Protein 6OYC (pdb70)

Sequence (1325 aa):
MFHFIPSWYNENRTWYDNNYLWYFKPTNVGFDDTINQMKMFDYAGKESRLVVLNYMPNLRYYLHRYDLLESGYYSVFDDIQEIGNVRQQMIDFRQLNWPEGVDFTYTPFIVLVKKSGDLIAKVQFGEEGNLTHIDYFANEQIAKKYLFDDRGFLSSILYYDNGGEAYQDYLAPSGERIMREYLREGDHHVEINPKKAIHFLKLSYSDIEELIREKYLTYLHKEVSKSDTIIVSFNQVHNAFIVGNTSKGNLILSVFSERNNAHNVLEDYSSLSRADAIICDRLDIAAQLKEKIDKPVVHVSPFDTRLALGKSNQVRDLEIYFVVDRLSHKELQKSLTSLYKVMLKNNDIKVTFVSYEREFESRQLTYDYLKEATKVFDQKFFSLSEKTRLSFTHPLSETDIINRLEYVRLIIDISKIPDLYTQIAGISSGIPQINTILTEFVEHRKNGYIIEEIQELEKAIPYYCEQLTNWNRSLIYSIDKINDYTGGQLVERIINSYSKIKLTILQVGEENWATKENIPNNMEWLFIKPDQISDFVTTENNYLTSSKLLQKLPRKISALLLTEQTYGPELSSLSSFFEVYEVFYPKDKHATGITEEFLRSKMAQRYDSSSPDQLIRQFYKGLFIGQYGEKLQVSQIQIRNDFEGVVNYQGNNYLELEGQFGENYSFLLNFAYNIPFSSDFYNELFLEHIIEGDIDIRLVISLIVDGSVDDIAKEWYFEKEDLNQLISLESDISGSLAVKLFAKGKGIVKLGPLHRRNGRGGLGTFLLGGERHIDAIGHEFMTYFDPVDFKPPLTVYFSGFRSAEGFEGFWMMKSMKTPFMLICDPRLQGGAFYIGSKEYEQKIVDAIQEKLAFLNFSSDQLILSGLSMGTYGATYHGAKLNPHAIIIGKPIFNLGTVAQRERLERPDGFATSLDIQLLNQGDLTSSSSEKLNNYFWKSIEEGDFSNTTFALAYMKNDDYDATAFSDLLQYFRGKKHKILGRGWDGRHGDCSAEVGAWFTSQYRRMLSNDFGRKESTISYIYWDDFSRFSYNFGTKLQFLGKSVCFENPLAPSSTNLYTWSSQTNYQSKRISPNLPLLRKGTRYSLSLNAELDLVSSLFVRIEFYNRFNESVGFELLKKDSIIFIYPKEAYTYTISLINAGCSDFTFHYLKLEEVTNLSTEFTIEEHQDVLNLLLVEKKDSVYINKIESISQLQQKVELVSNPSLNSDSLILPELEKGLEDALKVFPNIKINVIAYGTQGNFAALYYAKKFPRITAYINDCFAPFGILLKSLPHLTAKQQIFLREVWDTRETSPNVKHYGLVSENSSLNLVSMILSGNEHLPYLT

Secondary structure (DSSP, 8-state):
-EEEE-----TTSTTS-----TT---TTSS--HHHHHHHHHHHTT--EEEEE-S--TTHHHHHHHTT-TTS-EEEHHHHHTT--SPPP----GGGS-PPTT-EEEE-SS-EEEEETTEEEEEEEE-TTS-EEEEEEEETTEEEEEEEEPTTSSEEEEEEEETTEEEEEEEE-TTS-EEEEEE-BTTB--EEE-GGGGGG-S-SEESSHHHHHHHHHHHHHHHH--TT-EEEEE--TTTHHHHTTT-TTSEEEEEE-TTT--HHHHHH-HHHHHT-SEEEES-HHHHHHHHHH--S-EEE-----TTS--SGGGG-S-EEEEEE-TT--HHHHHHHHHHHHHHHHT-TTEEEEEE-----HHHHHHHHHHHHHHHHTT--GGG------SEEEE---SHHHHHHHTTT--EEE--SSS--HHHHHHHHHH---EEESS--TT--BTTTEEE-SSGGGHHHHHHHHHT-HHHHHHHHHHHHHHHHHHHSSHHHHHHHHT-/----EEEEEESSS-GGGTS---TTEEEEEE-GGGHHHHHHHHHHHHHHHHHTTPPPPP--EEEE-SS---GGGGGGGGG--TT-EEEETT----HHHHHHHHHTTPEEE-TT-HHHHHHHHHHH--SS--EEEE-GGGEEE-TT--SEEEEETTTEEEEEEEEEEEEEEEEEESS-EEE-SSSEEEEEEEEEEEEEEEEEEEEEEEETT-SS-EEEEEEEEGGGGGS-EEE--S--EEEEEEEEEEEEEEEEEEEEEEEEE-TTS-SSSTT-EEEE-TTS-EEEEEEE-TTS-S-EEEEE----SS-S-S-HHHHHHTTS-EEEEE---TTT--TT--SHHHHHHHHHHHHHHHHHHT--GGGEEEEEETHHHHHHHHHHTTT--SEEEEES----HHHHHHGGGS--SS--TTHHHHHHHHHSS--HHHHHHHHHHHHHHHHTS--TT-EEEEEEETT-SS-TTHHHHHHHTTSS-STTEEEEEE-S-TTSSHHHHHHHHHHHHHHHHHHHH----/--EEEE---S--SS---SS-EEEEETTEEEEE-TT--SSEEEEEEES---HHHHSS---S----TT-EEEEEEEEEESSGGGEEEEEEEE-TTS-EEEEEEE-SSEEEEE--TT-SEEEEEEEESS-SEEEEEEEEEEE-----S-----TT--EEEEEE--HHHHTT--SSS-TTBTTB--EEE---SSS------HHHHHHHHHHHHHSTT-EEEEE--SHHHHHHHHHHHHH-TTSEEEE------HHHHHTTSTT--HHHHHHHHHHHHTTTT-TTEEE-SSGGG-GGGGGGTTTS-GGGGGGGG-

B-factor: mean 45.71, std 16.32, range [22.72, 180.96]

Foldseek 3Di:
DEEEEDQQAPPVHGQEENFDFLLFDDLLHAAFDSLLVLVLCVLQVHQYEYEYLHYHLAVLVRCVVSVCNVRHYDYLLCVLQVAPPDQADQDDVVPDPDPPQWDWDDDVRWIFTAHPNHTAWIWTAGNVGGTAKIQGDDPNHGAKIFGHRNSGAGQKIFGADVQGTAWMFGHYSVRHTQKIAGDHVPGGKMAGDPVCCVVDPDRIGRHPVVRSLVSVVVCCVPPAALAYEYEYEDDPVPLCSDQVVPNRYAYEYEYEVSHDDLVVVLVPCSNVVSHQAYEYQDPVSLVVVVVRDPHHYAHDHRARQLAAADLLVPDQAAEEEAECPPPDLVSLLLQLVLVVVVCVVPVRYAYEYEYQDSDDVVVVVVVVSCQVSQVVVVDQLRHEPVHHRYYYDHDSDVVSVRVVCRNHQAYEDAHPDGSPVVLSSQLNHLRAYEYQDDDPSDDDLQSYHHDVDSSCCNVRVCSRRVPPVSSVSSSVVSVVVVCCSSVCVSVVCRVPSD/DAQPAEAEEEDDDQVVVPDDAPPSYHYHYDYLVCLVVVLVVVVVQCVVCVVVVHHDGAHQAYEYEDQEGPPSVVSCLVRDAALRYEYAPPHDHDDVRVVSCLQRVHDHDHPVCPPLVSVLVQAARDDFKWKFWQACVQKDFDPPDDFDWDDLPGFKIKTFWFQAADWAWTIWGNDWAWDDQRHKKKKAWQKDWDDPKKKKKKKFFAAAPDPRDGPDIDMDMDPRNRDMDIDHDNGTGIIIMTMIMGDGGMMMTGIMMIIGHSSPQEHRDRQKAWDADPRGFIKIKHWNQQPLAFAEEEEEEDFDRIDDWPCPVVVVVLSHTYMTMYGNGDRGHLLQDADPVSNVVVLVVVVVVCVVSVHAQARYEQEYEESSLSSRLLSCLARLHLEYEYEAYDQQLLQLCVLVVDPDPDHPPCSQVSLCRPQVHNDNVSSVVSSVSRVVSVVNGDNPNYAYRYEHECAESGCNCVVVVVCVSCVPPPRRYDYDYDYDYSPPPVVVSVVSRSVVVQVCCCPPRNRHD/DDKAWFAFDPDDPDAPCPQWDWDCQQRKIKIAHQQQDAKDQHGKAKQQDDCVVTVDGGRHHDDDAFFKKKKFWDKFADPQQFKKKKKWFAAPVRDTPDIDIGRHTMDMDGRHPRGPMMMMTIIGGRGRIMMGATMIMGTPPAFALDDDDDPPAAEAEEEEAFRVCRVPQPACPHPVPHPDDYDYHYHGDDRFRAPQDPVNLVVVVVCCVVVVRHEYEQEYFAARSLLNLLVSCVVDVRYAYEYALQHDPLVSSCSRVRVDDPVVSVVSVVSVVCQVPRPRYHHFFCCVVPVVCNVPSNVDPRVVRVNRVD

Nearest PDB structures (foldseek):
  6oyc-assembly2_B  TM=1.002E+00  e=0.000E+00  Streptococcus agalactiae 2603V/R
  6lnw-assembly1_B  TM=9.399E-01  e=1.142E-13  Streptococcus pneumoniae TIGR4
  7z2v-assembly1_B  TM=6.264E-01  e=7.659E-09  Lentilactobacillus buchneri
  7q4h-assembly1_B  TM=6.526E-01  e=1.145E-07  Thermoanaerobacter thermohydrosulfuricus
  7qun-assembly1_A  TM=5.514E-01  e=5.283E-07  Sus scrofa domesticus

Radius of gyration: 36.43 Å; Cα contacts (8 Å, |Δi|>4): 2874; chains: 3; bounding box: 91×66×109 Å

Solvent-accessible surface area: 54136 Å² total; per-residue (Å²): 65,23,1,1,2,3,15,10,32,37,154,139,49,38,22,25,14,14,43,29,56,10,16,54,32,29,89,76,31,13,13,9,6,4,2,1,5,0,25,0,0,53,99,28,63,62,131,14,59,2,0,0,2,1,2,8,4,9,1,3,3,10,3,3,11,5,40,1,8,70,23,33,60,44,5,0,2,25,58,4,2,69,10,63,122,19,109,10,32,51,18,54,10,20,67,4,38,27,51,113,36,12,9,8,1,3,0,25,30,1,0,4,0,48,77,100,58,91,20,23,0,53,0,14,4,2,31,1,0,12,8,14,24,0,22,41,27,55,149,122,96,44,30,40,38,4,11,4,4,16,16,4,2,2,1,0,0,2,37,44,60,131,78,35,73,2,45,0,1,2,0,6,9,8,3,22,93,0,1,44,9,30,20,92,178,78,44,97,47,0,71,5,25,96,152,32,34,144,112,23,154,90,88,65,1,82,56,13,48,30,0,0,85,27,24,2,68,59,8,14,133,152,78,5,40,157,95,9,7,2,4,0,2,7,22,138,47,1,4,82,12,1,1,41,69,17,120,68,22,47,2,0,0,1,1,0,36,78,61,17,88,25,121,53,1,23,104,39,134,72,7,4,59,108,0,47,0,0,2,0,15,69,100,70,16,10,61,77,0,116,153,91,30,144,47,40,16,15,62,4,30,5,7,4,37,17,7,20,72,12,41,6,88,131,57,202,54,27,30,0,0,0,3,3,33,166,19,34,101,138,45,6,104,123,2,2,61,1,0,41,100,1,1,96,140,23,114,46,0,73,1,4,2,0,1,18,60,80,92,42,122,54,44,84,110,34,51,61,50,0,73,99,15,2,124,122,48,124,71,140,15,0,32,9,134,162,183,48,34,6,44,45,31,35,12,60,11,18,23,54,12,1,54,80,2,20,80,1,7,0,0,0,4,8,5,162,106,14,33,48,25,1,12,3,0,1,16,0,1,1,8,0,2,0,1,41,57,129,18,67,24,6,76,80,114,95,3,0,7,37,0,163,101,21,120,35,0,52,126,0,0,17,15,0,6,74,93,112,93,7,2,55,90,0,20,105,39,2,69,82,94,12,69,78,2,53,49,14,107,18,0,82,141,0,29,103,41,85,173,162,70,77,20,4,0,1,0,0,0,92,105,31,12,43,112,93,42,121,28,32,156,52,8,65,26,47,52,22,81,28,123,68,3,70,98,20,35,81,88,10,66,94,79,65,83,55,7,171,138,115,171,128,172,49,81,110,15,8,0,0,0,0,27,41,76,88,9,36,103,90,0,55,49,0,45,96,33,2,87,19,22,16,0,1,0,3,147,98,83,140,6,75,52,58,0,63,110,8,7,96,42,22,33,19,32,100,14,67,46,96,36,22,85,91,2,6,76,24,0,31,1,0,16,48,138,44,47,77,0,58,24,7,32,2,6,17,0,8,18,36,23,30,11,64,24,60,13,34,8,58,0,13,3,48,0,24,0,63,14,125,4,23,164,113,41,32,3,1,0,1,4,0,16,27,4,80,4,22,25,79,39,21,10,12,3,6,4,3,20,58,58,80,58,130,10,43,2,64,2,23,0,0,0,2,38,95,47,25,40,34,75,44,42,91,89,38,137,38,30,108,107,74,1,73,93,55,7,58,5,51,14,96,68,44,8,17,1,2,1,6,1,28,0,61,26,97,6,29,0,58,2,0,0,2,1,31,6,26,1,5,27,66,6,12,15,0,24,29,11,9,68,62,38,50,8,95,73,10,5,1,1,0,1,11,4,6,0,51,52,52,124,37,0,0,0,0,10,0,1,8,60,71,58,39,4,2,4,49,23,40,188,54,0,63,66,3,140,0,0,0,0,0,0,4,7,6,0,1,68,0,0,0,1,0,0,10,32,157,70,0,13,89,73,0,5,64,6,0,81,105,20,10,69,69,14,138,24,62,42,54,54,0,0,0,0,0,38,30,2,0,0,0,0,0,0,10,0,0,4,93,7,23,0,33,6,0,2,0,0,18,4,13,0,6,2,0,51,2,0,36,15,17,128,54,124,137,132,89,42,46,34,2,1,2,6,0,0,19,46,36,47,41,41,3,57,84,54,8,4,104,112,1,26,86,55,0,20,122,8,10,109,129,27,73,15,72,50,3,62,0,13,0,4,53,10,58,76,15,49,34,4,71,49,2,30,56,31,1,63,106,96,43,170,60,101,172,125,23,10,83,37,136,39,50,111,11,137,26,58,61,50,61,83,81,20,32,57,16,1,54,59,31,0,55,130,21,0,49,95,69,47,66,33,183,144,33,5,35,7,34,5,57,15,60,32,16,36,128,130,26,123,13,26,1,4,48,11,55,31,57,20,71,21,0,43,1,68,0,57,11,18,15,20,68,21,62,25,16,60,2,28,6,48,9,47,1,70,59,114,10,57,18,4,40,0,0,14,2,61,47,39,40,128,3,16,0,30,22,26,24,90,44,139,111,75,65,2,0,28,1,74,0,22,6,44,23,25,36,114,72,60,54,28,87,89,63,0,103,163,103,63,38,108,13,89,4,31,132,116,0,12,18,1,28,0,11,0,21,0,39,32,9,38,84,7,37,0,14,19,0,22,0,33,49,45,159,168,30,34,16,147,37,80,22,122,133,173,51,102,39,2,9,0,4,0,0,27,16,64,31,10,85,72,28,121,61,83,1,33,126,19,134,52,101,78,93,32,54,36,0,1,7,58,50,135,57,33,16,3,1,21,24,103,115,1,34,112,19,0,101,67,8,18,175,104,54,79,145,9,70,0,19,0,8,0,8,11,29,15,0,0,0,0,0,4,25,0,3,96,101,24,108,111,0,18,0,62,0,0,12,3,14,10,24,15,4,25,1,9,60,9,32,61,164,38,38,62,162,90,46,119,71,5,82,69,4,22,86,39,68,119,105,32,112,27,6,94,58,15,11,16,4,78,143,31,90,7,0,69,9,0,1,44,16,18,26,5,22,78,0,0,61,86,29,133

InterPro domains:
  IPR022372 Accessory secretory system protein Asp1 [PF16993] (1-510)
  IPR022372 Accessory secretory system protein Asp1 [TIGR03713] (1-513)

Structure (mmCIF, N/CA/C/O backbone):
data_6OYC
#
_entry.id   6OYC
#
_cell.length_a   103.009
_cell.length_b   168.321
_cell.length_c   100.034
_cell.angle_alpha   90.00
_cell.angle_beta   90.00
_cell.angle_gamma   90.00
#
_symmetry.space_group_name_H-M   'P 21 21 2'
#
loop_
_entity.id
_entity.type
_entity.pdbx_description
1 polymer 'Glycosylation Associate Protein 1'
2 polymer 'Glycosylation Associate Protein 2'
3 polymer 'Glycosylation Associate Protein 3'
4 non-polymer GLYCEROL
5 non-polymer 'SULFATE ION'
6 water water
#
loop_
_atom_site.group_PDB
_atom_site.id
_atom_site.type_symbol
_atom_site.label_atom_id
_atom_site.label_alt_id
_atom_site.label_comp_id
_atom_site.label_asym_id
_atom_site.label_entity_id
_atom_site.label_seq_id
_atom_site.pdbx_PDB_ins_code
_atom_site.Cartn_x
_atom_site.Cartn_y
_atom_site.Cartn_z
_atom_site.occupancy
_atom_site.B_iso_or_equiv
_atom_site.auth_seq_id
_atom_site.auth_comp_id
_atom_site.auth_asym_id
_atom_site.auth_atom_id
_atom_site.pdbx_PDB_model_num
ATOM 1 N N . MET A 1 1 ? 81.396 11.116 18.015 1.00 42.62 1 MET A N 1
ATOM 2 C CA . MET A 1 1 ? 81.963 11.715 19.233 1.00 45.83 1 MET A CA 1
ATOM 3 C C . MET A 1 1 ? 81.263 13.001 19.703 1.00 42.70 1 MET A C 1
ATOM 4 O O . MET A 1 1 ? 80.463 13.606 18.981 1.00 43.88 1 MET A O 1
ATOM 9 N N . PHE A 1 2 ? 81.578 13.419 20.924 1.00 43.74 2 PHE A N 1
ATOM 10 C CA . PHE A 1 2 ? 80.890 14.521 21.594 1.00 43.07 2 PHE A CA 1
ATOM 11 C C . PHE A 1 2 ? 81.880 15.631 21.913 1.00 45.25 2 PHE A C 1
ATOM 12 O O . PHE A 1 2 ? 82.883 15.394 22.603 1.00 45.42 2 PHE A O 1
ATOM 20 N N . HIS A 1 3 ? 81.574 16.849 21.447 1.00 37.32 3 HIS A N 1
ATOM 21 C CA . HIS A 1 3 ? 82.408 18.024 21.675 1.00 35.70 3 HIS A CA 1
ATOM 22 C C . HIS A 1 3 ? 81.765 18.880 22.762 1.00 38.70 3 HIS A C 1
ATOM 23 O O . HIS A 1 3 ? 80.664 19.416 22.566 1.00 34.78 3 HIS A O 1
ATOM 30 N N . PHE A 1 4 ? 82.451 19.009 23.903 1.00 32.25 4 PHE A N 1
ATOM 31 C CA . PHE A 1 4 ? 81.943 19.800 25.018 1.00 32.76 4 PHE A CA 1
ATOM 32 C C . PHE A 1 4 ? 82.522 21.203 24.930 1.00 35.34 4 PHE A C 1
ATOM 33 O O . PHE A 1 4 ? 83.736 21.372 24.758 1.00 35.16 4 PHE A O 1
ATOM 41 N N . ILE A 1 5 ? 81.665 22.211 25.043 1.00 33.68 5 ILE A N 1
ATOM 42 C CA . ILE A 1 5 ? 82.157 23.583 25.075 1.00 30.13 5 ILE A CA 1
ATOM 43 C C . ILE A 1 5 ? 81.814 24.154 26.447 1.00 30.87 5 ILE A C 1
ATOM 44 O O . ILE A 1 5 ? 80.632 24.393 26.726 1.00 31.37 5 ILE A O 1
ATOM 49 N N . PRO A 1 6 ? 82.802 24.387 27.320 1.00 29.96 6 PRO A N 1
ATOM 50 C CA . PRO A 1 6 ? 82.525 24.874 28.676 1.00 30.18 6 PRO A CA 1
ATOM 51 C C . PRO A 1 6 ? 82.340 26.385 28.707 1.00 28.21 6 PRO A C 1
ATOM 52 O O . PRO A 1 6 ? 82.564 27.090 27.723 1.00 29.43 6 PRO A O 1
ATOM 56 N N . SER A 1 7 ? 81.938 26.872 29.879 1.00 27.40 7 SER A N 1
ATOM 57 C CA . SER A 1 7 ? 81.860 28.304 30.187 1.00 32.38 7 SER A CA 1
ATOM 58 C C . SER A 1 7 ? 82.750 28.570 31.390 1.00 30.00 7 SER A C 1
ATOM 59 O O . SER A 1 7 ? 82.252 28.766 32.507 1.00 32.05 7 SER A O 1
ATOM 62 N N . TRP A 1 8 ? 84.054 28.511 31.178 1.00 28.82 8 TRP A N 1
ATOM 63 C CA . TRP A 1 8 ? 84.978 28.683 32.294 1.00 33.07 8 TRP A CA 1
ATOM 64 C C . TRP A 1 8 ? 85.670 30.022 32.152 1.00 32.87 8 TRP A C 1
ATOM 65 O O . TRP A 1 8 ? 86.902 30.113 32.229 1.00 34.71 8 TRP A O 1
ATOM 76 N N . TYR A 1 9 ? 84.863 31.047 31.909 1.00 28.97 9 TYR A N 1
ATOM 77 C CA . TYR A 1 9 ? 85.295 32.372 31.519 1.00 31.31 9 TYR A CA 1
ATOM 78 C C . TYR A 1 9 ? 85.658 33.205 32.748 1.00 35.24 9 TYR A C 1
ATOM 79 O O . TYR A 1 9 ? 85.378 32.838 33.895 1.00 38.13 9 TYR A O 1
ATOM 88 N N . ASN A 1 10 ? 86.288 34.347 32.487 1.00 32.89 10 ASN A N 1
ATOM 89 C CA . ASN A 1 10 ? 86.595 35.337 33.509 1.00 34.75 10 ASN A CA 1
ATOM 90 C C . ASN A 1 10 ? 85.472 36.363 33.514 1.00 36.69 10 ASN A C 1
ATOM 91 O O . ASN A 1 10 ? 85.121 36.908 32.464 1.00 38.36 10 ASN A O 1
ATOM 96 N N . GLU A 1 11 ? 84.916 36.611 34.703 1.00 39.62 11 GLU A N 1
ATOM 97 C CA . GLU A 1 11 ? 83.772 37.506 34.865 1.00 44.28 11 GLU A CA 1
ATOM 98 C C . GLU A 1 11 ? 84.045 38.901 34.316 1.00 43.16 11 GLU A C 1
ATOM 99 O O . GLU A 1 11 ? 83.144 39.551 33.779 1.00 47.73 11 GLU A O 1
ATOM 105 N N . ASN A 1 12 ? 85.258 39.407 34.496 1.00 40.75 12 ASN A N 1
ATOM 106 C CA . ASN A 1 12 ? 85.558 40.787 34.148 1.00 45.29 12 ASN A CA 1
ATOM 107 C C . ASN A 1 12 ? 86.277 40.928 32.819 1.00 42.88 12 ASN A C 1
ATOM 108 O O . ASN A 1 12 ? 86.522 42.053 32.382 1.00 49.71 12 ASN A O 1
ATOM 113 N N . ARG A 1 13 ? 86.576 39.819 32.154 1.00 38.35 13 ARG A N 1
ATOM 114 C CA . ARG A 1 13 ? 87.297 39.829 30.889 1.00 33.53 13 ARG A CA 1
ATOM 115 C C . ARG A 1 13 ? 87.070 38.449 30.269 1.00 35.77 13 ARG A C 1
ATOM 116 O O . ARG A 1 13 ? 87.856 37.520 30.496 1.00 33.57 13 ARG A O 1
ATOM 124 N N . THR A 1 14 ? 85.982 38.325 29.504 1.00 34.22 14 THR A N 1
ATOM 125 C CA . THR A 1 14 ? 85.383 37.031 29.190 1.00 34.04 14 THR A CA 1
ATOM 126 C C . THR A 1 14 ? 86.410 36.004 28.738 1.00 32.35 14 THR A C 1
ATOM 127 O O . THR A 1 14 ? 86.435 34.875 29.240 1.00 32.50 14 THR A O 1
ATOM 131 N N . TRP A 1 15 ? 87.244 36.363 27.768 1.00 31.02 15 TRP A N 1
ATOM 132 C CA . TRP A 1 15 ? 88.062 35.378 27.072 1.00 28.99 15 TRP A CA 1
ATOM 133 C C . TRP A 1 15 ? 89.397 35.142 27.750 1.00 29.23 15 TRP A C 1
ATOM 134 O O . TRP A 1 15 ? 90.258 34.466 27.178 1.00 30.30 15 TRP A O 1
ATOM 145 N N . TYR A 1 16 ? 89.580 35.662 28.964 1.00 28.23 16 TYR A N 1
ATOM 146 C CA . TYR A 1 16 ? 90.845 35.625 29.678 1.00 28.50 16 TYR A CA 1
ATOM 147 C C . TYR A 1 16 ? 90.887 34.439 30.657 1.00 30.58 16 TYR A C 1
ATOM 148 O O . TYR A 1 16 ? 89.961 33.630 30.739 1.00 28.31 16 TYR A O 1
ATOM 157 N N . ASP A 1 17 ? 92.006 34.336 31.386 1.00 28.71 17 ASP A N 1
ATOM 158 C CA . ASP A 1 17 ? 92.233 33.281 32.369 1.00 32.95 17 ASP A CA 1
ATOM 159 C C . ASP A 1 17 ? 91.215 33.384 33.504 1.00 35.25 17 ASP A C 1
ATOM 160 O O . ASP A 1 17 ? 90.973 34.470 34.036 1.00 35.55 17 ASP A O 1
ATOM 165 N N . ASN A 1 18 ? 90.622 32.254 33.888 1.00 35.72 18 ASN A N 1
ATOM 166 C CA . ASN A 1 18 ? 89.728 32.236 35.046 1.00 34.00 18 ASN A CA 1
ATOM 167 C C . ASN A 1 18 ? 90.454 31.928 36.349 1.00 35.65 18 ASN A C 1
ATOM 168 O O . ASN A 1 18 ? 89.809 31.860 37.397 1.00 34.64 18 ASN A O 1
ATOM 173 N N . ASN A 1 19 ? 91.769 31.726 36.318 1.00 36.78 19 ASN A N 1
ATOM 174 C CA . ASN A 1 19 ? 92.458 31.311 37.528 1.00 35.55 19 ASN A CA 1
ATOM 175 C C . ASN A 1 19 ? 92.344 32.391 38.602 1.00 37.43 19 ASN A C 1
ATOM 176 O O . ASN A 1 19 ? 92.103 33.569 38.319 1.00 35.00 19 ASN A O 1
ATOM 181 N N . TYR A 1 20 ? 92.468 31.957 39.850 1.00 38.77 20 TYR A N 1
ATOM 182 C CA . TYR A 1 20 ? 92.312 32.803 41.026 1.00 37.46 20 TYR A CA 1
ATOM 183 C C . TYR A 1 20 ? 93.535 32.634 41.920 1.00 32.99 20 TYR A C 1
ATOM 184 O O . TYR A 1 20 ? 94.249 31.634 41.841 1.00 33.71 20 TYR A O 1
ATOM 193 N N . LEU A 1 21 ? 93.780 33.609 42.780 1.00 35.93 21 LEU A N 1
ATOM 194 C CA . LEU A 1 21 ? 94.833 33.430 43.777 1.00 30.84 21 LEU A CA 1
ATOM 195 C C . LEU A 1 21 ? 94.488 32.267 44.704 1.00 33.23 21 LEU A C 1
ATOM 196 O O . LEU A 1 21 ? 93.327 32.078 45.088 1.00 33.22 21 LEU A O 1
ATOM 201 N N . TRP A 1 22 ? 95.513 31.492 45.080 1.00 28.66 22 TRP A N 1
ATOM 202 C CA . TRP A 1 22 ? 95.265 30.264 45.825 1.00 29.53 22 TRP A CA 1
ATOM 203 C C . TRP A 1 22 ? 94.542 30.521 47.138 1.00 29.77 22 TRP A C 1
ATOM 204 O O . TRP A 1 22 ? 93.823 29.641 47.634 1.00 28.69 22 TRP A O 1
ATOM 215 N N . TYR A 1 23 ? 94.708 31.706 47.709 1.00 31.23 23 TYR A N 1
ATOM 216 C CA . TYR A 1 23 ? 94.119 32.041 48.995 1.00 29.87 23 TYR A CA 1
ATOM 217 C C . TYR A 1 23 ? 92.869 32.895 48.856 1.00 31.84 23 TYR A C 1
ATOM 218 O O . TYR A 1 23 ? 92.409 33.461 49.851 1.00 32.23 23 TYR A O 1
ATOM 227 N N . PHE A 1 24 ? 92.331 33.038 47.646 1.00 30.51 24 PHE A N 1
ATOM 228 C CA . PHE A 1 24 ? 91.255 33.998 47.422 1.00 33.24 24 PHE A CA 1
ATOM 229 C C . PHE A 1 24 ? 90.307 33.493 46.334 1.00 35.59 24 PHE A C 1
ATOM 230 O O . PHE A 1 24 ? 89.905 34.245 45.439 1.00 38.27 24 PHE A O 1
ATOM 238 N N . LYS A 1 25 ? 89.957 32.218 46.384 1.00 33.58 25 LYS A N 1
ATOM 239 C CA . LYS A 1 25 ? 89.111 31.646 45.338 1.00 41.55 25 LYS A CA 1
ATOM 240 C C . LYS A 1 25 ? 87.677 32.169 45.455 1.00 38.78 25 LYS A C 1
ATOM 241 O O . LYS A 1 25 ? 87.112 32.162 46.547 1.00 36.54 25 LYS A O 1
ATOM 247 N N . PRO A 1 26 ? 87.068 32.645 44.366 1.00 40.56 26 PRO A N 1
ATOM 248 C CA . PRO A 1 26 ? 85.627 32.934 44.392 1.00 44.02 26 PRO A CA 1
ATOM 249 C C . PRO A 1 26 ? 84.827 31.650 44.557 1.00 45.45 26 PRO A C 1
ATOM 250 O O . PRO A 1 26 ? 85.214 30.584 44.063 1.00 41.50 26 PRO A O 1
ATOM 254 N N . THR A 1 27 ? 83.686 31.759 45.254 1.00 44.16 27 THR A N 1
ATOM 255 C CA . THR A 1 27 ? 82.857 30.576 45.501 1.00 50.77 27 THR A CA 1
ATOM 256 C C . THR A 1 27 ? 82.158 30.058 44.241 1.00 53.37 27 THR A C 1
ATOM 257 O O . THR A 1 27 ? 81.735 28.898 44.223 1.00 56.64 27 THR A O 1
ATOM 261 N N . ASN A 1 28 ? 82.042 30.872 43.192 1.00 49.16 28 ASN A N 1
ATOM 262 C CA . ASN A 1 28 ? 81.287 30.514 41.997 1.00 55.94 28 ASN A CA 1
ATOM 263 C C . ASN A 1 28 ? 82.157 30.061 40.832 1.00 53.89 28 ASN A C 1
ATOM 264 O O . ASN A 1 28 ? 81.628 29.848 39.741 1.00 56.71 28 ASN A O 1
ATOM 269 N N . VAL A 1 29 ? 83.467 29.951 41.013 1.00 48.90 29 VAL A N 1
ATOM 270 C CA . VAL A 1 29 ? 84.346 29.339 40.028 1.00 49.76 29 VAL A CA 1
ATOM 271 C C . VAL A 1 29 ? 84.604 27.905 40.466 1.00 49.96 29 VAL A C 1
ATOM 272 O O . VAL A 1 29 ? 84.958 27.659 41.624 1.00 52.07 29 VAL A O 1
ATOM 276 N N . GLY A 1 30 ? 84.412 26.957 39.559 1.00 43.72 30 GLY A N 1
ATOM 277 C CA . GLY A 1 30 ? 84.689 25.580 39.907 1.00 39.53 30 GLY A CA 1
ATOM 278 C C . GLY A 1 30 ? 83.731 24.594 39.288 1.00 40.09 30 GLY A C 1
ATOM 279 O O . GLY A 1 30 ? 83.259 24.806 38.161 1.00 39.06 30 GLY A O 1
ATOM 280 N N . PHE A 1 31 ? 83.426 23.527 40.033 1.00 36.61 31 PHE A N 1
ATOM 281 C CA . PHE A 1 31 ? 82.621 22.414 39.535 1.00 34.97 31 PHE A CA 1
ATOM 282 C C . PHE A 1 31 ? 81.334 22.914 38.875 1.00 36.33 31 PHE A C 1
ATOM 283 O O . PHE A 1 31 ? 80.620 23.743 39.442 1.00 36.63 31 PHE A O 1
ATOM 291 N N . ASP A 1 32 ? 81.040 22.431 37.668 1.00 33.36 32 ASP A N 1
ATOM 292 C CA . ASP A 1 32 ? 79.829 22.901 36.998 1.00 33.32 32 ASP A CA 1
ATOM 293 C C . ASP A 1 32 ? 79.280 21.798 36.104 1.00 34.89 32 ASP A C 1
ATOM 294 O O . ASP A 1 32 ? 79.757 20.659 36.130 1.00 33.71 32 ASP A O 1
ATOM 299 N N . ASP A 1 33 ? 78.294 22.166 35.273 1.00 34.96 33 ASP A N 1
ATOM 300 C CA . ASP A 1 33 ? 77.590 21.187 34.450 1.00 31.81 33 ASP A CA 1
ATOM 301 C C . ASP A 1 33 ? 78.515 20.498 33.452 1.00 33.75 33 ASP A C 1
ATOM 302 O O . ASP A 1 33 ? 78.343 19.304 33.170 1.00 35.95 33 ASP A O 1
ATOM 307 N N . THR A 1 34 ? 79.506 21.207 32.913 1.00 34.62 34 THR A N 1
ATOM 308 C CA . THR A 1 34 ? 80.397 20.559 31.958 1.00 30.07 34 THR A CA 1
ATOM 309 C C . THR A 1 34 ? 81.205 19.455 32.622 1.00 35.25 34 THR A C 1
ATOM 310 O O . THR A 1 34 ? 81.358 18.365 32.056 1.00 38.14 34 THR A O 1
ATOM 314 N N . ILE A 1 35 ? 81.746 19.721 33.817 1.00 36.84 35 ILE A N 1
ATOM 315 C CA . ILE A 1 35 ? 82.487 18.687 34.541 1.00 36.22 35 ILE A CA 1
ATOM 316 C C . ILE A 1 35 ? 81.587 17.488 34.789 1.00 36.12 35 ILE A C 1
ATOM 317 O O . ILE A 1 35 ? 81.946 16.336 34.514 1.00 35.85 35 ILE A O 1
ATOM 322 N N . ASN A 1 36 ? 80.403 17.751 35.329 1.00 34.18 36 ASN A N 1
ATOM 323 C CA . ASN A 1 36 ? 79.483 16.676 35.653 1.00 36.39 36 ASN A CA 1
ATOM 324 C C . ASN A 1 36 ? 79.145 15.853 34.414 1.00 39.99 36 ASN A C 1
ATOM 325 O O . ASN A 1 36 ? 79.156 14.616 34.459 1.00 40.86 36 ASN A O 1
ATOM 330 N N . GLN A 1 37 ? 78.892 16.528 33.284 1.00 39.25 37 GLN A N 1
ATOM 331 C CA . GLN A 1 37 ? 78.462 15.827 32.079 1.00 40.42 37 GLN A CA 1
ATOM 332 C C . GLN A 1 37 ? 79.612 15.081 31.423 1.00 40.00 37 GLN A C 1
ATOM 333 O O . GLN A 1 37 ? 79.419 13.980 30.897 1.00 41.86 37 GLN A O 1
ATOM 339 N N . MET A 1 38 ? 80.813 15.656 31.421 1.00 35.86 38 MET A N 1
ATOM 340 C CA . MET A 1 38 ? 81.900 14.919 30.786 1.00 40.41 38 MET A CA 1
ATOM 341 C C . MET A 1 38 ? 82.271 13.674 31.574 1.00 42.83 38 MET A C 1
ATOM 342 O O . MET A 1 38 ? 82.659 12.662 30.979 1.00 43.31 38 MET A O 1
ATOM 347 N N . LYS A 1 39 ? 82.166 13.735 32.905 1.00 40.92 39 LYS A N 1
ATOM 348 C CA . LYS A 1 39 ? 82.442 12.567 33.728 1.00 44.49 39 LYS A CA 1
ATOM 349 C C . LYS A 1 39 ? 81.491 11.428 33.388 1.00 44.68 39 LYS A C 1
ATOM 350 O O . LYS A 1 39 ? 81.920 10.286 33.210 1.00 45.49 39 LYS A O 1
ATOM 356 N N . MET A 1 40 ? 80.192 11.725 33.279 1.00 42.18 40 MET A N 1
ATOM 357 C CA . MET A 1 40 ? 79.224 10.660 33.052 1.00 44.99 40 MET A CA 1
ATOM 358 C C . MET A 1 40 ? 79.280 10.139 31.624 1.00 45.26 40 MET A C 1
ATOM 359 O O . MET A 1 40 ? 79.014 8.952 31.392 1.00 44.85 40 MET A O 1
ATOM 364 N N . PHE A 1 41 ? 79.631 10.989 30.657 1.00 41.63 41 PHE A N 1
ATOM 365 C CA . PHE A 1 41 ? 79.898 10.450 29.331 1.00 42.77 41 PHE A CA 1
ATOM 366 C C . PHE A 1 41 ? 81.125 9.552 29.354 1.00 45.03 41 PHE A C 1
ATOM 367 O O . PHE A 1 41 ? 81.174 8.559 28.621 1.00 45.51 41 PHE A O 1
ATOM 375 N N . ASP A 1 42 ? 82.107 9.877 30.204 1.00 44.20 42 ASP A N 1
ATOM 376 C CA . ASP A 1 42 ? 83.281 9.024 30.384 1.00 48.63 42 ASP A CA 1
ATOM 377 C C . ASP A 1 42 ? 82.898 7.690 31.015 1.00 48.48 42 ASP A C 1
ATOM 378 O O . ASP A 1 42 ? 83.245 6.623 30.493 1.00 48.85 42 ASP A O 1
ATOM 383 N N . TYR A 1 43 ? 82.213 7.739 32.163 1.00 48.74 43 TYR A N 1
ATOM 384 C CA . TYR A 1 43 ? 81.658 6.541 32.783 1.00 50.12 43 TYR A CA 1
ATOM 385 C C . TYR A 1 43 ? 80.859 5.723 31.782 1.00 54.97 43 TYR A C 1
ATOM 386 O O . TYR A 1 43 ? 80.820 4.488 31.875 1.00 57.14 43 TYR A O 1
ATOM 395 N N . ALA A 1 44 ? 80.201 6.394 30.831 1.00 47.34 44 ALA A N 1
ATOM 396 C CA . ALA A 1 44 ? 79.369 5.727 29.847 1.00 46.52 44 ALA A CA 1
ATOM 397 C C . ALA A 1 44 ? 80.168 5.251 28.651 1.00 47.41 44 ALA A C 1
ATOM 398 O O . ALA A 1 44 ? 79.588 4.655 27.739 1.00 45.23 44 ALA A O 1
ATOM 400 N N . GLY A 1 45 ? 81.473 5.512 28.624 1.00 46.29 45 GLY A N 1
ATOM 401 C CA . GLY A 1 45 ? 82.300 5.040 27.530 1.00 45.28 45 GLY A CA 1
ATOM 402 C C . GLY A 1 45 ? 82.183 5.803 26.229 1.00 45.74 45 GLY A C 1
ATOM 403 O O . GLY A 1 45 ? 82.648 5.304 25.201 1.00 50.84 45 GLY A O 1
ATOM 404 N N . LYS A 1 46 ? 81.604 7.001 26.230 1.00 46.28 46 LYS A N 1
ATOM 405 C CA . LYS A 1 46 ? 81.511 7.784 25.003 1.00 45.91 46 LYS A CA 1
ATOM 406 C C . LYS A 1 46 ? 82.834 8.467 24.676 1.00 45.94 46 LYS A C 1
ATOM 407 O O . LYS A 1 46 ? 83.615 8.828 25.560 1.00 47.70 46 LYS A O 1
ATOM 413 N N . GLU A 1 47 ? 83.086 8.624 23.386 1.00 45.28 47 GLU A N 1
ATOM 414 C CA . GLU A 1 47 ? 84.218 9.406 22.917 1.00 47.80 47 GLU A CA 1
ATOM 415 C C . GLU A 1 47 ? 83.864 10.884 23.020 1.00 45.94 47 GLU A C 1
ATOM 416 O O . GLU A 1 47 ? 82.795 11.304 22.574 1.00 42.67 47 GLU A O 1
ATOM 422 N N . SER A 1 48 ? 84.738 11.673 23.636 1.00 47.93 48 SER A N 1
ATOM 423 C CA . SER A 1 48 ? 84.411 13.078 23.797 1.00 45.76 48 SER A CA 1
ATOM 424 C C . SER A 1 48 ? 85.680 13.908 23.876 1.00 47.46 48 SER A C 1
ATOM 425 O O . SER A 1 48 ? 86.767 13.400 24.155 1.00 48.91 48 SER A O 1
ATOM 428 N N . ARG A 1 49 ? 85.522 15.201 23.617 1.00 41.83 49 ARG A N 1
ATOM 429 C CA . ARG A 1 49 ? 86.633 16.131 23.662 1.00 42.87 49 ARG A CA 1
ATOM 430 C C . ARG A 1 49 ? 86.127 17.474 24.164 1.00 40.17 49 ARG A C 1
ATOM 431 O O . ARG A 1 49 ? 84.982 17.859 23.911 1.00 39.33 49 ARG A O 1
ATOM 439 N N . LEU A 1 50 ? 86.993 18.178 24.886 1.00 37.39 50 LEU A N 1
ATOM 440 C CA . LEU A 1 50 ? 86.696 19.509 25.389 1.00 35.42 50 LEU A CA 1
ATOM 441 C C . LEU A 1 50 ? 87.200 20.557 24.402 1.00 33.98 50 LEU A C 1
ATOM 442 O O . LEU A 1 50 ? 88.280 20.410 23.828 1.00 36.82 50 LEU A O 1
ATOM 447 N N . VAL A 1 51 ? 86.407 21.602 24.188 1.00 29.71 51 VAL A N 1
ATOM 448 C CA . VAL A 1 51 ? 86.737 22.661 23.236 1.00 33.52 51 VAL A CA 1
ATOM 449 C C . VAL A 1 51 ? 86.735 23.962 24.029 1.00 32.77 51 VAL A C 1
ATOM 450 O O . VAL A 1 51 ? 85.665 24.509 24.335 1.00 31.00 51 VAL A O 1
ATOM 454 N N . VAL A 1 52 ? 87.926 24.473 24.337 1.00 30.23 52 VAL A N 1
ATOM 455 C CA . VAL A 1 52 ? 88.103 25.571 25.288 1.00 32.33 52 VAL A CA 1
ATOM 456 C C . VAL A 1 52 ? 88.361 26.845 24.504 1.00 29.45 52 VAL A C 1
ATOM 457 O O . VAL A 1 52 ? 89.350 26.938 23.768 1.00 31.13 52 VAL A O 1
ATOM 461 N N . LEU A 1 53 ? 87.496 27.839 24.683 1.00 30.21 53 LEU A N 1
ATOM 462 C CA . LEU A 1 53 ? 87.562 29.022 23.834 1.00 28.85 53 LEU A CA 1
ATOM 463 C C . LEU A 1 53 ? 88.376 30.152 24.438 1.00 30.03 53 LEU A C 1
ATOM 464 O O . LEU A 1 53 ? 88.916 30.967 23.689 1.00 28.19 53 LEU A O 1
ATOM 469 N N . ASN A 1 54 ? 88.479 30.233 25.764 1.00 28.69 54 ASN A N 1
ATOM 470 C CA . ASN A 1 54 ? 89.177 31.338 26.405 1.00 28.33 54 ASN A CA 1
ATOM 471 C C . ASN A 1 54 ? 90.603 30.944 26.755 1.00 28.29 54 ASN A C 1
ATOM 472 O O . ASN A 1 54 ? 90.987 29.776 26.713 1.00 29.16 54 ASN A O 1
ATOM 477 N N . TYR A 1 55 ? 91.389 31.958 27.103 1.00 27.69 55 TYR A N 1
ATOM 478 C CA . TYR A 1 55 ? 92.790 31.785 27.480 1.00 28.04 55 TYR A CA 1
ATOM 479 C C . TYR A 1 55 ? 92.890 31.036 28.818 1.00 30.00 55 TYR A C 1
ATOM 480 O O . TYR A 1 55 ? 92.360 31.496 29.838 1.00 27.40 55 TYR A O 1
ATOM 489 N N . MET A 1 56 ? 93.553 29.881 28.832 1.00 27.40 56 MET A N 1
ATOM 490 C CA . MET A 1 56 ? 93.606 29.040 30.036 1.00 32.09 56 MET A CA 1
ATOM 491 C C . MET A 1 56 ? 95.012 28.484 30.269 1.00 29.15 56 MET A C 1
ATOM 492 O O . MET A 1 56 ? 95.259 27.280 30.125 1.00 29.42 56 MET A O 1
ATOM 497 N N . PRO A 1 57 ? 95.959 29.337 30.666 1.00 29.61 57 PRO A N 1
ATOM 498 C CA . PRO A 1 57 ? 97.340 28.849 30.882 1.00 31.98 57 PRO A CA 1
ATOM 499 C C . PRO A 1 57 ? 97.454 27.803 31.986 1.00 28.63 57 PRO A C 1
ATOM 500 O O . PRO A 1 57 ? 98.449 27.066 32.028 1.00 31.26 57 PRO A O 1
ATOM 504 N N . ASN A 1 58 ? 96.462 27.698 32.869 1.00 25.82 58 ASN A N 1
ATOM 505 C CA . ASN A 1 58 ? 96.467 26.712 33.942 1.00 28.32 58 ASN A CA 1
ATOM 506 C C . ASN A 1 58 ? 95.510 25.561 33.667 1.00 27.98 58 ASN A C 1
ATOM 507 O O . ASN A 1 58 ? 95.021 24.922 34.603 1.00 28.86 58 ASN A O 1
ATOM 512 N N . LEU A 1 59 ? 95.244 25.281 32.386 1.00 27.94 59 LEU A N 1
ATOM 513 C CA . LEU A 1 59 ? 94.168 24.362 32.027 1.00 26.61 59 LEU A CA 1
ATOM 514 C C . LEU A 1 59 ? 94.462 22.941 32.497 1.00 29.38 59 LEU A C 1
ATOM 515 O O . LEU A 1 59 ? 93.548 22.221 32.923 1.00 28.95 59 LEU A O 1
ATOM 520 N N . ARG A 1 60 ? 95.726 22.514 32.435 1.00 27.55 60 ARG A N 1
ATOM 521 C CA . ARG A 1 60 ? 96.001 21.112 32.729 1.00 28.23 60 ARG A CA 1
ATOM 522 C C . ARG A 1 60 ? 95.823 20.817 34.222 1.00 30.77 60 ARG A C 1
ATOM 523 O O . ARG A 1 60 ? 95.244 19.788 34.587 1.00 26.51 60 ARG A O 1
ATOM 531 N N . TYR A 1 61 ? 96.264 21.730 35.102 1.00 30.35 61 TYR A N 1
ATOM 532 C CA . TYR A 1 61 ? 95.944 21.564 36.515 1.00 29.16 61 TYR A CA 1
ATOM 533 C C . TYR A 1 61 ? 94.450 21.651 36.736 1.00 28.96 61 TYR A C 1
ATOM 534 O O . TYR A 1 61 ? 93.893 20.887 37.531 1.00 29.11 61 TYR A O 1
ATOM 543 N N . TYR A 1 62 ? 93.784 22.567 36.039 1.00 27.62 62 TYR A N 1
ATOM 544 C CA . TYR A 1 62 ? 92.342 22.683 36.210 1.00 28.81 62 TYR A CA 1
ATOM 545 C C . TYR A 1 62 ? 91.658 21.356 35.913 1.00 29.12 62 TYR A C 1
ATOM 546 O O . TYR A 1 62 ? 90.866 20.859 36.726 1.00 30.16 62 TYR A O 1
ATOM 555 N N . LEU A 1 63 ? 91.997 20.737 34.775 1.00 29.13 63 LEU A N 1
ATOM 556 C CA . LEU A 1 63 ? 91.365 19.474 34.395 1.00 29.03 63 LEU A CA 1
ATOM 557 C C . LEU A 1 63 ? 91.760 18.362 35.343 1.00 31.07 63 LEU A C 1
ATOM 558 O O . LEU A 1 63 ? 90.942 17.488 35.664 1.00 31.32 63 LEU A O 1
ATOM 563 N N . HIS A 1 64 ? 93.019 18.372 35.783 1.00 28.88 64 HIS A N 1
ATOM 564 C CA . HIS A 1 64 ? 93.489 17.353 36.707 1.00 30.23 64 HIS A CA 1
ATOM 565 C C . HIS A 1 64 ? 92.657 17.340 37.975 1.00 28.47 64 HIS A C 1
ATOM 566 O O . HIS A 1 64 ? 92.421 16.274 38.550 1.00 30.08 64 HIS A O 1
ATOM 573 N N . ARG A 1 65 ? 92.189 18.516 38.398 1.00 28.93 65 ARG A N 1
ATOM 574 C CA . ARG A 1 65 ? 91.399 18.634 39.615 1.00 31.72 65 ARG A CA 1
ATOM 575 C C . ARG A 1 65 ? 90.101 17.854 39.515 1.00 33.82 65 ARG A C 1
ATOM 576 O O . ARG A 1 65 ? 89.565 17.428 40.538 1.00 35.21 65 ARG A O 1
ATOM 584 N N . TYR A 1 66 ? 89.575 17.667 38.298 1.00 31.45 66 TYR A N 1
ATOM 585 C CA . TYR A 1 66 ? 88.306 16.979 38.112 1.00 30.63 66 TYR A CA 1
ATOM 586 C C . TYR A 1 66 ? 88.472 15.604 37.474 1.00 33.18 66 TYR A C 1
ATOM 587 O O . TYR A 1 66 ? 87.503 15.053 36.947 1.00 33.93 66 TYR A O 1
ATOM 596 N N . ASP A 1 67 ? 89.679 15.030 37.532 1.00 32.69 67 ASP A N 1
ATOM 597 C CA . ASP A 1 67 ? 89.957 13.721 36.925 1.00 34.81 67 ASP A CA 1
ATOM 598 C C . ASP A 1 67 ? 89.610 13.724 35.435 1.00 34.06 67 ASP A C 1
ATOM 599 O O . ASP A 1 67 ? 89.056 12.756 34.904 1.00 32.70 67 ASP A O 1
ATOM 604 N N . LEU A 1 68 ? 89.911 14.839 34.762 1.00 32.21 68 LEU A N 1
ATOM 605 C CA . LEU A 1 68 ? 89.647 14.990 33.337 1.00 34.94 68 LEU A CA 1
ATOM 606 C C . LEU A 1 68 ? 90.899 15.274 32.521 1.00 30.97 68 LEU A C 1
ATOM 607 O O . LEU A 1 68 ? 90.795 15.486 31.314 1.00 33.50 68 LEU A O 1
ATOM 612 N N . LEU A 1 69 ? 92.080 15.277 33.140 1.00 33.11 69 LEU A N 1
ATOM 613 C CA . LEU A 1 69 ? 93.295 15.602 32.405 1.00 33.33 69 LEU A CA 1
ATOM 614 C C . LEU A 1 69 ? 93.512 14.657 31.229 1.00 34.01 69 LEU A C 1
ATOM 615 O O . LEU A 1 69 ? 94.135 15.034 30.240 1.00 34.99 69 LEU A O 1
ATOM 620 N N . GLU A 1 70 ? 93.011 13.436 31.319 1.00 31.58 70 GLU A N 1
ATOM 621 C CA . GLU A 1 70 ? 93.175 12.454 30.263 1.00 34.00 70 GLU A CA 1
ATOM 622 C C . GLU A 1 70 ? 92.055 12.518 29.236 1.00 35.00 70 GLU A C 1
ATOM 623 O O . GLU A 1 70 ? 92.048 11.721 28.300 1.00 31.56 70 GLU A O 1
ATOM 629 N N . SER A 1 71 ? 91.099 13.429 29.399 1.00 34.88 71 SER A N 1
ATOM 630 C CA . SER A 1 71 ? 89.886 13.363 28.598 1.00 39.25 71 SER A CA 1
ATOM 631 C C . SER A 1 71 ? 90.033 13.946 27.201 1.00 40.01 71 SER A C 1
ATOM 632 O O . SER A 1 71 ? 89.147 13.717 26.371 1.00 47.80 71 SER A O 1
ATOM 635 N N . GLY A 1 72 ? 91.117 14.659 26.898 1.00 36.59 72 GLY A N 1
ATOM 636 C CA . GLY A 1 72 ? 91.264 15.164 25.541 1.00 36.38 72 GLY A CA 1
ATOM 637 C C . GLY A 1 72 ? 90.674 16.558 25.393 1.00 41.23 72 GLY A C 1
ATOM 638 O O . GLY A 1 72 ? 89.534 16.814 25.810 1.00 36.15 72 GLY A O 1
ATOM 639 N N . TYR A 1 73 ? 91.439 17.484 24.819 1.00 35.99 73 TYR A N 1
ATOM 640 C CA . TYR A 1 73 ? 90.948 18.845 24.719 1.00 32.14 73 TYR A CA 1
ATOM 641 C C . TYR A 1 73 ? 91.607 19.534 23.547 1.00 34.94 73 TYR A C 1
ATOM 642 O O . TYR A 1 73 ? 92.711 19.175 23.118 1.00 34.62 73 TYR A O 1
ATOM 651 N N . TYR A 1 74 ? 90.902 20.547 23.051 1.00 34.61 74 TYR A N 1
ATOM 652 C CA . TYR A 1 74 ? 91.413 21.501 22.084 1.00 33.97 74 TYR A CA 1
ATOM 653 C C . TYR A 1 74 ? 91.288 22.891 22.701 1.00 32.68 74 TYR A C 1
ATOM 654 O O . TYR A 1 74 ? 90.223 23.255 23.213 1.00 33.06 74 TYR A O 1
ATOM 663 N N . SER A 1 75 ? 92.370 23.654 22.662 1.00 30.93 75 SER A N 1
ATOM 664 C CA . SER A 1 75 ? 92.404 24.997 23.225 1.00 32.14 75 SER A CA 1
ATOM 665 C C . SER A 1 75 ? 92.680 25.984 22.104 1.00 31.67 75 SER A C 1
ATOM 666 O O . SER A 1 75 ? 93.745 25.943 21.482 1.00 31.64 75 SER A O 1
ATOM 669 N N . VAL A 1 76 ? 91.717 26.865 21.850 1.00 30.95 76 VAL A N 1
ATOM 670 C CA . VAL A 1 76 ? 91.889 27.901 20.839 1.00 30.06 76 VAL A CA 1
ATOM 671 C C . VAL A 1 76 ? 93.218 28.635 21.044 1.00 31.13 76 VAL A C 1
ATOM 672 O O . VAL A 1 76 ? 93.992 28.843 20.101 1.00 32.55 76 VAL A O 1
ATOM 676 N N . PHE A 1 77 ? 93.509 29.027 22.281 1.00 28.68 77 PHE A N 1
ATOM 677 C CA . PHE A 1 77 ? 94.706 29.835 22.517 1.00 31.27 77 PHE A CA 1
ATOM 678 C C . PHE A 1 77 ? 95.980 29.017 22.374 1.00 28.65 77 PHE A C 1
ATOM 679 O O . PHE A 1 77 ? 96.991 29.542 21.907 1.00 30.98 77 PHE A O 1
ATOM 687 N N . ASP A 1 78 ? 95.958 27.740 22.778 1.00 30.39 78 ASP A N 1
ATOM 688 C CA . ASP A 1 78 ? 97.074 26.837 22.493 1.00 31.81 78 ASP A CA 1
ATOM 689 C C . ASP A 1 78 ? 97.383 26.806 20.993 1.00 33.59 78 ASP A C 1
ATOM 690 O O . ASP A 1 78 ? 98.546 26.874 20.576 1.00 34.66 78 ASP A O 1
ATOM 695 N N . ASP A 1 79 ? 96.340 26.693 20.174 1.00 33.35 79 ASP A N 1
ATOM 696 C CA . ASP A 1 79 ? 96.475 26.724 18.717 1.00 31.42 79 ASP A CA 1
ATOM 697 C C . ASP A 1 79 ? 97.092 28.041 18.247 1.00 30.42 79 ASP A C 1
ATOM 698 O O . ASP A 1 79 ? 98.112 28.059 17.552 1.00 30.86 79 ASP A O 1
ATOM 703 N N . ILE A 1 80 ? 96.470 29.158 18.616 1.00 32.14 80 ILE A N 1
ATOM 704 C CA . ILE A 1 80 ? 97.016 30.472 18.290 1.00 30.52 80 ILE A CA 1
ATOM 705 C C . ILE A 1 80 ? 98.490 30.554 18.662 1.00 34.30 80 ILE A C 1
ATOM 706 O O . ILE A 1 80 ? 99.336 30.926 17.842 1.00 33.65 80 ILE A O 1
ATOM 711 N N . GLN A 1 81 ? 98.818 30.211 19.907 1.00 32.19 81 GLN A N 1
ATOM 712 C CA . GLN A 1 81 ? 100.150 30.480 20.430 1.00 31.63 81 GLN A CA 1
ATOM 713 C C . GLN A 1 81 ? 101.199 29.471 19.979 1.00 33.91 81 GLN A C 1
ATOM 714 O O . GLN A 1 81 ? 102.349 29.600 20.404 1.00 31.45 81 GLN A O 1
ATOM 720 N N . GLU A 1 82 ? 100.835 28.479 19.151 1.00 33.29 82 GLU A N 1
ATOM 721 C CA . GLU A 1 82 ? 101.793 27.519 18.568 1.00 36.44 82 GLU A CA 1
ATOM 722 C C . GLU A 1 82 ? 102.506 26.726 19.654 1.00 38.60 82 GLU A C 1
ATOM 723 O O . GLU A 1 82 ? 103.720 26.496 19.598 1.00 35.83 82 GLU A O 1
ATOM 729 N N . ILE A 1 83 ? 101.745 26.317 20.663 1.00 36.01 83 ILE A N 1
ATOM 730 C CA . ILE A 1 83 ? 102.358 25.640 21.792 1.00 36.64 83 ILE A CA 1
ATOM 731 C C . ILE A 1 83 ? 102.735 24.205 21.426 1.00 37.42 83 ILE A C 1
ATOM 732 O O . ILE A 1 83 ? 103.863 23.768 21.679 1.00 40.66 83 ILE A O 1
ATOM 737 N N . GLY A 1 84 ? 101.837 23.464 20.778 1.00 35.11 84 GLY A N 1
ATOM 738 C CA . GLY A 1 84 ? 102.255 22.132 20.362 1.00 35.29 84 GLY A CA 1
ATOM 739 C C . GLY A 1 84 ? 102.486 21.221 21.555 1.00 42.03 84 GLY A C 1
ATOM 740 O O . GLY A 1 84 ? 101.895 21.374 22.627 1.00 46.57 84 GLY A O 1
ATOM 741 N N . ASN A 1 85 ? 103.367 20.254 21.379 1.00 43.66 85 ASN A N 1
ATOM 742 C CA . ASN A 1 85 ? 103.607 19.286 22.442 1.00 45.44 85 ASN A CA 1
ATOM 743 C C . ASN A 1 85 ? 104.882 19.652 23.205 1.00 41.13 85 ASN A C 1
ATOM 744 O O . ASN A 1 85 ? 105.926 19.025 23.083 1.00 46.66 85 ASN A O 1
ATOM 749 N N . VAL A 1 86 ? 104.756 20.698 24.019 1.00 39.78 86 VAL A N 1
ATOM 750 C CA . VAL A 1 86 ? 105.902 21.286 24.703 1.00 35.93 86 VAL A CA 1
ATOM 751 C C . VAL A 1 86 ? 106.367 20.373 25.828 1.00 36.60 86 VAL A C 1
ATOM 752 O O . VAL A 1 86 ? 105.554 19.738 26.513 1.00 38.83 86 VAL A O 1
ATOM 756 N N . ARG A 1 87 ? 107.681 20.283 26.012 1.00 38.09 87 ARG A N 1
ATOM 757 C CA . ARG A 1 87 ? 108.224 19.591 27.179 1.00 40.55 87 ARG A CA 1
ATOM 758 C C . ARG A 1 87 ? 107.827 20.343 28.457 1.00 36.15 87 ARG A C 1
ATOM 759 O O . ARG A 1 87 ? 108.078 21.550 28.584 1.00 37.53 87 ARG A O 1
ATOM 767 N N . GLN A 1 88 ? 107.298 19.645 29.417 1.00 34.76 88 GLN A N 1
ATOM 768 C CA . GLN A 1 88 ? 106.912 20.209 30.683 1.00 35.46 88 GLN A CA 1
ATOM 769 C C . GLN A 1 88 ? 108.110 20.654 31.486 1.00 35.33 88 GLN A C 1
ATOM 770 O O . GLN A 1 88 ? 109.052 19.967 31.575 1.00 38.25 88 GLN A O 1
ATOM 776 N N . GLN A 1 89 ? 108.076 21.822 32.059 1.00 31.44 89 GLN A N 1
ATOM 777 C CA . GLN A 1 89 ? 109.151 22.270 32.930 1.00 31.84 89 GLN A CA 1
ATOM 778 C C . GLN A 1 89 ? 108.554 22.684 34.263 1.00 30.98 89 GLN A C 1
ATOM 779 O O . GLN A 1 89 ? 107.420 23.162 34.320 1.00 34.02 89 GLN A O 1
ATOM 785 N N . MET A 1 90 ? 109.340 22.536 35.333 1.00 29.90 90 MET A N 1
ATOM 786 C CA . MET A 1 90 ? 108.920 22.890 36.692 1.00 32.58 90 MET A CA 1
ATOM 787 C C . MET A 1 90 ? 109.693 24.137 37.105 1.00 30.18 90 MET A C 1
ATOM 788 O O . MET A 1 90 ? 110.833 24.046 37.556 1.00 28.58 90 MET A O 1
ATOM 793 N N . ILE A 1 91 ? 109.072 25.300 36.962 1.00 29.32 91 ILE A N 1
ATOM 794 C CA . ILE A 1 91 ? 109.785 26.555 37.161 1.00 32.05 91 ILE A CA 1
ATOM 795 C C . ILE A 1 91 ? 109.985 26.818 38.650 1.00 32.69 91 ILE A C 1
ATOM 796 O O . ILE A 1 91 ? 109.018 26.886 39.415 1.00 32.40 91 ILE A O 1
ATOM 801 N N . ASP A 1 92 ? 111.241 26.998 39.051 1.00 30.57 92 ASP A N 1
ATOM 802 C CA . ASP A 1 92 ? 111.605 27.483 40.381 1.00 29.19 92 ASP A CA 1
ATOM 803 C C . ASP A 1 92 ? 111.925 28.966 40.253 1.00 31.99 92 ASP A C 1
ATOM 804 O O . ASP A 1 92 ? 112.966 29.337 39.688 1.00 32.08 92 ASP A O 1
ATOM 809 N N . PHE A 1 93 ? 111.035 29.813 40.775 1.00 27.15 93 PHE A N 1
ATOM 810 C CA . PHE A 1 93 ? 111.206 31.249 40.591 1.00 27.72 93 PHE A CA 1
ATOM 811 C C . PHE A 1 93 ? 112.535 31.749 41.157 1.00 29.72 93 PHE A C 1
ATOM 812 O O . PHE A 1 93 ? 113.017 32.808 40.739 1.00 30.35 93 PHE A O 1
ATOM 820 N N . ARG A 1 94 ? 113.131 31.023 42.111 1.00 28.60 94 ARG A N 1
ATOM 821 C CA . ARG A 1 94 ? 114.396 31.455 42.695 1.00 31.89 94 ARG A CA 1
ATOM 822 C C . ARG A 1 94 ? 115.545 31.418 41.687 1.00 32.15 94 ARG A C 1
ATOM 823 O O . ARG A 1 94 ? 116.586 32.043 41.919 1.00 31.08 94 ARG A O 1
ATOM 831 N N . GLN A 1 95 ? 115.386 30.700 40.581 1.00 30.92 95 GLN A N 1
ATOM 832 C CA . GLN A 1 95 ? 116.445 30.565 39.589 1.00 33.04 95 GLN A CA 1
ATOM 833 C C . GLN A 1 95 ? 116.250 31.449 38.361 1.00 33.51 95 GLN A C 1
ATOM 834 O O . GLN A 1 95 ? 116.961 31.268 37.364 1.00 38.12 95 GLN A O 1
ATOM 840 N N . LEU A 1 96 ? 115.324 32.407 38.407 1.00 30.80 96 LEU A N 1
ATOM 841 C CA . LEU A 1 96 ? 115.141 33.335 37.302 1.00 31.66 96 LEU A CA 1
ATOM 842 C C . LEU A 1 96 ? 116.240 34.402 37.311 1.00 35.80 96 LEU A C 1
ATOM 843 O O . LEU A 1 96 ? 116.993 34.569 38.289 1.00 28.43 96 LEU A O 1
ATOM 848 N N . ASN A 1 97 ? 116.316 35.146 36.204 1.00 32.05 97 ASN A N 1
ATOM 849 C CA . ASN A 1 97 ? 117.355 36.162 36.037 1.00 32.68 97 ASN A CA 1
ATOM 850 C C . ASN A 1 97 ? 116.943 37.459 36.737 1.00 33.73 97 ASN A C 1
ATOM 851 O O . ASN A 1 97 ? 116.716 38.496 36.118 1.00 32.45 97 ASN A O 1
ATOM 856 N N . TRP A 1 98 ? 116.839 37.372 38.074 1.00 33.28 98 TRP A N 1
ATOM 857 C CA . TRP A 1 98 ? 116.570 38.547 38.890 1.00 32.05 98 TRP A CA 1
ATOM 858 C C . TRP A 1 98 ? 117.729 39.536 38.775 1.00 31.84 98 TRP A C 1
ATOM 859 O O . TRP A 1 98 ? 118.851 39.140 38.461 1.00 36.69 98 TRP A O 1
ATOM 870 N N . PRO A 1 99 ? 117.488 40.826 39.014 1.00 34.89 99 PRO A N 1
ATOM 871 C CA . PRO A 1 99 ? 118.620 41.748 39.213 1.00 40.83 99 PRO A CA 1
ATOM 872 C C . PRO A 1 99 ? 119.533 41.211 40.308 1.00 40.05 99 PRO A C 1
ATOM 873 O O . PRO A 1 99 ? 119.070 40.620 41.286 1.00 39.21 99 PRO A O 1
ATOM 877 N N . GLU A 1 100 ? 120.841 41.395 40.132 1.00 40.34 100 GLU A N 1
ATOM 878 C CA . GLU A 1 100 ? 121.795 40.906 41.123 1.00 45.11 100 GLU A CA 1
ATOM 879 C C . GLU A 1 100 ? 121.468 41.438 42.514 1.00 37.08 100 GLU A C 1
ATOM 880 O O . GLU A 1 100 ? 121.082 42.596 42.680 1.00 37.28 100 GLU A O 1
ATOM 886 N N . GLY A 1 101 ? 121.614 40.575 43.511 1.00 36.96 101 GLY A N 1
ATOM 887 C CA . GLY A 1 101 ? 121.471 40.991 44.890 1.00 36.93 101 GLY A CA 1
ATOM 888 C C . GLY A 1 101 ? 120.058 41.124 45.423 1.00 37.34 101 GLY A C 1
ATOM 889 O O . GLY A 1 101 ? 119.886 41.675 46.518 1.00 38.29 101 GLY A O 1
ATOM 890 N N . VAL A 1 102 ? 119.034 40.640 44.706 1.00 34.13 102 VAL A N 1
ATOM 891 C CA . VAL A 1 102 ? 117.682 40.684 45.294 1.00 33.17 102 VAL A CA 1
ATOM 892 C C . VAL A 1 102 ? 117.642 39.790 46.541 1.00 29.78 102 VAL A C 1
ATOM 893 O O . VAL A 1 102 ? 118.425 38.847 46.690 1.00 28.24 102 VAL A O 1
ATOM 897 N N . ASP A 1 103 ? 116.718 40.104 47.453 1.00 30.90 103 ASP A N 1
ATOM 898 C CA . ASP A 1 103 ? 116.426 39.258 48.607 1.00 30.53 103 ASP A CA 1
ATOM 899 C C . ASP A 1 103 ? 114.961 38.819 48.567 1.00 31.96 103 ASP A C 1
ATOM 900 O O . ASP A 1 103 ? 114.108 39.487 47.976 1.00 31.01 103 ASP A O 1
ATOM 905 N N . PHE A 1 104 ? 114.661 37.696 49.199 1.00 29.32 104 PHE A N 1
ATOM 906 C CA . PHE A 1 104 ? 113.319 37.132 49.160 1.00 28.58 104 PHE A CA 1
ATOM 907 C C . PHE A 1 104 ? 112.673 37.231 50.536 1.00 30.26 104 PHE A C 1
ATOM 908 O O . PHE A 1 104 ? 113.240 36.761 51.524 1.00 29.52 104 PHE A O 1
ATOM 916 N N . THR A 1 105 ? 111.492 37.824 50.600 1.00 26.17 105 THR A N 1
ATOM 917 C CA . THR A 1 105 ? 110.702 37.848 51.818 1.00 23.87 105 THR A CA 1
ATOM 918 C C . THR A 1 105 ? 109.535 36.889 51.626 1.00 28.04 105 THR A C 1
ATOM 919 O O . THR A 1 105 ? 108.648 37.149 50.804 1.00 28.75 105 THR A O 1
ATOM 923 N N . TYR A 1 106 ? 109.545 35.784 52.376 1.00 26.53 106 TYR A N 1
ATOM 924 C CA . TYR A 1 106 ? 108.477 34.786 52.357 1.00 27.32 106 TYR A CA 1
ATOM 925 C C . TYR A 1 106 ? 107.379 35.203 53.337 1.00 28.58 106 TYR A C 1
ATOM 926 O O . TYR A 1 106 ? 107.603 35.254 54.551 1.00 26.91 106 TYR A O 1
ATOM 935 N N . THR A 1 107 ? 106.207 35.532 52.816 1.00 27.33 107 THR A N 1
ATOM 936 C CA . THR A 1 107 ? 105.069 35.822 53.685 1.00 26.12 107 THR A CA 1
ATOM 937 C C . THR A 1 107 ? 104.243 34.542 53.779 1.00 28.01 107 THR A C 1
ATOM 938 O O . THR A 1 107 ? 104.563 33.551 53.104 1.00 26.95 107 THR A O 1
ATOM 942 N N . PRO A 1 108 ? 103.191 34.500 54.602 1.00 29.90 108 PRO A N 1
ATOM 943 C CA . PRO A 1 108 ? 102.318 33.318 54.595 1.00 27.85 108 PRO A CA 1
ATOM 944 C C . PRO A 1 108 ? 101.548 33.122 53.294 1.00 28.74 108 PRO A C 1
ATOM 945 O O . PRO A 1 108 ? 100.834 32.124 53.176 1.00 28.89 108 PRO A O 1
ATOM 949 N N . PHE A 1 109 ? 101.662 34.015 52.307 1.00 27.00 109 PHE A N 1
ATOM 950 C CA . PHE A 1 109 ? 100.806 33.911 51.128 1.00 28.35 109 PHE A CA 1
ATOM 951 C C . PHE A 1 109 ? 101.561 34.054 49.801 1.00 29.62 109 PHE A C 1
ATOM 952 O O . PHE A 1 109 ? 101.179 33.422 48.815 1.00 27.40 109 PHE A O 1
ATOM 960 N N . ILE A 1 110 ? 102.626 34.870 49.760 1.00 27.52 110 ILE A N 1
ATOM 961 C CA . ILE A 1 110 ? 103.389 35.147 48.547 1.00 27.55 110 ILE A CA 1
ATOM 962 C C . ILE A 1 110 ? 104.857 35.324 48.923 1.00 28.03 110 ILE A C 1
ATOM 963 O O . ILE A 1 110 ? 105.221 35.349 50.101 1.00 28.47 110 ILE A O 1
ATOM 968 N N . VAL A 1 111 ? 105.698 35.537 47.909 1.00 27.33 111 VAL A N 1
ATOM 969 C CA . VAL A 1 111 ? 107.096 35.916 48.110 1.00 28.23 111 VAL A CA 1
ATOM 970 C C . VAL A 1 111 ? 107.309 37.321 47.562 1.00 28.82 111 VAL A C 1
ATOM 971 O O . VAL A 1 111 ? 106.867 37.637 46.452 1.00 26.62 111 VAL A O 1
ATOM 975 N N . LEU A 1 112 ? 107.958 38.170 48.353 1.00 28.90 112 LEU A N 1
ATOM 976 C CA . LEU A 1 112 ? 108.403 39.481 47.900 1.00 30.65 112 LEU A CA 1
ATOM 977 C C . LEU A 1 112 ? 109.856 39.418 47.435 1.00 30.72 112 LEU A C 1
ATOM 978 O O . LEU A 1 112 ? 110.730 38.932 48.168 1.00 29.27 112 LEU A O 1
ATOM 983 N N . VAL A 1 113 ? 110.101 39.895 46.214 1.00 29.33 113 VAL A N 1
ATOM 984 C CA . VAL A 1 113 ? 111.443 40.090 45.680 1.00 28.18 113 VAL A CA 1
ATOM 985 C C . VAL A 1 113 ? 111.762 41.579 45.774 1.00 33.10 113 VAL A C 1
ATOM 986 O O . VAL A 1 113 ? 111.127 42.402 45.099 1.00 32.94 113 VAL A O 1
ATOM 990 N N . LYS A 1 114 ? 112.750 41.921 46.605 1.00 31.21 114 LYS A N 1
ATOM 991 C CA . LYS A 1 114 ? 113.163 43.296 46.849 1.00 32.07 114 LYS A CA 1
ATOM 992 C C . LYS A 1 114 ? 114.655 43.432 46.601 1.00 33.16 114 LYS A C 1
ATOM 993 O O . LYS A 1 114 ? 115.405 42.450 46.628 1.00 31.60 114 LYS A O 1
ATOM 999 N N . LYS A 1 115 ? 115.075 44.676 46.378 1.00 33.93 115 LYS A N 1
ATOM 1000 C CA . LYS A 1 115 ? 116.481 45.026 46.195 1.00 36.34 115 LYS A CA 1
ATOM 1001 C C . LYS A 1 115 ? 116.743 46.262 47.050 1.00 39.91 115 LYS A C 1
ATOM 1002 O O . LYS A 1 115 ? 116.250 47.354 46.737 1.00 42.65 115 LYS A O 1
ATOM 1008 N N . SER A 1 116 ? 117.470 46.081 48.153 1.00 35.28 116 SER A N 1
ATOM 1009 C CA . SER A 1 116 ? 117.712 47.143 49.138 1.00 38.81 116 SER A CA 1
ATOM 1010 C C . SER A 1 116 ? 116.447 47.936 49.456 1.00 38.00 116 SER A C 1
ATOM 1011 O O . SER A 1 116 ? 116.424 49.164 49.402 1.00 36.51 116 SER A O 1
ATOM 1014 N N . GLY A 1 117 ? 115.377 47.224 49.803 1.00 39.47 117 GLY A N 1
ATOM 1015 C CA . GLY A 1 117 ? 114.131 47.870 50.170 1.00 35.61 117 GLY A CA 1
ATOM 1016 C C . GLY A 1 117 ? 113.219 48.237 49.019 1.00 37.45 117 GLY A C 1
ATOM 1017 O O . GLY A 1 117 ? 112.050 48.537 49.256 1.00 41.01 117 GLY A O 1
ATOM 1018 N N . ASP A 1 118 ? 113.711 48.229 47.778 1.00 39.18 118 ASP A N 1
ATOM 1019 C CA . ASP A 1 118 ? 112.867 48.496 46.618 1.00 42.87 118 ASP A CA 1
ATOM 1020 C C . ASP A 1 118 ? 112.147 47.228 46.180 1.00 35.91 118 ASP A C 1
ATOM 1021 O O . ASP A 1 118 ? 112.786 46.202 45.928 1.00 34.01 118 ASP A O 1
ATOM 1026 N N . LEU A 1 119 ? 110.824 47.305 46.082 1.00 32.84 119 LEU A N 1
ATOM 1027 C CA . LEU A 1 119 ? 110.039 46.191 45.565 1.00 35.30 119 LEU A CA 1
ATOM 1028 C C . LEU A 1 119 ? 110.407 45.926 44.107 1.00 35.31 119 LEU A C 1
ATOM 1029 O O . LEU A 1 119 ? 110.327 46.827 43.266 1.00 33.11 119 LEU A O 1
ATOM 1034 N N . ILE A 1 120 ? 110.827 44.700 43.807 1.00 30.64 120 ILE A N 1
ATOM 1035 C CA . ILE A 1 120 ? 111.008 44.267 42.427 1.00 31.63 120 ILE A CA 1
ATOM 1036 C C . ILE A 1 120 ? 109.821 43.449 41.932 1.00 32.82 120 ILE A C 1
ATOM 1037 O O . ILE A 1 120 ? 109.368 43.636 40.807 1.00 33.20 120 ILE A O 1
ATOM 1042 N N . ALA A 1 121 ? 109.302 42.527 42.741 1.00 31.93 121 ALA A N 1
ATOM 1043 C CA . ALA A 1 121 ? 108.288 41.625 42.221 1.00 30.04 121 ALA A CA 1
ATOM 1044 C C . ALA A 1 121 ? 107.515 40.988 43.361 1.00 31.91 121 ALA A C 1
ATOM 1045 O O . ALA A 1 121 ? 107.993 40.907 44.496 1.00 29.66 121 ALA A O 1
ATOM 1047 N N . LYS A 1 122 ? 106.301 40.542 43.029 1.00 29.38 122 LYS A N 1
ATOM 1048 C CA . LYS A 1 122 ? 105.494 39.695 43.894 1.00 27.16 122 LYS A CA 1
ATOM 1049 C C . LYS A 1 122 ? 105.254 38.381 43.171 1.00 27.99 122 LYS A C 1
ATOM 1050 O O . LYS A 1 122 ? 104.832 38.374 42.016 1.00 29.34 122 LYS A O 1
ATOM 1056 N N . VAL A 1 123 ? 105.549 37.276 43.838 1.00 28.83 123 VAL A N 1
ATOM 1057 C CA . VAL A 1 123 ? 105.503 35.957 43.229 1.00 28.64 123 VAL A CA 1
ATOM 1058 C C . VAL A 1 123 ? 104.260 35.254 43.736 1.00 27.14 123 VAL A C 1
ATOM 1059 O O . VAL A 1 123 ? 104.035 35.201 44.947 1.00 27.89 123 VAL A O 1
ATOM 1063 N N . GLN A 1 124 ? 103.451 34.723 42.819 1.00 26.72 124 GLN A N 1
ATOM 1064 C CA . GLN A 1 124 ? 102.176 34.110 43.171 1.00 27.73 124 GLN A CA 1
ATOM 1065 C C . GLN A 1 124 ? 102.177 32.643 42.783 1.00 30.66 124 GLN A C 1
ATOM 1066 O O . GLN A 1 124 ? 102.715 32.264 41.731 1.00 25.17 124 GLN A O 1
ATOM 1072 N N . PHE A 1 125 ? 101.558 31.823 43.638 1.00 27.39 125 PHE A N 1
ATOM 1073 C CA . PHE A 1 125 ? 101.523 30.381 43.454 1.00 29.53 125 PHE A CA 1
ATOM 1074 C C . PHE A 1 125 ? 100.087 29.897 43.290 1.00 31.22 125 PHE A C 1
ATOM 1075 O O . PHE A 1 125 ? 99.152 30.461 43.863 1.00 31.50 125 PHE A O 1
ATOM 1083 N N . GLY A 1 126 ? 99.922 28.854 42.478 1.00 28.56 126 GLY A N 1
ATOM 1084 C CA . GLY A 1 126 ? 98.619 28.283 42.236 1.00 26.93 126 GLY A CA 1
ATOM 1085 C C . GLY A 1 126 ? 98.129 27.397 43.372 1.00 31.74 126 GLY A C 1
ATOM 1086 O O . GLY A 1 126 ? 98.810 27.148 44.371 1.00 30.60 126 GLY A O 1
ATOM 1087 N N . GLU A 1 127 ? 96.903 26.904 43.184 1.00 31.16 127 GLU A N 1
ATOM 1088 C CA . GLU A 1 127 ? 96.328 25.942 44.110 1.00 34.04 127 GLU A CA 1
ATOM 1089 C C . GLU A 1 127 ? 97.232 24.722 44.262 1.00 33.47 127 GLU A C 1
ATOM 1090 O O . GLU A 1 127 ? 97.376 24.181 45.363 1.00 31.53 127 GLU A O 1
ATOM 1096 N N . GLU A 1 128 ? 97.844 24.275 43.169 1.00 30.09 128 GLU A N 1
ATOM 1097 C CA . GLU A 1 128 ? 98.732 23.122 43.206 1.00 31.22 128 GLU A CA 1
ATOM 1098 C C . GLU A 1 128 ? 100.169 23.533 43.500 1.00 30.68 128 GLU A C 1
ATOM 1099 O O . GLU A 1 128 ? 101.068 22.693 43.434 1.00 29.68 128 GLU A O 1
ATOM 1105 N N . GLY A 1 129 ? 100.400 24.813 43.813 1.00 28.45 129 GLY A N 1
ATOM 1106 C CA . GLY A 1 129 ? 101.708 25.302 44.193 1.00 28.28 129 GLY A CA 1
ATOM 1107 C C . GLY A 1 129 ? 102.593 25.752 43.050 1.00 27.74 129 GLY A C 1
ATOM 1108 O O . GLY A 1 129 ? 103.678 26.290 43.303 1.00 26.39 129 GLY A O 1
ATOM 1109 N N . ASN A 1 130 ? 102.173 25.554 41.807 1.00 27.17 130 ASN A N 1
ATOM 1110 C CA . ASN A 1 130 ? 102.993 25.942 40.672 1.00 26.98 130 ASN A CA 1
ATOM 1111 C C . ASN A 1 130 ? 103.037 27.466 40.540 1.00 30.47 130 ASN A C 1
ATOM 1112 O O . ASN A 1 130 ? 102.059 28.166 40.826 1.00 30.37 130 ASN A O 1
ATOM 1117 N N . LEU A 1 131 ? 104.191 27.983 40.135 1.00 28.20 131 LEU A N 1
ATOM 1118 C CA . LEU A 1 131 ? 104.301 29.397 39.800 1.00 27.37 131 LEU A CA 1
ATOM 1119 C C . LEU A 1 131 ? 103.283 29.757 38.713 1.00 30.44 131 LEU A C 1
ATOM 1120 O O . LEU A 1 131 ? 103.304 29.185 37.613 1.00 27.99 131 LEU A O 1
ATOM 1125 N N . THR A 1 132 ? 102.383 30.692 39.023 1.00 28.97 132 THR A N 1
ATOM 1126 C CA . THR A 1 132 ? 101.371 31.143 38.071 1.00 29.53 132 THR A CA 1
ATOM 1127 C C . THR A 1 132 ? 101.707 32.500 37.465 1.00 29.46 132 THR A C 1
ATOM 1128 O O . THR A 1 132 ? 101.676 32.661 36.237 1.00 30.14 132 THR A O 1
ATOM 1132 N N . HIS A 1 133 ? 102.026 33.489 38.288 1.00 25.65 133 HIS A N 1
ATOM 1133 C CA . HIS A 1 133 ? 102.400 34.763 37.697 1.00 32.48 133 HIS A CA 1
ATOM 1134 C C . HIS A 1 133 ? 103.335 35.529 38.621 1.00 31.16 133 HIS A C 1
ATOM 1135 O O . HIS A 1 133 ? 103.388 35.289 39.832 1.00 27.78 133 HIS A O 1
ATOM 1142 N N . ILE A 1 134 ? 104.097 36.440 38.013 1.00 29.19 134 ILE A N 1
ATOM 1143 C CA . ILE A 1 134 ? 104.916 37.396 38.744 1.00 29.64 134 ILE A CA 1
ATOM 1144 C C . ILE A 1 134 ? 104.491 38.813 38.359 1.00 33.79 134 ILE A C 1
ATOM 1145 O O . ILE A 1 134 ? 104.502 39.175 37.169 1.00 29.24 134 ILE A O 1
ATOM 1150 N N . ASP A 1 135 ? 104.125 39.615 39.371 1.00 30.33 135 ASP A N 1
ATOM 1151 C CA . ASP A 1 135 ? 103.923 41.046 39.184 1.00 29.96 135 ASP A CA 1
ATOM 1152 C C . ASP A 1 135 ? 105.277 41.724 39.302 1.00 31.25 135 ASP A C 1
ATOM 1153 O O . ASP A 1 135 ? 105.931 41.630 40.345 1.00 30.32 135 ASP A O 1
ATOM 1158 N N . TYR A 1 136 ? 105.708 42.383 38.237 1.00 29.82 136 TYR A N 1
ATOM 1159 C CA . TYR A 1 136 ? 107.030 42.982 38.179 1.00 29.60 136 TYR A CA 1
ATOM 1160 C C . TYR A 1 136 ? 106.872 44.493 38.270 1.00 32.99 136 TYR A C 1
ATOM 1161 O O . TYR A 1 136 ? 106.018 45.076 37.594 1.00 33.12 136 TYR A O 1
ATOM 1170 N N . PHE A 1 137 ? 107.670 45.114 39.128 1.00 34.55 137 PHE A N 1
ATOM 1171 C CA . PHE A 1 137 ? 107.448 46.487 39.546 1.00 35.91 137 PHE A CA 1
ATOM 1172 C C . PHE A 1 137 ? 108.606 47.352 39.103 1.00 35.71 137 PHE A C 1
ATOM 1173 O O . PHE A 1 137 ? 109.734 46.877 38.974 1.00 37.23 137 PHE A O 1
ATOM 1181 N N . ALA A 1 138 ? 108.307 48.632 38.899 1.00 40.91 138 ALA A N 1
ATOM 1182 C CA . ALA A 1 138 ? 109.315 49.673 38.795 1.00 47.27 138 ALA A CA 1
ATOM 1183 C C . ALA A 1 138 ? 108.790 50.882 39.547 1.00 50.73 138 ALA A C 1
ATOM 1184 O O . ALA A 1 138 ? 107.604 51.216 39.435 1.00 49.56 138 ALA A O 1
ATOM 1186 N N . ASN A 1 139 ? 109.665 51.493 40.354 1.00 49.21 139 ASN A N 1
ATOM 1187 C CA . ASN A 1 139 ? 109.317 52.651 41.175 1.00 46.20 139 ASN A CA 1
ATOM 1188 C C . ASN A 1 139 ? 108.033 52.419 41.954 1.00 52.00 139 ASN A C 1
ATOM 1189 O O . ASN A 1 139 ? 107.134 53.259 41.961 1.00 53.43 139 ASN A O 1
ATOM 1194 N N . GLU A 1 140 ? 107.932 51.251 42.590 1.00 59.32 140 GLU A N 1
ATOM 1195 C CA . GLU A 1 140 ? 106.809 50.906 43.459 1.00 60.69 140 GLU A CA 1
ATOM 1196 C C . GLU A 1 140 ? 105.481 50.786 42.715 1.00 54.54 140 GLU A C 1
ATOM 1197 O O . GLU A 1 140 ? 104.412 50.773 43.350 1.00 54.50 140 GLU A O 1
ATOM 1203 N N . GLN A 1 141 ? 105.499 50.704 41.392 1.00 50.68 141 GLN A N 1
ATOM 1204 C CA . GLN A 1 141 ? 104.273 50.636 40.614 1.00 48.63 141 GLN A CA 1
ATOM 1205 C C . GLN A 1 141 ? 104.387 49.452 39.673 1.00 42.37 141 GLN A C 1
ATOM 1206 O O . GLN A 1 141 ? 105.450 49.240 39.075 1.00 39.07 141 GLN A O 1
ATOM 1212 N N . ILE A 1 142 ? 103.310 48.662 39.557 1.00 37.29 142 ILE A N 1
ATOM 1213 C CA . ILE A 1 142 ? 103.399 47.476 38.707 1.00 36.57 142 ILE A CA 1
ATOM 1214 C C . ILE A 1 142 ? 103.662 47.915 37.276 1.00 34.97 142 ILE A C 1
ATOM 1215 O O . ILE A 1 142 ? 103.091 48.895 36.789 1.00 32.75 142 ILE A O 1
ATOM 1220 N N . ALA A 1 143 ? 104.597 47.239 36.623 1.00 34.57 143 ALA A N 1
ATOM 1221 C CA . ALA A 1 143 ? 104.957 47.556 35.251 1.00 33.74 143 ALA A CA 1
ATOM 1222 C C . ALA A 1 143 ? 104.538 46.467 34.283 1.00 37.24 143 ALA A C 1
ATOM 1223 O O . ALA A 1 143 ? 104.029 46.771 33.192 1.00 36.64 143 ALA A O 1
ATOM 1225 N N . LYS A 1 144 ? 104.701 45.204 34.674 1.00 33.73 144 LYS A N 1
ATOM 1226 C CA . LYS A 1 144 ? 104.254 44.104 33.836 1.00 32.70 144 LYS A CA 1
ATOM 1227 C C . LYS A 1 144 ? 103.948 42.901 34.718 1.00 33.61 144 LYS A C 1
ATOM 1228 O O . LYS A 1 144 ? 104.435 42.788 35.848 1.00 34.58 144 LYS A O 1
ATOM 1234 N N . LYS A 1 145 ? 103.103 42.016 34.193 1.00 31.86 145 LYS A N 1
ATOM 1235 C CA . LYS A 1 145 ? 102.740 40.768 34.848 1.00 31.64 145 LYS A CA 1
ATOM 1236 C C . LYS A 1 145 ? 103.149 39.630 33.928 1.00 30.35 145 LYS A C 1
ATOM 1237 O O . LYS A 1 145 ? 102.705 39.571 32.778 1.00 28.09 145 LYS A O 1
ATOM 1243 N N . TYR A 1 146 ? 104.022 38.754 34.423 1.00 30.04 146 TYR A N 1
ATOM 1244 C CA . TYR A 1 146 ? 104.425 37.546 33.714 1.00 29.83 146 TYR A CA 1
ATOM 1245 C C . TYR A 1 146 ? 103.426 36.441 34.025 1.00 29.27 146 TYR A C 1
ATOM 1246 O O . TYR A 1 146 ? 103.266 36.084 35.190 1.00 31.81 146 TYR A O 1
ATOM 1255 N N . LEU A 1 147 ? 102.754 35.906 33.001 1.00 30.87 147 LEU A N 1
ATOM 1256 C CA . LEU A 1 147 ? 101.792 34.809 33.162 1.00 30.98 147 LEU A CA 1
ATOM 1257 C C . LEU A 1 147 ? 102.444 33.517 32.696 1.00 32.74 147 LEU A C 1
ATOM 1258 O O . LEU A 1 147 ? 102.814 33.397 31.521 1.00 31.07 147 LEU A O 1
ATOM 1263 N N . PHE A 1 148 ? 102.546 32.550 33.589 1.00 28.16 148 PHE A N 1
ATOM 1264 C CA . PHE A 1 148 ? 103.177 31.283 33.267 1.00 30.74 148 PHE A CA 1
ATOM 1265 C C . PHE A 1 148 ? 102.112 30.231 33.014 1.00 30.75 148 PHE A C 1
ATOM 1266 O O . PHE A 1 148 ? 101.129 30.146 33.757 1.00 32.01 148 PHE A O 1
ATOM 1274 N N . ASP A 1 149 ? 102.304 29.465 31.944 1.00 29.18 149 ASP A N 1
ATOM 1275 C CA . ASP A 1 149 ? 101.537 28.261 31.667 1.00 27.61 149 ASP A CA 1
ATOM 1276 C C . ASP A 1 149 ? 101.932 27.180 32.660 1.00 29.68 149 ASP A C 1
ATOM 1277 O O . ASP A 1 149 ? 103.083 27.116 33.108 1.00 28.14 149 ASP A O 1
ATOM 1282 N N . ASP A 1 150 ? 100.977 26.310 33.001 1.00 31.74 150 ASP A N 1
ATOM 1283 C CA . ASP A 1 150 ? 101.329 25.226 33.922 1.00 28.96 150 ASP A CA 1
ATOM 1284 C C . ASP A 1 150 ? 102.247 24.186 33.292 1.00 28.33 150 ASP A C 1
ATOM 1285 O O . ASP A 1 150 ? 102.719 23.301 33.996 1.00 29.16 150 ASP A O 1
ATOM 1290 N N . ARG A 1 151 ? 102.491 24.249 31.989 1.00 32.18 151 ARG A N 1
ATOM 1291 C CA . ARG A 1 151 ? 103.539 23.426 31.395 1.00 32.81 151 ARG A CA 1
ATOM 1292 C C . ARG A 1 151 ? 104.935 24.030 31.606 1.00 27.75 151 ARG A C 1
ATOM 1293 O O . ARG A 1 151 ? 105.925 23.450 31.156 1.00 29.54 151 ARG A O 1
ATOM 1301 N N . GLY A 1 152 ? 105.023 25.157 32.304 1.00 27.81 152 GLY A N 1
ATOM 1302 C CA . GLY A 1 152 ? 106.295 25.737 32.684 1.00 29.96 152 GLY A CA 1
ATOM 1303 C C . GLY A 1 152 ? 107.012 26.532 31.612 1.00 33.55 152 GLY A C 1
ATOM 1304 O O . GLY A 1 152 ? 108.242 26.492 31.549 1.00 32.26 152 GLY A O 1
ATOM 1305 N N . PHE A 1 153 ? 106.279 27.242 30.751 1.00 30.36 153 PHE A N 1
ATOM 1306 C CA . PHE A 1 153 ? 106.858 28.237 29.859 1.00 29.16 153 PHE A CA 1
ATOM 1307 C C . PHE A 1 153 ? 106.165 29.572 30.108 1.00 26.58 153 PHE A C 1
ATOM 1308 O O . PHE A 1 153 ? 105.088 29.623 30.715 1.00 26.20 153 PHE A O 1
ATOM 1316 N N . LEU A 1 154 ? 106.781 30.663 29.637 1.00 27.95 154 LEU A N 1
ATOM 1317 C CA . LEU A 1 154 ? 106.145 31.988 29.713 1.00 26.04 154 LEU A CA 1
ATOM 1318 C C . LEU A 1 154 ? 105.067 32.092 28.638 1.00 25.66 154 LEU A C 1
ATOM 1319 O O . LEU A 1 154 ? 105.387 32.110 27.455 1.00 26.00 154 LEU A O 1
ATOM 1324 N N . SER A 1 155 ? 103.794 32.174 29.049 1.00 25.95 155 SER A N 1
ATOM 1325 C CA . SER A 1 155 ? 102.658 32.222 28.137 1.00 26.26 155 SER A CA 1
ATOM 1326 C C . SER A 1 155 ? 102.339 33.633 27.655 1.00 28.84 155 SER A C 1
ATOM 1327 O O . SER A 1 155 ? 102.022 33.821 26.475 1.00 28.72 155 SER A O 1
ATOM 1330 N N . SER A 1 156 ? 102.414 34.632 28.530 1.00 25.36 156 SER A N 1
ATOM 1331 C CA . SER A 1 156 ? 102.092 35.984 28.104 1.00 26.06 156 SER A CA 1
ATOM 1332 C C . SER A 1 156 ? 102.660 36.997 29.098 1.00 28.03 156 SER A C 1
ATOM 1333 O O . SER A 1 156 ? 103.022 36.655 30.226 1.00 2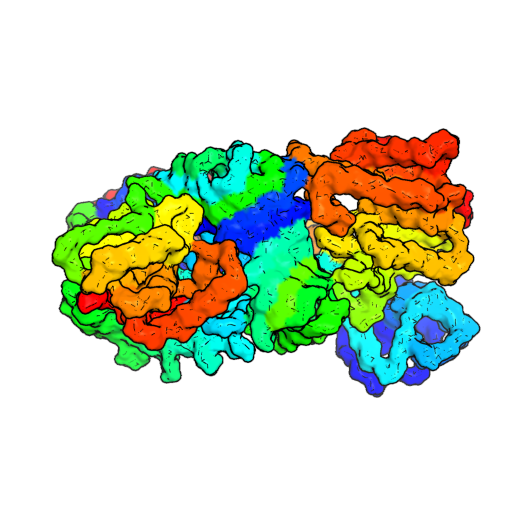7.25 156 SER A O 1
ATOM 1336 N N . ILE A 1 157 ? 102.737 38.259 28.655 1.00 28.71 157 ILE A N 1
ATOM 1337 C CA . ILE A 1 157 ? 103.127 39.386 29.505 1.00 26.40 157 ILE A CA 1
ATOM 1338 C C . ILE A 1 157 ? 102.073 40.467 29.375 1.00 28.60 157 ILE A C 1
ATOM 1339 O O . ILE A 1 157 ? 101.744 40.885 28.260 1.00 28.82 157 ILE A O 1
ATOM 1344 N N . LEU A 1 158 ? 101.572 40.940 30.508 1.00 28.57 158 LEU A N 1
ATOM 1345 C CA . LEU A 1 158 ? 100.592 42.017 30.552 1.00 30.56 158 LEU A CA 1
ATOM 1346 C C . LEU A 1 158 ? 101.338 43.291 30.942 1.00 30.65 158 LEU A C 1
ATOM 1347 O O . LEU A 1 158 ? 101.866 43.384 32.053 1.00 30.49 158 LEU A O 1
ATOM 1352 N N . TYR A 1 159 ? 101.385 44.267 30.039 1.00 29.69 159 TYR A N 1
ATOM 1353 C CA . TYR A 1 159 ? 102.105 45.508 30.302 1.00 29.54 159 TYR A CA 1
ATOM 1354 C C . TYR A 1 159 ? 101.169 46.580 30.826 1.00 31.79 159 TYR A C 1
ATOM 1355 O O . TYR A 1 159 ? 100.000 46.656 30.438 1.00 34.14 159 TYR A O 1
ATOM 1364 N N . TYR A 1 160 ? 101.708 47.433 31.690 1.00 30.86 160 TYR A N 1
ATOM 1365 C CA . TYR A 1 160 ? 100.954 48.508 32.312 1.00 35.19 160 TYR A CA 1
ATOM 1366 C C . TYR A 1 160 ? 101.597 49.844 31.983 1.00 34.82 160 TYR A C 1
ATOM 1367 O O . TYR A 1 160 ? 102.804 49.925 31.752 1.00 36.98 160 TYR A O 1
ATOM 1376 N N . ASP A 1 161 ? 100.790 50.901 31.983 1.00 39.51 161 ASP A N 1
ATOM 1377 C CA . ASP A 1 161 ? 101.332 52.251 32.045 1.00 45.50 161 ASP A CA 1
ATOM 1378 C C . ASP A 1 161 ? 100.520 53.029 33.072 1.00 46.18 161 ASP A C 1
ATOM 1379 O O . ASP A 1 161 ? 99.705 52.460 33.806 1.00 51.71 161 ASP A O 1
ATOM 1384 N N . ASN A 1 162 ? 100.790 54.327 33.176 1.00 53.94 162 ASN A N 1
ATOM 1385 C CA . ASN A 1 162 ? 99.895 55.210 33.914 1.00 55.61 162 ASN A CA 1
ATOM 1386 C C . ASN A 1 162 ? 98.591 55.290 33.136 1.00 58.93 162 ASN A C 1
ATOM 1387 O O . ASN A 1 162 ? 98.580 55.686 31.966 1.00 64.83 162 ASN A O 1
ATOM 1392 N N . GLY A 1 163 ? 97.497 54.890 33.768 1.00 62.68 163 GLY A N 1
ATOM 1393 C CA . GLY A 1 163 ? 96.299 54.529 33.036 1.00 60.97 163 GLY A CA 1
ATOM 1394 C C . GLY A 1 163 ? 95.952 53.061 33.135 1.00 59.47 163 GLY A C 1
ATOM 1395 O O . GLY A 1 163 ? 94.945 52.643 32.549 1.00 59.70 163 GLY A O 1
ATOM 1396 N N . GLY A 1 164 ? 96.758 52.267 33.856 1.00 54.72 164 GLY A N 1
ATOM 1397 C CA . GLY A 1 164 ? 96.476 50.871 34.146 1.00 44.37 164 GLY A CA 1
ATOM 1398 C C . GLY A 1 164 ? 96.955 49.883 33.098 1.00 43.26 164 GLY A C 1
ATOM 1399 O O . GLY A 1 164 ? 98.044 50.022 32.518 1.00 39.58 164 GLY A O 1
ATOM 1400 N N . GLU A 1 165 ? 96.132 48.862 32.861 1.00 43.24 165 GLU A N 1
ATOM 1401 C CA . GLU A 1 165 ? 96.416 47.891 31.812 1.00 38.63 165 GLU A CA 1
ATOM 1402 C C . GLU A 1 165 ? 96.573 48.588 30.467 1.00 38.96 165 GLU A C 1
ATOM 1403 O O . GLU A 1 165 ? 95.787 49.468 30.104 1.00 40.59 165 GLU A O 1
ATOM 1409 N N . ALA A 1 166 ? 97.624 48.218 29.744 1.00 35.47 166 ALA A N 1
ATOM 1410 C CA . ALA A 1 166 ? 97.879 48.755 28.421 1.00 37.39 166 ALA A CA 1
ATOM 1411 C C . ALA A 1 166 ? 97.639 47.704 27.339 1.00 35.81 166 ALA A C 1
ATOM 1412 O O . ALA A 1 166 ? 96.739 47.873 26.519 1.00 31.61 166 ALA A O 1
ATOM 1414 N N . TYR A 1 167 ? 98.387 46.596 27.344 1.00 32.19 167 TYR A N 1
ATOM 1415 C CA . TYR A 1 167 ? 98.207 45.525 26.365 1.00 34.09 167 TYR A CA 1
ATOM 1416 C C . TYR A 1 167 ? 98.881 44.248 26.867 1.00 32.34 167 TYR A C 1
ATOM 1417 O O . TYR A 1 167 ? 99.713 44.267 27.779 1.00 29.72 167 TYR A O 1
ATOM 1426 N N . GLN A 1 168 ? 98.551 43.143 26.205 1.00 29.56 168 GLN A N 1
ATOM 1427 C CA . GLN A 1 168 ? 99.031 41.820 26.575 1.00 31.17 168 GLN A CA 1
ATOM 1428 C C . GLN A 1 168 ? 99.676 41.157 25.364 1.00 31.63 168 GLN A C 1
ATOM 1429 O O . GLN A 1 168 ? 99.036 41.022 24.312 1.00 30.63 168 GLN A O 1
ATOM 1435 N N . ASP A 1 169 ? 100.932 40.741 25.513 1.00 27.02 169 ASP A N 1
ATOM 1436 C CA . ASP A 1 169 ? 101.642 40.008 24.469 1.00 33.20 169 ASP A CA 1
ATOM 1437 C C . ASP A 1 169 ? 101.550 38.511 24.747 1.00 31.37 169 ASP A C 1
ATOM 1438 O O . ASP A 1 169 ? 101.993 38.051 25.803 1.00 29.98 169 ASP A O 1
ATOM 1443 N N . TYR A 1 170 ? 100.980 37.752 23.808 1.00 29.82 170 TYR A N 1
ATOM 1444 C CA . TYR A 1 170 ? 100.878 36.308 23.954 1.00 28.96 170 TYR A CA 1
ATOM 1445 C C . TYR A 1 170 ? 102.012 35.656 23.187 1.00 30.77 170 TYR A C 1
ATOM 1446 O O . TYR A 1 170 ? 102.248 35.988 22.021 1.00 28.50 170 TYR A O 1
ATOM 1455 N N . LEU A 1 171 ? 102.688 34.711 23.829 1.00 32.68 171 LEU A N 1
ATOM 1456 C CA . LEU A 1 171 ? 103.953 34.184 23.344 1.00 30.51 171 LEU A CA 1
ATOM 1457 C C . LEU A 1 171 ? 103.823 32.711 22.991 1.00 30.16 171 LEU A C 1
ATOM 1458 O O . LEU A 1 171 ? 102.953 32.001 23.504 1.00 28.71 171 LEU A O 1
ATOM 1463 N N . ALA A 1 172 ? 104.703 32.269 22.080 1.00 31.13 172 ALA A N 1
ATOM 1464 C CA . ALA A 1 172 ? 105.000 30.855 21.881 1.00 31.22 172 ALA A CA 1
ATOM 1465 C C . ALA A 1 172 ? 106.082 30.421 22.872 1.00 30.32 172 ALA A C 1
ATOM 1466 O O . ALA A 1 172 ? 106.751 31.268 23.478 1.00 29.10 172 ALA A O 1
ATOM 1468 N N . PRO A 1 173 ? 106.264 29.110 23.076 1.00 29.78 173 PRO A N 1
ATOM 1469 C CA . PRO A 1 173 ? 107.290 28.658 24.044 1.00 30.77 173 PRO A CA 1
ATOM 1470 C C . PRO A 1 173 ? 108.703 29.093 23.689 1.00 32.52 173 PRO A C 1
ATOM 1471 O O . PRO A 1 173 ? 109.573 29.115 24.569 1.00 32.04 173 PRO A O 1
ATOM 1475 N N . SER A 1 174 ? 108.960 29.452 22.438 1.00 31.55 174 SER A N 1
ATOM 1476 C CA . SER A 1 174 ? 110.230 30.044 22.049 1.00 32.11 174 SER A CA 1
ATOM 1477 C C . SER A 1 174 ? 110.415 31.451 22.594 1.00 34.99 174 SER A C 1
ATOM 1478 O O . SER A 1 174 ? 111.540 31.972 22.545 1.00 33.33 174 SER A O 1
ATOM 1481 N N . GLY A 1 175 ? 109.344 32.078 23.085 1.00 30.56 175 GLY A N 1
ATOM 1482 C CA . GLY A 1 175 ? 109.372 33.473 23.451 1.00 29.88 175 GLY A CA 1
ATOM 1483 C C . GLY A 1 175 ? 108.880 34.416 22.372 1.00 33.67 175 GLY A C 1
ATOM 1484 O O . GLY A 1 175 ? 108.634 35.600 22.669 1.00 32.95 175 GLY A O 1
ATOM 1485 N N . GLU A 1 176 ? 108.743 33.941 21.129 1.00 35.43 176 GLU A N 1
ATOM 1486 C CA . GLU A 1 176 ? 108.250 34.791 20.043 1.00 36.45 176 GLU A CA 1
ATOM 1487 C C . GLU A 1 176 ? 106.814 35.249 20.301 1.00 30.73 176 GLU A C 1
ATOM 1488 O O . GLU A 1 176 ? 105.949 34.462 20.692 1.00 31.67 176 GLU A O 1
ATOM 1494 N N . ARG A 1 177 ? 106.557 36.524 20.053 1.00 29.15 177 ARG A N 1
ATOM 1495 C CA . ARG A 1 177 ? 105.218 37.064 20.211 1.00 31.45 177 ARG A CA 1
ATOM 1496 C C . ARG A 1 177 ? 104.321 36.636 19.055 1.00 32.31 177 ARG A C 1
ATOM 1497 O O . ARG A 1 177 ? 104.642 36.873 17.888 1.00 33.58 177 ARG A O 1
ATOM 1505 N N . ILE A 1 178 ? 103.193 36.010 19.373 1.00 31.41 178 ILE A N 1
ATOM 1506 C CA . ILE A 1 178 ? 102.228 35.670 18.331 1.00 34.24 178 ILE A CA 1
ATOM 1507 C C . ILE A 1 178 ? 101.243 36.800 18.104 1.00 32.96 178 ILE A C 1
ATOM 1508 O O . ILE A 1 178 ? 100.914 37.118 16.961 1.00 34.86 178 ILE A O 1
ATOM 1513 N N . MET A 1 179 ? 100.754 37.419 19.173 1.00 32.24 179 MET A N 1
ATOM 1514 C CA . MET A 1 179 ? 99.794 38.501 19.002 1.00 35.57 179 MET A CA 1
ATOM 1515 C C . MET A 1 179 ? 99.830 39.400 20.225 1.00 31.74 179 MET A C 1
ATOM 1516 O O . MET A 1 179 ? 100.234 38.985 21.316 1.00 35.70 179 MET A O 1
ATOM 1521 N N . ARG A 1 180 ? 99.406 40.642 20.021 1.00 31.19 180 ARG A N 1
ATOM 1522 C CA . ARG A 1 180 ? 99.242 41.618 21.089 1.00 32.85 180 ARG A CA 1
ATOM 1523 C C . ARG A 1 180 ? 97.780 42.043 21.161 1.00 33.93 180 ARG A C 1
ATOM 1524 O O . ARG A 1 180 ? 97.179 42.380 20.134 1.00 36.26 180 ARG A O 1
ATOM 1532 N N . GLU A 1 181 ? 97.214 42.008 22.365 1.00 31.32 181 GLU A N 1
ATOM 1533 C CA . GLU A 1 181 ? 95.830 42.386 22.635 1.00 31.25 181 GLU A CA 1
ATOM 1534 C C . GLU A 1 181 ? 95.846 43.637 23.496 1.00 33.26 181 GLU A C 1
ATOM 1535 O O . GLU A 1 181 ? 96.361 43.604 24.617 1.00 33.28 181 GLU A O 1
ATOM 1541 N N . TYR A 1 182 ? 95.287 44.729 22.977 1.00 33.68 182 TYR A N 1
ATOM 1542 C CA . TYR A 1 182 ? 95.238 45.983 23.713 1.00 32.50 182 TYR A CA 1
ATOM 1543 C C . TYR A 1 182 ? 94.121 45.953 24.754 1.00 33.73 182 TYR A C 1
ATOM 1544 O O . TYR A 1 182 ? 93.111 45.259 24.591 1.00 32.26 182 TYR A O 1
ATOM 1553 N N . LEU A 1 183 ? 94.315 46.730 25.839 1.00 32.74 183 LEU A N 1
ATOM 1554 C CA . LEU A 1 183 ? 93.503 46.638 27.052 1.00 34.79 183 LEU A CA 1
ATOM 1555 C C . LEU A 1 183 ? 93.037 48.001 27.554 1.00 37.68 183 LEU A C 1
ATOM 1556 O O . LEU A 1 183 ? 92.694 48.133 28.728 1.00 39.93 183 LEU A O 1
ATOM 1561 N N . ARG A 1 184 ? 93.031 49.022 26.710 1.00 42.13 184 ARG A N 1
ATOM 1562 C CA . ARG A 1 184 ? 92.635 50.351 27.153 1.00 40.42 184 ARG A CA 1
ATOM 1563 C C . ARG A 1 184 ? 91.163 50.600 26.874 1.00 41.54 184 ARG A C 1
ATOM 1564 O O . ARG A 1 184 ? 90.529 49.894 26.093 1.00 42.98 184 ARG A O 1
ATOM 1572 N N . GLU A 1 185 ? 90.617 51.617 27.532 1.00 46.23 185 GLU A N 1
ATOM 1573 C CA . GLU A 1 185 ? 89.269 52.055 27.201 1.00 52.10 185 GLU A CA 1
ATOM 1574 C C . GLU A 1 185 ? 89.200 52.452 25.730 1.00 49.73 185 GLU A C 1
ATOM 1575 O O . GLU A 1 185 ? 90.033 53.223 25.238 1.00 48.81 185 GLU A O 1
ATOM 1581 N N . GLY A 1 186 ? 88.215 51.908 25.021 1.00 48.08 186 GLY A N 1
ATOM 1582 C CA . GLY A 1 186 ? 88.056 52.195 23.611 1.00 43.38 186 GLY A CA 1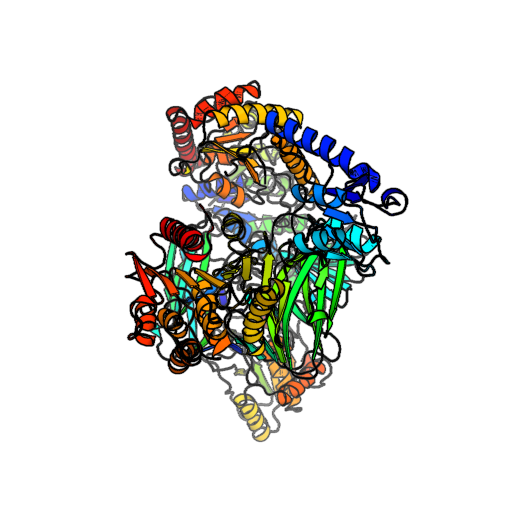
ATOM 1583 C C . GLY A 1 186 ? 89.027 51.495 22.685 1.00 46.72 186 GLY A C 1
ATOM 1584 O O . GLY A 1 186 ? 88.957 51.721 21.466 1.00 43.90 186 GLY A O 1
ATOM 1585 N N . ASP A 1 187 ? 89.934 50.656 23.208 1.00 38.62 187 ASP A N 1
ATOM 1586 C CA . ASP A 1 187 ? 90.888 49.957 22.342 1.00 40.71 187 ASP A CA 1
ATOM 1587 C C . ASP A 1 187 ? 91.196 48.587 22.954 1.00 38.88 187 ASP A C 1
ATOM 1588 O O . ASP A 1 187 ? 92.072 48.450 23.820 1.00 32.50 187 ASP A O 1
ATOM 1593 N N . HIS A 1 188 ? 90.473 47.577 22.473 1.00 36.18 188 HIS A N 1
ATOM 1594 C CA . HIS A 1 188 ? 90.749 46.187 22.808 1.00 37.31 188 HIS A CA 1
ATOM 1595 C C . HIS A 1 188 ? 91.155 45.396 21.577 1.00 36.12 188 HIS A C 1
ATOM 1596 O O . HIS A 1 188 ? 90.966 44.179 21.546 1.00 37.09 188 HIS A O 1
ATOM 1603 N N . HIS A 1 189 ? 91.695 46.062 20.553 1.00 34.99 189 HIS A N 1
ATOM 1604 C CA . HIS A 1 189 ? 91.945 45.374 19.297 1.00 35.12 189 HIS A CA 1
ATOM 1605 C C . HIS A 1 189 ? 93.199 44.505 19.403 1.00 36.12 189 HIS A C 1
ATOM 1606 O O . HIS A 1 189 ? 94.039 44.683 20.292 1.00 36.70 189 HIS A O 1
ATOM 1613 N N . VAL A 1 190 ? 93.325 43.568 18.463 1.00 32.49 190 VAL A N 1
ATOM 1614 C CA . VAL A 1 190 ? 94.347 42.531 18.494 1.00 33.66 190 VAL A CA 1
ATOM 1615 C C . VAL A 1 190 ? 95.218 42.665 17.246 1.00 38.37 190 VAL A C 1
ATOM 1616 O O . VAL A 1 190 ? 94.691 42.752 16.130 1.00 36.47 190 VAL A O 1
ATOM 1620 N N . GLU A 1 191 ? 96.544 42.666 17.431 1.00 33.34 191 GLU A N 1
ATOM 1621 C CA . GLU A 1 191 ? 97.508 42.713 16.331 1.00 32.41 191 GLU A CA 1
ATOM 1622 C C . GLU A 1 191 ? 98.246 41.383 16.253 1.00 33.07 191 GLU A C 1
ATOM 1623 O O . GLU A 1 191 ? 98.930 40.989 17.203 1.00 33.25 191 GLU A O 1
ATOM 1629 N N . ILE A 1 192 ? 98.139 40.725 15.111 1.00 32.33 192 ILE A N 1
ATOM 1630 C CA . ILE A 1 192 ? 98.872 39.500 14.825 1.00 31.20 192 ILE A CA 1
ATOM 1631 C C . ILE A 1 192 ? 100.301 39.833 14.399 1.00 33.66 192 ILE A C 1
ATOM 1632 O O . ILE A 1 192 ? 100.528 40.768 13.627 1.00 36.58 192 ILE A O 1
ATOM 1637 N N . ASN A 1 193 ? 101.270 39.063 14.891 1.00 34.50 193 ASN A N 1
ATOM 1638 C CA . ASN A 1 193 ? 102.632 39.088 14.371 1.00 34.47 193 ASN A CA 1
ATOM 1639 C C . ASN A 1 193 ? 102.622 38.884 12.853 1.00 35.88 193 ASN A C 1
ATOM 1640 O O . ASN A 1 193 ? 102.233 37.804 12.385 1.00 32.29 193 ASN A O 1
ATOM 1645 N N . PRO A 1 194 ? 103.104 39.853 12.069 1.00 36.95 194 PRO A N 1
ATOM 1646 C CA . PRO A 1 194 ? 103.011 39.731 10.599 1.00 36.07 194 PRO A CA 1
ATOM 1647 C C . PRO A 1 194 ? 103.686 38.488 10.051 1.00 37.90 194 PRO A C 1
ATOM 1648 O O . PRO A 1 194 ? 103.264 37.973 9.004 1.00 32.78 194 PRO A O 1
ATOM 1652 N N . LYS A 1 195 ? 104.708 37.972 10.744 1.00 34.45 195 LYS A N 1
ATOM 1653 C CA . LYS A 1 195 ? 105.348 36.734 10.317 1.00 36.68 195 LYS A CA 1
ATOM 1654 C C . LYS A 1 195 ? 104.469 35.510 10.503 1.00 36.21 195 LYS A C 1
ATOM 1655 O O . LYS A 1 195 ? 104.831 34.433 10.022 1.00 37.91 195 LYS A O 1
ATOM 1661 N N . LYS A 1 196 ? 103.338 35.646 11.186 1.00 33.96 196 LYS A N 1
ATOM 1662 C CA . LYS A 1 196 ? 102.403 34.554 11.392 1.00 34.74 196 LYS A CA 1
ATOM 1663 C C . LYS A 1 196 ? 101.107 34.756 10.626 1.00 35.74 196 LYS A C 1
ATOM 1664 O O . LYS A 1 196 ? 100.227 33.893 10.694 1.00 34.55 196 LYS A O 1
ATOM 1670 N N . ALA A 1 197 ? 100.980 35.872 9.890 1.00 38.05 197 ALA A N 1
ATOM 1671 C CA . ALA A 1 197 ? 99.736 36.211 9.189 1.00 39.09 197 ALA A CA 1
ATOM 1672 C C . ALA A 1 197 ? 99.238 35.087 8.302 1.00 36.76 197 ALA A C 1
ATOM 1673 O O . ALA A 1 197 ? 98.031 34.979 8.059 1.00 38.76 197 ALA A O 1
ATOM 1675 N N . ILE A 1 198 ? 100.143 34.254 7.806 1.00 35.39 198 ILE A N 1
ATOM 1676 C CA . ILE A 1 198 ? 99.792 33.038 7.080 1.00 39.06 198 ILE A CA 1
ATOM 1677 C C . ILE A 1 198 ? 98.646 32.258 7.740 1.00 41.30 198 ILE A C 1
ATOM 1678 O O . ILE A 1 198 ? 97.702 31.829 7.069 1.00 38.74 198 ILE A O 1
ATOM 1683 N N . HIS A 1 199 ? 98.683 32.100 9.060 1.00 40.93 199 HIS A N 1
ATOM 1684 C CA . HIS A 1 199 ? 97.714 31.256 9.746 1.00 38.99 199 HIS A CA 1
ATOM 1685 C C . HIS A 1 199 ? 96.406 31.973 10.074 1.00 37.60 199 HIS A C 1
ATOM 1686 O O . HIS A 1 199 ? 95.533 31.369 10.702 1.00 37.26 199 HIS A O 1
ATOM 1693 N N . PHE A 1 200 ? 96.235 33.224 9.658 1.00 36.90 200 PHE A N 1
ATOM 1694 C CA . PHE A 1 200 ? 95.086 34.017 10.068 1.00 35.13 200 PHE A CA 1
ATOM 1695 C C . PHE A 1 200 ? 94.449 34.727 8.882 1.00 37.86 200 PHE A C 1
ATOM 1696 O O . PHE A 1 200 ? 95.126 35.094 7.914 1.00 34.79 200 PHE A O 1
ATOM 1704 N N . LEU A 1 201 ? 93.134 34.945 8.986 1.00 37.19 201 LEU A N 1
ATOM 1705 C CA . LEU A 1 201 ? 92.401 35.680 7.960 1.00 38.38 201 LEU A CA 1
ATOM 1706 C C . LEU A 1 201 ? 92.654 37.182 8.024 1.00 40.27 201 LEU A C 1
ATOM 1707 O O . LEU A 1 201 ? 92.411 37.884 7.029 1.00 37.70 201 LEU A O 1
ATOM 1712 N N . LYS A 1 202 ? 93.122 37.698 9.161 1.00 34.61 202 LYS A N 1
ATOM 1713 C CA . LYS A 1 202 ? 93.372 39.126 9.308 1.00 34.55 202 LYS A CA 1
ATOM 1714 C C . LYS A 1 202 ? 94.665 39.346 10.076 1.00 33.41 202 LYS A C 1
ATOM 1715 O O . LYS A 1 202 ? 95.103 38.493 10.849 1.00 36.26 202 LYS A O 1
ATOM 1721 N N . LEU A 1 203 ? 95.271 40.509 9.847 1.00 34.35 203 LEU A N 1
ATOM 1722 C CA . LEU A 1 203 ? 96.414 40.976 10.624 1.00 35.33 203 LEU A CA 1
ATOM 1723 C C . LEU A 1 203 ? 95.986 41.746 11.860 1.00 36.90 203 LEU A C 1
ATOM 1724 O O . LEU A 1 203 ? 96.751 41.840 12.825 1.00 39.14 203 LEU A O 1
ATOM 1729 N N . SER A 1 204 ? 94.769 42.267 11.858 1.00 35.28 204 SER A N 1
ATOM 1730 C CA . SER A 1 204 ? 94.302 43.152 12.907 1.00 35.85 204 SER A CA 1
ATOM 1731 C C . SER A 1 204 ? 92.827 42.851 13.135 1.00 38.06 204 SER A C 1
ATOM 1732 O O . SER A 1 204 ? 92.032 42.938 12.198 1.00 39.46 204 SER A O 1
ATOM 1735 N N . TYR A 1 205 ? 92.457 42.477 14.359 1.00 36.91 205 TYR A N 1
ATOM 1736 C CA . TYR A 1 205 ? 91.074 42.158 14.696 1.00 35.14 205 TYR A CA 1
ATOM 1737 C C . TYR A 1 205 ? 90.490 43.243 15.592 1.00 34.34 205 TYR A C 1
ATOM 1738 O O . TYR A 1 205 ? 91.212 43.893 16.350 1.00 35.75 205 TYR A O 1
ATOM 1747 N N . SER A 1 206 ? 89.173 43.453 15.496 1.00 34.64 206 SER A N 1
ATOM 1748 C CA . SER A 1 206 ? 88.570 44.516 16.299 1.00 35.83 206 SER A CA 1
ATOM 1749 C C . SER A 1 206 ? 88.567 44.173 17.791 1.00 36.61 206 SER A C 1
ATOM 1750 O O . SER A 1 206 ? 88.635 45.078 18.630 1.00 33.34 206 SER A O 1
ATOM 1753 N N . ASP A 1 207 ? 88.483 42.889 18.144 1.00 33.74 207 ASP A N 1
ATOM 1754 C CA . ASP A 1 207 ? 88.630 42.460 19.533 1.00 36.04 207 ASP A CA 1
ATOM 1755 C C . ASP A 1 207 ? 89.008 40.982 19.543 1.00 34.83 207 ASP A C 1
ATOM 1756 O O . ASP A 1 207 ? 89.043 40.328 18.499 1.00 30.63 207 ASP A O 1
ATOM 1761 N N . ILE A 1 208 ? 89.290 40.463 20.743 1.00 30.34 208 ILE A N 1
ATOM 1762 C CA . ILE A 1 208 ? 89.775 39.089 20.857 1.00 30.81 208 ILE A CA 1
ATOM 1763 C C . ILE A 1 208 ? 88.692 38.094 20.442 1.00 29.50 208 ILE A C 1
ATOM 1764 O O . ILE A 1 208 ? 88.996 37.025 19.905 1.00 31.58 208 ILE A O 1
ATOM 1769 N N . GLU A 1 209 ? 87.420 38.431 20.631 1.00 29.84 209 GLU A N 1
ATOM 1770 C CA . GLU A 1 209 ? 86.371 37.481 20.272 1.00 32.05 209 GLU A CA 1
ATOM 1771 C C . GLU A 1 209 ? 86.325 37.218 18.768 1.00 34.53 209 GLU A C 1
ATOM 1772 O O . GLU A 1 209 ? 86.041 36.092 18.333 1.00 34.95 209 GLU A O 1
ATOM 1778 N N . GLU A 1 210 ? 86.585 38.245 17.958 1.00 32.16 210 GLU A N 1
ATOM 1779 C CA . GLU A 1 210 ? 86.560 38.067 16.513 1.00 35.41 210 GLU A CA 1
ATOM 1780 C C . GLU A 1 210 ? 87.538 36.978 16.087 1.00 34.42 210 GLU A C 1
ATOM 1781 O O . GLU A 1 210 ? 87.206 36.106 15.270 1.00 35.69 210 GLU A O 1
ATOM 1787 N N . LEU A 1 211 ? 88.742 36.996 16.653 1.00 30.32 211 LEU A N 1
ATOM 1788 C CA . LEU A 1 211 ? 89.701 35.939 16.370 1.00 30.66 211 LEU A CA 1
ATOM 1789 C C . LEU A 1 211 ? 89.231 34.592 16.920 1.00 29.95 211 LEU A C 1
ATOM 1790 O O . LEU A 1 211 ? 89.431 33.552 16.282 1.00 31.00 211 LEU A O 1
ATOM 1795 N N . ILE A 1 212 ? 88.594 34.581 18.095 1.00 31.81 212 ILE A N 1
ATOM 1796 C CA . ILE A 1 212 ? 88.141 33.314 18.662 1.00 29.90 212 ILE A CA 1
ATOM 1797 C C . ILE A 1 212 ? 87.034 32.703 17.803 1.00 30.24 212 ILE A C 1
ATOM 1798 O O . ILE A 1 212 ? 86.986 31.477 17.613 1.00 29.19 212 ILE A O 1
ATOM 1803 N N . ARG A 1 213 ? 86.130 33.537 17.269 1.00 29.36 213 ARG A N 1
ATOM 1804 C CA . ARG A 1 213 ? 85.116 33.007 16.356 1.00 35.19 213 ARG A CA 1
ATOM 1805 C C . ARG A 1 213 ? 85.782 32.322 15.177 1.00 31.26 213 ARG A C 1
ATOM 1806 O O . ARG A 1 213 ? 85.373 31.226 14.769 1.00 29.36 213 ARG A O 1
ATOM 1814 N N . GLU A 1 214 ? 86.840 32.939 14.648 1.00 29.65 214 GLU A N 1
ATOM 1815 C CA . GLU A 1 214 ? 87.520 32.390 13.472 1.00 33.57 214 GLU A CA 1
ATOM 1816 C C . GLU A 1 214 ? 88.139 31.037 13.791 1.00 32.08 214 GLU A C 1
ATOM 1817 O O . GLU A 1 214 ? 87.952 30.062 13.052 1.00 31.98 214 GLU A O 1
ATOM 1823 N N . LYS A 1 215 ? 88.858 30.950 14.916 1.00 33.46 215 LYS A N 1
ATOM 1824 C CA . LYS A 1 215 ? 89.424 29.667 15.319 1.00 34.01 215 LYS A CA 1
ATOM 1825 C C . LYS A 1 215 ? 88.331 28.631 15.566 1.00 31.86 215 LYS A C 1
ATOM 1826 O O . LYS A 1 215 ? 88.468 27.474 15.158 1.00 33.26 215 LYS A O 1
ATOM 1832 N N . TYR A 1 216 ? 87.221 29.024 16.201 1.00 32.76 216 TYR A N 1
ATOM 1833 C CA . TYR A 1 216 ? 86.165 28.041 16.450 1.00 33.86 216 TYR A CA 1
ATOM 1834 C C . TYR A 1 216 ? 85.561 27.525 15.144 1.00 37.13 216 TYR A C 1
ATOM 1835 O O . TYR A 1 216 ? 85.346 26.315 14.975 1.00 34.96 216 TYR A O 1
ATOM 1844 N N . LEU A 1 217 ? 85.248 28.429 14.212 1.00 34.08 217 LEU A N 1
ATOM 1845 C CA . LEU A 1 217 ? 84.627 27.956 12.983 1.00 36.86 217 LEU A CA 1
ATOM 1846 C C . LEU A 1 217 ? 85.571 27.037 12.215 1.00 37.50 217 LEU A C 1
ATOM 1847 O O . LEU A 1 217 ? 85.127 26.048 11.624 1.00 36.14 217 LEU A O 1
ATOM 1852 N N . THR A 1 218 ? 86.877 27.296 12.274 1.00 36.86 218 THR A N 1
ATOM 1853 C CA . THR A 1 218 ? 87.821 26.344 11.703 1.00 36.15 218 THR A CA 1
ATOM 1854 C C . THR A 1 218 ? 87.738 24.992 12.404 1.00 38.64 218 THR A C 1
ATOM 1855 O O . THR A 1 218 ? 87.739 23.946 11.739 1.00 41.30 218 THR A O 1
ATOM 1859 N N . TYR A 1 219 ? 87.666 24.985 13.744 1.00 34.61 219 TYR A N 1
ATOM 1860 C CA . TYR A 1 219 ? 87.539 23.717 14.462 1.00 34.12 219 TYR A CA 1
ATOM 1861 C C . TYR A 1 219 ? 86.280 22.988 14.018 1.00 35.66 219 TYR A C 1
ATOM 1862 O O . TYR A 1 219 ? 86.290 21.774 13.785 1.00 36.03 219 TYR A O 1
ATOM 1871 N N . LEU A 1 220 ? 85.176 23.725 13.937 1.00 34.28 220 LEU A N 1
ATOM 1872 C CA . LEU A 1 220 ? 83.900 23.161 13.529 1.00 38.49 220 LEU A CA 1
ATOM 1873 C C . LEU A 1 220 ? 84.018 22.513 12.165 1.00 42.70 220 LEU A C 1
ATOM 1874 O O . LEU A 1 220 ? 83.618 21.357 11.975 1.00 37.97 220 LEU A O 1
ATOM 1879 N N . HIS A 1 221 ? 84.611 23.245 11.215 1.00 42.49 221 HIS A N 1
ATOM 1880 C CA . HIS A 1 221 ? 84.808 22.737 9.864 1.00 42.24 221 HIS A CA 1
ATOM 1881 C C . HIS A 1 221 ? 85.671 21.479 9.854 1.00 44.10 221 HIS A C 1
ATOM 1882 O O . HIS A 1 221 ? 85.310 20.473 9.235 1.00 48.05 221 HIS A O 1
ATOM 1889 N N . LYS A 1 222 ? 86.810 21.503 10.548 1.00 42.81 222 LYS A N 1
ATOM 1890 C CA . LYS A 1 222 ? 87.756 20.398 10.402 1.00 43.15 222 LYS A CA 1
ATOM 1891 C C . LYS A 1 222 ? 87.465 19.222 11.321 1.00 44.05 222 LYS A C 1
ATOM 1892 O O . LYS A 1 222 ? 87.792 18.087 10.970 1.00 47.40 222 LYS A O 1
ATOM 1898 N N . GLU A 1 223 ? 86.899 19.454 12.508 1.00 44.22 223 GLU A N 1
ATOM 1899 C CA . GLU A 1 223 ? 86.966 18.445 13.560 1.00 42.05 223 GLU A CA 1
ATOM 1900 C C . GLU A 1 223 ? 85.628 17.846 13.956 1.00 42.39 223 GLU A C 1
ATOM 1901 O O . GLU A 1 223 ? 85.612 16.807 14.628 1.00 44.60 223 GLU A O 1
ATOM 1907 N N . VAL A 1 224 ? 84.519 18.463 13.580 1.00 40.14 224 VAL A N 1
ATOM 1908 C CA . VAL A 1 224 ? 83.198 17.974 13.946 1.00 43.70 224 VAL A CA 1
ATOM 1909 C C . VAL A 1 224 ? 82.650 17.207 12.754 1.00 45.48 224 VAL A C 1
ATOM 1910 O O . VAL A 1 224 ? 82.555 17.746 11.648 1.00 44.25 224 VAL A O 1
ATOM 1914 N N . SER A 1 225 ? 82.317 15.947 12.957 1.00 47.42 225 SER A N 1
ATOM 1915 C CA . SER A 1 225 ? 81.706 15.221 11.864 1.00 56.24 225 SER A CA 1
ATOM 1916 C C . SER A 1 225 ? 80.198 15.455 11.864 1.00 58.54 225 SER A C 1
ATOM 1917 O O . SER A 1 225 ? 79.601 15.845 12.871 1.00 51.08 225 SER A O 1
ATOM 1920 N N . LYS A 1 226 ? 79.584 15.197 10.710 1.00 64.70 226 LYS A N 1
ATOM 1921 C CA . LYS A 1 226 ? 78.142 15.365 10.575 1.00 67.04 226 LYS A CA 1
ATOM 1922 C C . LYS A 1 226 ? 77.376 14.488 11.559 1.00 60.24 226 LYS A C 1
ATOM 1923 O O . LYS A 1 226 ? 76.241 14.811 11.925 1.00 53.77 226 LYS A O 1
ATOM 1929 N N . SER A 1 227 ? 77.970 13.386 12.008 1.00 53.50 227 SER A N 1
ATOM 1930 C CA . SER A 1 227 ? 77.321 12.500 12.961 1.00 53.17 227 SER A CA 1
ATOM 1931 C C . SER A 1 227 ? 77.730 12.779 14.404 1.00 49.05 227 SER A C 1
ATOM 1932 O O . SER A 1 227 ? 77.366 12.013 15.300 1.00 44.68 227 SER A O 1
ATOM 1935 N N . ASP A 1 228 ? 78.473 13.852 14.648 1.00 47.76 228 ASP A N 1
ATOM 1936 C CA . ASP A 1 228 ? 78.889 14.213 15.993 1.00 48.00 228 ASP A CA 1
ATOM 1937 C C . ASP A 1 228 ? 77.816 15.049 16.681 1.00 44.98 228 ASP A C 1
ATOM 1938 O O . ASP A 1 228 ? 76.850 15.509 16.061 1.00 44.76 228 ASP A O 1
ATOM 1943 N N . THR A 1 229 ? 78.003 15.246 17.984 1.00 41.57 229 THR A N 1
ATOM 1944 C CA . THR A 1 229 ? 77.132 16.085 18.796 1.00 39.96 229 THR A CA 1
ATOM 1945 C C . THR A 1 229 ? 77.975 17.124 19.522 1.00 39.00 229 THR A C 1
ATOM 1946 O O . THR A 1 229 ? 79.031 16.805 20.080 1.00 36.94 229 THR A O 1
ATOM 1950 N N . ILE A 1 230 ? 77.523 18.365 19.492 1.00 37.45 230 ILE A N 1
ATOM 1951 C CA . ILE A 1 230 ? 78.147 19.435 20.249 1.00 33.29 230 ILE A CA 1
ATOM 1952 C C . ILE A 1 230 ? 77.287 19.675 21.473 1.00 35.84 230 ILE A C 1
ATOM 1953 O O . ILE A 1 230 ? 76.072 19.881 21.355 1.00 36.69 230 ILE A O 1
ATOM 1958 N N . ILE A 1 231 ? 77.900 19.615 22.651 1.00 31.77 231 ILE A N 1
ATOM 1959 C CA . ILE A 1 231 ? 77.217 19.917 23.898 1.00 32.47 231 ILE A CA 1
ATOM 1960 C C . ILE A 1 231 ? 77.736 21.257 24.378 1.00 33.41 231 ILE A C 1
ATOM 1961 O O . ILE A 1 231 ? 78.931 21.406 24.661 1.00 33.15 231 ILE A O 1
ATOM 1966 N N . VAL A 1 232 ? 76.845 22.244 24.418 1.00 33.35 232 VAL A N 1
ATOM 1967 C CA . VAL A 1 232 ? 77.210 23.633 24.648 1.00 31.31 232 VAL A CA 1
ATOM 1968 C C . VAL A 1 232 ? 76.744 24.051 26.035 1.00 33.67 232 VAL A C 1
ATOM 1969 O O . VAL A 1 232 ? 75.552 23.961 26.364 1.00 32.43 232 VAL A O 1
ATOM 1973 N N . SER A 1 233 ? 77.689 24.518 26.835 1.00 30.83 233 SER A N 1
ATOM 1974 C CA . SER A 1 233 ? 77.374 25.282 28.033 1.00 32.91 233 SER A CA 1
ATOM 1975 C C . SER A 1 233 ? 76.642 26.568 27.644 1.00 33.37 233 SER A C 1
ATOM 1976 O O . SER A 1 233 ? 77.212 27.423 26.958 1.00 34.27 233 SER A O 1
ATOM 1979 N N . PHE A 1 234 ? 75.379 26.709 28.050 1.00 33.02 234 PHE A N 1
ATOM 1980 C CA . PHE A 1 234 ? 74.600 27.872 27.615 1.00 33.37 234 PHE A CA 1
ATOM 1981 C C . PHE A 1 234 ? 75.224 29.166 28.133 1.00 31.79 234 PHE A C 1
ATOM 1982 O O . PHE A 1 234 ? 75.336 29.366 29.344 1.00 36.00 234 PHE A O 1
ATOM 1990 N N . ASN A 1 235 ? 75.585 30.064 27.221 1.00 29.08 235 ASN A N 1
ATOM 1991 C CA . ASN A 1 235 ? 76.169 31.336 27.612 1.00 31.05 235 ASN A CA 1
ATOM 1992 C C . ASN A 1 235 ? 75.975 32.351 26.493 1.00 33.59 235 ASN A C 1
ATOM 1993 O O . ASN A 1 235 ? 76.334 32.083 25.338 1.00 36.18 235 ASN A O 1
ATOM 1998 N N . GLN A 1 236 ? 75.437 33.523 26.829 1.00 33.31 236 GLN A N 1
ATOM 1999 C CA . GLN A 1 236 ? 75.283 34.548 25.799 1.00 36.57 236 GLN A CA 1
ATOM 2000 C C . GLN A 1 236 ? 76.616 35.027 25.231 1.00 33.65 236 GLN A C 1
ATOM 2001 O O . GLN A 1 236 ? 76.639 35.556 24.120 1.00 32.12 236 GLN A O 1
ATOM 2007 N N . VAL A 1 237 ? 77.732 34.859 25.943 1.00 34.44 237 VAL A N 1
ATOM 2008 C CA . VAL A 1 237 ? 78.998 35.318 25.363 1.00 31.55 237 VAL A CA 1
ATOM 2009 C C . VAL A 1 237 ? 79.408 34.475 24.157 1.00 28.85 237 VAL A C 1
ATOM 2010 O O . VAL A 1 237 ? 80.224 34.931 23.351 1.00 32.02 237 VAL A O 1
ATOM 2014 N N . HIS A 1 238 ? 78.869 33.261 23.990 1.00 25.98 238 HIS A N 1
ATOM 2015 C CA . HIS A 1 238 ? 79.263 32.464 22.831 1.00 34.52 238 HIS A CA 1
ATOM 2016 C C . HIS A 1 238 ? 78.127 31.761 22.079 1.00 33.21 238 HIS A C 1
ATOM 2017 O O . HIS A 1 238 ? 78.394 31.159 21.040 1.00 34.90 238 HIS A O 1
ATOM 2024 N N . ASN A 1 239 ? 76.888 31.811 22.567 1.00 33.12 239 ASN A N 1
ATOM 2025 C CA . ASN A 1 239 ? 75.794 31.113 21.904 1.00 33.79 239 ASN A CA 1
ATOM 2026 C C . ASN A 1 239 ? 75.662 31.524 20.443 1.00 38.07 239 ASN A C 1
ATOM 2027 O O . ASN A 1 239 ? 75.375 30.685 19.584 1.00 40.61 239 ASN A O 1
ATOM 2032 N N . ALA A 1 240 ? 75.878 32.808 20.141 1.00 33.03 240 ALA A N 1
ATOM 2033 C CA . ALA A 1 240 ? 75.545 33.313 18.816 1.00 37.98 240 ALA A CA 1
ATOM 2034 C C . ALA A 1 240 ? 76.447 32.710 17.745 1.00 42.20 240 ALA A C 1
ATOM 2035 O O . ALA A 1 240 ? 75.966 32.326 16.670 1.00 48.59 240 ALA A O 1
ATOM 2037 N N . PHE A 1 241 ? 77.744 32.584 18.010 1.00 38.32 241 PHE A N 1
ATOM 2038 C CA . PHE A 1 241 ? 78.585 31.985 16.979 1.00 43.32 241 PHE A CA 1
ATOM 2039 C C . PHE A 1 241 ? 78.758 30.477 17.130 1.00 42.75 241 PHE A C 1
ATOM 2040 O O . PHE A 1 241 ? 79.286 29.844 16.217 1.00 45.66 241 PHE A O 1
ATOM 2048 N N . ILE A 1 242 ? 78.314 29.871 18.222 1.00 40.84 242 ILE A N 1
ATOM 2049 C CA . ILE A 1 242 ? 78.349 28.415 18.347 1.00 41.17 242 ILE A CA 1
ATOM 2050 C C . ILE A 1 242 ? 77.032 27.794 17.916 1.00 44.95 242 ILE A C 1
ATOM 2051 O O . ILE A 1 242 ? 77.010 26.832 17.151 1.00 46.24 242 ILE A O 1
ATOM 2056 N N . VAL A 1 243 ? 75.922 28.327 18.416 1.00 45.96 243 VAL A N 1
ATOM 2057 C CA . VAL A 1 243 ? 74.612 27.758 18.131 1.00 49.64 243 VAL A CA 1
ATOM 2058 C C . VAL A 1 243 ? 74.047 28.314 16.829 1.00 58.70 243 VAL A C 1
ATOM 2059 O O . VAL A 1 243 ? 73.427 27.585 16.055 1.00 60.51 243 VAL A O 1
ATOM 2063 N N . GLY A 1 244 ? 74.266 29.601 16.547 1.00 57.33 244 GLY A N 1
ATOM 2064 C CA . GLY A 1 244 ? 73.783 30.158 15.293 1.00 65.34 244 GLY A CA 1
ATOM 2065 C C . GLY A 1 244 ? 74.373 29.464 14.078 1.00 68.52 244 GLY A C 1
ATOM 2066 O O . GLY A 1 244 ? 73.712 29.324 13.047 1.00 73.48 244 GLY A O 1
ATOM 2067 N N . ASN A 1 245 ? 75.612 28.996 14.190 1.00 72.25 245 ASN A N 1
ATOM 2068 C CA . ASN A 1 245 ? 76.335 28.397 13.071 1.00 81.89 245 ASN A CA 1
ATOM 2069 C C . ASN A 1 245 ? 76.310 26.872 13.116 1.00 82.87 245 ASN A C 1
ATOM 2070 O O . ASN A 1 245 ? 77.297 26.240 12.729 1.00 83.99 245 ASN A O 1
ATOM 2075 N N . THR A 1 246 ? 75.230 26.238 13.585 1.00 82.83 246 THR A N 1
ATOM 2076 C CA . THR A 1 246 ? 75.292 24.849 14.039 1.00 84.89 246 THR A CA 1
ATOM 2077 C C . THR A 1 246 ? 74.774 23.829 13.022 1.00 97.95 246 THR A C 1
ATOM 2078 O O . THR A 1 246 ? 74.407 22.711 13.414 1.00 121.61 246 THR A O 1
ATOM 2082 N N . SER A 1 247 ? 74.745 24.161 11.732 1.00 89.22 247 SER A N 1
ATOM 2083 C CA . SER A 1 247 ? 74.122 23.230 10.801 1.00 90.77 247 SER A CA 1
ATOM 2084 C C . SER A 1 247 ? 74.865 21.897 10.701 1.00 83.75 247 SER A C 1
ATOM 2085 O O . SER A 1 247 ? 74.253 20.900 10.304 1.00 87.31 247 SER A O 1
ATOM 2088 N N . LYS A 1 248 ? 76.140 21.835 11.100 1.00 79.78 248 LYS A N 1
ATOM 2089 C CA . LYS A 1 248 ? 76.950 20.653 10.800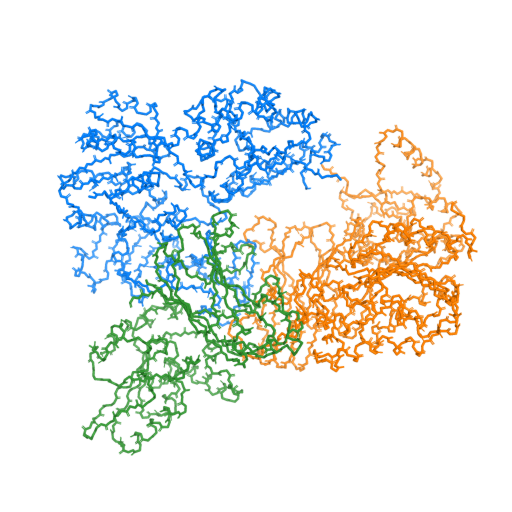 1.00 73.58 248 LYS A CA 1
ATOM 2090 C C . LYS A 1 248 ? 76.462 19.409 11.545 1.00 73.10 248 LYS A C 1
ATOM 2091 O O . LYS A 1 248 ? 76.391 18.326 10.958 1.00 77.29 248 LYS A O 1
ATOM 2097 N N . GLY A 1 249 ? 76.127 19.524 12.830 1.00 65.01 249 GLY A N 1
ATOM 2098 C CA . GLY A 1 249 ? 75.768 18.310 13.547 1.00 57.32 249 GLY A CA 1
ATOM 2099 C C . GLY A 1 249 ? 74.602 18.391 14.518 1.00 49.04 249 GLY A C 1
ATOM 2100 O O . GLY A 1 249 ? 73.697 19.218 14.371 1.00 56.99 249 GLY A O 1
ATOM 2101 N N . ASN A 1 250 ? 74.612 17.521 15.515 1.00 41.63 250 ASN A N 1
ATOM 2102 C CA . ASN A 1 250 ? 73.633 17.564 16.591 1.00 44.22 250 ASN A CA 1
ATOM 2103 C C . ASN A 1 250 ? 74.071 18.513 17.695 1.00 42.18 250 ASN A C 1
ATOM 2104 O O . ASN A 1 250 ? 75.264 18.741 17.921 1.00 39.59 250 ASN A O 1
ATOM 2109 N N . LEU A 1 251 ? 73.085 19.031 18.416 1.00 41.76 251 LEU A N 1
ATOM 2110 C CA . LEU A 1 251 ? 73.325 20.083 19.387 1.00 36.87 251 LEU A CA 1
ATOM 2111 C C . LEU A 1 251 ? 72.534 19.800 20.651 1.00 34.43 251 LEU A C 1
ATOM 2112 O O . LEU A 1 251 ? 71.329 19.532 20.581 1.00 36.96 251 LEU A O 1
ATOM 2117 N N . ILE A 1 252 ? 73.212 19.869 21.795 1.00 30.12 252 ILE A N 1
ATOM 2118 C CA . ILE A 1 252 ? 72.585 19.837 23.115 1.00 34.85 252 ILE A CA 1
ATOM 2119 C C . ILE A 1 252 ? 72.978 21.107 23.871 1.00 34.52 252 ILE A C 1
ATOM 2120 O O . ILE A 1 252 ? 74.170 21.427 23.990 1.00 33.33 252 ILE A O 1
ATOM 2125 N N . LEU A 1 253 ? 71.983 21.826 24.376 1.00 30.98 253 LEU A N 1
ATOM 2126 C CA . LEU A 1 253 ? 72.216 23.012 25.189 1.00 32.94 253 LEU A CA 1
ATOM 2127 C C . LEU A 1 253 ? 72.136 22.638 26.663 1.00 34.12 253 LEU A C 1
ATOM 2128 O O . LEU A 1 253 ? 71.171 21.992 27.085 1.00 35.84 253 LEU A O 1
ATOM 2133 N N . SER A 1 254 ? 73.122 23.063 27.453 1.00 33.40 254 SER A N 1
ATOM 2134 C CA . SER A 1 254 ? 73.146 22.767 28.886 1.00 31.83 254 SER A CA 1
ATOM 2135 C C . SER A 1 254 ? 72.902 24.047 29.678 1.00 31.11 254 SER A C 1
ATOM 2136 O O . SER A 1 254 ? 73.670 25.009 29.571 1.00 34.15 254 SER A O 1
ATOM 2139 N N . VAL A 1 255 ? 71.843 24.048 30.474 1.00 32.22 255 VAL A N 1
ATOM 2140 C CA . VAL A 1 255 ? 71.439 25.190 31.281 1.00 34.85 255 VAL A CA 1
ATOM 2141 C C . VAL A 1 255 ? 71.803 24.886 32.739 1.00 36.22 255 VAL A C 1
ATOM 2142 O O . VAL A 1 255 ? 71.390 23.858 33.292 1.00 34.40 255 VAL A O 1
ATOM 2146 N N . PHE A 1 256 ? 72.570 25.780 33.363 1.00 36.28 256 PHE A N 1
ATOM 2147 C CA . PHE A 1 256 ? 73.091 25.573 34.712 1.00 34.58 256 PHE A CA 1
ATOM 2148 C C . PHE A 1 256 ? 72.722 26.776 35.567 1.00 33.29 256 PHE A C 1
ATOM 2149 O O . PHE A 1 256 ? 73.167 27.899 35.295 1.00 33.64 256 PHE A O 1
ATOM 2157 N N . SER A 1 257 ? 71.918 26.541 36.602 1.00 36.24 257 SER A N 1
ATOM 2158 C CA . SER A 1 257 ? 71.299 27.642 37.339 1.00 35.53 257 SER A CA 1
ATOM 2159 C C . SER A 1 257 ? 72.324 28.606 37.954 1.00 37.04 257 SER A C 1
ATOM 2160 O O . SER A 1 257 ? 72.039 29.802 38.076 1.00 37.05 257 SER A O 1
ATOM 2163 N N . GLU A 1 258 ? 73.513 28.125 38.352 1.00 34.35 258 GLU A N 1
ATOM 2164 C CA . GLU A 1 258 ? 74.493 29.044 38.933 1.00 35.52 258 GLU A CA 1
ATOM 2165 C C . GLU A 1 258 ? 75.000 30.053 37.903 1.00 35.94 258 GLU A C 1
ATOM 2166 O O . GLU A 1 258 ? 75.343 31.178 38.264 1.00 35.29 258 GLU A O 1
ATOM 2172 N N . ARG A 1 259 ? 75.044 29.670 36.624 1.00 36.94 259 ARG A N 1
ATOM 2173 C CA . ARG A 1 259 ? 75.526 30.489 35.512 1.00 32.50 259 ARG A CA 1
ATOM 2174 C C . ARG A 1 259 ? 74.407 31.194 34.756 1.00 35.25 259 ARG A C 1
ATOM 2175 O O . ARG A 1 259 ? 74.578 32.326 34.313 1.00 34.23 259 ARG A O 1
ATOM 2183 N N . ASN A 1 260 ? 73.256 30.566 34.602 1.00 31.35 260 ASN A N 1
ATOM 2184 C CA . ASN A 1 260 ? 72.278 31.032 33.643 1.00 38.42 260 ASN A CA 1
ATOM 2185 C C . ASN A 1 260 ? 71.123 31.743 34.329 1.00 41.65 260 ASN A C 1
ATOM 2186 O O . ASN A 1 260 ? 70.580 31.252 35.320 1.00 43.90 260 ASN A O 1
ATOM 2191 N N . ASN A 1 261 ? 70.775 32.911 33.801 1.00 44.43 261 ASN A N 1
ATOM 2192 C CA . ASN A 1 261 ? 69.516 33.565 34.121 1.00 44.83 261 ASN A CA 1
ATOM 2193 C C . ASN A 1 261 ? 68.384 32.932 33.302 1.00 43.24 261 ASN A C 1
ATOM 2194 O O . ASN A 1 261 ? 68.383 33.002 32.065 1.00 39.52 261 ASN A O 1
ATOM 2199 N N . ALA A 1 262 ? 67.425 32.311 33.999 1.00 41.29 262 ALA A N 1
ATOM 2200 C CA . ALA A 1 262 ? 66.303 31.654 33.333 1.00 39.71 262 ALA A CA 1
ATOM 2201 C C . ALA A 1 262 ? 65.606 32.576 32.330 1.00 42.37 262 ALA A C 1
ATOM 2202 O O . ALA A 1 262 ? 65.250 32.150 31.219 1.00 38.66 262 ALA A O 1
ATOM 2204 N N . HIS A 1 263 ? 65.397 33.843 32.705 1.00 39.84 263 HIS A N 1
ATOM 2205 C CA . HIS A 1 263 ? 64.792 34.780 31.767 1.00 39.77 263 HIS A CA 1
ATOM 2206 C C . HIS A 1 263 ? 65.613 34.872 30.485 1.00 42.68 263 HIS A C 1
ATOM 2207 O O . HIS A 1 263 ? 65.054 34.878 29.381 1.00 40.23 263 HIS A O 1
ATOM 2214 N N . ASN A 1 264 ? 66.943 34.949 30.614 1.00 38.85 264 ASN A N 1
ATOM 2215 C CA . ASN A 1 264 ? 67.793 35.017 29.431 1.00 41.07 264 ASN A CA 1
ATOM 2216 C C . ASN A 1 264 ? 67.695 33.742 28.609 1.00 39.61 264 ASN A C 1
ATOM 2217 O O . ASN A 1 264 ? 67.695 33.790 27.377 1.00 36.08 264 ASN A O 1
ATOM 2222 N N . VAL A 1 265 ? 67.628 32.588 29.271 1.00 38.97 265 VAL A N 1
ATOM 2223 C CA . VAL A 1 265 ? 67.437 31.346 28.536 1.00 38.56 265 VAL A CA 1
ATOM 2224 C C . VAL A 1 265 ? 66.114 31.384 27.774 1.00 41.79 265 VAL A C 1
ATOM 2225 O O . VAL A 1 265 ? 66.075 31.216 26.550 1.00 40.66 265 VAL A O 1
ATOM 2229 N N . LEU A 1 266 ? 65.014 31.629 28.490 1.00 43.44 266 LEU A N 1
ATOM 2230 C CA . LEU A 1 266 ? 63.683 31.560 27.895 1.00 43.81 266 LEU A CA 1
ATOM 2231 C C . LEU A 1 266 ? 63.452 32.616 26.837 1.00 44.95 266 LEU A C 1
ATOM 2232 O O . LEU A 1 266 ? 62.472 32.513 26.095 1.00 50.16 266 LEU A O 1
ATOM 2237 N N . GLU A 1 267 ? 64.315 33.620 26.752 1.00 38.44 267 GLU A N 1
ATOM 2238 C CA . GLU A 1 267 ? 64.174 34.657 25.750 1.00 44.22 267 GLU A CA 1
ATOM 2239 C C . GLU A 1 267 ? 64.912 34.328 24.458 1.00 47.75 267 GLU A C 1
ATOM 2240 O O . GLU A 1 267 ? 64.550 34.857 23.397 1.00 43.54 267 GLU A O 1
ATOM 2246 N N . ASP A 1 268 ? 65.911 33.446 24.514 1.00 42.28 268 ASP A N 1
ATOM 2247 C CA . ASP A 1 268 ? 66.774 33.171 23.367 1.00 42.57 268 ASP A CA 1
ATOM 2248 C C . ASP A 1 268 ? 66.164 32.057 22.511 1.00 37.81 268 ASP A C 1
ATOM 2249 O O . ASP A 1 268 ? 66.699 30.953 22.392 1.00 37.27 268 ASP A O 1
ATOM 2254 N N . TYR A 1 269 ? 65.009 32.380 21.915 1.00 42.39 269 TYR A N 1
ATOM 2255 C CA . TYR A 1 269 ? 64.308 31.452 21.020 1.00 41.26 269 TYR A CA 1
ATOM 2256 C C . TYR A 1 269 ? 65.235 30.860 19.968 1.00 38.66 269 TYR A C 1
ATOM 2257 O O . TYR A 1 269 ? 65.131 29.675 19.632 1.00 39.17 269 TYR A O 1
ATOM 2266 N N . SER A 1 270 ? 66.143 31.680 19.427 1.00 38.93 270 SER A N 1
ATOM 2267 C CA . SER A 1 270 ? 66.982 31.229 18.322 1.00 43.16 270 SER A CA 1
ATOM 2268 C C . SER A 1 270 ? 67.894 30.091 18.754 1.00 41.27 270 SER A C 1
ATOM 2269 O O . SER A 1 270 ? 68.040 29.097 18.029 1.00 36.83 270 SER A O 1
ATOM 2272 N N . SER A 1 271 ? 68.498 30.208 19.944 1.00 39.32 271 SER A N 1
ATOM 2273 C CA . SER A 1 271 ? 69.334 29.125 20.456 1.00 37.37 271 SER A CA 1
ATOM 2274 C C . SER A 1 271 ? 68.500 27.891 20.781 1.00 35.67 271 SER A C 1
ATOM 2275 O O . SER A 1 271 ? 68.880 26.766 20.436 1.00 36.05 271 SER A O 1
ATOM 2278 N N . LEU A 1 272 ? 67.367 28.080 21.461 1.00 33.83 272 LEU A N 1
ATOM 2279 C CA . LEU A 1 272 ? 66.581 26.938 21.923 1.00 34.40 272 LEU A CA 1
ATOM 2280 C C . LEU A 1 272 ? 65.996 26.158 20.758 1.00 38.83 272 LEU A C 1
ATOM 2281 O O . LEU A 1 272 ? 65.913 24.923 20.812 1.00 40.02 272 LEU A O 1
ATOM 2286 N N . SER A 1 273 ? 65.584 26.858 19.698 1.00 34.16 273 SER A N 1
ATOM 2287 C CA . SER A 1 273 ? 65.007 26.172 18.552 1.00 37.32 273 SER A CA 1
ATOM 2288 C C . SER A 1 273 ? 66.050 25.376 17.786 1.00 36.91 273 SER A C 1
ATOM 2289 O O . SER A 1 273 ? 65.681 24.485 17.019 1.00 35.78 273 SER A O 1
ATOM 2292 N N . ARG A 1 274 ? 67.335 25.656 17.990 1.00 35.97 274 ARG A N 1
ATOM 2293 C CA . ARG A 1 274 ? 68.376 24.881 17.328 1.00 39.61 274 ARG A CA 1
ATOM 2294 C C . ARG A 1 274 ? 68.843 23.681 18.148 1.00 40.45 274 ARG A C 1
ATOM 2295 O O . ARG A 1 274 ? 69.626 22.872 17.645 1.00 41.62 274 ARG A O 1
ATOM 2303 N N . ALA A 1 275 ? 68.375 23.529 19.379 1.00 37.81 275 ALA A N 1
ATOM 2304 C CA . ALA A 1 275 ? 68.805 22.401 20.188 1.00 42.99 275 ALA A CA 1
ATOM 2305 C C . ALA A 1 275 ? 68.068 21.129 19.777 1.00 39.45 275 ALA A C 1
ATOM 2306 O O . ALA A 1 275 ? 66.853 21.138 19.580 1.00 38.93 275 ALA A O 1
ATOM 2308 N N . ASP A 1 276 ? 68.805 20.028 19.660 1.00 36.25 276 ASP A N 1
ATOM 2309 C CA . ASP A 1 276 ? 68.140 18.734 19.588 1.00 39.05 276 ASP A CA 1
ATOM 2310 C C . ASP A 1 276 ? 67.667 18.261 20.959 1.00 41.59 276 ASP A C 1
ATOM 2311 O O . ASP A 1 276 ? 66.699 17.492 21.028 1.00 45.68 276 ASP A O 1
ATOM 2316 N N . ALA A 1 277 ? 68.315 18.709 22.039 1.00 37.32 277 ALA A N 1
ATOM 2317 C CA . ALA A 1 277 ? 67.863 18.443 23.404 1.00 37.67 277 ALA A CA 1
ATOM 2318 C C . ALA A 1 277 ? 68.438 19.503 24.335 1.00 37.71 277 ALA A C 1
ATOM 2319 O O . ALA A 1 277 ? 69.443 20.154 24.026 1.00 34.54 277 ALA A O 1
ATOM 2321 N N . ILE A 1 278 ? 67.775 19.678 25.480 1.00 36.94 278 ILE A N 1
ATOM 2322 C CA . ILE A 1 278 ? 68.209 20.616 26.504 1.00 33.73 278 ILE A CA 1
ATOM 2323 C C . ILE A 1 278 ? 68.401 19.850 27.803 1.00 38.30 278 ILE A C 1
ATOM 2324 O O . ILE A 1 278 ? 67.561 19.021 28.168 1.00 41.48 278 ILE A O 1
ATOM 2329 N N . ILE A 1 279 ? 69.521 20.106 28.474 1.00 35.64 279 ILE A N 1
ATOM 2330 C CA . ILE A 1 279 ? 69.813 19.596 29.810 1.00 38.09 279 ILE A CA 1
ATOM 2331 C C . ILE A 1 279 ? 69.731 20.751 30.795 1.00 39.28 279 ILE A C 1
ATOM 2332 O O . ILE A 1 279 ? 70.227 21.851 30.507 1.00 38.85 279 ILE A O 1
ATOM 2337 N N . CYS A 1 280 ? 69.160 20.504 31.973 1.00 33.60 280 CYS A N 1
ATOM 2338 C CA . CYS A 1 280 ? 69.443 21.436 33.057 1.00 40.82 280 CYS A CA 1
ATOM 2339 C C . CYS A 1 280 ? 69.508 20.714 34.392 1.00 38.48 280 CYS A C 1
ATOM 2340 O O . CYS A 1 280 ? 69.062 19.570 34.544 1.00 40.11 280 CYS A O 1
ATOM 2343 N N . ASP A 1 281 ? 70.097 21.412 35.356 1.00 37.38 281 ASP A N 1
ATOM 2344 C CA . ASP A 1 281 ? 70.274 20.896 36.702 1.00 38.75 281 ASP A CA 1
ATOM 2345 C C . ASP A 1 281 ? 69.041 21.083 37.583 1.00 41.44 281 ASP A C 1
ATOM 2346 O O . ASP A 1 281 ? 68.994 20.519 38.680 1.00 43.87 281 ASP A O 1
ATOM 2351 N N . ARG A 1 282 ? 68.040 21.840 37.156 1.00 40.01 282 ARG A N 1
ATOM 2352 C CA . ARG A 1 282 ? 66.945 22.140 38.069 1.00 46.58 282 ARG A CA 1
ATOM 2353 C C . ARG A 1 282 ? 65.596 21.765 37.469 1.00 44.66 282 ARG A C 1
ATOM 2354 O O . ARG A 1 282 ? 65.356 21.948 36.269 1.00 39.57 282 ARG A O 1
ATOM 2362 N N . LEU A 1 283 ? 64.719 21.237 38.329 1.00 42.23 283 LEU A N 1
ATOM 2363 C CA . LEU A 1 283 ? 63.396 20.808 37.884 1.00 42.80 283 LEU A CA 1
ATOM 2364 C C . LEU A 1 283 ? 62.484 21.996 37.602 1.00 43.71 283 LEU A C 1
ATOM 2365 O O . LEU A 1 283 ? 61.725 21.970 36.626 1.00 45.85 283 LEU A O 1
ATOM 2370 N N . ASP A 1 284 ? 62.543 23.053 38.423 1.00 41.02 284 ASP A N 1
ATOM 2371 C CA . ASP A 1 284 ? 61.706 24.223 38.147 1.00 42.65 284 ASP A CA 1
ATOM 2372 C C . ASP A 1 284 ? 62.090 24.871 36.815 1.00 47.85 284 ASP A C 1
ATOM 2373 O O . ASP A 1 284 ? 61.219 25.162 35.984 1.00 49.13 284 ASP A O 1
ATOM 2378 N N . ILE A 1 285 ? 63.392 25.079 36.577 1.00 44.65 285 ILE A N 1
ATOM 2379 C CA . ILE A 1 285 ? 63.823 25.606 35.283 1.00 43.05 285 ILE A CA 1
ATOM 2380 C C . ILE A 1 285 ? 63.384 24.671 34.164 1.00 44.89 285 ILE A C 1
ATOM 2381 O O . ILE A 1 285 ? 62.912 25.115 33.109 1.00 45.89 285 ILE A O 1
ATOM 2386 N N . ALA A 1 286 ? 63.537 23.359 34.374 1.00 44.25 286 ALA A N 1
ATOM 2387 C CA . ALA A 1 286 ? 63.139 22.402 33.348 1.00 46.58 286 ALA A CA 1
ATOM 2388 C C . ALA A 1 286 ? 61.688 22.605 32.965 1.00 49.89 286 ALA A C 1
ATOM 2389 O O . ALA A 1 286 ? 61.343 22.592 31.774 1.00 51.37 286 ALA A O 1
ATOM 2391 N N . ALA A 1 287 ? 60.835 22.829 33.972 1.00 44.11 287 ALA A N 1
ATOM 2392 C CA . ALA A 1 287 ? 59.408 23.008 33.755 1.00 42.96 287 ALA A CA 1
ATOM 2393 C C . ALA A 1 287 ? 59.124 24.276 32.965 1.00 47.98 287 ALA A C 1
ATOM 2394 O O . ALA A 1 287 ? 58.324 24.262 32.019 1.00 51.69 287 ALA A O 1
ATOM 2396 N N . GLN A 1 288 ? 59.758 25.392 33.340 1.00 44.21 288 GLN A N 1
ATOM 2397 C CA . GLN A 1 288 ? 59.602 26.600 32.532 1.00 48.74 288 GLN A CA 1
ATOM 2398 C C . GLN A 1 288 ? 60.003 26.352 31.086 1.00 48.52 288 GLN A C 1
ATOM 2399 O O . GLN A 1 288 ? 59.304 26.776 30.160 1.00 50.35 288 GLN A O 1
ATOM 2405 N N . LEU A 1 289 ? 61.129 25.669 30.871 1.00 47.79 289 LEU A N 1
ATOM 2406 C CA . LEU A 1 289 ? 61.569 25.379 29.510 1.00 48.40 289 LEU A CA 1
ATOM 2407 C C . LEU A 1 289 ? 60.532 24.546 28.766 1.00 49.05 289 LEU A C 1
ATOM 2408 O O . LEU A 1 289 ? 60.083 24.923 27.679 1.00 51.46 289 LEU A O 1
ATOM 2413 N N . LYS A 1 290 ? 60.137 23.409 29.347 1.00 50.61 290 LYS A N 1
ATOM 2414 C CA . LYS A 1 290 ? 59.115 22.563 28.737 1.00 51.20 290 LYS A CA 1
ATOM 2415 C C . LYS A 1 290 ? 57.828 23.334 28.472 1.00 56.81 290 LYS A C 1
ATOM 2416 O O . LYS A 1 290 ? 57.126 23.059 27.493 1.00 58.15 290 LYS A O 1
ATOM 2422 N N . GLU A 1 291 ? 57.503 24.300 29.334 1.00 54.90 291 GLU A N 1
ATOM 2423 C CA . GLU A 1 291 ? 56.336 25.143 29.108 1.00 54.45 291 GLU A CA 1
ATOM 2424 C C . GLU A 1 291 ? 56.489 25.962 27.836 1.00 59.22 291 GLU A C 1
ATOM 2425 O O . GLU A 1 291 ? 55.543 26.076 27.046 1.00 63.67 291 GLU A O 1
ATOM 2431 N N . LYS A 1 292 ? 57.675 26.529 27.607 1.00 54.20 292 LYS A N 1
ATOM 2432 C CA . LYS A 1 292 ? 57.790 27.529 26.559 1.00 50.97 292 LYS A CA 1
ATOM 2433 C C . LYS A 1 292 ? 58.195 26.953 25.212 1.00 52.66 292 LYS A C 1
ATOM 2434 O O . LYS A 1 292 ? 57.843 27.533 24.183 1.00 53.46 292 LYS A O 1
ATOM 2440 N N . ILE A 1 293 ? 58.924 25.842 25.158 1.00 49.36 293 ILE A N 1
ATOM 2441 C CA . ILE A 1 293 ? 59.298 25.308 23.857 1.00 50.54 293 ILE A CA 1
ATOM 2442 C C . ILE A 1 293 ? 59.145 23.801 23.854 1.00 47.71 293 ILE A C 1
ATOM 2443 O O . ILE A 1 293 ? 59.286 23.128 24.876 1.00 49.46 293 ILE A O 1
ATOM 2448 N N . ASP A 1 294 ? 58.826 23.288 22.674 1.00 53.49 294 ASP A N 1
ATOM 2449 C CA . ASP A 1 294 ? 58.669 21.868 22.425 1.00 52.72 294 ASP A CA 1
ATOM 2450 C C . ASP A 1 294 ? 60.033 21.312 22.041 1.00 54.54 294 ASP A C 1
ATOM 2451 O O . ASP A 1 294 ? 60.390 21.185 20.864 1.00 53.08 294 ASP A O 1
ATOM 2456 N N . LYS A 1 295 ? 60.813 21.004 23.071 1.00 49.76 295 LYS A N 1
ATOM 2457 C CA . LYS A 1 295 ? 62.107 20.360 22.944 1.00 44.27 295 LYS A CA 1
ATOM 2458 C C . LYS A 1 295 ? 62.234 19.353 24.070 1.00 45.58 295 LYS A C 1
ATOM 2459 O O . LYS A 1 295 ? 61.700 19.571 25.165 1.00 46.95 295 LYS A O 1
ATOM 2465 N N . PRO A 1 296 ? 62.934 18.249 23.838 1.00 43.30 296 PRO A N 1
ATOM 2466 C CA . PRO A 1 296 ? 63.288 17.370 24.962 1.00 40.83 296 PRO A CA 1
ATOM 2467 C C . PRO A 1 296 ? 64.110 18.153 25.981 1.00 42.67 296 PRO A C 1
ATOM 2468 O O . PRO A 1 296 ? 65.130 18.762 25.650 1.00 40.28 296 PRO A O 1
ATOM 2472 N N . VAL A 1 297 ? 63.626 18.184 27.216 1.00 41.42 297 VAL A N 1
ATOM 2473 C CA . VAL A 1 297 ? 64.314 18.814 28.339 1.00 43.91 297 VAL A CA 1
ATOM 2474 C C . VAL A 1 297 ? 64.602 17.694 29.329 1.00 45.06 297 VAL A C 1
ATOM 2475 O O . VAL A 1 297 ? 63.668 17.102 29.880 1.00 48.38 297 VAL A O 1
ATOM 2479 N N . VAL A 1 298 ? 65.876 17.374 29.538 1.00 40.29 298 VAL A N 1
ATOM 2480 C CA . VAL A 1 298 ? 66.263 16.280 30.419 1.00 42.37 298 VAL A CA 1
ATOM 2481 C C . VAL A 1 298 ? 66.907 16.851 31.679 1.00 46.87 298 VAL A C 1
ATOM 2482 O O . VAL A 1 298 ? 67.849 17.655 31.604 1.00 41.10 298 VAL A O 1
ATOM 2486 N N . HIS A 1 299 ? 66.408 16.420 32.837 1.00 45.72 299 HIS A N 1
ATOM 2487 C CA . HIS A 1 299 ? 66.922 16.880 34.117 1.00 43.14 299 HIS A CA 1
ATOM 2488 C C . HIS A 1 299 ? 68.148 16.057 34.487 1.00 41.67 299 HIS A C 1
ATOM 2489 O O . HIS A 1 299 ? 68.106 14.821 34.477 1.00 41.60 299 HIS A O 1
ATOM 2496 N N . VAL A 1 300 ? 69.253 16.741 34.774 1.00 38.33 300 VAL A N 1
ATOM 2497 C CA . VAL A 1 300 ? 70.505 16.092 35.147 1.00 40.05 300 VAL A CA 1
ATOM 2498 C C . VAL A 1 300 ? 70.962 16.718 36.457 1.00 39.26 300 VAL A C 1
ATOM 2499 O O . VAL A 1 300 ? 71.449 17.854 36.467 1.00 38.84 300 VAL A O 1
ATOM 2503 N N . SER A 1 301 ? 70.796 15.994 37.562 1.00 37.25 301 SER A N 1
ATOM 2504 C CA . SER A 1 301 ? 71.255 16.537 38.834 1.00 41.18 301 SER A CA 1
ATOM 2505 C C . SER A 1 301 ? 72.785 16.541 38.870 1.00 39.56 301 SER A C 1
ATOM 2506 O O . SER A 1 301 ? 73.431 15.610 38.373 1.00 40.92 301 SER A O 1
ATOM 2509 N N . PRO A 1 302 ? 73.388 17.576 39.418 1.00 38.71 302 PRO A N 1
ATOM 2510 C CA . PRO A 1 302 ? 74.840 17.805 39.250 1.00 38.87 302 PRO A CA 1
ATOM 2511 C C . PRO A 1 302 ? 75.719 17.097 40.280 1.00 40.09 302 PRO A C 1
ATOM 2512 O O . PRO A 1 302 ? 76.438 17.740 41.041 1.00 46.99 302 PRO A O 1
ATOM 2516 N N . PHE A 1 303 ? 75.713 15.761 40.261 1.00 36.83 303 PHE A N 1
ATOM 2517 C CA . PHE A 1 303 ? 76.578 14.971 41.136 1.00 38.40 303 PHE A CA 1
ATOM 2518 C C . PHE A 1 303 ? 78.057 15.236 40.879 1.00 37.57 303 PHE A C 1
ATOM 2519 O O . PHE A 1 303 ? 78.493 15.373 39.730 1.00 45.19 303 PHE A O 1
ATOM 2527 N N . ASP A 1 304 ? 78.837 15.265 41.960 1.00 35.40 304 ASP A N 1
ATOM 2528 C CA . ASP A 1 304 ? 80.299 15.348 41.916 1.00 37.38 304 ASP A CA 1
ATOM 2529 C C . ASP A 1 304 ? 80.847 14.085 42.569 1.00 37.08 304 ASP A C 1
ATOM 2530 O O . ASP A 1 304 ? 80.900 13.988 43.798 1.00 35.28 304 ASP A O 1
ATOM 2535 N N . THR A 1 305 ? 81.291 13.134 41.751 1.00 34.71 305 THR A N 1
ATOM 2536 C CA . THR A 1 305 ? 81.641 11.821 42.279 1.00 35.07 305 THR A CA 1
ATOM 2537 C C . THR A 1 305 ? 83.038 11.752 42.885 1.00 33.79 305 THR A C 1
ATOM 2538 O O . THR A 1 305 ? 83.443 10.673 43.317 1.00 34.56 305 THR A O 1
ATOM 2542 N N . ARG A 1 306 ? 83.785 12.856 42.940 1.00 31.33 306 ARG A N 1
ATOM 2543 C CA . ARG A 1 306 ? 84.994 12.865 43.756 1.00 31.91 306 ARG A CA 1
ATOM 2544 C C . ARG A 1 306 ? 84.698 12.692 45.246 1.00 30.18 306 ARG A C 1
ATOM 2545 O O . ARG A 1 306 ? 85.625 12.427 46.018 1.00 33.60 306 ARG A O 1
ATOM 2553 N N . LEU A 1 307 ? 83.453 12.888 45.679 1.00 32.39 307 LEU A N 1
ATOM 2554 C CA . LEU A 1 307 ? 83.121 12.743 47.095 1.00 36.56 307 LEU A CA 1
ATOM 2555 C C . LEU A 1 307 ? 83.138 11.268 47.499 1.00 36.90 307 LEU A C 1
ATOM 2556 O O . LEU A 1 307 ? 82.646 10.403 46.767 1.00 38.43 307 LEU A O 1
ATOM 2561 N N . ALA A 1 308 ? 83.712 10.981 48.664 1.00 35.03 308 ALA A N 1
ATOM 2562 C CA . ALA A 1 308 ? 83.607 9.645 49.239 1.00 42.17 308 ALA A CA 1
ATOM 2563 C C . ALA A 1 308 ? 82.235 9.448 49.873 1.00 41.35 308 ALA A C 1
ATOM 2564 O O . ALA A 1 308 ? 81.628 10.389 50.395 1.00 38.11 308 ALA A O 1
ATOM 2566 N N . LEU A 1 309 ? 81.739 8.217 49.812 1.00 42.58 309 LEU A N 1
ATOM 2567 C CA . LEU A 1 309 ? 80.433 7.874 50.362 1.00 45.55 309 LEU A CA 1
ATOM 2568 C C . LEU A 1 309 ? 80.600 7.042 51.624 1.00 48.00 309 LEU A C 1
ATOM 2569 O O . LEU A 1 309 ? 81.289 6.015 51.607 1.00 51.45 309 LEU A O 1
ATOM 2574 N N . GLY A 1 310 ? 79.981 7.493 52.715 1.00 51.82 310 GLY A N 1
ATOM 2575 C CA . GLY A 1 310 ? 79.755 6.651 53.879 1.00 49.04 310 GLY A CA 1
ATOM 2576 C C . GLY A 1 310 ? 80.944 6.365 54.763 1.00 50.42 310 GLY A C 1
ATOM 2577 O O . GLY A 1 310 ? 80.827 5.534 55.671 1.00 53.83 310 GLY A O 1
ATOM 2578 N N . LYS A 1 311 ? 82.084 7.027 54.555 1.00 49.79 311 LYS A N 1
ATOM 2579 C CA . LYS A 1 311 ? 83.245 6.728 55.383 1.00 49.58 311 LYS A CA 1
ATOM 2580 C C . LYS A 1 311 ? 83.052 7.105 56.847 1.00 50.99 311 LYS A C 1
ATOM 2581 O O . LYS A 1 311 ? 83.830 6.643 57.691 1.00 52.86 311 LYS A O 1
ATOM 2587 N N . SER A 1 312 ? 82.042 7.908 57.186 1.00 46.58 312 SER A N 1
ATOM 2588 C CA . SER A 1 312 ? 81.822 8.229 58.595 1.00 48.95 312 SER A CA 1
ATOM 2589 C C . SER A 1 312 ? 81.373 7.026 59.416 1.00 51.93 312 SER A C 1
ATOM 2590 O O . SER A 1 312 ? 81.275 7.141 60.641 1.00 45.37 312 SER A O 1
ATOM 2593 N N . ASN A 1 313 ? 81.084 5.888 58.779 1.00 53.95 313 ASN A N 1
ATOM 2594 C CA . ASN A 1 313 ? 80.781 4.669 59.525 1.00 54.42 313 ASN A CA 1
ATOM 2595 C C . ASN A 1 313 ? 81.993 4.139 60.283 1.00 58.80 313 ASN A C 1
ATOM 2596 O O . ASN A 1 313 ? 81.822 3.309 61.186 1.00 62.85 313 ASN A O 1
ATOM 2601 N N . GLN A 1 314 ? 83.194 4.628 59.959 1.00 54.37 314 GLN A N 1
ATOM 2602 C CA . GLN A 1 314 ? 84.461 4.105 60.451 1.00 56.69 314 GLN A CA 1
ATOM 2603 C C . GLN A 1 314 ? 85.096 4.983 61.532 1.00 56.93 314 GLN A C 1
ATOM 2604 O O . GLN A 1 314 ? 86.277 4.798 61.853 1.00 53.70 314 GLN A O 1
ATOM 2610 N N . VAL A 1 315 ? 84.351 5.928 62.105 1.00 53.52 315 VAL A N 1
ATOM 2611 C CA . VAL A 1 315 ? 84.883 6.769 63.171 1.00 54.01 315 VAL A CA 1
ATOM 2612 C C . VAL A 1 315 ? 83.890 6.807 64.318 1.00 49.73 315 VAL A C 1
ATOM 2613 O O . VAL A 1 315 ? 82.679 6.705 64.113 1.00 49.19 315 VAL A O 1
ATOM 2617 N N . ARG A 1 316 ? 84.410 6.951 65.537 1.00 58.12 316 ARG A N 1
ATOM 2618 C CA . ARG A 1 316 ? 83.518 7.084 66.683 1.00 61.61 316 ARG A CA 1
ATOM 2619 C C . ARG A 1 316 ? 82.948 8.496 66.779 1.00 57.73 316 ARG A C 1
ATOM 2620 O O . ARG A 1 316 ? 81.792 8.667 67.178 1.00 55.21 316 ARG A O 1
ATOM 2628 N N . ASP A 1 317 ? 83.732 9.504 66.402 1.00 55.56 317 ASP A N 1
ATOM 2629 C CA . ASP A 1 317 ? 83.249 10.879 66.381 1.00 51.84 317 ASP A CA 1
ATOM 2630 C C . ASP A 1 317 ? 82.027 10.997 65.477 1.00 48.40 317 ASP A C 1
ATOM 2631 O O . ASP A 1 317 ? 81.900 10.293 64.474 1.00 49.28 317 ASP A O 1
ATOM 2636 N N . LEU A 1 318 ? 81.099 11.869 65.860 1.00 45.54 318 LEU A N 1
ATOM 2637 C CA . LEU A 1 318 ? 79.922 12.183 65.042 1.00 44.37 318 LEU A CA 1
ATOM 2638 C C . LEU A 1 318 ? 80.071 13.654 64.649 1.00 46.95 318 LEU A C 1
ATOM 2639 O O . LEU A 1 318 ? 79.587 14.551 65.350 1.00 45.00 318 LEU A O 1
ATOM 2644 N N . GLU A 1 319 ? 80.768 13.900 63.541 1.00 36.57 319 GLU A N 1
ATOM 2645 C CA . GLU A 1 319 ? 81.221 15.243 63.216 1.00 40.51 319 GLU A CA 1
ATOM 2646 C C . GLU A 1 319 ? 80.162 15.983 62.407 1.00 38.12 319 GLU A C 1
ATOM 2647 O O . GLU A 1 319 ? 79.726 15.509 61.342 1.00 38.51 319 GLU A O 1
ATOM 2653 N N . ILE A 1 320 ? 79.752 17.140 62.924 1.00 36.15 320 ILE A N 1
ATOM 2654 C CA . ILE A 1 320 ? 78.795 18.023 62.269 1.00 38.95 320 ILE A CA 1
ATOM 2655 C C . ILE A 1 320 ? 79.565 19.110 61.530 1.00 39.10 320 ILE A C 1
ATOM 2656 O O . ILE A 1 320 ? 80.420 19.792 62.116 1.00 39.55 320 ILE A O 1
ATOM 2661 N N . TYR A 1 321 ? 79.234 19.288 60.255 1.00 31.87 321 TYR A N 1
ATOM 2662 C CA . TYR A 1 321 ? 79.828 20.296 59.378 1.00 34.77 321 TYR A CA 1
ATOM 2663 C C . TYR A 1 321 ? 78.831 21.447 59.254 1.00 33.08 321 TYR A C 1
ATOM 2664 O O . TYR A 1 321 ? 77.824 21.320 58.553 1.00 32.49 321 TYR A O 1
ATOM 2673 N N . PHE A 1 322 ? 79.096 22.566 59.939 1.00 37.20 322 PHE A N 1
ATOM 2674 C CA . PHE A 1 322 ? 78.098 23.619 60.169 1.00 36.50 322 PHE A CA 1
ATOM 2675 C C . PHE A 1 322 ? 78.486 24.906 59.446 1.00 33.96 322 PHE A C 1
ATOM 2676 O O . PHE A 1 322 ? 79.393 25.631 59.886 1.00 30.53 322 PHE A O 1
ATOM 2684 N N . VAL A 1 323 ? 77.767 25.214 58.370 1.00 30.70 323 VAL A N 1
ATOM 2685 C CA . VAL A 1 323 ? 78.054 26.405 57.575 1.00 33.06 323 VAL A CA 1
ATOM 2686 C C . VAL A 1 323 ? 77.511 27.623 58.305 1.00 35.85 323 VAL A C 1
ATOM 2687 O O . VAL A 1 323 ? 76.324 27.672 58.638 1.00 36.71 323 VAL A O 1
ATOM 2691 N N . VAL A 1 324 ? 78.373 28.617 58.552 1.00 35.72 324 VAL A N 1
ATOM 2692 C CA . VAL A 1 324 ? 77.952 29.808 59.295 1.00 34.82 324 VAL A CA 1
ATOM 2693 C C . VAL A 1 324 ? 77.717 31.034 58.407 1.00 37.19 324 VAL A C 1
ATOM 2694 O O . VAL A 1 324 ? 77.135 32.022 58.884 1.00 39.52 324 VAL A O 1
ATOM 2698 N N . ASP A 1 325 ? 78.105 30.989 57.131 1.00 36.70 325 ASP A N 1
ATOM 2699 C CA . ASP A 1 325 ? 77.888 32.108 56.215 1.00 40.12 325 ASP A CA 1
ATOM 2700 C C . ASP A 1 325 ? 76.412 32.486 56.101 1.00 40.37 325 ASP A C 1
ATOM 2701 O O . ASP A 1 325 ? 75.519 31.637 56.131 1.00 40.64 325 ASP A O 1
ATOM 2706 N N . ARG A 1 326 ? 76.179 33.784 55.927 1.00 40.98 326 ARG A N 1
ATOM 2707 C CA . ARG A 1 326 ? 74.874 34.419 55.772 1.00 41.96 326 ARG A CA 1
ATOM 2708 C C . ARG A 1 326 ? 74.009 34.318 57.013 1.00 42.08 326 ARG A C 1
ATOM 2709 O O . ARG A 1 326 ? 72.842 34.710 56.965 1.00 48.35 326 ARG A O 1
ATOM 2717 N N . LEU A 1 327 ? 74.521 33.775 58.111 1.00 39.91 327 LEU A N 1
ATOM 2718 C CA . LEU A 1 327 ? 73.764 33.750 59.354 1.00 38.72 327 LEU A CA 1
ATOM 2719 C C . LEU A 1 327 ? 74.010 35.035 60.129 1.00 39.90 327 LEU A C 1
ATOM 2720 O O . LEU A 1 327 ? 75.151 35.496 60.244 1.00 39.55 327 LEU A O 1
ATOM 2725 N N . SER A 1 328 ? 72.929 35.620 60.640 1.00 38.75 328 SER A N 1
ATOM 2726 C CA . SER A 1 328 ? 73.061 36.780 61.507 1.00 42.36 328 SER A CA 1
ATOM 2727 C C . SER A 1 328 ? 73.583 36.358 62.878 1.00 44.08 328 SER A C 1
ATOM 2728 O O . SER A 1 328 ? 73.506 35.188 63.271 1.00 43.41 328 SER A O 1
ATOM 2731 N N . HIS A 1 329 ? 74.098 37.341 63.622 1.00 43.97 329 HIS A N 1
ATOM 2732 C CA . HIS A 1 329 ? 74.626 37.062 64.954 1.00 45.86 329 HIS A CA 1
ATOM 2733 C C . HIS A 1 329 ? 73.588 36.394 65.844 1.00 44.97 329 HIS A C 1
ATOM 2734 O O . HIS A 1 329 ? 73.903 35.430 66.553 1.00 47.63 329 HIS A O 1
ATOM 2741 N N . LYS A 1 330 ? 72.340 36.868 65.807 1.00 43.91 330 LYS A N 1
ATOM 2742 C CA . LYS A 1 330 ? 71.304 36.253 66.635 1.00 48.55 330 LYS A CA 1
ATOM 2743 C C . LYS A 1 330 ? 71.006 34.827 66.191 1.00 43.25 330 LYS A C 1
ATOM 2744 O O . LYS A 1 330 ? 70.677 33.976 67.023 1.00 46.97 330 LYS A O 1
ATOM 2750 N N . GLU A 1 331 ? 71.134 34.540 64.899 1.00 45.36 331 GLU A N 1
ATOM 2751 C CA . GLU A 1 331 ? 70.969 33.168 64.435 1.00 44.50 331 GLU A CA 1
ATOM 2752 C C . GLU A 1 331 ? 72.127 32.289 64.887 1.00 42.79 331 GLU A C 1
ATOM 2753 O O . GLU A 1 331 ? 71.932 31.101 65.155 1.00 40.67 331 GLU A O 1
ATOM 2759 N N . LEU A 1 332 ? 73.335 32.848 64.982 1.00 41.47 332 LEU A N 1
ATOM 2760 C CA . LEU A 1 332 ? 74.428 32.073 65.550 1.00 43.21 332 LEU A CA 1
ATOM 2761 C C . LEU A 1 332 ? 74.170 31.805 67.019 1.00 41.99 332 LEU A C 1
ATOM 2762 O O . LEU A 1 332 ? 74.377 30.683 67.503 1.00 41.64 332 LEU A O 1
ATOM 2767 N N . GLN A 1 333 ? 73.687 32.819 67.734 1.00 44.64 333 GLN A N 1
ATOM 2768 C CA . GLN A 1 333 ? 73.342 32.644 69.136 1.00 44.69 333 GLN A CA 1
ATOM 2769 C C . GLN A 1 333 ? 72.331 31.518 69.303 1.00 44.68 333 GLN A C 1
ATOM 2770 O O . GLN A 1 333 ? 72.580 30.544 70.025 1.00 47.70 333 GLN A O 1
ATOM 2776 N N . LYS A 1 334 ? 71.190 31.616 68.616 1.00 46.15 334 LYS A N 1
ATOM 2777 C CA . LYS A 1 334 ? 70.177 30.572 68.745 1.00 47.77 334 LYS A CA 1
ATOM 2778 C C . LYS A 1 334 ? 70.750 29.207 68.397 1.00 47.32 334 LYS A C 1
ATOM 2779 O O . LYS A 1 334 ? 70.368 28.194 68.998 1.00 48.61 334 LYS A O 1
ATOM 2785 N N . SER A 1 335 ? 71.682 29.164 67.441 1.00 47.53 335 SER A N 1
ATOM 2786 C CA . SER A 1 335 ? 72.259 27.887 67.026 1.00 45.44 335 SER A CA 1
ATOM 2787 C C . SER A 1 335 ? 73.167 27.311 68.106 1.00 41.11 335 SER A C 1
ATOM 2788 O O . SER A 1 335 ? 73.082 26.123 68.419 1.00 43.20 335 SER A O 1
ATOM 2791 N N . LEU A 1 336 ? 74.054 28.135 68.673 1.00 39.29 336 LEU A N 1
ATOM 2792 C CA . LEU A 1 336 ? 74.929 27.668 69.745 1.00 43.55 336 LEU A CA 1
ATOM 2793 C C . LEU A 1 336 ? 74.136 27.080 70.898 1.00 47.57 336 LEU A C 1
ATOM 2794 O O . LEU A 1 336 ? 74.543 26.079 71.495 1.00 50.44 336 LEU A O 1
ATOM 2799 N N . THR A 1 337 ? 73.002 27.695 71.231 1.00 48.32 337 THR A N 1
ATOM 2800 C CA . THR A 1 337 ? 72.213 27.214 72.357 1.00 47.30 337 THR A CA 1
ATOM 2801 C C . THR A 1 337 ? 71.770 25.779 72.130 1.00 47.81 337 THR A C 1
ATOM 2802 O O . THR A 1 337 ? 71.919 24.922 73.011 1.00 46.82 337 THR A O 1
ATOM 2806 N N . SER A 1 338 ? 71.251 25.485 70.940 1.00 44.65 338 SER A N 1
ATOM 2807 C CA . SER A 1 338 ? 70.778 24.131 70.692 1.00 45.48 338 SER A CA 1
ATOM 2808 C C . SER A 1 338 ? 71.935 23.158 70.552 1.00 49.28 338 SER A C 1
ATOM 2809 O O . SER A 1 338 ? 71.819 21.995 70.963 1.00 47.82 338 SER A O 1
ATOM 2812 N N . LEU A 1 339 ? 73.059 23.612 69.986 1.00 45.06 339 LEU A N 1
ATOM 2813 C CA . LEU A 1 339 ? 74.209 22.725 69.832 1.00 47.19 339 LEU A CA 1
ATOM 2814 C C . LEU A 1 339 ? 74.753 22.305 71.189 1.00 49.55 339 LEU A C 1
ATOM 2815 O O . LEU A 1 339 ? 75.099 21.134 71.388 1.00 48.60 339 LEU A O 1
ATOM 2820 N N . TYR A 1 340 ? 74.832 23.255 72.128 1.00 50.64 340 TYR A N 1
ATOM 2821 C CA . TYR A 1 340 ? 75.179 22.942 73.511 1.00 53.85 340 TYR A CA 1
ATOM 2822 C C . TYR A 1 340 ? 74.285 21.839 74.076 1.00 52.26 340 TYR A C 1
ATOM 2823 O O . TYR A 1 340 ? 74.778 20.850 74.630 1.00 53.72 340 TYR A O 1
ATOM 2832 N N . LYS A 1 341 ? 72.968 21.968 73.898 1.00 49.06 341 LYS A N 1
ATOM 2833 C CA . LYS A 1 341 ? 72.039 21.005 74.488 1.00 50.16 341 LYS A CA 1
ATOM 2834 C C . LYS A 1 341 ? 72.262 19.595 73.948 1.00 55.16 341 LYS A C 1
ATOM 2835 O O . LYS A 1 341 ? 72.342 18.632 74.723 1.00 57.69 341 LYS A O 1
ATOM 2841 N N . VAL A 1 342 ? 72.358 19.444 72.619 1.00 51.66 342 VAL A N 1
ATOM 2842 C CA . VAL A 1 342 ? 72.529 18.098 72.073 1.00 51.88 342 VAL A CA 1
ATOM 2843 C C . VAL A 1 342 ? 73.911 17.548 72.404 1.00 52.76 342 VAL A C 1
ATOM 2844 O O . VAL A 1 342 ? 74.099 16.328 72.481 1.00 53.89 342 VAL A O 1
ATOM 2848 N N . MET A 1 343 ? 74.890 18.427 72.627 1.00 51.41 343 MET A N 1
ATOM 2849 C CA . MET A 1 343 ? 76.260 17.979 72.840 1.00 53.08 343 MET A CA 1
ATOM 2850 C C . MET A 1 343 ? 76.479 17.497 74.265 1.00 59.00 343 MET A C 1
ATOM 2851 O O . MET A 1 343 ? 77.234 16.541 74.482 1.00 59.29 343 MET A O 1
ATOM 2856 N N . LEU A 1 344 ? 75.836 18.140 75.250 1.00 58.24 344 LEU A N 1
ATOM 2857 C CA . LEU A 1 344 ? 75.877 17.603 76.606 1.00 58.20 344 LEU A CA 1
ATOM 2858 C C . LEU A 1 344 ? 75.223 16.235 76.664 1.00 53.50 344 LEU A C 1
ATOM 2859 O O . LEU A 1 344 ? 75.669 15.357 77.405 1.00 58.10 344 LEU A O 1
ATOM 2864 N N . LYS A 1 345 ? 74.179 16.028 75.869 1.00 57.19 345 LYS A N 1
ATOM 2865 C CA . LYS A 1 345 ? 73.512 14.738 75.780 1.00 58.03 345 LYS A CA 1
ATOM 2866 C C . LYS A 1 345 ? 74.283 13.707 74.963 1.00 62.68 345 LYS A C 1
ATOM 2867 O O . LYS A 1 345 ? 73.845 12.550 74.904 1.00 62.55 345 LYS A O 1
ATOM 2873 N N . ASN A 1 346 ? 75.398 14.081 74.319 1.00 61.70 346 ASN A N 1
ATOM 2874 C CA . ASN A 1 346 ? 76.103 13.146 73.434 1.00 55.98 346 ASN A CA 1
ATOM 2875 C C . ASN A 1 346 ? 77.550 13.615 73.264 1.00 57.98 346 ASN A C 1
ATOM 2876 O O . ASN A 1 346 ? 77.823 14.506 72.453 1.00 55.10 346 ASN A O 1
ATOM 2881 N N . ASN A 1 347 ? 78.463 12.972 74.003 1.00 60.27 347 ASN A N 1
ATOM 2882 C CA . ASN A 1 347 ? 79.877 13.334 74.044 1.00 59.06 347 ASN A CA 1
ATOM 2883 C C . ASN A 1 347 ? 80.623 13.025 72.747 1.00 53.37 347 ASN A C 1
ATOM 2884 O O . ASN A 1 347 ? 81.769 13.467 72.595 1.00 46.10 347 ASN A O 1
ATOM 2889 N N . ASP A 1 348 ? 80.018 12.276 71.823 1.00 51.13 348 ASP A N 1
ATOM 2890 C CA . ASP A 1 348 ? 80.672 11.946 70.565 1.00 54.75 348 ASP A CA 1
ATOM 2891 C C . ASP A 1 348 ? 80.444 12.998 69.480 1.00 51.50 348 ASP A C 1
ATOM 2892 O O . ASP A 1 348 ? 81.172 13.008 68.480 1.00 48.61 348 ASP A O 1
ATOM 2897 N N . ILE A 1 349 ? 79.473 13.895 69.667 1.00 50.55 349 ILE A N 1
ATOM 2898 C CA . ILE A 1 349 ? 79.212 14.945 68.691 1.00 49.39 349 ILE A CA 1
ATOM 2899 C C . ILE A 1 349 ? 80.311 15.994 68.761 1.00 48.10 349 ILE A C 1
ATOM 2900 O O . ILE A 1 349 ? 80.697 16.442 69.849 1.00 46.77 349 ILE A O 1
ATOM 2905 N N . LYS A 1 350 ? 80.845 16.361 67.597 1.00 43.58 350 LYS A N 1
ATOM 2906 C CA . LYS A 1 350 ? 81.770 17.471 67.445 1.00 43.98 350 LYS A CA 1
ATOM 2907 C C . LYS A 1 350 ? 81.237 18.384 66.350 1.00 41.60 350 LYS A C 1
ATOM 2908 O O . LYS A 1 350 ? 80.558 17.927 65.428 1.00 42.74 350 LYS A O 1
ATOM 2914 N N . VAL A 1 351 ? 81.524 19.679 66.452 1.00 37.39 351 VAL A N 1
ATOM 2915 C CA . VAL A 1 351 ? 81.019 20.641 65.478 1.00 40.63 351 VAL A CA 1
ATOM 2916 C C . VAL A 1 351 ? 82.196 21.348 64.817 1.00 40.73 351 VAL A C 1
ATOM 2917 O O . VAL A 1 351 ? 83.034 21.955 65.497 1.00 41.94 351 VAL A O 1
ATOM 2921 N N . THR A 1 352 ? 82.259 21.270 63.495 1.00 39.78 352 THR A N 1
ATOM 2922 C CA . THR A 1 352 ? 83.173 22.096 62.711 1.00 41.02 352 THR A CA 1
ATOM 2923 C C . THR A 1 352 ? 82.382 23.234 62.081 1.00 36.40 352 THR A C 1
ATOM 2924 O O . THR A 1 352 ? 81.554 23.002 61.188 1.00 32.68 352 THR A O 1
ATOM 2928 N N . PHE A 1 353 ? 82.660 24.458 62.529 1.00 35.62 353 PHE A N 1
ATOM 2929 C CA . PHE A 1 353 ? 82.104 25.649 61.899 1.00 37.73 353 PHE A CA 1
ATOM 2930 C C . PHE A 1 353 ? 82.864 25.970 60.618 1.00 37.14 353 PHE A C 1
ATOM 2931 O O . PHE A 1 353 ? 84.101 26.006 60.599 1.00 35.61 353 PHE A O 1
ATOM 2939 N N . VAL A 1 354 ? 82.115 26.207 59.552 1.00 33.71 354 VAL A N 1
ATOM 2940 C CA . VAL A 1 354 ? 82.662 26.327 58.209 1.00 32.87 354 VAL A CA 1
ATOM 2941 C C . VAL A 1 354 ? 82.290 27.698 57.664 1.00 36.35 354 VAL A C 1
ATOM 2942 O O . VAL A 1 354 ? 81.106 28.058 57.623 1.00 34.23 354 VAL A O 1
ATOM 2946 N N . SER A 1 355 ? 83.299 28.468 57.264 1.00 36.08 355 SER A N 1
ATOM 2947 C CA . SER A 1 355 ? 83.098 29.749 56.602 1.00 33.40 355 SER A CA 1
ATOM 2948 C C . SER A 1 355 ? 83.747 29.685 55.229 1.00 37.68 355 SER A C 1
ATOM 2949 O O . SER A 1 355 ? 84.950 29.406 55.115 1.00 33.99 355 SER A O 1
ATOM 2952 N N . TYR A 1 356 ? 82.952 29.935 54.196 1.00 35.49 356 TYR A N 1
ATOM 2953 C CA . TYR A 1 356 ? 83.448 30.018 52.836 1.00 35.04 356 TYR A CA 1
ATOM 2954 C C . TYR A 1 356 ? 83.811 31.448 52.433 1.00 36.37 356 TYR A C 1
ATOM 2955 O O . TYR A 1 356 ? 84.248 31.663 51.299 1.00 38.00 356 TYR A O 1
ATOM 2964 N N . GLU A 1 357 ? 83.674 32.419 53.333 1.00 36.78 357 GLU A N 1
ATOM 2965 C CA . GLU A 1 357 ? 83.948 33.809 52.986 1.00 38.65 357 GLU A CA 1
ATOM 2966 C C . GLU A 1 357 ? 85.443 34.017 52.781 1.00 38.27 357 GLU A C 1
ATOM 2967 O O . GLU A 1 357 ? 86.238 33.790 53.699 1.00 40.37 357 GLU A O 1
ATOM 2973 N N . ARG A 1 358 ? 85.828 34.472 51.588 1.00 40.27 358 ARG A N 1
ATOM 2974 C CA . ARG A 1 358 ? 87.247 34.649 51.288 1.00 39.49 358 ARG A CA 1
ATOM 2975 C C . ARG A 1 358 ? 87.811 35.950 51.861 1.00 39.63 358 ARG A C 1
ATOM 2976 O O . ARG A 1 358 ? 89.015 36.026 52.135 1.00 37.99 358 ARG A O 1
ATOM 2984 N N . GLU A 1 359 ? 86.971 36.961 52.067 1.00 39.81 359 GLU A N 1
ATOM 2985 C CA . GLU A 1 359 ? 87.446 38.225 52.614 1.00 43.49 359 GLU A CA 1
ATOM 2986 C C . GLU A 1 359 ? 87.993 38.016 54.020 1.00 45.70 359 GLU A C 1
ATOM 2987 O O . GLU A 1 359 ? 87.323 37.447 54.890 1.00 43.62 359 GLU A O 1
ATOM 2993 N N . PHE A 1 360 ? 89.219 38.487 54.242 1.00 46.81 360 PHE A N 1
ATOM 2994 C CA . PHE A 1 360 ? 89.913 38.148 55.476 1.00 44.17 360 PHE A CA 1
ATOM 2995 C C . PHE A 1 360 ? 89.211 38.760 56.682 1.00 44.87 360 PHE A C 1
ATOM 2996 O O . PHE A 1 360 ? 88.849 38.048 57.626 1.00 44.08 360 PHE A O 1
ATOM 3004 N N . GLU A 1 361 ? 88.944 40.065 56.649 1.00 50.25 361 GLU A N 1
ATOM 3005 C CA . GLU A 1 361 ? 88.451 40.715 57.862 1.00 58.68 361 GLU A CA 1
ATOM 3006 C C . GLU A 1 361 ? 87.014 40.307 58.186 1.00 52.20 361 GLU A C 1
ATOM 3007 O O . GLU A 1 361 ? 86.660 40.157 59.362 1.00 51.15 361 GLU A O 1
ATOM 3013 N N . SER A 1 362 ? 86.181 40.095 57.170 1.00 47.30 362 SER A N 1
ATOM 3014 C CA . SER A 1 362 ? 84.842 39.565 57.423 1.00 44.99 362 SER A CA 1
ATOM 3015 C C . SER A 1 362 ? 84.910 38.216 58.140 1.00 43.91 362 SER A C 1
ATOM 3016 O O . SER A 1 362 ? 84.253 38.011 59.168 1.00 42.44 362 SER A O 1
ATOM 3019 N N . ARG A 1 363 ? 85.729 37.292 57.628 1.00 43.09 363 ARG A N 1
ATOM 3020 C CA . ARG A 1 363 ? 85.896 35.994 58.277 1.00 40.64 363 ARG A CA 1
ATOM 3021 C C . ARG A 1 363 ? 86.394 36.145 59.710 1.00 42.65 363 ARG A C 1
ATOM 3022 O O . ARG A 1 363 ? 85.889 35.481 60.625 1.00 42.90 363 ARG A O 1
ATOM 3030 N N . GLN A 1 364 ? 87.374 37.027 59.928 1.00 45.47 364 GLN A N 1
ATOM 3031 C CA . GLN A 1 364 ? 87.913 37.234 61.271 1.00 45.66 364 GLN A CA 1
ATOM 3032 C C . GLN A 1 364 ? 86.824 37.673 62.236 1.00 43.39 364 GLN A C 1
ATOM 3033 O O . GLN A 1 364 ? 86.755 37.183 63.366 1.00 44.87 364 GLN A O 1
ATOM 3039 N N . LEU A 1 365 ? 85.953 38.585 61.798 1.00 43.28 365 LEU A N 1
ATOM 3040 C CA . LEU A 1 365 ? 84.862 39.057 62.647 1.00 46.05 365 LEU A CA 1
ATOM 3041 C C . LEU A 1 365 ? 83.898 37.931 62.997 1.00 44.75 365 LEU A C 1
ATOM 3042 O O . LEU A 1 365 ? 83.472 37.812 64.150 1.00 45.98 365 LEU A O 1
ATOM 3047 N N . THR A 1 366 ? 83.528 37.111 62.007 1.00 41.66 366 THR A N 1
ATOM 3048 C CA . THR A 1 366 ? 82.683 35.946 62.263 1.00 39.61 366 THR A CA 1
ATOM 3049 C C . THR A 1 366 ? 83.323 34.996 63.273 1.00 45.29 366 THR A C 1
ATOM 3050 O O . THR A 1 366 ? 82.639 34.466 64.164 1.00 42.56 366 THR A O 1
ATOM 3054 N N . TYR A 1 367 ? 84.632 34.745 63.127 1.00 43.36 367 TYR A N 1
ATOM 3055 C CA . TYR A 1 367 ? 85.348 33.902 64.081 1.00 44.14 367 TYR A CA 1
ATOM 3056 C C . TYR A 1 367 ? 85.423 34.567 65.451 1.00 44.44 367 TYR A C 1
ATOM 3057 O O . TYR A 1 367 ? 85.205 33.913 66.474 1.00 44.29 367 TYR A O 1
ATOM 3066 N N . ASP A 1 368 ? 85.738 35.869 65.482 1.00 46.69 368 ASP A N 1
ATOM 3067 C CA . ASP A 1 368 ? 85.780 36.613 66.738 1.00 45.88 368 ASP A CA 1
ATOM 3068 C C . ASP A 1 368 ? 84.441 36.555 67.448 1.00 45.16 368 ASP A C 1
ATOM 3069 O O . ASP A 1 368 ? 84.385 36.352 68.665 1.00 45.34 368 ASP A O 1
ATOM 3074 N N . TYR A 1 369 ? 83.347 36.727 66.706 1.00 44.78 369 TYR A N 1
ATOM 3075 C CA . TYR A 1 369 ? 82.045 36.649 67.353 1.00 46.59 369 TYR A CA 1
ATOM 3076 C C . TYR A 1 369 ? 81.772 35.241 67.868 1.00 45.06 369 TYR A C 1
ATOM 3077 O O . TYR A 1 369 ? 81.292 35.075 68.994 1.00 46.01 369 TYR A O 1
ATOM 3086 N N . LEU A 1 370 ? 82.071 34.214 67.066 1.00 46.76 370 LEU A N 1
ATOM 3087 C CA . LEU A 1 370 ? 81.828 32.845 67.517 1.00 46.05 370 LEU A CA 1
ATOM 3088 C C . LEU A 1 370 ? 82.628 32.531 68.776 1.00 44.90 370 LEU A C 1
ATOM 3089 O O . LEU A 1 370 ? 82.115 31.889 69.700 1.00 43.40 370 LEU A O 1
ATOM 3094 N N . LYS A 1 371 ? 83.882 32.990 68.838 1.00 43.02 371 LYS A N 1
ATOM 3095 C CA . LYS A 1 371 ? 84.683 32.758 70.036 1.00 50.10 371 LYS A CA 1
ATOM 3096 C C . LYS A 1 371 ? 84.039 33.402 71.262 1.00 49.07 371 LYS A C 1
ATOM 3097 O O . LYS A 1 371 ? 83.952 32.777 72.325 1.00 47.51 371 LYS A O 1
ATOM 3103 N N . GLU A 1 372 ? 83.566 34.646 71.132 1.00 48.50 372 GLU A N 1
ATOM 3104 C CA . GLU A 1 372 ? 82.982 35.327 72.288 1.00 51.35 372 GLU A CA 1
ATOM 3105 C C . GLU A 1 372 ? 81.663 34.689 72.697 1.00 50.50 372 GLU A C 1
ATOM 3106 O O . GLU A 1 372 ? 81.392 34.522 73.890 1.00 53.25 372 GLU A O 1
ATOM 3112 N N . ALA A 1 373 ? 80.834 34.316 71.721 1.00 48.46 373 ALA A N 1
ATOM 3113 C CA . ALA A 1 373 ? 79.529 33.764 72.047 1.00 46.77 373 ALA A CA 1
ATOM 3114 C C . ALA A 1 373 ? 79.621 32.370 72.645 1.00 48.70 373 ALA A C 1
ATOM 3115 O O . ALA A 1 373 ? 78.671 31.935 73.302 1.00 49.65 373 ALA A O 1
ATOM 3117 N N . THR A 1 374 ? 80.731 31.657 72.419 1.00 49.68 374 THR A N 1
ATOM 3118 C CA . THR A 1 374 ? 80.944 30.373 73.081 1.00 52.59 374 THR A CA 1
ATOM 3119 C C . THR A 1 374 ? 81.508 30.542 74.490 1.00 52.29 374 THR A C 1
ATOM 3120 O O . THR A 1 374 ? 81.173 29.749 75.376 1.00 52.40 374 THR A O 1
ATOM 3124 N N . LYS A 1 375 ? 82.345 31.566 74.710 1.00 52.80 375 LYS A N 1
ATOM 3125 C CA . LYS A 1 375 ? 82.933 31.816 76.027 1.00 53.48 375 LYS A CA 1
ATOM 3126 C C . LYS A 1 375 ? 81.876 31.796 77.124 1.00 59.15 375 LYS A C 1
ATOM 3127 O O . LYS A 1 375 ? 82.113 31.284 78.223 1.00 58.70 375 LYS A O 1
ATOM 3133 N N . VAL A 1 376 ? 80.684 32.319 76.823 1.00 60.56 376 VAL A N 1
ATOM 3134 C CA . VAL A 1 376 ? 79.642 32.476 77.829 1.00 60.59 376 VAL A CA 1
ATOM 3135 C C . VAL A 1 376 ? 79.100 31.142 78.327 1.00 63.32 376 VAL A C 1
ATOM 3136 O O . VAL A 1 376 ? 78.498 31.086 79.406 1.00 65.93 376 VAL A O 1
ATOM 3140 N N . PHE A 1 377 ? 79.293 30.052 77.592 1.00 58.30 377 PHE A N 1
ATOM 3141 C CA . PHE A 1 377 ? 78.805 28.792 78.131 1.00 61.65 377 PHE A CA 1
ATOM 3142 C C . PHE A 1 377 ? 79.710 28.229 79.213 1.00 62.25 377 PHE A C 1
ATOM 3143 O O . PHE A 1 377 ? 79.323 27.253 79.870 1.00 66.19 377 PHE A O 1
ATOM 3151 N N . ASP A 1 378 ? 80.900 28.807 79.405 1.00 62.34 378 ASP A N 1
ATOM 3152 C CA . ASP A 1 378 ? 81.728 28.525 80.575 1.00 71.97 378 ASP A CA 1
ATOM 3153 C C . ASP A 1 378 ? 82.227 27.072 80.599 1.00 69.98 378 ASP A C 1
ATOM 3154 O O . ASP A 1 378 ? 82.513 26.519 81.666 1.00 72.54 378 ASP A O 1
ATOM 3159 N N . GLN A 1 379 ? 82.359 26.435 79.433 1.00 61.41 379 GLN A N 1
ATOM 3160 C CA . GLN A 1 379 ? 82.646 25.006 79.365 1.00 60.66 379 GLN A CA 1
ATOM 3161 C C . GLN A 1 379 ? 83.689 24.711 78.295 1.00 64.82 379 GLN A C 1
ATOM 3162 O O . GLN A 1 379 ? 83.528 25.110 77.135 1.00 57.69 379 GLN A O 1
ATOM 3168 N N . LYS A 1 380 ? 84.735 23.967 78.682 1.00 63.76 380 LYS A N 1
ATOM 3169 C CA . LYS A 1 380 ? 85.910 23.822 77.830 1.00 61.38 380 LYS A CA 1
ATOM 3170 C C . LYS A 1 380 ? 85.628 22.958 76.601 1.00 59.85 380 LYS A C 1
ATOM 3171 O O . LYS A 1 380 ? 86.223 23.184 75.535 1.00 55.24 380 LYS A O 1
ATOM 3177 N N . PHE A 1 381 ? 84.731 21.972 76.712 1.00 55.50 381 PHE A N 1
ATOM 3178 C CA . PHE A 1 381 ? 84.383 21.184 75.535 1.00 57.19 381 PHE A CA 1
ATOM 3179 C C . PHE A 1 381 ? 83.648 22.020 74.489 1.00 58.99 381 PHE A C 1
ATOM 3180 O O . PHE A 1 381 ? 83.583 21.618 73.320 1.00 50.59 381 PHE A O 1
ATOM 3188 N N . PHE A 1 382 ? 83.115 23.178 74.885 1.00 55.77 382 PHE A N 1
ATOM 3189 C CA . PHE A 1 382 ? 82.339 24.061 74.026 1.00 50.85 382 PHE A CA 1
ATOM 3190 C C . PHE A 1 382 ? 83.058 25.393 73.858 1.00 49.25 382 PHE A C 1
ATOM 3191 O O . PHE A 1 382 ? 82.499 26.448 74.173 1.00 47.22 382 PHE A O 1
ATOM 3199 N N . SER A 1 383 ? 84.291 25.364 73.356 1.00 46.58 383 SER A N 1
ATOM 3200 C CA . SER A 1 383 ? 85.094 26.569 73.234 1.00 46.57 383 SER A CA 1
ATOM 3201 C C . SER A 1 383 ? 85.867 26.522 71.925 1.00 48.50 383 SER A C 1
ATOM 3202 O O . SER A 1 383 ? 85.951 25.477 71.277 1.00 48.19 383 SER A O 1
ATOM 3205 N N . LEU A 1 384 ? 86.456 27.661 71.547 1.00 47.65 384 LEU A N 1
ATOM 3206 C CA . LEU A 1 384 ? 87.231 27.776 70.309 1.00 56.86 384 LEU A CA 1
ATOM 3207 C C . LEU A 1 384 ? 88.622 28.315 70.621 1.00 61.54 384 LEU A C 1
ATOM 3208 O O . LEU A 1 384 ? 88.764 29.492 70.973 1.00 59.90 384 LEU A O 1
ATOM 3213 N N . SER A 1 385 ? 89.641 27.463 70.449 1.00 69.51 385 SER A N 1
ATOM 3214 C CA . SER A 1 385 ? 91.040 27.728 70.850 1.00 75.26 385 SER A CA 1
ATOM 3215 C C . SER A 1 385 ? 91.495 29.193 70.768 1.00 74.88 385 SER A C 1
ATOM 3216 O O . SER A 1 385 ? 91.634 29.868 71.798 1.00 75.96 385 SER A O 1
ATOM 3219 N N . GLU A 1 402 ? 91.278 18.454 79.326 1.00 92.66 402 GLU A N 1
ATOM 3220 C CA . GLU A 1 402 ? 89.993 18.283 78.655 1.00 94.09 402 GLU A CA 1
ATOM 3221 C C . GLU A 1 402 ? 89.960 19.048 77.340 1.00 91.94 402 GLU A C 1
ATOM 3222 O O . GLU A 1 402 ? 90.196 20.253 77.313 1.00 91.17 402 GLU A O 1
ATOM 3228 N N . LYS A 1 403 ? 89.653 18.366 76.243 1.00 89.19 403 LYS A N 1
ATOM 3229 C CA . LYS A 1 403 ? 89.814 18.983 74.923 1.00 88.94 403 LYS A CA 1
ATOM 3230 C C . LYS A 1 403 ? 88.481 19.386 74.298 1.00 74.72 403 LYS A C 1
ATOM 3231 O O . LYS A 1 403 ? 87.437 18.766 74.538 1.00 65.88 403 LYS A O 1
ATOM 3237 N N . THR A 1 404 ? 88.536 20.427 73.466 1.00 66.28 404 THR A N 1
ATOM 3238 C CA . THR A 1 404 ? 87.337 21.055 72.916 1.00 60.04 404 THR A CA 1
ATOM 3239 C C . THR A 1 404 ? 86.750 20.218 71.793 1.00 50.11 404 THR A C 1
ATOM 3240 O O . THR A 1 404 ? 87.454 19.455 71.132 1.00 48.32 404 THR A O 1
ATOM 3244 N N . ARG A 1 405 ? 85.442 20.353 71.603 1.00 47.99 405 ARG A N 1
ATOM 3245 C CA . ARG A 1 405 ? 84.733 19.700 70.515 1.00 42.39 405 ARG A CA 1
ATOM 3246 C C . ARG A 1 405 ? 84.218 20.695 69.482 1.00 42.17 405 ARG A C 1
ATOM 3247 O O . ARG A 1 405 ? 83.374 20.336 68.650 1.00 41.71 405 ARG A O 1
ATOM 3255 N N . LEU A 1 406 ? 84.691 21.938 69.524 1.00 43.27 406 LEU A N 1
ATOM 3256 C CA . LEU A 1 406 ? 84.365 22.951 68.528 1.00 44.51 406 LEU A CA 1
ATOM 3257 C C . LEU A 1 406 ? 85.614 23.337 67.754 1.00 46.09 406 LEU A C 1
ATOM 3258 O O . LEU A 1 406 ? 86.692 23.506 68.341 1.00 45.42 406 LEU A O 1
ATOM 3263 N N . SER A 1 407 ? 85.462 23.513 66.443 1.00 40.17 407 SER A N 1
ATOM 3264 C CA . SER A 1 407 ? 86.521 24.108 65.646 1.00 44.07 407 SER A CA 1
ATOM 3265 C C . SER A 1 407 ? 85.912 25.018 64.589 1.00 43.09 407 SER A C 1
ATOM 3266 O O . SER A 1 407 ? 84.702 25.010 64.328 1.00 36.67 407 SER A O 1
ATOM 3269 N N . PHE A 1 408 ? 86.786 25.812 63.982 1.00 41.30 408 PHE A N 1
ATOM 3270 C CA . PHE A 1 408 ? 86.420 26.753 62.943 1.00 38.37 408 PHE A CA 1
ATOM 3271 C C . PHE A 1 408 ? 87.391 26.558 61.793 1.00 39.56 408 PHE A C 1
ATOM 3272 O O . PHE A 1 408 ? 88.607 26.567 62.002 1.00 39.09 408 PHE A O 1
ATOM 3280 N N . THR A 1 409 ? 86.867 26.367 60.585 1.00 39.70 409 THR A N 1
ATOM 3281 C CA . THR A 1 409 ? 87.729 26.179 59.430 1.00 37.20 409 THR A CA 1
ATOM 3282 C C . THR A 1 409 ? 87.195 26.970 58.243 1.00 39.43 409 THR A C 1
ATOM 3283 O O . THR A 1 409 ? 85.999 27.267 58.145 1.00 35.69 409 THR A O 1
ATOM 3287 N N . HIS A 1 410 ? 88.112 27.283 57.323 1.00 39.10 410 HIS A N 1
ATOM 3288 C CA . HIS A 1 410 ? 87.811 28.013 56.095 1.00 35.06 410 HIS A CA 1
ATOM 3289 C C . HIS A 1 410 ? 88.404 27.249 54.918 1.00 32.81 410 HIS A C 1
ATOM 3290 O O . HIS A 1 410 ? 89.555 27.479 54.535 1.00 32.46 410 HIS A O 1
ATOM 3297 N N . PRO A 1 411 ? 87.652 26.334 54.321 1.00 33.38 411 PRO A N 1
ATOM 3298 C CA . PRO A 1 411 ? 88.177 25.591 53.161 1.00 33.95 411 PRO A CA 1
ATOM 3299 C C . PRO A 1 411 ? 88.500 26.535 52.005 1.00 35.18 411 PRO A C 1
ATOM 3300 O O . PRO A 1 411 ? 87.744 27.463 51.723 1.00 35.88 411 PRO A O 1
ATOM 3304 N N . LEU A 1 412 ? 89.643 26.292 51.340 1.00 31.79 412 LEU A N 1
ATOM 3305 C CA . LEU A 1 412 ? 90.168 27.159 50.288 1.00 36.37 412 LEU A CA 1
ATOM 3306 C C . LEU A 1 412 ? 89.780 26.719 48.880 1.00 36.45 412 LEU A C 1
ATOM 3307 O O . LEU A 1 412 ? 89.954 27.495 47.940 1.00 38.15 412 LEU A O 1
ATOM 3312 N N . SER A 1 413 ? 89.269 25.505 48.719 1.00 33.66 413 SER A N 1
ATOM 3313 C CA . SER A 1 413 ? 89.088 24.876 47.420 1.00 36.02 413 SER A CA 1
ATOM 3314 C C . SER A 1 413 ? 88.055 23.775 47.594 1.00 35.04 413 SER A C 1
ATOM 3315 O O . SER A 1 413 ? 87.724 23.391 48.717 1.00 33.76 413 SER A O 1
ATOM 3318 N N . GLU A 1 414 ? 87.565 23.248 46.469 1.00 35.44 414 GLU A N 1
ATOM 3319 C CA . GLU A 1 414 ? 86.709 22.069 46.541 1.00 33.06 414 GLU A CA 1
ATOM 3320 C C . GLU A 1 414 ? 87.448 20.899 47.173 1.00 33.84 414 GLU A C 1
ATOM 3321 O O . GLU A 1 414 ? 86.855 20.121 47.925 1.00 33.18 414 GLU A O 1
ATOM 3327 N N . THR A 1 415 ? 88.754 20.776 46.906 1.00 34.92 415 THR A N 1
ATOM 3328 C CA . THR A 1 415 ? 89.519 19.667 47.470 1.00 33.86 415 THR A CA 1
ATOM 3329 C C . THR A 1 415 ? 89.525 19.709 48.997 1.00 34.89 415 THR A C 1
ATOM 3330 O O . THR A 1 415 ? 89.427 18.666 49.647 1.00 35.70 415 THR A O 1
ATOM 3334 N N . ASP A 1 416 ? 89.663 20.899 49.592 1.00 35.33 416 ASP A N 1
ATOM 3335 C CA . ASP A 1 416 ? 89.514 21.027 51.041 1.00 33.54 416 ASP A CA 1
ATOM 3336 C C . ASP A 1 416 ? 88.166 20.493 51.501 1.00 32.37 416 ASP A C 1
ATOM 3337 O O . ASP A 1 416 ? 88.090 19.656 52.405 1.00 32.12 416 ASP A O 1
ATOM 3342 N N . ILE A 1 417 ? 87.089 20.981 50.882 1.00 31.89 417 ILE A N 1
ATOM 3343 C CA . ILE A 1 417 ? 85.744 20.582 51.273 1.00 32.19 417 ILE A CA 1
ATOM 3344 C C . ILE A 1 417 ? 85.606 19.079 51.184 1.00 31.17 417 ILE A C 1
ATOM 3345 O O . ILE A 1 417 ? 85.082 18.425 52.091 1.00 33.74 417 ILE A O 1
ATOM 3350 N N . ILE A 1 418 ? 86.089 18.517 50.078 1.00 31.06 418 ILE A N 1
ATOM 3351 C CA . ILE A 1 418 ? 86.017 17.084 49.859 1.00 31.95 418 ILE A CA 1
ATOM 3352 C C . ILE A 1 418 ? 86.763 16.352 50.960 1.00 35.24 418 ILE A C 1
ATOM 3353 O O . ILE A 1 418 ? 86.261 15.368 51.519 1.00 35.74 418 ILE A O 1
ATOM 3358 N N . ASN A 1 419 ? 87.956 16.837 51.317 1.00 33.04 419 ASN A N 1
ATOM 3359 C CA . ASN A 1 419 ? 88.696 16.188 52.387 1.00 32.87 419 ASN A CA 1
ATOM 3360 C C . ASN A 1 419 ? 87.996 16.381 53.723 1.00 36.06 419 ASN A C 1
ATOM 3361 O O . ASN A 1 419 ? 87.885 15.436 54.512 1.00 36.15 419 ASN A O 1
ATOM 3366 N N . ARG A 1 420 ? 87.462 17.579 53.967 1.00 34.55 420 ARG A N 1
ATOM 3367 C CA . ARG A 1 420 ? 86.859 17.843 55.265 1.00 38.32 420 ARG A CA 1
ATOM 3368 C C . ARG A 1 420 ? 85.579 17.023 55.462 1.00 39.07 420 ARG A C 1
ATOM 3369 O O . ARG A 1 420 ? 85.247 16.658 56.594 1.00 43.05 420 ARG A O 1
ATOM 3377 N N . LEU A 1 421 ? 84.896 16.650 54.378 1.00 37.27 421 LEU A N 1
ATOM 3378 C CA . LEU A 1 421 ? 83.646 15.911 54.456 1.00 37.02 421 LEU A CA 1
ATOM 3379 C C . LEU A 1 421 ? 83.838 14.404 54.491 1.00 40.72 421 LEU A C 1
ATOM 3380 O O . LEU A 1 421 ? 82.846 13.675 54.621 1.00 40.49 421 LEU A O 1
ATOM 3385 N N . GLU A 1 422 ? 85.080 13.930 54.380 1.00 41.44 422 GLU A N 1
ATOM 3386 C CA . GLU A 1 422 ? 85.329 12.497 54.245 1.00 46.07 422 GLU A CA 1
ATOM 3387 C C . GLU A 1 422 ? 84.644 11.700 55.349 1.00 40.66 422 GLU A C 1
ATOM 3388 O O . GLU A 1 422 ? 83.956 10.711 55.087 1.00 41.22 422 GLU A O 1
ATOM 3394 N N . TYR A 1 423 ? 84.828 12.120 56.595 1.00 40.45 423 TYR A N 1
ATOM 3395 C CA . TYR A 1 423 ? 84.314 11.386 57.742 1.00 42.98 423 TYR A CA 1
ATOM 3396 C C . TYR A 1 423 ? 83.155 12.107 58.424 1.00 41.53 423 TYR A C 1
ATOM 3397 O O . TYR A 1 423 ? 82.808 11.764 59.552 1.00 43.10 423 TYR A O 1
ATOM 3406 N N . VAL A 1 424 ? 82.525 13.075 57.755 1.00 40.79 424 VAL A N 1
ATOM 3407 C CA . VAL A 1 424 ? 81.502 13.881 58.406 1.00 38.52 424 VAL A CA 1
ATOM 3408 C C . VAL A 1 424 ? 80.198 13.099 58.474 1.00 37.43 424 VAL A C 1
ATOM 3409 O O . VAL A 1 424 ? 79.842 12.345 57.567 1.00 37.91 424 VAL A O 1
ATOM 3413 N N . ARG A 1 425 ? 79.495 13.258 59.585 1.00 43.43 425 ARG A N 1
ATOM 3414 C CA . ARG A 1 425 ? 78.226 12.577 59.784 1.00 42.35 425 ARG A CA 1
ATOM 3415 C C . ARG A 1 425 ? 77.045 13.417 59.310 1.00 38.50 425 ARG A C 1
ATOM 3416 O O . ARG A 1 425 ? 76.086 12.882 58.736 1.00 34.75 425 ARG A O 1
ATOM 3424 N N . LEU A 1 426 ? 77.099 14.729 59.532 1.00 38.60 426 LEU A N 1
ATOM 3425 C CA . LEU A 1 426 ? 75.930 15.573 59.342 1.00 38.60 426 LEU A CA 1
ATOM 3426 C C . LEU A 1 426 ? 76.348 16.935 58.804 1.00 36.79 426 LEU A C 1
ATOM 3427 O O . LEU A 1 426 ? 77.298 17.540 59.313 1.00 35.93 426 LEU A O 1
ATOM 3432 N N . ILE A 1 427 ? 75.626 17.409 57.782 1.00 35.87 427 ILE A N 1
ATOM 3433 C CA . ILE A 1 427 ? 75.812 18.737 57.206 1.00 34.34 427 ILE A CA 1
ATOM 3434 C C . ILE A 1 427 ? 74.693 19.643 57.708 1.00 33.41 427 ILE A C 1
ATOM 3435 O O . ILE A 1 427 ? 73.510 19.287 57.620 1.00 36.29 427 ILE A O 1
ATOM 3440 N N . ILE A 1 428 ? 75.048 20.805 58.243 1.00 32.52 428 ILE A N 1
ATOM 3441 C CA . ILE A 1 428 ? 74.052 21.795 58.648 1.00 35.30 428 ILE A CA 1
ATOM 3442 C C . ILE A 1 428 ? 74.315 23.108 57.914 1.00 33.70 428 ILE A C 1
ATOM 3443 O O . ILE A 1 428 ? 75.374 23.734 58.081 1.00 29.59 428 ILE A O 1
ATOM 3448 N N . ASP A 1 429 ? 73.337 23.536 57.126 1.00 30.02 429 ASP A N 1
ATOM 3449 C CA . ASP A 1 429 ? 73.371 24.848 56.485 1.00 34.45 429 ASP A CA 1
ATOM 3450 C C . ASP A 1 429 ? 71.950 25.391 56.578 1.00 36.22 429 ASP A C 1
ATOM 3451 O O . ASP A 1 429 ? 71.067 24.970 55.820 1.00 35.01 429 ASP A O 1
ATOM 3456 N N . ILE A 1 430 ? 71.724 26.302 57.522 1.00 35.45 430 ILE A N 1
ATOM 3457 C CA . ILE A 1 430 ? 70.369 26.703 57.884 1.00 39.84 430 ILE A CA 1
ATOM 3458 C C . ILE A 1 430 ? 70.047 28.123 57.430 1.00 39.33 430 ILE A C 1
ATOM 3459 O O . ILE A 1 430 ? 68.975 28.639 57.757 1.00 38.67 430 ILE A O 1
ATOM 3464 N N . SER A 1 431 ? 70.936 28.765 56.675 1.00 37.61 431 SER A N 1
ATOM 3465 C CA . SER A 1 431 ? 70.631 30.082 56.141 1.00 35.09 431 SER A CA 1
ATOM 3466 C C . SER A 1 431 ? 69.553 29.967 55.067 1.00 33.47 431 SER A C 1
ATOM 3467 O O . SER A 1 431 ? 69.215 28.873 54.604 1.00 34.89 431 SER A O 1
ATOM 3470 N N . LYS A 1 432 ? 69.017 31.117 54.648 1.00 35.89 432 LYS A N 1
ATOM 3471 C CA . LYS A 1 432 ? 68.012 31.087 53.588 1.00 37.00 432 LYS A CA 1
ATOM 3472 C C . LYS A 1 432 ? 68.597 30.844 52.211 1.00 36.12 432 LYS A C 1
ATOM 3473 O O . LYS A 1 432 ? 67.838 30.508 51.305 1.00 38.09 432 LYS A O 1
ATOM 3479 N N . ILE A 1 433 ? 69.910 31.005 52.026 1.00 36.00 433 ILE A N 1
ATOM 3480 C CA . ILE A 1 433 ? 70.562 30.701 50.749 1.00 37.08 433 ILE A CA 1
ATOM 3481 C C . ILE A 1 433 ? 71.704 29.724 51.005 1.00 36.43 433 ILE A C 1
ATOM 3482 O O . ILE A 1 433 ? 72.866 30.143 51.121 1.00 31.11 433 ILE A O 1
ATOM 3487 N N . PRO A 1 434 ? 71.425 28.431 51.132 1.00 36.17 434 PRO A N 1
ATOM 3488 C CA . PRO A 1 434 ? 72.495 27.488 51.453 1.00 34.20 434 PRO A CA 1
ATOM 3489 C C . PRO A 1 434 ? 73.496 27.393 50.317 1.00 33.48 434 PRO A C 1
ATOM 3490 O O . PRO A 1 434 ? 73.166 27.584 49.143 1.00 37.03 434 PRO A O 1
ATOM 3494 N N . ASP A 1 435 ? 74.747 27.139 50.695 1.00 30.63 435 ASP A N 1
ATOM 3495 C CA . ASP A 1 435 ? 75.833 27.020 49.732 1.00 31.89 435 ASP A CA 1
ATOM 3496 C C . ASP A 1 435 ? 75.565 25.887 48.733 1.00 32.94 435 ASP A C 1
ATOM 3497 O O . ASP A 1 435 ? 75.248 24.751 49.114 1.00 31.61 435 ASP A O 1
ATOM 3502 N N . LEU A 1 436 ? 75.685 26.212 47.446 1.00 30.26 436 LEU A N 1
ATOM 3503 C CA . LEU A 1 436 ? 75.346 25.258 46.394 1.00 32.09 436 LEU A CA 1
ATOM 3504 C C . LEU A 1 436 ? 76.301 24.074 46.389 1.00 33.66 436 LEU A C 1
ATOM 3505 O O . LEU A 1 436 ? 75.865 22.914 46.347 1.00 33.00 436 LEU A O 1
ATOM 3510 N N . TYR A 1 437 ? 77.614 24.341 46.410 1.00 30.66 437 TYR A N 1
ATOM 3511 C CA . TYR A 1 437 ? 78.555 23.239 46.311 1.00 30.85 437 TYR A CA 1
ATOM 3512 C C . TYR A 1 437 ? 78.397 22.286 47.494 1.00 32.67 437 TYR A C 1
ATOM 3513 O O . TYR A 1 437 ? 78.493 21.066 47.333 1.00 33.80 437 TYR A O 1
ATOM 3522 N N . THR A 1 438 ? 78.134 22.827 48.686 1.00 30.57 438 THR A N 1
ATOM 3523 C CA . THR A 1 438 ? 77.890 21.992 49.861 1.00 32.38 438 THR A CA 1
ATOM 3524 C C . THR A 1 438 ? 76.685 21.081 49.653 1.00 34.91 438 THR A C 1
ATOM 3525 O O . THR A 1 438 ? 76.714 19.907 50.041 1.00 34.22 438 THR A O 1
ATOM 3529 N N . GLN A 1 439 ? 75.614 21.603 49.046 1.00 35.41 439 GLN A N 1
ATOM 3530 C CA . GLN A 1 439 ? 74.460 20.761 48.732 1.00 35.63 439 GLN A CA 1
ATOM 3531 C C . GLN A 1 439 ? 74.844 19.638 47.773 1.00 36.85 439 GLN A C 1
ATOM 3532 O O . GLN A 1 439 ? 74.462 18.478 47.976 1.00 34.69 439 GLN A O 1
ATOM 3538 N N . ILE A 1 440 ? 75.590 19.972 46.709 1.00 36.18 440 ILE A N 1
ATOM 3539 C CA . ILE A 1 440 ? 76.046 18.957 45.756 1.00 35.36 440 ILE A CA 1
ATOM 3540 C C . ILE A 1 440 ? 76.889 17.908 46.457 1.00 36.03 440 ILE A C 1
ATOM 3541 O O . ILE A 1 440 ? 76.744 16.705 46.209 1.00 37.43 440 ILE A O 1
ATOM 3546 N N . ALA A 1 441 ? 77.801 18.349 47.329 1.00 32.70 441 ALA A N 1
ATOM 3547 C CA . ALA A 1 441 ? 78.626 17.406 48.071 1.00 34.92 441 ALA A CA 1
ATOM 3548 C C . ALA A 1 441 ? 77.762 16.495 48.941 1.00 37.94 441 ALA A C 1
ATOM 3549 O O . ALA A 1 441 ? 78.061 15.304 49.098 1.00 37.20 441 ALA A O 1
ATOM 3551 N N . GLY A 1 442 ? 76.674 17.033 49.492 1.00 37.99 442 GLY A N 1
ATOM 3552 C CA . GLY A 1 442 ? 75.735 16.261 50.285 1.00 39.52 442 GLY A CA 1
ATOM 3553 C C . GLY A 1 442 ? 75.104 15.110 49.523 1.00 41.90 442 GLY A C 1
ATOM 3554 O O . GLY A 1 442 ? 75.237 13.959 49.943 1.00 44.46 442 GLY A O 1
ATOM 3555 N N . ILE A 1 443 ? 74.432 15.391 48.400 1.00 39.66 443 ILE A N 1
ATOM 3556 C CA . ILE A 1 443 ? 73.848 14.316 47.600 1.00 40.97 443 ILE A CA 1
ATOM 3557 C C . ILE A 1 443 ? 74.911 13.426 46.977 1.00 45.84 443 ILE A C 1
ATOM 3558 O O . ILE A 1 443 ? 74.588 12.323 46.525 1.00 51.64 443 ILE A O 1
ATOM 3563 N N . SER A 1 444 ? 76.163 13.887 46.893 1.00 41.27 444 SER A N 1
ATOM 3564 C CA . SER A 1 444 ? 77.214 13.079 46.293 1.00 42.74 444 SER A CA 1
ATOM 3565 C C . SER A 1 444 ? 77.871 12.152 47.302 1.00 42.30 444 SER A C 1
ATOM 3566 O O . SER A 1 444 ? 78.488 11.158 46.905 1.00 38.70 444 SER A O 1
ATOM 3569 N N . SER A 1 445 ? 77.751 12.471 48.589 1.00 37.70 445 SER A N 1
ATOM 3570 C CA . SER A 1 445 ? 78.385 11.731 49.667 1.00 40.76 445 SER A CA 1
ATOM 3571 C C . SER A 1 445 ? 77.400 10.927 50.500 1.00 40.92 445 SER A C 1
ATOM 3572 O O . SER A 1 445 ? 77.826 10.097 51.309 1.00 38.71 445 SER A O 1
ATOM 3575 N N . GLY A 1 446 ? 76.101 11.147 50.321 1.00 41.71 446 GLY A N 1
ATOM 3576 C CA . GLY A 1 446 ? 75.118 10.559 51.190 1.00 45.53 446 GLY A CA 1
ATOM 3577 C C . GLY A 1 446 ? 74.995 11.213 52.540 1.00 40.70 446 GLY A C 1
ATOM 3578 O O . GLY A 1 446 ? 74.088 10.853 53.291 1.00 46.16 446 GLY A O 1
ATOM 3579 N N . ILE A 1 447 ? 75.885 12.139 52.884 1.00 39.95 447 ILE A N 1
ATOM 3580 C CA . ILE A 1 447 ? 75.780 12.830 54.171 1.00 37.87 447 ILE A CA 1
ATOM 3581 C C . ILE A 1 447 ? 74.453 13.580 54.224 1.00 40.95 447 ILE A C 1
ATOM 3582 O O . ILE A 1 447 ? 74.123 14.329 53.276 1.00 35.75 447 ILE A O 1
ATOM 3587 N N . PRO A 1 448 ? 73.644 13.393 55.269 1.00 38.24 448 PRO A N 1
ATOM 3588 C CA . PRO A 1 448 ? 72.342 14.071 55.328 1.00 36.78 448 PRO A CA 1
ATOM 3589 C C . PRO A 1 448 ? 72.498 15.550 55.672 1.00 35.89 448 PRO A C 1
ATOM 3590 O O . PRO A 1 448 ? 73.423 15.955 56.387 1.00 34.37 448 PRO A O 1
ATOM 3594 N N . GLN A 1 449 ? 71.569 16.362 55.161 1.00 33.33 449 GLN A N 1
ATOM 3595 C CA . GLN A 1 449 ? 71.651 17.814 55.290 1.00 40.06 449 GLN A CA 1
ATOM 3596 C C . GLN A 1 449 ? 70.472 18.387 56.063 1.00 35.26 449 GLN A C 1
ATOM 3597 O O . GLN A 1 449 ? 69.323 18.045 55.794 1.00 34.70 449 GLN A O 1
ATOM 3603 N N . ILE A 1 450 ? 70.745 19.316 56.968 1.00 30.99 450 ILE A N 1
ATOM 3604 C CA . ILE A 1 450 ? 69.688 20.035 57.675 1.00 37.93 450 ILE A CA 1
ATOM 3605 C C . ILE A 1 450 ? 69.601 21.449 57.109 1.00 36.16 450 ILE A C 1
ATOM 3606 O O . ILE A 1 450 ? 70.567 22.218 57.190 1.00 36.39 450 ILE A O 1
ATOM 3611 N N . ASN A 1 451 ? 68.437 21.795 56.564 1.00 35.49 451 ASN A N 1
ATOM 3612 C CA . ASN A 1 451 ? 68.147 23.108 56.007 1.00 38.01 451 ASN A CA 1
ATOM 3613 C C . ASN A 1 451 ? 66.920 23.694 56.707 1.00 39.65 451 ASN A C 1
ATOM 3614 O O . ASN A 1 451 ? 66.165 22.986 57.372 1.00 41.63 451 ASN A O 1
ATOM 3619 N N . THR A 1 452 ? 66.721 25.001 56.562 1.00 39.01 452 THR A N 1
ATOM 3620 C CA . THR A 1 452 ? 65.468 25.630 56.966 1.00 38.92 452 THR A CA 1
ATOM 3621 C C . THR A 1 452 ? 64.533 25.888 55.795 1.00 43.23 452 THR A C 1
ATOM 3622 O O . THR A 1 452 ? 63.471 26.480 55.991 1.00 47.58 452 THR A O 1
ATOM 3626 N N . ILE A 1 453 ? 64.911 25.499 54.577 1.00 40.71 453 ILE A N 1
ATOM 3627 C CA . ILE A 1 453 ? 64.109 25.763 53.393 1.00 43.39 453 ILE A CA 1
ATOM 3628 C C . ILE A 1 453 ? 64.060 24.500 52.550 1.00 47.75 453 ILE A C 1
ATOM 3629 O O . ILE A 1 453 ? 64.913 23.617 52.660 1.00 46.51 453 ILE A O 1
ATOM 3634 N N . LEU A 1 454 ? 63.040 24.423 51.705 1.00 44.66 454 LEU A N 1
ATOM 3635 C CA . LEU A 1 454 ? 62.971 23.360 50.723 1.00 47.69 454 LEU A CA 1
ATOM 3636 C C . LEU A 1 454 ? 63.940 23.653 49.588 1.00 49.26 454 LEU A C 1
ATOM 3637 O O . LEU A 1 454 ? 64.079 24.793 49.138 1.00 51.94 454 LEU A O 1
ATOM 3642 N N . THR A 1 455 ? 64.608 22.605 49.131 1.00 47.52 455 THR A N 1
ATOM 3643 C CA . THR A 1 455 ? 65.554 22.665 48.033 1.00 46.43 455 THR A CA 1
ATOM 3644 C C . THR A 1 455 ? 65.299 21.449 47.168 1.00 46.67 455 THR A C 1
ATOM 3645 O O . THR A 1 455 ? 64.683 20.476 47.604 1.00 50.64 455 THR A O 1
ATOM 3649 N N . GLU A 1 456 ? 65.786 21.493 45.938 1.00 46.47 456 GLU A N 1
ATOM 3650 C CA . GLU A 1 456 ? 65.681 20.288 45.136 1.00 45.81 456 GLU A CA 1
ATOM 3651 C C . GLU A 1 456 ? 66.651 19.202 45.588 1.00 42.35 456 GLU A C 1
ATOM 3652 O O . GLU A 1 456 ? 66.559 18.069 45.102 1.00 42.79 456 GLU A O 1
ATOM 3658 N N . PHE A 1 457 ? 67.564 19.508 46.505 1.00 44.12 457 PHE A N 1
ATOM 3659 C CA . PHE A 1 457 ? 68.607 18.569 46.895 1.00 42.43 457 PHE A CA 1
ATOM 3660 C C . PHE A 1 457 ? 68.198 17.622 48.007 1.00 45.29 457 PHE A C 1
ATOM 3661 O O . PHE A 1 457 ? 68.814 16.559 48.149 1.00 45.03 457 PHE A O 1
ATOM 3669 N N . VAL A 1 458 ? 67.222 17.995 48.824 1.00 44.32 458 VAL A N 1
ATOM 3670 C CA . VAL A 1 458 ? 66.902 17.261 50.041 1.00 45.05 458 VAL A CA 1
ATOM 3671 C C . VAL A 1 458 ? 65.437 16.868 49.989 1.00 47.25 458 VAL A C 1
ATOM 3672 O O . VAL A 1 458 ? 64.573 17.710 49.719 1.00 47.18 458 VAL A O 1
ATOM 3676 N N . GLU A 1 459 ? 65.165 15.589 50.212 1.00 48.51 459 GLU A N 1
ATOM 3677 C CA . GLU A 1 459 ? 63.825 15.116 50.528 1.00 53.19 459 GLU A CA 1
ATOM 3678 C C . GLU A 1 459 ? 63.750 14.931 52.040 1.00 51.24 459 GLU A C 1
ATOM 3679 O O . GLU A 1 459 ? 64.545 14.179 52.614 1.00 51.72 459 GLU A O 1
ATOM 3685 N N . HIS A 1 460 ? 62.824 15.647 52.676 1.00 54.81 460 HIS A N 1
ATOM 3686 C CA . HIS A 1 460 ? 62.658 15.599 54.126 1.00 49.81 460 HIS A CA 1
ATOM 3687 C C . HIS A 1 460 ? 62.587 14.163 54.626 1.00 50.75 460 HIS A C 1
ATOM 3688 O O . HIS A 1 460 ? 61.901 13.324 54.039 1.00 52.87 460 HIS A O 1
ATOM 3695 N N . ARG A 1 461 ? 63.334 13.881 55.700 1.00 52.89 461 ARG A N 1
ATOM 3696 C CA . ARG A 1 461 ? 63.361 12.587 56.388 1.00 53.70 461 ARG A CA 1
ATOM 3697 C C . ARG A 1 461 ? 63.794 11.435 55.482 1.00 52.12 461 ARG A C 1
ATOM 3698 O O . ARG A 1 461 ? 63.607 10.263 55.826 1.00 54.39 461 ARG A O 1
ATOM 3706 N N . LYS A 1 462 ? 64.383 11.732 54.333 1.00 51.69 462 LYS A N 1
ATOM 3707 C CA . LYS A 1 462 ? 64.952 10.703 53.472 1.00 52.04 462 LYS A CA 1
ATOM 3708 C C . LYS A 1 462 ? 66.459 10.833 53.359 1.00 50.85 462 LYS A C 1
ATOM 3709 O O . LYS A 1 462 ? 67.183 9.843 53.542 1.00 52.24 462 LYS A O 1
ATOM 3715 N N . ASN A 1 463 ? 66.950 12.040 53.056 1.00 48.15 463 ASN A N 1
ATOM 3716 C CA . ASN A 1 463 ? 68.381 12.325 53.027 1.00 48.23 463 ASN A CA 1
ATOM 3717 C C . ASN A 1 463 ? 68.663 13.655 53.705 1.00 46.93 463 ASN A C 1
ATOM 3718 O O . ASN A 1 463 ? 69.695 14.280 53.438 1.00 45.75 463 ASN A O 1
ATOM 3723 N N . GLY A 1 464 ? 67.756 14.108 54.555 1.00 45.66 464 GLY A N 1
ATOM 3724 C CA . GLY A 1 464 ? 67.923 15.386 55.216 1.00 43.65 464 GLY A CA 1
ATOM 3725 C C . GLY A 1 464 ? 66.719 15.685 56.084 1.00 47.02 464 GLY A C 1
ATOM 3726 O O . GLY A 1 464 ? 65.795 14.874 56.224 1.00 48.72 464 GLY A O 1
ATOM 3727 N N . TYR A 1 465 ? 66.747 16.869 56.676 1.00 43.90 465 TYR A N 1
ATOM 3728 C CA . TYR A 1 465 ? 65.716 17.266 57.621 1.00 46.96 465 TYR A CA 1
ATOM 3729 C C . TYR A 1 465 ? 65.554 18.775 57.544 1.00 45.40 465 TYR A C 1
ATOM 3730 O O . TYR A 1 465 ? 66.532 19.519 57.695 1.00 43.24 465 TYR A O 1
ATOM 3739 N N . ILE A 1 466 ? 64.327 19.214 57.290 1.00 42.19 466 ILE A N 1
ATOM 3740 C CA . ILE A 1 466 ? 64.003 20.630 57.184 1.00 46.20 466 ILE A CA 1
ATOM 3741 C C . ILE A 1 466 ? 63.395 21.084 58.506 1.00 48.06 466 ILE A C 1
ATOM 3742 O O . ILE A 1 466 ? 62.327 20.603 58.908 1.00 46.99 466 ILE A O 1
ATOM 3747 N N . ILE A 1 467 ? 64.076 21.996 59.188 1.00 47.15 467 ILE A N 1
ATOM 3748 C CA . ILE A 1 467 ? 63.608 22.527 60.462 1.00 49.41 467 ILE A CA 1
ATOM 3749 C C . ILE A 1 467 ? 62.854 23.828 60.211 1.00 48.91 467 ILE A C 1
ATOM 3750 O O . ILE A 1 467 ? 63.237 24.639 59.353 1.00 46.68 467 ILE A O 1
ATOM 3755 N N . GLU A 1 468 ? 61.753 24.010 60.944 1.00 55.35 468 GLU A N 1
ATOM 3756 C CA . GLU A 1 468 ? 60.974 25.239 60.867 1.00 54.04 468 GLU A CA 1
ATOM 3757 C C . GLU A 1 468 ? 61.567 26.327 61.743 1.00 52.29 468 GLU A C 1
ATOM 3758 O O . GLU A 1 468 ? 61.399 27.511 61.443 1.00 58.47 468 GLU A O 1
ATOM 3764 N N . GLU A 1 469 ? 62.247 25.950 62.822 1.00 45.13 469 GLU A N 1
ATOM 3765 C CA . GLU A 1 469 ? 62.898 26.902 63.706 1.00 48.40 469 GLU A CA 1
ATOM 3766 C C . GLU A 1 469 ? 64.237 26.320 64.127 1.00 47.14 469 GLU A C 1
ATOM 3767 O O . GLU A 1 469 ? 64.453 25.109 64.067 1.00 50.19 469 GLU A O 1
ATOM 3773 N N . ILE A 1 470 ? 65.142 27.190 64.561 1.00 42.61 470 ILE A N 1
ATOM 3774 C CA . ILE A 1 470 ? 66.493 26.733 64.866 1.00 45.92 470 ILE A CA 1
ATOM 3775 C C . ILE A 1 470 ? 66.495 25.763 66.048 1.00 49.26 470 ILE A C 1
ATOM 3776 O O . ILE A 1 470 ? 67.233 24.767 66.044 1.00 47.24 470 ILE A O 1
ATOM 3781 N N . GLN A 1 471 ? 65.642 25.996 67.052 1.00 49.30 471 GLN A N 1
ATOM 3782 C CA . GLN A 1 471 ? 65.608 25.087 68.196 1.00 46.43 471 GLN A CA 1
ATOM 3783 C C . GLN A 1 471 ? 65.212 23.672 67.787 1.00 45.80 471 GLN A C 1
ATOM 3784 O O . GLN A 1 471 ? 65.492 22.716 68.519 1.00 47.11 471 GLN A O 1
ATOM 3790 N N . GLU A 1 472 ? 64.612 23.510 66.613 1.00 45.93 472 GLU A N 1
ATOM 3791 C CA . GLU A 1 472 ? 64.341 22.174 66.107 1.00 47.97 472 GLU A CA 1
ATOM 3792 C C . GLU A 1 472 ? 65.623 21.399 65.768 1.00 46.12 472 GLU A C 1
ATOM 3793 O O . GLU A 1 472 ? 65.554 20.179 65.576 1.00 44.19 472 GLU A O 1
ATOM 3799 N N . LEU A 1 473 ? 66.786 22.068 65.699 1.00 42.68 473 LEU A N 1
ATOM 3800 C CA . LEU A 1 473 ? 68.061 21.349 65.668 1.00 42.73 473 LEU A CA 1
ATOM 3801 C C . LEU A 1 473 ? 68.159 20.338 66.801 1.00 48.45 473 LEU A C 1
ATOM 3802 O O . LEU A 1 473 ? 68.786 19.279 66.640 1.00 43.23 473 LEU A O 1
ATOM 3807 N N . GLU A 1 474 ? 67.555 20.657 67.958 1.00 46.97 474 GLU A N 1
ATOM 3808 C CA . GLU A 1 474 ? 67.574 19.753 69.105 1.00 49.45 474 GLU A CA 1
ATOM 3809 C C . GLU A 1 474 ? 66.821 18.461 68.827 1.00 48.12 474 GLU A C 1
ATOM 3810 O O . GLU A 1 474 ? 67.024 17.474 69.542 1.00 51.06 474 GLU A O 1
ATOM 3816 N N . LYS A 1 475 ? 65.957 18.449 67.816 1.00 42.04 475 LYS A N 1
ATOM 3817 C CA . LYS A 1 475 ? 65.319 17.231 67.335 1.00 46.63 475 LYS A CA 1
ATOM 3818 C C . LYS A 1 475 ? 66.034 16.661 66.117 1.00 52.41 475 LYS A C 1
ATOM 3819 O O . LYS A 1 475 ? 66.271 15.450 66.042 1.00 50.15 475 LYS A O 1
ATOM 3825 N N . ALA A 1 476 ? 66.426 17.535 65.183 1.00 49.08 476 ALA A N 1
ATOM 3826 C CA . ALA A 1 476 ? 66.985 17.088 63.914 1.00 48.79 476 ALA A CA 1
ATOM 3827 C C . ALA A 1 476 ? 68.368 16.458 64.085 1.00 45.68 476 ALA A C 1
ATOM 3828 O O . ALA A 1 476 ? 68.700 15.488 63.393 1.00 45.69 476 ALA A O 1
ATOM 3830 N N . ILE A 1 477 ? 69.194 16.992 64.977 1.00 45.09 477 ILE A N 1
ATOM 3831 C CA . ILE A 1 477 ? 70.554 16.474 65.125 1.00 44.65 477 ILE A CA 1
ATOM 3832 C C . ILE A 1 477 ? 70.506 15.057 65.700 1.00 48.46 477 ILE A C 1
ATOM 3833 O O . ILE A 1 477 ? 71.161 14.161 65.145 1.00 45.49 477 ILE A O 1
ATOM 3838 N N . PRO A 1 478 ? 69.753 14.783 66.780 1.00 49.63 478 PRO A N 1
ATOM 3839 C CA . PRO A 1 478 ? 69.649 13.383 67.240 1.00 47.15 478 PRO A CA 1
ATOM 3840 C C . PRO A 1 478 ? 69.041 12.454 66.212 1.00 50.20 478 PRO A C 1
ATOM 3841 O O . PRO A 1 478 ? 69.460 11.295 66.112 1.00 53.31 478 PRO A O 1
ATOM 3845 N N . TYR A 1 479 ? 68.073 12.944 65.430 1.00 47.40 479 TYR A N 1
ATOM 3846 C CA . TYR A 1 479 ? 67.421 12.131 64.408 1.00 46.92 479 TYR A CA 1
ATOM 3847 C C . TYR A 1 479 ? 68.416 11.451 63.472 1.00 51.32 479 TYR A C 1
ATOM 3848 O O . TYR A 1 479 ? 68.173 10.336 62.998 1.00 54.47 479 TYR A O 1
ATOM 3857 N N . TYR A 1 480 ? 69.518 12.125 63.141 1.00 49.45 480 TYR A N 1
ATOM 3858 C CA . TYR A 1 480 ? 70.502 11.534 62.243 1.00 52.38 480 TYR A CA 1
ATOM 3859 C C . TYR A 1 480 ? 71.755 11.062 62.958 1.00 53.86 480 TYR A C 1
ATOM 3860 O O . TYR A 1 480 ? 72.423 10.150 62.461 1.00 55.45 480 TYR A O 1
ATOM 3869 N N . CYS A 1 481 ? 72.059 11.618 64.124 1.00 52.70 481 CYS A N 1
ATOM 3870 C CA . CYS A 1 481 ? 73.299 11.283 64.806 1.00 55.73 481 CYS A CA 1
ATOM 3871 C C . CYS A 1 481 ? 73.173 10.071 65.708 1.00 62.64 481 CYS A C 1
ATOM 3872 O O . CYS A 1 481 ? 74.122 9.285 65.810 1.00 67.55 481 CYS A O 1
ATOM 3875 N N . GLU A 1 482 ? 72.022 9.888 66.348 1.00 61.10 482 GLU A N 1
ATOM 3876 C CA . GLU A 1 482 ? 71.856 8.836 67.335 1.00 61.23 482 GLU A CA 1
ATOM 3877 C C . GLU A 1 482 ? 70.966 7.695 66.867 1.00 66.18 482 GLU A C 1
ATOM 3878 O O . GLU A 1 482 ? 71.19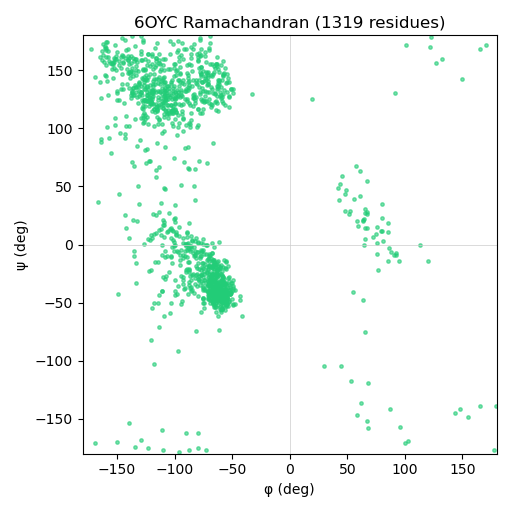8 6.553 67.267 1.00 68.14 482 GLU A O 1
ATOM 3884 N N . GLN A 1 483 ? 69.993 7.957 65.994 1.00 64.06 483 GLN A N 1
ATOM 3885 C CA . GLN A 1 483 ? 69.208 6.892 65.375 1.00 65.49 483 GLN A CA 1
ATOM 3886 C C . GLN A 1 483 ? 69.911 6.485 64.078 1.00 68.40 483 GLN A C 1
ATOM 3887 O O . GLN A 1 483 ? 69.824 7.183 63.060 1.00 67.47 483 GLN A O 1
ATOM 3893 N N . LEU A 1 484 ? 70.612 5.342 64.117 1.00 67.70 484 LEU A N 1
ATOM 3894 C CA . LEU A 1 484 ? 71.404 4.888 62.976 1.00 62.12 484 LEU A CA 1
ATOM 3895 C C . LEU A 1 484 ? 70.546 4.565 61.767 1.00 63.88 484 LEU A C 1
ATOM 3896 O O . LEU A 1 484 ? 71.023 4.651 60.628 1.00 64.18 484 LEU A O 1
ATOM 3901 N N . THR A 1 485 ? 69.301 4.152 61.986 1.00 61.86 485 THR A N 1
ATOM 3902 C CA . THR A 1 485 ? 68.463 3.745 60.866 1.00 61.08 485 THR A CA 1
ATOM 3903 C C . THR A 1 485 ? 68.182 4.911 59.918 1.00 59.01 485 THR A C 1
ATOM 3904 O O . THR A 1 485 ? 68.073 4.716 58.700 1.00 56.91 485 THR A O 1
ATOM 3908 N N . ASN A 1 486 ? 68.085 6.129 60.452 1.00 59.84 486 ASN A N 1
ATOM 3909 C CA . ASN A 1 486 ? 67.796 7.282 59.611 1.00 58.20 486 ASN A CA 1
ATOM 3910 C C . ASN A 1 486 ? 68.997 7.642 58.753 1.00 54.12 486 ASN A C 1
ATOM 3911 O O . ASN A 1 486 ? 68.852 7.974 57.568 1.00 54.38 486 ASN A O 1
ATOM 3916 N N . TRP A 1 487 ? 70.193 7.561 59.334 1.00 50.53 487 TRP A N 1
ATOM 3917 C CA . TRP A 1 487 ? 71.402 7.873 58.587 1.00 51.57 487 TRP A CA 1
ATOM 3918 C C . TRP A 1 487 ? 71.612 6.897 57.438 1.00 53.38 487 TRP A C 1
ATOM 3919 O O . TRP A 1 487 ? 71.946 7.306 56.320 1.00 50.01 487 TRP A O 1
ATOM 3930 N N . ASN A 1 488 ? 71.409 5.603 57.681 1.00 54.77 488 ASN A N 1
ATOM 3931 C CA . ASN A 1 488 ? 71.606 4.653 56.594 1.00 52.89 488 ASN A CA 1
ATOM 3932 C C . ASN A 1 488 ? 70.543 4.802 55.523 1.00 53.25 488 ASN A C 1
ATOM 3933 O O . ASN A 1 488 ? 70.811 4.514 54.352 1.00 55.52 488 ASN A O 1
ATOM 3938 N N . ARG A 1 489 ? 69.338 5.240 55.890 1.00 51.73 489 ARG A N 1
ATOM 3939 C CA . ARG A 1 489 ? 68.350 5.525 54.857 1.00 53.68 489 ARG A CA 1
ATOM 3940 C C . ARG A 1 489 ? 68.871 6.584 53.896 1.00 50.91 489 ARG A C 1
ATOM 3941 O O . ARG A 1 489 ? 68.588 6.530 52.693 1.00 49.48 489 ARG A O 1
ATOM 3949 N N . SER A 1 490 ? 69.661 7.531 54.414 1.00 48.94 490 SER A N 1
ATOM 3950 C CA . SER A 1 490 ? 70.167 8.631 53.606 1.00 51.68 490 SER A CA 1
ATOM 3951 C C . SER A 1 490 ? 71.290 8.165 52.684 1.00 51.68 490 SER A C 1
ATOM 3952 O O . SER A 1 490 ? 71.307 8.498 51.490 1.00 50.30 490 SER A O 1
ATOM 3955 N N . LEU A 1 491 ? 72.235 7.394 53.223 1.00 48.29 491 LEU A N 1
ATOM 3956 C CA . LEU A 1 491 ? 73.285 6.810 52.391 1.00 49.70 491 LEU A CA 1
ATOM 3957 C C . LEU A 1 491 ? 72.694 5.967 51.268 1.00 52.43 491 LEU A C 1
ATOM 3958 O O . LEU A 1 491 ? 73.101 6.082 50.105 1.00 53.97 491 LEU A O 1
ATOM 3963 N N . ILE A 1 492 ? 71.711 5.130 51.596 1.00 50.60 492 ILE A N 1
ATOM 3964 C CA . ILE A 1 492 ? 71.104 4.258 50.597 1.00 53.70 492 ILE A CA 1
ATOM 3965 C C . ILE A 1 492 ? 70.361 5.080 49.559 1.00 56.43 492 ILE A C 1
ATOM 3966 O O . ILE A 1 492 ? 70.346 4.747 48.366 1.00 53.33 492 ILE A O 1
ATOM 3971 N N . TYR A 1 493 ? 69.718 6.160 50.002 1.00 56.26 493 TYR A N 1
ATOM 3972 C CA . TYR A 1 493 ? 69.019 7.029 49.067 1.00 55.27 493 TYR A CA 1
ATOM 3973 C C . TYR A 1 493 ? 69.999 7.651 48.088 1.00 55.87 493 TYR A C 1
ATOM 3974 O O . TYR A 1 493 ? 69.725 7.728 46.887 1.00 57.95 493 TYR A O 1
ATOM 3983 N N . SER A 1 494 ? 71.150 8.100 48.584 1.00 53.18 494 SER A N 1
ATOM 3984 C CA . SER A 1 494 ? 72.132 8.711 47.701 1.00 56.44 494 SER A CA 1
ATOM 3985 C C . SER A 1 494 ? 72.700 7.694 46.723 1.00 58.17 494 SER A C 1
ATOM 3986 O O . SER A 1 494 ? 72.812 7.976 45.523 1.00 57.94 494 SER A O 1
ATOM 3989 N N . ILE A 1 495 ? 73.018 6.488 47.212 1.00 58.98 495 ILE A N 1
ATOM 3990 C CA . ILE A 1 495 ? 73.699 5.486 46.390 1.00 55.31 495 ILE A CA 1
ATOM 3991 C C . ILE A 1 495 ? 72.896 5.164 45.138 1.00 60.77 495 ILE A C 1
ATOM 3992 O O . ILE A 1 495 ? 73.463 5.000 44.052 1.00 62.90 495 ILE A O 1
ATOM 3997 N N . ASP A 1 496 ? 71.566 5.096 45.265 1.00 57.98 496 ASP A N 1
ATOM 3998 C CA . ASP A 1 496 ? 70.739 4.757 44.125 1.00 60.45 496 ASP A CA 1
ATOM 3999 C C . ASP A 1 496 ? 70.610 5.926 43.158 1.00 64.13 496 ASP A C 1
ATOM 4000 O O . ASP A 1 496 ? 70.736 5.745 41.948 1.00 66.37 496 ASP A O 1
ATOM 4005 N N . LYS A 1 497 ? 70.331 7.119 43.669 1.00 61.07 497 LYS A N 1
ATOM 4006 C CA . LYS A 1 497 ? 70.359 8.311 42.827 1.00 65.18 497 LYS A CA 1
ATOM 4007 C C . LYS A 1 497 ? 71.709 8.464 42.121 1.00 62.95 497 LYS A C 1
ATOM 4008 O O . LYS A 1 497 ? 71.775 8.829 40.938 1.00 61.57 497 LYS A O 1
ATOM 4014 N N . ILE A 1 498 ? 72.793 8.181 42.836 1.00 60.51 498 ILE A N 1
ATOM 4015 C CA . ILE A 1 498 ? 74.129 8.219 42.251 1.00 59.04 498 ILE A CA 1
ATOM 4016 C C . ILE A 1 498 ? 74.188 7.379 40.979 1.00 65.02 498 ILE A C 1
ATOM 4017 O O . ILE A 1 498 ? 74.766 7.793 39.965 1.00 61.99 498 ILE A O 1
ATOM 4022 N N . ASN A 1 499 ? 73.560 6.199 40.996 1.00 67.50 499 ASN A N 1
ATOM 4023 C CA . ASN A 1 499 ? 73.810 5.214 39.949 1.00 63.61 499 ASN A CA 1
ATOM 4024 C C . ASN A 1 499 ? 73.067 5.504 38.651 1.00 62.10 499 ASN A C 1
ATOM 4025 O O . ASN A 1 499 ? 73.499 5.036 37.595 1.00 60.13 499 ASN A O 1
ATOM 4030 N N . ASP A 1 500 ? 71.989 6.287 38.682 1.00 61.15 500 ASP A N 1
ATOM 4031 C CA . ASP A 1 500 ? 71.427 6.751 37.419 1.00 67.13 500 ASP A CA 1
ATOM 4032 C C . ASP A 1 500 ? 72.459 7.530 36.617 1.00 64.78 500 ASP A C 1
ATOM 4033 O O . ASP A 1 500 ? 72.318 7.669 35.397 1.00 59.78 500 ASP A O 1
ATOM 4038 N N . TYR A 1 501 ? 73.505 8.004 37.292 1.00 65.38 501 TYR A N 1
ATOM 4039 C CA . TYR A 1 501 ? 74.587 8.828 36.779 1.00 56.50 501 TYR A CA 1
ATOM 4040 C C . TYR A 1 501 ? 75.852 8.031 36.474 1.00 53.62 501 TYR A C 1
ATOM 4041 O O . TYR A 1 501 ? 76.516 8.301 35.476 1.00 54.16 501 TYR A O 1
ATOM 4050 N N . THR A 1 502 ? 76.215 7.055 37.313 1.00 59.91 502 THR A N 1
ATOM 4051 C CA . THR A 1 502 ? 77.362 6.204 36.995 1.00 58.45 502 THR A CA 1
ATOM 4052 C C . THR A 1 502 ? 77.008 5.083 36.025 1.00 57.82 502 THR A C 1
ATOM 4053 O O . THR A 1 502 ? 77.886 4.600 35.304 1.00 56.78 502 THR A O 1
ATOM 4057 N N . GLY A 1 503 ? 75.754 4.654 36.000 1.00 54.44 503 GLY A N 1
ATOM 4058 C CA . GLY A 1 503 ? 75.338 3.482 35.272 1.00 55.94 503 GLY A CA 1
ATOM 4059 C C . GLY A 1 503 ? 75.090 3.676 33.802 1.00 58.30 503 GLY A C 1
ATOM 4060 O O . GLY A 1 503 ? 74.897 2.684 33.096 1.00 49.64 503 GLY A O 1
ATOM 4061 N N . GLY A 1 504 ? 75.083 4.919 33.319 1.00 55.52 504 GLY A N 1
ATOM 4062 C CA . GLY A 1 504 ? 74.949 5.201 31.909 1.00 48.00 504 GLY A CA 1
ATOM 4063 C C . GLY A 1 504 ? 73.537 5.425 31.424 1.00 51.00 504 GLY A C 1
ATOM 4064 O O . GLY A 1 504 ? 73.355 5.852 30.277 1.00 52.58 504 GLY A O 1
ATOM 4065 N N . GLN A 1 505 ? 72.533 5.175 32.260 1.00 55.68 505 GLN A N 1
ATOM 4066 C CA . GLN A 1 505 ? 71.154 5.271 31.794 1.00 59.58 505 GLN A CA 1
ATOM 4067 C C . GLN A 1 505 ? 70.760 6.714 31.509 1.00 52.45 505 GLN A C 1
ATOM 4068 O O . GLN A 1 505 ? 70.031 6.985 30.552 1.00 56.04 505 GLN A O 1
ATOM 4074 N N . LEU A 1 506 ? 71.226 7.647 32.329 1.00 51.44 506 LEU A N 1
ATOM 4075 C CA . LEU A 1 506 ? 70.970 9.057 32.071 1.00 52.78 506 LEU A CA 1
ATOM 4076 C C . LEU A 1 506 ? 71.561 9.482 30.727 1.00 52.94 506 LEU A C 1
ATOM 4077 O O . LEU A 1 506 ? 70.888 10.132 29.913 1.00 47.95 506 LEU A O 1
ATOM 4082 N N . VAL A 1 507 ? 72.818 9.095 30.470 1.00 49.92 507 VAL A N 1
ATOM 4083 C CA . VAL A 1 507 ? 73.478 9.450 29.213 1.00 48.13 507 VAL A CA 1
ATOM 4084 C C . VAL A 1 507 ? 72.685 8.918 28.029 1.00 49.69 507 VAL A C 1
ATOM 4085 O O . VAL A 1 507 ? 72.460 9.621 27.037 1.00 48.78 507 VAL A O 1
ATOM 4089 N N . GLU A 1 508 ? 72.254 7.662 28.119 1.00 52.94 508 GLU A N 1
ATOM 4090 C CA . GLU A 1 508 ? 71.483 7.062 27.040 1.00 53.05 508 GLU A CA 1
ATOM 4091 C C . GLU A 1 508 ? 70.133 7.749 26.870 1.00 52.50 508 GLU A C 1
ATOM 4092 O O . GLU A 1 508 ? 69.659 7.918 25.744 1.00 53.75 508 GLU A O 1
ATOM 4098 N N . ARG A 1 509 ? 69.503 8.162 27.971 1.00 54.04 509 ARG A N 1
ATOM 4099 C CA . ARG A 1 509 ? 68.252 8.915 27.870 1.00 61.22 509 ARG A CA 1
ATOM 4100 C C . ARG A 1 509 ? 68.467 10.241 27.149 1.00 53.20 509 ARG A C 1
ATOM 4101 O O . ARG A 1 509 ? 67.689 10.610 26.262 1.00 53.05 509 ARG A O 1
ATOM 4109 N N . ILE A 1 510 ? 69.518 10.974 27.530 1.00 51.94 510 ILE A N 1
ATOM 4110 C CA . ILE A 1 510 ? 69.869 12.214 26.841 1.00 50.99 510 ILE A CA 1
ATOM 4111 C C . ILE A 1 510 ? 70.088 11.941 25.363 1.00 47.26 510 ILE A C 1
ATOM 4112 O O . ILE A 1 510 ? 69.528 12.622 24.497 1.00 47.46 510 ILE A O 1
ATOM 4117 N N . ILE A 1 511 ? 70.873 10.908 25.061 1.00 47.90 511 ILE A N 1
ATOM 4118 C CA . ILE A 1 511 ? 71.315 10.658 23.691 1.00 49.63 511 ILE A CA 1
ATOM 4119 C C . ILE A 1 511 ? 70.145 10.280 22.793 1.00 51.82 511 ILE A C 1
ATOM 4120 O O . ILE A 1 511 ? 70.061 10.727 21.643 1.00 52.14 511 ILE A O 1
ATOM 4125 N N . ASN A 1 512 ? 69.253 9.416 23.278 1.00 51.76 512 ASN A N 1
ATOM 4126 C CA . ASN A 1 512 ? 68.155 8.912 22.456 1.00 51.83 512 ASN A CA 1
ATOM 4127 C C . ASN A 1 512 ? 66.915 9.788 22.519 1.00 49.61 512 ASN A C 1
ATOM 4128 O O . ASN A 1 512 ? 65.909 9.449 21.893 1.00 49.39 512 ASN A O 1
ATOM 4133 N N . SER A 1 513 ? 66.952 10.893 23.267 1.00 48.09 513 SER A N 1
ATOM 4134 C CA . SER A 1 513 ? 65.835 11.829 23.223 1.00 48.96 513 SER A CA 1
ATOM 4135 C C . SER A 1 513 ? 65.721 12.505 21.860 1.00 47.23 513 SER A C 1
ATOM 4136 O O . SER A 1 513 ? 64.702 13.138 21.565 1.00 46.28 513 SER A O 1
ATOM 4139 N N . TYR A 1 514 ? 66.741 12.380 21.034 1.00 46.13 514 TYR A N 1
ATOM 4140 C CA . TYR A 1 514 ? 66.705 12.864 19.673 1.00 51.39 514 TYR A CA 1
ATOM 4141 C C . TYR A 1 514 ? 67.315 11.750 18.800 1.00 46.46 514 TYR A C 1
ATOM 4142 O O . TYR A 1 514 ? 67.726 11.981 17.670 1.00 52.10 514 TYR A O 1
ATOM 4151 N N . SER B 2 2 ? 86.220 44.337 76.713 1.00 64.86 2 SER B N 1
ATOM 4152 C CA . SER B 2 2 ? 87.418 45.082 77.110 1.00 56.73 2 SER B CA 1
ATOM 4153 C C . SER B 2 2 ? 87.883 44.738 78.518 1.00 59.06 2 SER B C 1
ATOM 4154 O O . SER B 2 2 ? 87.288 45.182 79.507 1.00 59.34 2 SER B O 1
ATOM 4157 N N . LYS B 2 3 ? 88.976 43.988 78.614 1.00 54.05 3 LYS B N 1
ATOM 4158 C CA . LYS B 2 3 ? 89.337 43.340 79.864 1.00 54.32 3 LYS B CA 1
ATOM 4159 C C . LYS B 2 3 ? 90.659 43.870 80.412 1.00 48.11 3 LYS B C 1
ATOM 4160 O O . LYS B 2 3 ? 91.460 44.491 79.706 1.00 44.19 3 LYS B O 1
ATOM 4166 N N . ILE B 2 4 ? 90.837 43.641 81.710 1.00 47.21 4 ILE B N 1
ATOM 4167 C CA . ILE B 2 4 ? 92.103 43.828 82.408 1.00 45.90 4 ILE B CA 1
ATOM 4168 C C . ILE B 2 4 ? 93.053 42.695 82.029 1.00 38.99 4 ILE B C 1
ATOM 4169 O O . ILE B 2 4 ? 92.743 41.520 82.235 1.00 40.30 4 ILE B O 1
ATOM 4174 N N . LYS B 2 5 ? 94.221 43.038 81.489 1.00 37.87 5 LYS B N 1
ATOM 4175 C CA . LYS B 2 5 ? 95.209 42.014 81.140 1.00 36.00 5 LYS B CA 1
ATOM 4176 C C . LYS B 2 5 ? 95.922 41.468 82.380 1.00 37.08 5 LYS B C 1
ATOM 4177 O O . LYS B 2 5 ? 96.195 40.261 82.469 1.00 35.41 5 LYS B O 1
ATOM 4183 N N . LEU B 2 6 ? 96.244 42.332 83.337 1.00 32.32 6 LEU B N 1
ATOM 4184 C CA . LEU B 2 6 ? 96.978 41.892 84.514 1.00 36.16 6 LEU B CA 1
ATOM 4185 C C . LEU B 2 6 ? 96.874 42.969 85.580 1.00 34.81 6 LEU B C 1
ATOM 4186 O O . LEU B 2 6 ? 96.578 44.134 85.288 1.00 31.84 6 LEU B O 1
ATOM 4191 N N . THR B 2 7 ? 97.157 42.565 86.822 1.00 34.06 7 THR B N 1
ATOM 4192 C CA . THR B 2 7 ? 97.074 43.450 87.975 1.00 32.55 7 THR B CA 1
ATOM 4193 C C . THR B 2 7 ? 98.399 43.466 88.725 1.00 32.53 7 THR B C 1
ATOM 4194 O O . THR B 2 7 ? 99.058 42.430 88.888 1.00 32.14 7 THR B O 1
ATOM 4198 N N . ILE B 2 8 ? 98.748 44.646 89.221 1.00 34.03 8 ILE B N 1
ATOM 4199 C CA . ILE B 2 8 ? 100.012 44.934 89.887 1.00 35.06 8 ILE B CA 1
ATOM 4200 C C . ILE B 2 8 ? 99.665 45.580 91.221 1.00 36.63 8 ILE B C 1
ATOM 4201 O O . ILE B 2 8 ? 98.723 46.375 91.292 1.00 34.67 8 ILE B O 1
ATOM 4206 N N . LEU B 2 9 ? 100.423 45.265 92.273 1.00 34.36 9 LEU B N 1
ATOM 4207 C CA . LEU B 2 9 ? 100.255 45.942 93.556 1.00 34.20 9 LEU B CA 1
ATOM 4208 C C . LEU B 2 9 ? 101.527 46.710 93.879 1.00 31.82 9 LEU B C 1
ATOM 4209 O O . LEU B 2 9 ? 102.609 46.117 93.981 1.00 31.45 9 LEU B O 1
ATOM 4214 N N . GLN B 2 10 ? 101.394 48.022 94.048 1.00 30.18 10 GLN B N 1
ATOM 4215 C CA . GLN B 2 10 ? 102.500 48.873 94.451 1.00 33.39 10 GLN B CA 1
ATOM 4216 C C . GLN B 2 10 ? 102.274 49.319 95.889 1.00 34.42 10 GLN B C 1
ATOM 4217 O O . GLN B 2 10 ? 101.214 49.882 96.212 1.00 35.48 10 GLN B O 1
ATOM 4223 N N . VAL B 2 11 ? 103.266 49.070 96.743 1.00 34.36 11 VAL B N 1
ATOM 4224 C CA . VAL B 2 11 ? 103.258 49.521 98.137 1.00 34.68 11 VAL B CA 1
ATOM 4225 C C . VAL B 2 11 ? 104.366 50.555 98.294 1.00 32.66 11 VAL B C 1
ATOM 4226 O O . VAL B 2 11 ? 105.556 50.214 98.312 1.00 27.88 11 VAL B O 1
ATOM 4230 N N . GLY B 2 12 ? 103.977 51.812 98.433 1.00 33.84 12 GLY B N 1
ATOM 4231 C CA . GLY B 2 12 ? 104.956 52.866 98.570 1.00 35.49 12 GLY B CA 1
ATOM 4232 C C . GLY B 2 12 ? 104.294 54.160 98.984 1.00 41.70 12 GLY B C 1
ATOM 4233 O O . GLY B 2 12 ? 103.106 54.200 99.332 1.00 39.94 12 GLY B O 1
ATOM 4234 N N . GLU B 2 13 ? 105.089 55.223 98.937 1.00 39.24 13 GLU B N 1
ATOM 4235 C CA . GLU B 2 13 ? 104.618 56.545 99.322 1.00 44.88 13 GLU B CA 1
ATOM 4236 C C . GLU B 2 13 ? 103.977 57.304 98.172 1.00 44.34 13 GLU B C 1
ATOM 4237 O O . GLU B 2 13 ? 103.066 58.107 98.402 1.00 43.97 13 GLU B O 1
ATOM 4243 N N . GLU B 2 14 ? 104.437 57.083 96.944 1.00 39.76 14 GLU B N 1
ATOM 4244 C CA . GLU B 2 14 ? 104.018 57.887 95.806 1.00 44.65 14 GLU B CA 1
ATOM 4245 C C . GLU B 2 14 ? 103.554 56.964 94.689 1.00 41.68 14 GLU B C 1
ATOM 4246 O O . GLU B 2 14 ? 104.349 56.182 94.158 1.00 41.49 14 GLU B O 1
ATOM 4252 N N . ASN B 2 15 ? 102.278 57.075 94.319 1.00 38.03 15 ASN B N 1
ATOM 4253 C CA . ASN B 2 15 ? 101.648 56.133 93.400 1.00 37.13 15 ASN B CA 1
ATOM 4254 C C . ASN B 2 15 ? 102.100 56.403 91.962 1.00 36.57 15 ASN B C 1
ATOM 4255 O O . ASN B 2 15 ? 101.811 57.472 91.407 1.00 37.68 15 ASN B O 1
ATOM 4260 N N . TRP B 2 16 ? 102.786 55.424 91.348 1.00 34.27 16 TRP B N 1
ATOM 4261 C CA . TRP B 2 16 ? 103.245 55.590 89.963 1.00 37.51 16 TRP B CA 1
ATOM 4262 C C . TRP B 2 16 ? 102.084 55.841 89.001 1.00 38.57 16 TRP B C 1
ATOM 4263 O O . TRP B 2 16 ? 102.277 56.447 87.941 1.00 36.60 16 TRP B O 1
ATOM 4274 N N . ALA B 2 17 ? 100.881 55.366 89.337 1.00 34.89 17 ALA B N 1
ATOM 4275 C CA . ALA B 2 17 ? 99.746 55.566 88.439 1.00 37.80 17 ALA B CA 1
ATOM 4276 C C . ALA B 2 17 ? 99.403 57.041 88.256 1.00 39.51 17 ALA B C 1
ATOM 4277 O O . ALA B 2 17 ? 98.808 57.406 87.240 1.00 38.35 17 ALA B O 1
ATOM 4279 N N . THR B 2 18 ? 99.746 57.906 89.225 1.00 40.93 18 THR B N 1
ATOM 4280 C CA . THR B 2 18 ? 99.464 59.338 89.092 1.00 39.28 18 THR B CA 1
ATOM 4281 C C . THR B 2 18 ? 100.500 60.073 88.262 1.00 42.24 18 THR B C 1
ATOM 4282 O O . THR B 2 18 ? 100.304 61.253 87.955 1.00 42.95 18 THR B O 1
ATOM 4286 N N . LYS B 2 19 ? 101.602 59.424 87.908 1.00 41.52 19 LYS B N 1
ATOM 4287 C CA . LYS B 2 19 ? 102.728 60.126 87.323 1.00 42.00 19 LYS B CA 1
ATOM 4288 C C . LYS B 2 19 ? 103.307 59.447 86.086 1.00 47.03 19 LYS B C 1
ATOM 4289 O O . LYS B 2 19 ? 104.046 60.098 85.343 1.00 48.85 19 LYS B O 1
ATOM 4295 N N . GLU B 2 20 ? 103.001 58.181 85.837 1.00 43.63 20 GLU B N 1
ATOM 4296 C CA . GLU B 2 20 ? 103.561 57.427 84.732 1.00 40.01 20 GLU B CA 1
ATOM 4297 C C . GLU B 2 20 ? 102.456 57.070 83.757 1.00 44.46 20 GLU B C 1
ATOM 4298 O O . GLU B 2 20 ? 101.270 57.286 84.021 1.00 44.48 20 GLU B O 1
ATOM 4304 N N . ASN B 2 21 ? 102.870 56.500 82.631 1.00 42.86 21 ASN B N 1
ATOM 4305 C CA . ASN B 2 21 ? 101.962 56.061 81.582 1.00 42.92 21 ASN B CA 1
ATOM 4306 C C . ASN B 2 21 ? 101.713 54.574 81.788 1.00 41.15 21 ASN B C 1
ATOM 4307 O O . ASN B 2 21 ? 102.574 53.735 81.497 1.00 44.32 21 ASN B O 1
ATOM 4312 N N . ILE B 2 22 ? 100.537 54.254 82.304 1.00 41.27 22 ILE B N 1
ATOM 4313 C CA . ILE B 2 22 ? 100.117 52.876 82.539 1.00 41.20 22 ILE B CA 1
ATOM 4314 C C . ILE B 2 22 ? 99.166 52.476 81.417 1.00 39.14 22 ILE B C 1
ATOM 4315 O O . ILE B 2 22 ? 98.230 53.228 81.125 1.00 39.79 22 ILE B O 1
ATOM 4320 N N . PRO B 2 23 ? 99.345 51.320 80.790 1.00 40.63 23 PRO B N 1
ATOM 4321 C CA . PRO B 2 23 ? 98.333 50.849 79.830 1.00 37.81 23 PRO B CA 1
ATOM 4322 C C . PRO B 2 23 ? 96.958 50.793 80.474 1.00 37.33 23 PRO B C 1
ATOM 4323 O O . PRO B 2 23 ? 96.818 50.503 81.663 1.00 41.15 23 PRO B O 1
ATOM 4327 N N . ASN B 2 24 ? 95.934 51.064 79.662 1.00 37.94 24 ASN B N 1
ATOM 4328 C CA . ASN B 2 24 ? 94.562 51.128 80.157 1.00 39.15 24 ASN B CA 1
ATOM 4329 C C . ASN B 2 24 ? 94.033 49.764 80.595 1.00 37.89 24 ASN B C 1
ATOM 4330 O O . ASN B 2 24 ? 93.111 49.698 81.421 1.00 40.51 24 ASN B O 1
ATOM 4335 N N . ASN B 2 25 ? 94.582 48.670 80.068 1.00 35.29 25 ASN B N 1
ATOM 4336 C CA . ASN B 2 25 ? 94.189 47.339 80.523 1.00 38.48 25 ASN B CA 1
ATOM 4337 C C . ASN B 2 25 ? 95.187 46.743 81.528 1.00 37.59 25 ASN B C 1
ATOM 4338 O O . ASN B 2 25 ? 95.237 45.518 81.708 1.00 40.39 25 ASN B O 1
ATOM 4343 N N . MET B 2 26 ? 95.963 47.582 82.210 1.00 34.57 26 MET B N 1
ATOM 4344 C CA . MET B 2 26 ? 96.797 47.130 83.311 1.00 36.92 26 MET B CA 1
ATOM 4345 C C . MET B 2 26 ? 96.276 47.796 84.580 1.00 35.94 26 MET B C 1
ATOM 4346 O O . MET B 2 26 ? 96.336 49.022 84.718 1.00 35.40 26 MET B O 1
ATOM 4351 N N . GLU B 2 27 ? 95.764 46.987 85.499 1.00 35.58 27 GLU B N 1
ATOM 4352 C CA . GLU B 2 27 ? 95.231 47.493 86.759 1.00 35.01 27 GLU B CA 1
ATOM 4353 C C . GLU B 2 27 ? 96.369 47.710 87.741 1.00 35.98 27 GLU B C 1
ATOM 4354 O O . GLU B 2 27 ? 97.105 46.771 88.073 1.00 35.40 27 GLU B O 1
ATOM 4360 N N . TRP B 2 28 ? 96.509 48.936 88.214 1.00 34.07 28 TRP B N 1
ATOM 4361 C CA . TRP B 2 28 ? 97.612 49.313 89.084 1.00 33.14 28 TRP B CA 1
ATOM 4362 C C . TRP B 2 28 ? 97.063 49.590 90.481 1.00 33.92 28 TRP B C 1
ATOM 4363 O O . TRP B 2 28 ? 96.598 50.698 90.768 1.00 29.87 28 TRP B O 1
ATOM 4374 N N . LEU B 2 29 ? 97.125 48.579 91.351 1.00 36.38 29 LEU B N 1
ATOM 4375 C CA . LEU B 2 29 ? 96.741 48.740 92.751 1.00 34.40 29 LEU B CA 1
ATOM 4376 C C . LEU B 2 29 ? 97.828 49.486 93.518 1.00 35.27 29 LEU B C 1
ATOM 4377 O O . LEU B 2 29 ? 99.020 49.252 93.313 1.00 34.82 29 LEU B O 1
ATOM 4382 N N . PHE B 2 30 ? 97.413 50.387 94.405 1.00 34.12 30 PHE B N 1
ATOM 4383 C CA . PHE B 2 30 ? 98.348 51.167 95.203 1.00 36.28 30 PHE B CA 1
ATOM 4384 C C . PHE B 2 30 ? 97.889 51.256 96.648 1.00 39.51 30 PHE B C 1
ATOM 4385 O O . PHE B 2 30 ? 96.732 51.602 96.906 1.00 38.32 30 PHE B O 1
ATOM 4393 N N . ILE B 2 31 ? 98.802 50.985 97.584 1.00 37.61 31 ILE B N 1
ATOM 4394 C CA . ILE B 2 31 ? 98.559 51.222 99.003 1.00 40.05 31 ILE B CA 1
ATOM 4395 C C . ILE B 2 31 ? 99.789 51.877 99.621 1.00 42.41 31 ILE B C 1
ATOM 4396 O O . ILE B 2 31 ? 100.932 51.596 99.243 1.00 37.17 31 ILE B O 1
ATOM 4401 N N . LYS B 2 32 ? 99.538 52.761 100.585 1.00 45.05 32 LYS B N 1
ATOM 4402 C CA . LYS B 2 32 ? 100.605 53.300 101.398 1.00 41.74 32 LYS B CA 1
ATOM 4403 C C . LYS B 2 32 ? 101.149 52.198 102.301 1.00 41.46 32 LYS B C 1
ATOM 4404 O O . LYS B 2 32 ? 100.456 51.220 102.589 1.00 40.33 32 LYS B O 1
ATOM 4410 N N . PRO B 2 33 ? 102.401 52.319 102.736 1.00 39.63 33 PRO B N 1
ATOM 4411 C CA . PRO B 2 33 ? 102.985 51.262 103.574 1.00 39.59 33 PRO B CA 1
ATOM 4412 C C . PRO B 2 33 ? 102.216 51.011 104.858 1.00 46.82 33 PRO B C 1
ATOM 4413 O O . PRO B 2 33 ? 102.206 49.878 105.352 1.00 48.30 33 PRO B O 1
ATOM 4417 N N . ASP B 2 34 ? 101.552 52.026 105.409 1.00 47.54 34 ASP B N 1
ATOM 4418 C CA . ASP B 2 34 ? 100.714 51.849 106.591 1.00 44.99 34 ASP B CA 1
ATOM 4419 C C . ASP B 2 34 ? 99.365 51.213 106.282 1.00 47.77 34 ASP B C 1
ATOM 4420 O O . ASP B 2 34 ? 98.555 51.054 107.200 1.00 49.39 34 ASP B O 1
ATOM 4425 N N . GLN B 2 35 ? 99.081 50.863 105.026 1.00 46.90 35 GLN B N 1
ATOM 4426 C CA . GLN B 2 35 ? 97.790 50.293 104.660 1.00 41.28 35 GLN B CA 1
ATOM 4427 C C . GLN B 2 35 ? 97.855 48.796 104.443 1.00 35.31 35 GLN B C 1
ATOM 4428 O O . GLN B 2 35 ? 96.860 48.203 104.020 1.00 36.24 35 GLN B O 1
ATOM 4434 N N . ILE B 2 36 ? 99.001 48.176 104.716 1.00 37.44 36 ILE B N 1
ATOM 4435 C CA . ILE B 2 36 ? 99.183 46.763 104.398 1.00 38.37 36 ILE B CA 1
ATOM 4436 C C . ILE B 2 36 ? 98.146 45.903 105.109 1.00 41.91 36 ILE B C 1
ATOM 4437 O O . ILE B 2 36 ? 97.606 44.945 104.528 1.00 37.36 36 ILE B O 1
ATOM 4442 N N . SER B 2 37 ? 97.843 46.238 106.373 1.00 38.94 37 SER B N 1
ATOM 4443 C CA . SER B 2 37 ? 96.939 45.418 107.171 1.00 39.72 37 SER B CA 1
ATOM 4444 C C . SER B 2 37 ? 95.533 45.417 106.577 1.00 37.24 37 SER B C 1
ATOM 4445 O O . SER B 2 37 ? 94.894 44.362 106.468 1.00 36.95 37 SER B O 1
ATOM 4448 N N . ASP B 2 38 ? 95.030 46.594 106.199 1.00 35.92 38 ASP B N 1
ATOM 4449 C CA . ASP B 2 38 ? 93.764 46.645 105.469 1.00 41.30 38 ASP B CA 1
ATOM 4450 C C . ASP B 2 38 ? 93.799 45.746 104.240 1.00 39.27 38 ASP B C 1
ATOM 4451 O O . ASP B 2 38 ? 92.846 44.999 103.982 1.00 39.10 38 ASP B O 1
ATOM 4456 N N . PHE B 2 39 ? 94.907 45.765 103.493 1.00 35.57 39 PHE B N 1
ATOM 4457 C CA . PHE B 2 39 ? 94.984 44.912 102.313 1.00 32.00 39 PHE B CA 1
ATOM 4458 C C . PHE B 2 39 ? 94.849 43.438 102.689 1.00 32.26 39 PHE B C 1
ATOM 4459 O O . PHE B 2 39 ? 94.116 42.688 102.034 1.00 34.63 39 PHE B O 1
ATOM 4467 N N . VAL B 2 40 ? 95.558 42.994 103.734 1.00 31.97 40 VAL B N 1
ATOM 4468 C CA . VAL B 2 40 ? 95.473 41.583 104.140 1.00 33.84 40 VAL B CA 1
ATOM 4469 C C . VAL B 2 40 ? 94.020 41.163 104.380 1.00 37.04 40 VAL B C 1
ATOM 4470 O O . VAL B 2 40 ? 93.578 40.095 103.928 1.00 35.78 40 VAL B O 1
ATOM 4474 N N . THR B 2 41 ? 93.256 42.000 105.087 1.00 29.46 41 THR B N 1
ATOM 4475 C CA . THR B 2 41 ? 91.848 41.702 105.332 1.00 35.62 41 THR B CA 1
ATOM 4476 C C . THR B 2 41 ? 91.049 41.693 104.032 1.00 36.98 41 THR B C 1
ATOM 4477 O O . THR B 2 41 ? 90.357 40.715 103.726 1.00 37.78 41 THR B O 1
ATOM 4481 N N . THR B 2 42 ? 91.132 42.775 103.250 1.00 37.46 42 THR B N 1
ATOM 4482 C CA . THR B 2 42 ? 90.384 42.850 101.992 1.00 36.67 42 THR B CA 1
ATOM 4483 C C . THR B 2 42 ? 90.740 41.713 101.044 1.00 37.06 42 THR B C 1
ATOM 4484 O O . THR B 2 42 ? 89.854 41.093 100.444 1.00 41.90 42 THR B O 1
ATOM 4488 N N . GLU B 2 43 ? 92.025 41.415 100.895 1.00 36.24 43 GLU B N 1
ATOM 4489 C CA . GLU B 2 43 ? 92.405 40.364 99.962 1.00 34.28 43 GLU B CA 1
ATOM 4490 C C . GLU B 2 43 ? 91.940 39.000 100.452 1.00 37.44 43 GLU B C 1
ATOM 4491 O O . GLU B 2 43 ? 91.428 38.192 99.669 1.00 38.86 43 GLU B O 1
ATOM 4497 N N . ASN B 2 44 ? 92.106 38.722 101.742 1.00 32.25 44 ASN B N 1
ATOM 4498 C CA . ASN B 2 44 ? 91.642 37.443 102.269 1.00 37.24 44 ASN B CA 1
ATOM 4499 C C . ASN B 2 44 ? 90.116 37.335 102.207 1.00 35.84 44 ASN B C 1
ATOM 4500 O O . ASN B 2 44 ? 89.577 36.267 101.910 1.00 36.78 44 ASN B O 1
ATOM 4505 N N . ASN B 2 45 ? 89.397 38.421 102.482 1.00 36.91 45 ASN B N 1
ATOM 4506 C CA . ASN B 2 45 ? 87.960 38.396 102.245 1.00 41.25 45 ASN B CA 1
ATOM 4507 C C . ASN B 2 45 ? 87.676 38.016 100.797 1.00 45.53 45 ASN B C 1
ATOM 4508 O O . ASN B 2 45 ? 86.925 37.069 100.526 1.00 44.00 45 ASN B O 1
ATOM 4513 N N . TYR B 2 46 ? 88.323 38.713 99.852 1.00 40.06 46 TYR B N 1
ATOM 4514 C CA . TYR B 2 46 ? 88.124 38.406 98.438 1.00 42.12 46 TYR B CA 1
ATOM 4515 C C . TYR B 2 46 ? 88.449 36.948 98.130 1.00 41.04 46 TYR B C 1
ATOM 4516 O O . TYR B 2 46 ? 87.696 36.278 97.416 1.00 44.51 46 TYR B O 1
ATOM 4525 N N . LEU B 2 47 ? 89.552 36.427 98.672 1.00 39.60 47 LEU B N 1
ATOM 4526 C CA . LEU B 2 47 ? 89.898 35.031 98.402 1.00 43.88 47 LEU B CA 1
ATOM 4527 C C . LEU B 2 47 ? 88.866 34.077 98.993 1.00 47.48 47 LEU B C 1
ATOM 4528 O O . LEU B 2 47 ? 88.478 33.094 98.346 1.00 46.43 47 LEU B O 1
ATOM 4533 N N . THR B 2 48 ? 88.431 34.338 100.232 1.00 43.47 48 THR B N 1
ATOM 4534 C CA . THR B 2 48 ? 87.406 33.506 100.856 1.00 45.22 48 THR B CA 1
ATOM 4535 C C . THR B 2 48 ? 86.130 33.514 100.023 1.00 46.62 48 THR B C 1
ATOM 4536 O O . THR B 2 48 ? 85.617 32.461 99.629 1.00 45.33 48 THR B O 1
ATOM 4540 N N . SER B 2 49 ? 85.607 34.710 99.751 1.00 45.15 49 SER B N 1
ATOM 4541 C CA . SER B 2 49 ? 84.429 34.838 98.905 1.00 50.86 49 SER B CA 1
ATOM 4542 C C . SER B 2 49 ? 84.590 34.045 97.611 1.00 53.67 49 SER B C 1
ATOM 4543 O O . SER B 2 49 ? 83.743 33.210 97.277 1.00 60.13 49 SER B O 1
ATOM 4546 N N . SER B 2 50 ? 85.709 34.244 96.906 1.00 52.94 50 SER B N 1
ATOM 4547 C CA . SER B 2 50 ? 85.934 33.557 95.632 1.00 54.66 50 SER B CA 1
ATOM 4548 C C . SER B 2 50 ? 85.772 32.048 95.759 1.00 59.03 50 SER B C 1
ATOM 4549 O O . SER B 2 50 ? 85.105 31.419 94.932 1.00 63.26 50 SER B O 1
ATOM 4552 N N . LYS B 2 51 ? 86.386 31.446 96.784 1.00 54.12 51 LYS B N 1
ATOM 4553 C CA . LYS B 2 51 ? 86.368 29.992 96.878 1.00 58.71 51 LYS B CA 1
ATOM 4554 C C . LYS B 2 51 ? 84.964 29.478 97.185 1.00 63.85 51 LYS B C 1
ATOM 4555 O O . LYS B 2 51 ? 84.603 28.374 96.759 1.00 66.79 51 LYS B O 1
ATOM 4561 N N . LEU B 2 52 ? 84.140 30.269 97.872 1.00 56.27 52 LEU B N 1
ATOM 4562 C CA . LEU B 2 52 ? 82.773 29.833 98.121 1.00 62.26 52 LEU B CA 1
ATOM 4563 C C . LEU B 2 52 ? 81.879 29.959 96.895 1.00 70.19 52 LEU B C 1
ATOM 4564 O O . LEU B 2 52 ? 80.833 29.304 96.842 1.00 67.39 52 LEU B O 1
ATOM 4569 N N . LEU B 2 53 ? 82.265 30.776 95.914 1.00 67.18 53 LEU B N 1
ATOM 4570 C CA . LEU B 2 53 ? 81.515 30.911 94.673 1.00 67.52 53 LEU B CA 1
ATOM 4571 C C . LEU B 2 53 ? 82.107 30.082 93.546 1.00 70.69 53 LEU B C 1
ATOM 4572 O O . LEU B 2 53 ? 81.683 30.234 92.399 1.00 76.67 53 LEU B O 1
ATOM 4577 N N . GLN B 2 54 ? 83.079 29.219 93.848 1.00 70.57 54 GLN B N 1
ATOM 4578 C CA . GLN B 2 54 ? 83.829 28.471 92.845 1.00 76.06 54 GLN B CA 1
ATOM 4579 C C . GLN B 2 54 ? 84.206 29.350 91.652 1.00 71.87 54 GLN B C 1
ATOM 4580 O O . GLN B 2 54 ? 84.156 28.913 90.499 1.00 78.14 54 GLN B O 1
ATOM 4586 N N . LYS B 2 55 ? 84.560 30.600 91.932 1.00 70.34 55 LYS B N 1
ATOM 4587 C CA . LYS B 2 55 ? 85.202 31.491 90.981 1.00 68.43 55 LYS B CA 1
ATOM 4588 C C . LYS B 2 55 ? 86.705 31.499 91.231 1.00 66.01 55 LYS B C 1
ATOM 4589 O O . LYS B 2 55 ? 87.164 31.364 92.371 1.00 67.53 55 LYS B O 1
ATOM 4595 N N . LEU B 2 56 ? 87.467 31.636 90.158 1.00 65.93 56 LEU B N 1
ATOM 4596 C CA . LEU B 2 56 ? 88.854 31.786 90.579 1.00 61.73 56 LEU B CA 1
ATOM 4597 C C . LEU B 2 56 ? 89.167 33.257 90.836 1.00 57.14 56 LEU B C 1
ATOM 4598 O O . LEU B 2 56 ? 88.638 34.134 90.147 1.00 55.80 56 LEU B O 1
ATOM 4603 N N . PRO B 2 57 ? 89.984 33.561 91.835 1.00 55.83 57 PRO B N 1
ATOM 4604 C CA . PRO B 2 57 ? 90.295 34.963 92.118 1.00 51.30 57 PRO B CA 1
ATOM 4605 C C . PRO B 2 57 ? 91.231 35.533 91.066 1.00 47.26 57 PRO B C 1
ATOM 4606 O O . PRO B 2 57 ? 92.100 34.836 90.543 1.00 45.33 57 PRO B O 1
ATOM 4610 N N . ARG B 2 58 ? 91.041 36.815 90.747 1.00 44.87 58 ARG B N 1
ATOM 4611 C CA . ARG B 2 58 ? 91.982 37.495 89.866 1.00 46.66 58 ARG B CA 1
ATOM 4612 C C . ARG B 2 58 ? 93.384 37.454 90.474 1.00 47.88 58 ARG B C 1
ATOM 4613 O O . ARG B 2 58 ? 93.552 37.548 91.689 1.00 48.04 58 ARG B O 1
ATOM 4621 N N . LYS B 2 59 ? 94.388 37.271 89.618 1.00 47.25 59 LYS B N 1
ATOM 4622 C CA . LYS B 2 59 ? 95.787 37.167 90.021 1.00 41.30 59 LYS B CA 1
ATOM 4623 C C . LYS B 2 59 ? 96.387 38.560 90.172 1.00 39.30 59 LYS B C 1
ATOM 4624 O O . LYS B 2 59 ? 96.074 39.470 89.396 1.00 41.65 59 LYS B O 1
ATOM 4630 N N . ILE B 2 60 ? 97.229 38.738 91.185 1.00 40.24 60 ILE B N 1
ATOM 4631 C CA . ILE B 2 60 ? 98.103 39.905 91.271 1.00 34.06 60 ILE B CA 1
ATOM 4632 C C . ILE B 2 60 ? 99.485 39.436 90.850 1.00 35.67 60 ILE B C 1
ATOM 4633 O O . ILE B 2 60 ? 100.093 38.590 91.517 1.00 34.28 60 ILE B O 1
ATOM 4638 N N . SER B 2 61 ? 99.979 39.971 89.734 1.00 33.19 61 SER B N 1
ATOM 4639 C CA . SER B 2 61 ? 101.133 39.379 89.072 1.00 34.28 61 SER B CA 1
ATOM 4640 C C . SER B 2 61 ? 102.468 39.912 89.580 1.00 32.99 61 SER B C 1
ATOM 4641 O O . SER B 2 61 ? 103.515 39.298 89.317 1.00 32.75 61 SER B O 1
ATOM 4644 N N . ALA B 2 62 ? 102.469 41.029 90.298 1.00 33.40 62 ALA B N 1
ATOM 4645 C CA . ALA B 2 62 ? 103.717 41.521 90.861 1.00 33.73 62 ALA B CA 1
ATOM 4646 C C . ALA B 2 62 ? 103.435 42.369 92.090 1.00 33.38 62 ALA B C 1
ATOM 4647 O O . ALA B 2 62 ? 102.378 43.005 92.210 1.00 35.14 62 ALA B O 1
ATOM 4649 N N . LEU B 2 63 ? 104.401 42.367 92.998 1.00 33.35 63 LEU B N 1
ATOM 4650 C CA . LEU B 2 63 ? 104.428 43.258 94.149 1.00 31.17 63 LEU B CA 1
ATOM 4651 C C . LEU B 2 63 ? 105.564 44.244 93.922 1.00 29.69 63 LEU B C 1
ATOM 4652 O O . LEU B 2 63 ? 106.730 43.843 93.834 1.00 31.23 63 LEU B O 1
ATOM 4657 N N . LEU B 2 64 ? 105.233 45.522 93.826 1.00 28.63 64 LEU B N 1
ATOM 4658 C CA . LEU B 2 64 ? 106.222 46.549 93.534 1.00 29.96 64 LEU B CA 1
ATOM 4659 C C . LEU B 2 64 ? 106.499 47.328 94.810 1.00 28.04 64 LEU B C 1
ATOM 4660 O O . LEU B 2 64 ? 105.620 48.023 95.329 1.00 31.46 64 LEU B O 1
ATOM 4665 N N . LEU B 2 65 ? 107.723 47.231 95.297 1.00 30.10 65 LEU B N 1
ATOM 4666 C CA . LEU B 2 65 ? 108.122 47.875 96.543 1.00 32.83 65 LEU B CA 1
ATOM 4667 C C . LEU B 2 65 ? 108.991 49.075 96.186 1.00 31.28 65 LEU B C 1
ATOM 4668 O O . LEU B 2 65 ? 110.093 48.915 95.653 1.00 32.72 65 LEU B O 1
ATOM 4673 N N . THR B 2 66 ? 108.498 50.276 96.457 1.00 32.60 66 THR B N 1
ATOM 4674 C CA . THR B 2 66 ? 109.223 51.463 96.024 1.00 35.49 66 THR B CA 1
ATOM 4675 C C . THR B 2 66 ? 110.000 52.157 97.137 1.00 40.33 66 THR B C 1
ATOM 4676 O O . THR B 2 66 ? 110.681 53.142 96.846 1.00 45.08 66 THR B O 1
ATOM 4680 N N . GLU B 2 67 ? 109.936 51.680 98.385 1.00 33.12 67 GLU B N 1
ATOM 4681 C CA . GLU B 2 67 ? 110.634 52.317 99.500 1.00 38.12 67 GLU B CA 1
ATOM 4682 C C . GLU B 2 67 ? 111.824 51.479 99.955 1.00 38.89 67 GLU B C 1
ATOM 4683 O O . GLU B 2 67 ? 111.905 50.271 99.706 1.00 36.33 67 GLU B O 1
ATOM 4689 N N . GLN B 2 68 ? 112.759 52.133 100.648 1.00 41.03 68 GLN B N 1
ATOM 4690 C CA . GLN B 2 68 ? 113.935 51.403 101.106 1.00 41.91 68 GLN B CA 1
ATOM 4691 C C . GLN B 2 68 ? 113.590 50.433 102.228 1.00 37.70 68 GLN B C 1
ATOM 4692 O O . GLN B 2 68 ? 114.048 49.281 102.230 1.00 37.54 68 GLN B O 1
ATOM 4698 N N . THR B 2 69 ? 112.779 50.875 103.182 1.00 35.12 69 THR B N 1
ATOM 4699 C CA . THR B 2 69 ? 112.526 50.123 104.399 1.00 40.42 69 THR B CA 1
ATOM 4700 C C . THR B 2 69 ? 111.035 50.092 104.697 1.00 35.82 69 THR B C 1
ATOM 4701 O O . THR B 2 69 ? 110.353 51.115 104.590 1.00 36.29 69 THR B O 1
ATOM 4705 N N . TYR B 2 70 ? 110.526 48.924 105.069 1.00 37.06 70 TYR B N 1
ATOM 4706 C CA . TYR B 2 70 ? 109.144 48.814 105.515 1.00 36.85 70 TYR B CA 1
ATOM 4707 C C . TYR B 2 70 ? 109.112 48.369 106.971 1.00 40.45 70 TYR B C 1
ATOM 4708 O O . TYR B 2 70 ? 110.061 47.776 107.479 1.00 41.76 70 TYR B O 1
ATOM 4717 N N . GLY B 2 71 ? 107.995 48.658 107.637 1.00 39.14 71 GLY B N 1
ATOM 4718 C CA . GLY B 2 71 ? 107.750 48.130 108.942 1.00 40.67 71 GLY B CA 1
ATOM 4719 C C . GLY B 2 71 ? 107.498 46.636 108.909 1.00 40.92 71 GLY B C 1
ATOM 4720 O O . GLY B 2 71 ? 107.496 46.001 107.846 1.00 36.07 71 GLY B O 1
ATOM 4721 N N . PRO B 2 72 ? 107.265 46.057 110.090 1.00 41.82 72 PRO B N 1
ATOM 4722 C CA . PRO B 2 72 ? 107.118 44.589 110.170 1.00 39.36 72 PRO B CA 1
ATOM 4723 C C . PRO B 2 72 ? 105.935 44.047 109.384 1.00 35.81 72 PRO B C 1
ATOM 4724 O O . PRO B 2 72 ? 105.929 42.859 109.056 1.00 35.73 72 PRO B O 1
ATOM 4728 N N . GLU B 2 73 ? 104.928 44.866 109.080 1.00 35.27 73 GLU B N 1
ATOM 4729 C CA . GLU B 2 73 ? 103.752 44.355 108.373 1.00 38.34 73 GLU B CA 1
ATOM 4730 C C . GLU B 2 73 ? 104.060 43.820 106.969 1.00 37.02 73 GLU B C 1
ATOM 4731 O O . GLU B 2 73 ? 103.318 42.957 106.483 1.00 36.42 73 GLU B O 1
ATOM 4737 N N . LEU B 2 74 ? 105.144 44.275 106.325 1.00 32.60 74 LEU B N 1
ATOM 4738 C CA . LEU B 2 74 ? 105.510 43.761 105.003 1.00 34.15 74 LEU B CA 1
ATOM 4739 C C . LEU B 2 74 ? 105.504 42.237 104.968 1.00 35.38 74 LEU B C 1
ATOM 4740 O O . LEU B 2 74 ? 105.101 41.629 103.964 1.00 34.06 74 LEU B O 1
ATOM 4745 N N . SER B 2 75 ? 105.915 41.599 106.067 1.00 32.50 75 SER B N 1
ATOM 4746 C CA . SER B 2 75 ? 105.956 40.140 106.101 1.00 32.76 75 SER B CA 1
ATOM 4747 C C . SER B 2 75 ? 104.585 39.520 105.852 1.00 34.57 75 SER B C 1
ATOM 4748 O O . SER B 2 75 ? 104.491 38.406 105.317 1.00 33.85 75 SER B O 1
ATOM 4751 N N . SER B 2 76 ? 103.510 40.207 106.244 1.00 29.78 76 SER B N 1
ATOM 4752 C CA . SER B 2 76 ? 102.196 39.626 106.015 1.00 32.68 76 SER B CA 1
ATOM 4753 C C . SER B 2 76 ? 101.808 39.569 104.534 1.00 35.90 76 SER B C 1
ATOM 4754 O O . SER B 2 76 ? 100.796 38.939 104.210 1.00 34.81 76 SER B O 1
ATOM 4757 N N . LEU B 2 77 ? 102.574 40.189 103.626 1.00 31.73 77 LEU B N 1
ATOM 4758 C CA . LEU B 2 77 ? 102.277 40.026 102.207 1.00 34.86 77 LEU B CA 1
ATOM 4759 C C . LEU B 2 77 ? 102.865 38.745 101.637 1.00 34.27 77 LEU B C 1
ATOM 4760 O O . LEU B 2 77 ? 102.630 38.440 100.467 1.00 32.73 77 LEU B O 1
ATOM 4765 N N . SER B 2 78 ? 103.585 37.978 102.452 1.00 33.04 78 SER B N 1
ATOM 4766 C CA . SER B 2 78 ? 104.281 36.799 101.961 1.00 30.34 78 SER B CA 1
ATOM 4767 C C . SER B 2 78 ? 103.324 35.743 101.425 1.00 34.63 78 SER B C 1
ATOM 4768 O O . SER B 2 78 ? 103.657 35.043 100.463 1.00 36.70 78 SER B O 1
ATOM 4771 N N . SER B 2 79 ? 102.131 35.612 102.017 1.00 33.88 79 SER B N 1
ATOM 4772 C CA . SER B 2 79 ? 101.206 34.581 101.560 1.00 36.63 79 SER B CA 1
ATOM 4773 C C . SER B 2 79 ? 100.680 34.852 100.154 1.00 37.42 79 SER B C 1
ATOM 4774 O O . SER B 2 79 ? 100.202 33.923 99.495 1.00 36.89 79 SER B O 1
ATOM 4777 N N . PHE B 2 80 ? 100.752 36.097 99.678 1.00 37.60 80 PHE B N 1
ATOM 4778 C CA . PHE B 2 80 ? 100.086 36.487 98.444 1.00 37.62 80 PHE B CA 1
ATOM 4779 C C . PHE B 2 80 ? 100.988 36.485 97.210 1.00 35.87 80 PHE B C 1
ATOM 4780 O O . PHE B 2 80 ? 100.476 36.701 96.113 1.00 38.15 80 PHE B O 1
ATOM 4788 N N . PHE B 2 81 ? 102.299 36.272 97.344 1.00 34.40 81 PHE B N 1
ATOM 4789 C CA . PHE B 2 81 ? 103.209 36.442 96.214 1.00 32.45 81 PHE B CA 1
ATOM 4790 C C . PHE B 2 81 ? 104.254 35.336 96.184 1.00 34.97 81 PHE B C 1
ATOM 4791 O O . PHE B 2 81 ? 104.730 34.888 97.229 1.00 39.66 81 PHE B O 1
ATOM 4799 N N . GLU B 2 82 ? 104.605 34.911 94.976 1.00 37.28 82 GLU B N 1
ATOM 4800 C CA . GLU B 2 82 ? 105.583 33.864 94.730 1.00 36.04 82 GLU B CA 1
ATOM 4801 C C . GLU B 2 82 ? 106.964 34.476 94.552 1.00 32.74 82 GLU B C 1
ATOM 4802 O O . GLU B 2 82 ? 107.115 35.681 94.361 1.00 33.36 82 GLU B O 1
ATOM 4808 N N . VAL B 2 83 ? 107.981 33.616 94.566 1.00 30.98 83 VAL B N 1
ATOM 4809 C CA . VAL B 2 83 ? 109.324 34.085 94.265 1.00 36.27 83 VAL B CA 1
ATOM 4810 C C . VAL B 2 83 ? 109.369 34.775 92.889 1.00 32.94 83 VAL B C 1
ATOM 4811 O O . VAL B 2 83 ? 108.569 34.483 91.985 1.00 32.48 83 VAL B O 1
ATOM 4815 N N . TYR B 2 84 ? 110.309 35.716 92.749 1.00 32.04 84 TYR B N 1
ATOM 4816 C CA . TYR B 2 84 ? 110.531 36.499 91.526 1.00 32.96 84 TYR B CA 1
ATOM 4817 C C . TYR B 2 84 ? 109.367 37.406 91.154 1.00 31.88 84 TYR B C 1
ATOM 4818 O O . TYR B 2 84 ? 109.459 38.120 90.148 1.00 31.94 84 TYR B O 1
ATOM 4827 N N . GLU B 2 85 ? 108.288 37.406 91.946 1.00 27.08 85 GLU B N 1
ATOM 4828 C CA . GLU B 2 85 ? 107.176 38.320 91.714 1.00 27.70 85 GLU B CA 1
ATOM 4829 C C . GLU B 2 85 ? 107.332 39.628 92.466 1.00 28.11 85 GLU B C 1
ATOM 4830 O O . GLU B 2 85 ? 106.455 40.489 92.382 1.00 28.65 85 GLU B O 1
ATOM 4836 N N . VAL B 2 86 ? 108.417 39.802 93.207 1.00 31.24 86 VAL B N 1
ATOM 4837 C CA . VAL B 2 86 ? 108.601 40.972 94.050 1.00 28.96 86 VAL B CA 1
ATOM 4838 C C . VAL B 2 86 ? 109.690 41.835 93.436 1.00 31.43 86 VAL B C 1
ATOM 4839 O O . VAL B 2 86 ? 110.699 41.319 92.929 1.00 27.83 86 VAL B O 1
ATOM 4843 N N . PHE B 2 87 ? 109.485 43.153 93.475 1.00 29.75 87 PHE B N 1
ATOM 4844 C CA . PHE B 2 87 ? 110.394 44.079 92.820 1.00 29.87 87 PHE B CA 1
ATOM 4845 C C . PHE B 2 87 ? 110.787 45.204 93.762 1.00 31.22 87 PHE B C 1
ATOM 4846 O O . PHE B 2 87 ? 109.950 45.742 94.493 1.00 33.76 87 PHE B O 1
ATOM 4854 N N . TYR B 2 88 ? 112.064 45.582 93.711 1.00 33.42 88 TYR B N 1
ATOM 4855 C CA . TYR B 2 88 ? 112.648 46.440 94.724 1.00 34.91 88 TYR B CA 1
ATOM 4856 C C . TYR B 2 88 ? 113.806 47.190 94.079 1.00 30.56 88 TYR B C 1
ATOM 4857 O O . TYR B 2 88 ? 114.488 46.618 93.219 1.00 31.80 88 TYR B O 1
ATOM 4866 N N . PRO B 2 89 ? 114.032 48.454 94.431 1.00 32.25 89 PRO B N 1
ATOM 4867 C CA . PRO B 2 89 ? 115.023 49.247 93.693 1.00 37.16 89 PRO B CA 1
ATOM 4868 C C . PRO B 2 89 ? 116.419 48.658 93.815 1.00 39.07 89 PRO B C 1
ATOM 4869 O O . PRO B 2 89 ? 116.841 48.215 94.890 1.00 36.19 89 PRO B O 1
ATOM 4873 N N . LYS B 2 90 ? 117.120 48.622 92.677 1.00 37.15 90 LYS B N 1
ATOM 4874 C CA . LYS B 2 90 ? 118.501 48.160 92.672 1.00 41.74 90 LYS B CA 1
ATOM 4875 C C . LYS B 2 90 ? 119.379 49.073 93.526 1.00 40.94 90 LYS B C 1
ATOM 4876 O O . LYS B 2 90 ? 120.319 48.605 94.172 1.00 40.80 90 LYS B O 1
ATOM 4882 N N . ASP B 2 91 ? 119.060 50.366 93.575 1.00 41.24 91 ASP B N 1
ATOM 4883 C CA . ASP B 2 91 ? 119.889 51.375 94.224 1.00 46.57 91 ASP B CA 1
ATOM 4884 C C . ASP B 2 91 ? 119.625 51.513 95.719 1.00 47.18 91 ASP B C 1
ATOM 4885 O O . ASP B 2 91 ? 120.143 52.444 96.336 1.00 51.71 91 ASP B O 1
ATOM 4890 N N . LYS B 2 92 ? 118.811 50.647 96.309 1.00 45.37 92 LYS B N 1
ATOM 4891 C CA . LYS B 2 92 ? 118.499 50.724 97.725 1.00 43.14 92 LYS B CA 1
ATOM 4892 C C . LYS B 2 92 ? 119.142 49.557 98.459 1.00 45.58 92 LYS B C 1
ATOM 4893 O O . LYS B 2 92 ? 119.224 48.444 97.927 1.00 44.36 92 LYS B O 1
ATOM 4899 N N . HIS B 2 93 ? 119.615 49.819 99.678 1.00 51.00 93 HIS B N 1
ATOM 4900 C CA . HIS B 2 93 ? 120.196 48.786 100.530 1.00 48.92 93 HIS B CA 1
ATOM 4901 C C . HIS B 2 93 ? 119.175 48.357 101.574 1.00 44.88 93 HIS B C 1
ATOM 4902 O O . HIS B 2 93 ? 118.775 49.158 102.425 1.00 43.8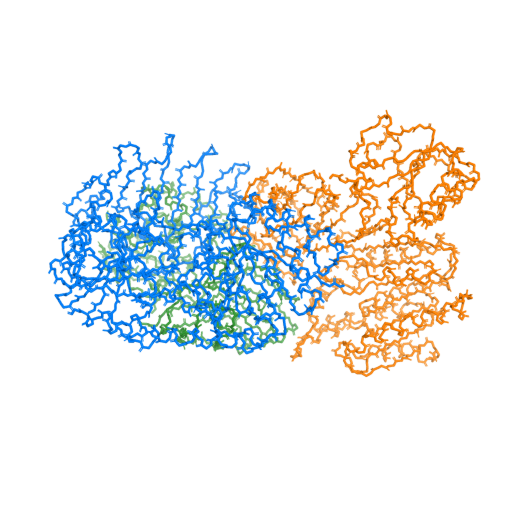5 93 HIS B O 1
ATOM 4909 N N . ALA B 2 94 ? 118.768 47.097 101.511 1.00 44.72 94 ALA B N 1
ATOM 4910 C CA . ALA B 2 94 ? 117.732 46.573 102.385 1.00 46.89 94 ALA B CA 1
ATOM 4911 C C . ALA B 2 94 ? 118.339 45.953 103.638 1.00 45.74 94 ALA B C 1
ATOM 4912 O O . ALA B 2 94 ? 119.379 45.287 103.580 1.00 45.79 94 ALA B O 1
ATOM 4914 N N . THR B 2 95 ? 117.669 46.161 104.771 1.00 42.25 95 THR B N 1
ATOM 4915 C CA . THR B 2 95 ? 118.068 45.554 106.035 1.00 42.94 95 THR B CA 1
ATOM 4916 C C . THR B 2 95 ? 116.828 45.030 106.759 1.00 44.57 95 THR B C 1
ATOM 4917 O O . THR B 2 95 ? 115.697 45.154 106.279 1.00 43.08 95 THR B O 1
ATOM 4921 N N . GLY B 2 96 ? 117.051 44.438 107.929 1.00 44.01 96 GLY B N 1
ATOM 4922 C CA . GLY B 2 96 ? 115.981 43.992 108.798 1.00 39.49 96 GLY B CA 1
ATOM 4923 C C . GLY B 2 96 ? 115.054 42.995 108.126 1.00 41.77 96 GLY B C 1
ATOM 4924 O O . GLY B 2 96 ? 115.459 42.177 107.298 1.00 40.92 96 GLY B O 1
ATOM 4925 N N . ILE B 2 97 ? 113.775 43.066 108.498 1.00 40.45 97 ILE B N 1
ATOM 4926 C CA . ILE B 2 97 ? 112.800 42.138 107.950 1.00 44.20 97 ILE B CA 1
ATOM 4927 C C . ILE B 2 97 ? 112.493 42.450 106.493 1.00 42.93 97 ILE B C 1
ATOM 4928 O O . ILE B 2 97 ? 112.038 41.561 105.761 1.00 41.64 97 ILE B O 1
ATOM 4933 N N . THR B 2 98 ? 112.700 43.701 106.067 1.00 39.89 98 THR B N 1
ATOM 4934 C CA . THR B 2 98 ? 112.594 44.023 104.651 1.00 40.25 98 THR B CA 1
ATOM 4935 C C . THR B 2 98 ? 113.516 43.132 103.839 1.00 37.43 98 THR B C 1
ATOM 4936 O O . THR B 2 98 ? 113.075 42.458 102.898 1.00 36.14 98 THR B O 1
ATOM 4940 N N . GLU B 2 99 ? 114.801 43.089 104.208 1.00 39.74 99 GLU B N 1
ATOM 4941 C CA . GLU B 2 99 ? 115.732 42.242 103.474 1.00 43.51 99 GLU B CA 1
ATOM 4942 C C . GLU B 2 99 ? 115.331 40.775 103.572 1.00 43.16 99 GLU B C 1
ATOM 4943 O O . GLU B 2 99 ? 115.452 40.029 102.594 1.00 43.97 99 GLU B O 1
ATOM 4949 N N . GLU B 2 100 ? 114.833 40.340 104.734 1.00 40.48 100 GLU B N 1
ATOM 4950 C CA . GLU B 2 100 ? 114.405 38.947 104.851 1.00 42.75 100 GLU B CA 1
ATOM 4951 C C . GLU B 2 100 ? 113.304 38.649 103.854 1.00 39.35 100 GLU B C 1
ATOM 4952 O O . GLU B 2 100 ? 113.303 37.599 103.199 1.00 38.61 100 GLU B O 1
ATOM 4958 N N . PHE B 2 101 ? 112.350 39.566 103.745 1.00 37.03 101 PHE B N 1
ATOM 4959 C CA . PHE B 2 101 ? 111.274 39.421 102.780 1.00 35.83 101 PHE B CA 1
ATOM 4960 C C . PHE B 2 101 ? 111.823 39.317 101.358 1.00 36.13 101 PHE B C 1
ATOM 4961 O O . PHE B 2 101 ? 111.535 38.350 100.641 1.00 34.75 101 PHE B O 1
ATOM 4969 N N . LEU B 2 102 ? 112.644 40.291 100.941 1.00 36.36 102 LEU B N 1
ATOM 4970 C CA . LEU B 2 102 ? 113.207 40.256 99.588 1.00 36.67 102 LEU B CA 1
ATOM 4971 C C . LEU B 2 102 ? 113.909 38.932 99.318 1.00 38.32 102 LEU B C 1
ATOM 4972 O O . LEU B 2 102 ? 113.767 38.343 98.237 1.00 37.26 102 LEU B O 1
ATOM 4977 N N . ARG B 2 103 ? 114.651 38.436 100.304 1.00 37.53 103 ARG B N 1
ATOM 4978 C CA . ARG B 2 103 ? 115.423 37.224 100.091 1.00 37.92 103 ARG B CA 1
ATOM 4979 C C . ARG B 2 103 ? 114.510 36.018 99.961 1.00 37.40 103 ARG B C 1
ATOM 4980 O O . ARG B 2 103 ? 114.703 35.173 99.077 1.00 38.53 103 ARG B O 1
ATOM 4988 N N . SER B 2 104 ? 113.496 35.921 100.816 1.00 36.12 104 SER B N 1
ATOM 4989 C CA . SER B 2 104 ? 112.618 34.767 100.719 1.00 37.27 104 SER B CA 1
ATOM 4990 C C . SER B 2 104 ? 111.831 34.773 99.417 1.00 36.88 104 SER B C 1
ATOM 4991 O O . SER B 2 104 ? 111.382 33.711 98.971 1.00 35.24 104 SER B O 1
ATOM 4994 N N . LYS B 2 105 ? 111.664 35.936 98.791 1.00 34.65 105 LYS B N 1
ATOM 4995 C CA . LYS B 2 105 ? 110.903 36.029 97.556 1.00 34.20 105 LYS B CA 1
ATOM 4996 C C . LYS B 2 105 ? 111.792 36.219 96.334 1.00 36.64 105 LYS B C 1
ATOM 4997 O O . LYS B 2 105 ? 111.275 36.524 95.250 1.00 35.53 105 LYS B O 1
ATOM 5003 N N . MET B 2 106 ? 113.105 36.034 96.486 1.00 32.18 106 MET B N 1
ATOM 5004 C CA . MET B 2 106 ? 114.081 36.288 95.426 1.00 38.53 106 MET B CA 1
ATOM 5005 C C . MET B 2 106 ? 113.762 37.576 94.675 1.00 34.59 106 MET B C 1
ATOM 5006 O O . MET B 2 106 ? 113.719 37.599 93.450 1.00 34.46 106 MET B O 1
ATOM 5011 N N . ALA B 2 107 ? 113.509 38.650 95.426 1.00 32.39 107 ALA B N 1
ATOM 5012 C CA . ALA B 2 107 ? 113.051 39.889 94.819 1.00 33.88 107 ALA B CA 1
ATOM 5013 C C . ALA B 2 107 ? 113.966 40.297 93.672 1.00 36.44 107 ALA B C 1
ATOM 5014 O O . ALA B 2 107 ? 115.191 40.248 93.794 1.00 36.20 107 ALA B O 1
ATOM 5016 N N . GLN B 2 108 ? 113.356 40.669 92.550 1.00 30.77 108 GLN B N 1
ATOM 5017 C CA . GLN B 2 108 ? 114.089 41.207 91.413 1.00 34.55 108 GLN B CA 1
ATOM 5018 C C . GLN B 2 108 ? 114.377 42.683 91.643 1.00 36.49 108 GLN B C 1
ATOM 5019 O O . GLN B 2 108 ? 113.546 43.424 92.178 1.00 37.52 108 GLN B O 1
ATOM 5025 N N . ARG B 2 109 ? 115.563 43.109 91.244 1.00 37.77 109 ARG B N 1
ATOM 5026 C CA . ARG B 2 109 ? 115.981 44.487 91.424 1.00 36.76 109 ARG B CA 1
ATOM 5027 C C . ARG B 2 109 ? 115.792 45.230 90.110 1.00 39.58 109 ARG B C 1
ATOM 5028 O O . ARG B 2 109 ? 116.197 44.739 89.054 1.00 44.69 109 ARG B O 1
ATOM 5036 N N . TYR B 2 110 ? 115.156 46.396 90.174 1.00 38.27 110 TYR B N 1
ATOM 5037 C CA . TYR B 2 110 ? 114.852 47.184 88.991 1.00 36.31 110 TYR B CA 1
ATOM 5038 C C . TYR B 2 110 ? 115.537 48.534 89.108 1.00 38.25 110 TYR B C 1
ATOM 5039 O O . TYR B 2 110 ? 115.942 48.955 90.199 1.00 36.96 110 TYR B O 1
ATOM 5048 N N . ASP B 2 111 ? 115.633 49.218 87.969 1.00 38.33 111 ASP B N 1
ATOM 5049 C CA . ASP B 2 111 ? 116.313 50.507 87.869 1.00 33.84 111 ASP B CA 1
ATOM 5050 C C . ASP B 2 111 ? 115.314 51.607 88.196 1.00 34.75 111 ASP B C 1
ATOM 5051 O O . ASP B 2 111 ? 114.471 51.968 87.368 1.00 36.87 111 ASP B O 1
ATOM 5056 N N . SER B 2 112 ? 115.434 52.181 89.394 1.00 33.53 112 SER B N 1
ATOM 5057 C CA . SER B 2 112 ? 114.476 53.199 89.794 1.00 35.40 112 SER B CA 1
ATOM 5058 C C . SER B 2 112 ? 114.607 54.463 88.965 1.00 35.95 112 SER B C 1
ATOM 5059 O O . SER B 2 112 ? 113.788 55.372 89.109 1.00 35.06 112 SER B O 1
ATOM 5062 N N . SER B 2 113 ? 115.621 54.554 88.116 1.00 38.02 113 SER B N 1
ATOM 5063 C CA . SER B 2 113 ? 115.694 55.685 87.211 1.00 37.37 113 SER B CA 1
ATOM 5064 C C . SER B 2 113 ? 114.726 55.547 86.038 1.00 37.39 113 SER B C 1
ATOM 5065 O O . SER B 2 113 ? 114.351 56.559 85.437 1.00 36.44 113 SER B O 1
ATOM 5068 N N . SER B 2 114 ? 114.279 54.330 85.705 1.00 34.59 114 SER B N 1
ATOM 5069 C CA . SER B 2 114 ? 113.354 54.146 84.588 1.00 34.75 114 SER B CA 1
ATOM 5070 C C . SER B 2 114 ? 112.088 53.421 85.024 1.00 35.33 114 SER B C 1
ATOM 5071 O O . SER B 2 114 ? 111.962 52.199 84.827 1.00 36.04 114 SER B O 1
ATOM 5074 N N . PRO B 2 115 ? 111.120 54.141 85.600 1.00 34.26 115 PRO B N 1
ATOM 5075 C CA . PRO B 2 115 ? 109.803 53.523 85.859 1.00 36.42 115 PRO B CA 1
ATOM 5076 C C . PRO B 2 115 ? 109.131 52.999 84.600 1.00 35.82 115 PRO B C 1
ATOM 5077 O O . PRO B 2 115 ? 108.441 51.971 84.660 1.00 35.14 115 PRO B O 1
ATOM 5081 N N . ASP B 2 116 ? 109.330 53.676 83.461 1.00 39.50 116 ASP B N 1
ATOM 5082 C CA . ASP B 2 116 ? 108.772 53.234 82.179 1.00 40.59 116 ASP B CA 1
ATOM 5083 C C . ASP B 2 116 ? 109.239 51.838 81.806 1.00 38.32 116 ASP B C 1
ATOM 5084 O O . ASP B 2 116 ? 108.449 51.013 81.319 1.00 34.46 116 ASP B O 1
ATOM 5089 N N . GLN B 2 117 ? 110.545 51.588 81.933 1.00 37.29 117 GLN B N 1
ATOM 5090 C CA . GLN B 2 117 ? 111.067 50.263 81.617 1.00 38.12 117 GLN B CA 1
ATOM 5091 C C . GLN B 2 117 ? 110.332 49.199 82.423 1.00 35.94 117 GLN B C 1
ATOM 5092 O O . GLN B 2 117 ? 109.868 48.193 81.867 1.00 36.46 117 GLN B O 1
ATOM 5098 N N . LEU B 2 118 ? 110.183 49.426 83.737 1.00 33.60 118 LEU B N 1
ATOM 5099 C CA . LEU B 2 118 ? 109.575 48.413 84.595 1.00 33.64 118 LEU B CA 1
ATOM 5100 C C . LEU B 2 118 ? 108.105 48.219 84.262 1.00 31.65 118 LEU B C 1
ATOM 5101 O O . LEU B 2 118 ? 107.610 47.087 84.255 1.00 29.97 118 LEU B O 1
ATOM 5106 N N . ILE B 2 119 ? 107.389 49.311 83.990 1.00 29.18 119 ILE B N 1
ATOM 5107 C CA . ILE B 2 119 ? 105.996 49.191 83.575 1.00 32.58 119 ILE B CA 1
ATOM 5108 C C . ILE B 2 119 ? 105.888 48.336 82.312 1.00 34.25 119 ILE B C 1
ATOM 5109 O O . ILE B 2 119 ? 105.050 47.432 82.222 1.00 33.74 119 ILE B O 1
ATOM 5114 N N . ARG B 2 120 ? 106.745 48.607 81.322 1.00 30.18 120 ARG B N 1
ATOM 5115 C CA . ARG B 2 120 ? 106.721 47.840 80.078 1.00 34.71 120 ARG B CA 1
ATOM 5116 C C . ARG B 2 120 ? 107.041 46.370 80.332 1.00 32.34 120 ARG B C 1
ATOM 5117 O O . ARG B 2 120 ? 106.411 45.479 79.749 1.00 33.28 120 ARG B O 1
ATOM 5125 N N . GLN B 2 121 ? 108.021 46.100 81.201 1.00 33.74 121 GLN B N 1
ATOM 5126 C CA . GLN B 2 121 ? 108.377 44.722 81.544 1.00 33.52 121 GLN B CA 1
ATOM 5127 C C . GLN B 2 121 ? 107.226 44.001 82.242 1.00 31.40 121 GLN B C 1
ATOM 5128 O O . GLN B 2 121 ? 106.951 42.830 81.961 1.00 28.75 121 GLN B O 1
ATOM 5134 N N . PHE B 2 122 ? 106.570 44.670 83.189 1.00 30.09 122 PHE B N 1
ATOM 5135 C CA . PHE B 2 122 ? 105.341 44.119 83.757 1.00 30.38 122 PHE B CA 1
ATOM 5136 C C . PHE B 2 122 ? 104.351 43.783 82.642 1.00 32.19 122 PHE B C 1
ATOM 5137 O O . PHE B 2 122 ? 103.860 42.645 82.532 1.00 30.13 122 PHE B O 1
ATOM 5145 N N . TYR B 2 123 ? 104.073 44.771 81.783 1.00 28.90 123 TYR B N 1
ATOM 5146 C CA . TYR B 2 123 ? 103.038 44.626 80.762 1.00 33.15 123 TYR B CA 1
ATOM 5147 C C . TYR B 2 123 ? 103.281 43.407 79.873 1.00 30.37 123 TYR B C 1
ATOM 5148 O O . TYR B 2 123 ? 102.339 42.703 79.502 1.00 31.54 123 TYR B O 1
ATOM 5157 N N . LYS B 2 124 ? 104.531 43.126 79.526 1.00 28.78 124 LYS B N 1
ATOM 5158 C CA . LYS B 2 124 ? 104.769 42.092 78.528 1.00 33.37 124 LYS B CA 1
ATOM 5159 C C . LYS B 2 124 ? 105.595 40.929 79.047 1.00 33.54 124 LYS B C 1
ATOM 5160 O O . LYS B 2 124 ? 105.897 40.016 78.269 1.00 32.20 124 LYS B O 1
ATOM 5166 N N . GLY B 2 125 ? 105.920 40.905 80.349 1.00 30.80 125 GLY B N 1
ATOM 5167 C CA . GLY B 2 125 ? 106.837 39.907 80.867 1.00 31.57 125 GLY B CA 1
ATOM 5168 C C . GLY B 2 125 ? 106.316 39.044 81.997 1.00 31.68 125 GLY B C 1
ATOM 5169 O O . GLY B 2 125 ? 107.070 38.223 82.522 1.00 31.84 125 GLY B O 1
ATOM 5170 N N . LEU B 2 126 ? 105.041 39.192 82.371 1.00 30.41 126 LEU B N 1
ATOM 5171 C CA . LEU B 2 126 ? 104.487 38.516 83.543 1.00 32.19 126 LEU B CA 1
ATOM 5172 C C . LEU B 2 126 ? 103.492 37.423 83.163 1.00 33.41 126 LEU B C 1
ATOM 5173 O O . LEU B 2 126 ? 102.703 36.983 84.000 1.00 36.78 126 LEU B O 1
ATOM 5178 N N . PHE B 2 127 ? 103.509 36.981 81.911 1.00 35.49 127 PHE B N 1
ATOM 5179 C CA . PHE B 2 127 ? 102.591 35.938 81.476 1.00 36.78 127 PHE B CA 1
ATOM 5180 C C . PHE B 2 127 ? 102.923 34.610 82.157 1.00 38.16 127 PHE B C 1
ATOM 5181 O O . PHE B 2 127 ? 104.061 34.357 82.572 1.00 34.83 127 PHE B O 1
ATOM 5189 N N . ILE B 2 128 ? 101.919 33.757 82.251 1.00 38.13 128 ILE B N 1
ATOM 5190 C CA . ILE B 2 128 ? 102.098 32.406 82.765 1.00 43.41 128 ILE B CA 1
ATOM 5191 C C . ILE B 2 128 ? 102.469 31.483 81.609 1.00 39.84 128 ILE B C 1
ATOM 5192 O O . ILE B 2 128 ? 102.008 31.642 80.479 1.00 43.14 128 ILE B O 1
ATOM 5197 N N . GLY B 2 129 ? 103.297 30.491 81.891 1.00 41.47 129 GLY B N 1
ATOM 5198 C CA . GLY B 2 129 ? 103.722 29.556 80.871 1.00 41.20 129 GLY B CA 1
ATOM 5199 C C . GLY B 2 129 ? 105.112 29.874 80.342 1.00 40.45 129 GLY B C 1
ATOM 5200 O O . GLY B 2 129 ? 105.728 30.898 80.659 1.00 41.15 129 GLY B O 1
ATOM 5201 N N . GLN B 2 130 ? 105.611 28.953 79.530 1.00 36.31 130 GLN B N 1
ATOM 5202 C CA . GLN B 2 130 ? 106.893 29.102 78.860 1.00 36.92 130 GLN B CA 1
ATOM 5203 C C . GLN B 2 130 ? 106.748 28.526 77.462 1.00 36.54 130 GLN B C 1
ATOM 5204 O O . GLN B 2 130 ? 105.939 27.619 77.249 1.00 35.30 130 GLN B O 1
ATOM 5210 N N . TYR B 2 131 ? 107.525 29.054 76.510 1.00 35.35 131 TYR B N 1
ATOM 5211 C CA . TYR B 2 131 ? 107.594 28.415 75.196 1.00 34.69 131 TYR B CA 1
ATOM 5212 C C . TYR B 2 131 ? 108.846 28.834 74.440 1.00 31.98 131 TYR B C 1
ATOM 5213 O O . TYR B 2 131 ? 109.287 29.984 74.511 1.00 33.94 131 TYR B O 1
ATOM 5222 N N . GLY B 2 132 ? 109.380 27.887 73.684 1.00 32.41 132 GLY B N 1
ATOM 5223 C CA . GLY B 2 132 ? 110.395 28.173 72.691 1.00 32.99 132 GLY B CA 1
ATOM 5224 C C . GLY B 2 132 ? 110.429 27.050 71.685 1.00 32.75 132 GLY B C 1
ATOM 5225 O O . GLY B 2 132 ? 109.928 25.950 71.941 1.00 35.43 132 GLY B O 1
ATOM 5226 N N . GLU B 2 133 ? 111.010 27.340 70.523 1.00 32.98 133 GLU B N 1
ATOM 5227 C CA . GLU B 2 133 ? 111.253 26.310 69.524 1.00 34.41 133 GLU B CA 1
ATOM 5228 C C . GLU B 2 133 ? 112.318 26.818 68.565 1.00 32.33 133 GLU B C 1
ATOM 5229 O O . GLU B 2 133 ? 112.708 27.989 68.593 1.00 32.61 133 GLU B O 1
ATOM 5235 N N . LYS B 2 134 ? 112.808 25.905 67.740 1.00 27.02 134 LYS B N 1
ATOM 5236 C CA . LYS B 2 134 ? 113.935 26.157 66.853 1.00 35.69 134 LYS B CA 1
ATOM 5237 C C . LYS B 2 134 ? 113.487 26.136 65.393 1.00 32.17 134 LYS B C 1
ATOM 5238 O O . LYS B 2 134 ? 112.660 25.311 64.998 1.00 30.16 134 LYS B O 1
ATOM 5244 N N . LEU B 2 135 ? 114.004 27.081 64.611 1.00 31.23 135 LEU B N 1
ATOM 5245 C CA . LEU B 2 135 ? 114.006 26.989 63.156 1.00 29.86 135 LEU B CA 1
ATOM 5246 C C . LEU B 2 135 ? 115.340 26.360 62.781 1.00 31.27 135 LEU B C 1
ATOM 5247 O O . LEU B 2 135 ? 116.401 26.985 62.953 1.00 29.97 135 LEU B O 1
ATOM 5252 N N . GLN B 2 136 ? 115.288 25.109 62.328 1.00 29.54 136 GLN B N 1
ATOM 5253 C CA . GLN B 2 136 ? 116.476 24.333 61.998 1.00 32.16 136 GLN B CA 1
ATOM 5254 C C . GLN B 2 136 ? 117.019 24.721 60.617 1.00 34.35 136 GLN B C 1
ATOM 5255 O O . GLN B 2 136 ? 116.285 25.215 59.752 1.00 32.27 136 GLN B O 1
ATOM 5261 N N . VAL B 2 137 ? 118.314 24.446 60.401 1.00 30.24 137 VAL B N 1
ATOM 5262 C CA . VAL B 2 137 ? 118.985 24.887 59.183 1.00 31.49 137 VAL B CA 1
ATOM 5263 C C . VAL B 2 137 ? 118.378 24.249 57.945 1.00 34.87 137 VAL B C 1
ATOM 5264 O O . VAL B 2 137 ? 118.635 24.712 56.826 1.00 34.47 137 VAL B O 1
ATOM 5268 N N . SER B 2 138 ? 117.573 23.198 58.107 1.00 30.72 138 SER B N 1
ATOM 5269 C CA . SER B 2 138 ? 116.905 22.628 56.943 1.00 37.22 138 SER B CA 1
ATOM 5270 C C . SER B 2 138 ? 115.898 23.602 56.348 1.00 38.62 138 SER B C 1
ATOM 5271 O O . SER B 2 138 ? 115.657 23.568 55.139 1.00 39.47 138 SER B O 1
ATOM 5274 N N . GLN B 2 139 ? 115.289 24.452 57.188 1.00 34.04 139 GLN B N 1
ATOM 5275 C CA . GLN B 2 139 ? 114.426 25.547 56.746 1.00 35.74 139 GLN B CA 1
ATOM 5276 C C . GLN B 2 139 ? 115.125 26.560 55.851 1.00 32.71 139 GLN B C 1
ATOM 5277 O O . GLN B 2 139 ? 114.450 27.418 55.263 1.00 31.08 139 GLN B O 1
ATOM 5283 N N . ILE B 2 140 ? 116.450 26.579 55.850 1.00 30.71 140 ILE B N 1
ATOM 5284 C CA . ILE B 2 140 ? 117.185 27.655 55.203 1.00 31.20 140 ILE B CA 1
ATOM 5285 C C . ILE B 2 140 ? 117.154 27.456 53.691 1.00 31.24 140 ILE B C 1
ATOM 5286 O O . ILE B 2 140 ? 117.319 26.334 53.186 1.00 30.11 140 ILE B O 1
ATOM 5291 N N . GLN B 2 141 ? 116.891 28.537 52.966 1.00 27.60 141 GLN B N 1
ATOM 5292 C CA . GLN B 2 141 ? 116.966 28.551 51.506 1.00 28.91 141 GLN B CA 1
ATOM 5293 C C . GLN B 2 141 ? 118.102 29.499 51.122 1.00 28.50 141 GLN B C 1
ATOM 5294 O O . GLN B 2 141 ? 117.961 30.723 51.222 1.00 32.14 141 GLN B O 1
ATOM 5300 N N . ILE B 2 142 ? 119.242 28.932 50.721 1.00 27.96 142 ILE B N 1
ATOM 5301 C CA . ILE B 2 142 ? 120.377 29.738 50.289 1.00 27.30 142 ILE B CA 1
ATOM 5302 C C . ILE B 2 142 ? 120.068 30.328 48.922 1.00 28.36 142 ILE B C 1
ATOM 5303 O O . ILE B 2 142 ? 119.326 29.741 48.127 1.00 31.06 142 ILE B O 1
ATOM 5308 N N . ARG B 2 143 ? 120.597 31.516 48.651 1.00 27.10 143 ARG B N 1
ATOM 5309 C CA . ARG B 2 143 ? 120.395 32.072 47.321 1.00 33.64 143 ARG B CA 1
ATOM 5310 C C . ARG B 2 143 ? 120.990 31.119 46.289 1.00 32.86 143 ARG B C 1
ATOM 5311 O O . ARG B 2 143 ? 122.083 30.574 46.485 1.00 32.92 143 ARG B O 1
ATOM 5319 N N . ASN B 2 144 ? 120.237 30.881 45.212 1.00 29.32 144 ASN B N 1
ATOM 5320 C CA . ASN B 2 144 ? 120.526 29.756 44.324 1.00 34.43 144 ASN B CA 1
ATOM 5321 C C . ASN B 2 144 ? 121.797 29.938 43.507 1.00 33.69 144 ASN B C 1
ATOM 5322 O O . ASN B 2 144 ? 122.333 28.947 43.007 1.00 32.40 144 ASN B O 1
ATOM 5327 N N . ASP B 2 145 ? 122.302 31.164 43.378 1.00 33.12 145 ASP B N 1
ATOM 5328 C CA . ASP B 2 145 ? 123.519 31.410 42.619 1.00 37.09 145 ASP B CA 1
ATOM 5329 C C . ASP B 2 145 ? 124.746 31.542 43.517 1.00 38.72 145 ASP B C 1
ATOM 5330 O O . ASP B 2 145 ? 125.762 32.092 43.077 1.00 39.89 145 ASP B O 1
ATOM 5335 N N . PHE B 2 146 ? 124.676 31.048 44.759 1.00 33.85 146 PHE B N 1
ATOM 5336 C CA . PHE B 2 146 ? 125.832 31.122 45.643 1.00 38.45 146 PHE B CA 1
ATOM 5337 C C . PHE B 2 146 ? 126.984 30.286 45.096 1.00 39.22 146 PHE B C 1
ATOM 5338 O O . PHE B 2 146 ? 126.820 29.105 44.788 1.00 41.17 146 PHE B O 1
ATOM 5346 N N . GLU B 2 147 ? 128.165 30.900 45.020 1.00 41.17 147 GLU B N 1
ATOM 5347 C CA . GLU B 2 147 ? 129.334 30.328 44.358 1.00 47.06 147 GLU B CA 1
ATOM 5348 C C . GLU B 2 147 ? 130.195 29.473 45.289 1.00 43.95 147 GLU B C 1
ATOM 5349 O O . GLU B 2 147 ? 130.970 28.640 44.808 1.00 43.89 147 GLU B O 1
ATOM 5355 N N . GLY B 2 148 ? 130.095 29.660 46.596 1.00 35.15 148 GLY B N 1
ATOM 5356 C CA . GLY B 2 148 ? 130.996 29.002 47.513 1.00 37.11 148 GLY B CA 1
ATOM 5357 C C . GLY B 2 148 ? 130.640 27.558 47.791 1.00 34.01 148 GLY B C 1
ATOM 5358 O O . GLY B 2 148 ? 129.878 26.914 47.067 1.00 37.87 148 GLY B O 1
ATOM 5359 N N . VAL B 2 149 ? 131.199 27.055 48.876 1.00 36.56 149 VAL B N 1
ATOM 5360 C CA . VAL B 2 149 ? 130.974 25.692 49.329 1.00 40.90 149 VAL B CA 1
ATOM 5361 C C . VAL B 2 149 ? 129.890 25.678 50.403 1.00 38.55 149 VAL B C 1
ATOM 5362 O O . VAL B 2 149 ? 129.798 26.583 51.250 1.00 36.15 149 VAL B O 1
ATOM 5366 N N . VAL B 2 150 ? 129.060 24.643 50.349 1.00 35.82 150 VAL B N 1
ATOM 5367 C CA . VAL B 2 150 ? 127.923 24.441 51.230 1.00 38.26 150 VAL B CA 1
ATOM 5368 C C . VAL B 2 150 ? 128.061 23.045 51.825 1.00 37.70 150 VAL B C 1
ATOM 5369 O O . VAL B 2 150 ? 128.073 22.056 51.080 1.00 38.09 150 VAL B O 1
ATOM 5373 N N . ASN B 2 151 ? 128.178 22.965 53.158 1.00 37.01 151 ASN B N 1
ATOM 5374 C CA . ASN B 2 151 ? 128.234 21.710 53.908 1.00 40.10 151 ASN B CA 1
ATOM 5375 C C . ASN B 2 151 ? 127.187 21.714 55.004 1.00 37.68 151 ASN B C 1
ATOM 5376 O O . ASN B 2 151 ? 127.088 22.676 55.767 1.00 43.02 151 ASN B O 1
ATOM 5381 N N . TYR B 2 152 ? 126.455 20.619 55.130 1.00 36.42 152 TYR B N 1
ATOM 5382 C CA . TYR B 2 152 ? 125.631 20.381 56.303 1.00 37.84 152 TYR B CA 1
ATOM 5383 C C . TYR B 2 152 ? 126.380 19.409 57.196 1.00 43.18 152 TYR B C 1
ATOM 5384 O O . TYR B 2 152 ? 126.726 18.308 56.755 1.00 42.19 152 TYR B O 1
ATOM 5393 N N . GLN B 2 153 ? 126.692 19.851 58.419 1.00 40.56 153 GLN B N 1
ATOM 5394 C CA . GLN B 2 153 ? 127.305 19.001 59.439 1.00 41.02 153 GLN B CA 1
ATOM 5395 C C . GLN B 2 153 ? 126.164 18.381 60.233 1.00 40.41 153 GLN B C 1
ATOM 5396 O O . GLN B 2 153 ? 125.754 18.864 61.287 1.00 35.25 153 GLN B O 1
ATOM 5402 N N . GLY B 2 154 ? 125.626 17.303 59.687 1.00 40.78 154 GLY B N 1
ATOM 5403 C CA . GLY B 2 154 ? 124.478 16.722 60.315 1.00 42.99 154 GLY B CA 1
ATOM 5404 C C . GLY B 2 154 ? 123.253 17.617 60.214 1.00 48.01 154 GLY B C 1
ATOM 5405 O O . GLY B 2 154 ? 123.138 18.519 59.366 1.00 45.32 154 GLY B O 1
ATOM 5406 N N . ASN B 2 155 ? 122.330 17.374 61.133 1.00 48.15 155 ASN B N 1
ATOM 5407 C CA . ASN B 2 155 ? 121.015 17.968 61.005 1.00 47.59 155 ASN B CA 1
ATOM 5408 C C . ASN B 2 155 ? 120.928 19.379 61.547 1.00 44.78 155 ASN B C 1
ATOM 5409 O O . ASN B 2 155 ? 119.900 20.027 61.344 1.00 47.90 155 ASN B O 1
ATOM 5414 N N . ASN B 2 156 ? 121.957 19.888 62.208 1.00 43.26 156 ASN B N 1
ATOM 5415 C CA . ASN B 2 156 ? 121.773 21.133 62.936 1.00 43.58 156 ASN B CA 1
ATOM 5416 C C . ASN B 2 156 ? 122.773 22.238 62.611 1.00 43.04 156 ASN B C 1
ATOM 5417 O O . ASN B 2 156 ? 122.673 23.326 63.197 1.00 40.32 156 ASN B O 1
ATOM 5422 N N . TYR B 2 157 ? 123.715 22.010 61.698 1.00 40.73 157 TYR B N 1
ATOM 5423 C CA . TYR B 2 157 ? 124.687 23.039 61.353 1.00 41.04 157 TYR B CA 1
ATOM 5424 C C . TYR B 2 157 ? 124.882 23.128 59.845 1.00 39.87 157 TYR B C 1
ATOM 5425 O O . TYR B 2 157 ? 124.998 22.106 59.157 1.00 35.16 157 TYR B O 1
ATOM 5434 N N . LEU B 2 158 ? 124.880 24.365 59.349 1.00 34.25 158 LEU B N 1
ATOM 5435 C CA . LEU B 2 158 ? 125.132 24.681 57.956 1.00 35.07 158 LEU B CA 1
ATOM 5436 C C . LEU B 2 158 ? 126.379 25.547 57.877 1.00 39.11 158 LEU B C 1
ATOM 5437 O O . LEU B 2 158 ? 126.527 26.519 58.633 1.00 35.44 158 LEU B O 1
ATOM 5442 N N . GLU B 2 159 ? 127.267 25.187 56.961 1.00 37.84 159 GLU B N 1
ATOM 5443 C CA . GLU B 2 159 ? 128.576 25.800 56.819 1.00 36.42 159 GLU B CA 1
ATOM 5444 C C . GLU B 2 159 ? 128.679 26.376 55.413 1.00 37.38 159 GLU B C 1
ATOM 5445 O O . GLU B 2 159 ? 128.528 25.644 54.427 1.00 34.71 159 GLU B O 1
ATOM 5451 N N . LEU B 2 160 ? 128.928 27.680 55.327 1.00 35.53 160 LEU B N 1
ATOM 5452 C CA . LEU B 2 160 ? 129.096 28.383 54.068 1.00 33.42 160 LEU B CA 1
ATOM 5453 C C . LEU B 2 160 ? 130.479 29.001 54.037 1.00 36.17 160 LEU B C 1
ATOM 5454 O O . LEU B 2 160 ? 130.890 29.651 55.003 1.00 34.94 160 LEU B O 1
ATOM 5459 N N . GLU B 2 161 ? 131.187 28.812 52.924 1.00 36.37 161 GLU B N 1
ATOM 5460 C CA . GLU B 2 161 ? 132.528 29.363 52.781 1.00 39.87 161 GLU B CA 1
ATOM 5461 C C . GLU B 2 161 ? 132.722 29.960 51.394 1.00 37.75 161 GLU B C 1
ATOM 5462 O O . GLU B 2 161 ? 132.392 29.319 50.391 1.00 37.39 161 GLU B O 1
ATOM 5468 N N . GLY B 2 162 ? 133.264 31.175 51.345 1.00 36.33 162 GLY B N 1
ATOM 5469 C CA . GLY B 2 162 ? 133.621 31.799 50.073 1.00 41.20 162 GLY B CA 1
ATOM 5470 C C . GLY B 2 162 ? 133.627 33.319 50.180 1.00 42.99 162 GLY B C 1
ATOM 5471 O O . GLY B 2 162 ? 133.945 33.881 51.231 1.00 45.80 162 GLY B O 1
ATOM 5472 N N . GLN B 2 163 ? 133.288 33.955 49.066 1.00 37.88 163 GLN B N 1
ATOM 5473 C CA . GLN B 2 163 ? 133.169 35.404 48.989 1.00 43.01 163 GLN B CA 1
ATOM 5474 C C . GLN B 2 163 ? 131.705 35.799 48.979 1.00 41.48 163 GLN B C 1
ATOM 5475 O O . GLN B 2 163 ? 130.940 35.331 48.128 1.00 46.17 163 GLN B O 1
ATOM 5481 N N . PHE B 2 164 ? 131.329 36.695 49.891 1.00 36.67 164 PHE B N 1
ATOM 5482 C CA . PHE B 2 164 ? 129.936 37.060 50.097 1.00 37.49 164 PHE B CA 1
ATOM 5483 C C . PHE B 2 164 ? 129.576 38.437 49.566 1.00 38.07 164 PHE B C 1
ATOM 5484 O O . PHE B 2 164 ? 128.389 38.742 49.470 1.00 39.58 164 PHE B O 1
ATOM 5492 N N . GLY B 2 165 ? 130.555 39.245 49.166 1.00 39.24 165 GLY B N 1
ATOM 5493 C CA . GLY B 2 165 ? 130.280 40.523 48.529 1.00 37.31 165 GLY B CA 1
ATOM 5494 C C . GLY B 2 165 ? 131.101 41.628 49.157 1.00 38.69 165 GLY B C 1
ATOM 5495 O O . GLY B 2 165 ? 131.577 41.500 50.287 1.00 37.60 165 GLY B O 1
ATOM 5496 N N . GLU B 2 166 ? 131.261 42.727 48.425 1.00 36.75 166 GLU B N 1
ATOM 5497 C CA . GLU B 2 166 ? 131.962 43.887 48.954 1.00 40.92 166 GLU B CA 1
ATOM 5498 C C . GLU B 2 166 ? 131.097 44.700 49.918 1.00 38.30 166 GLU B C 1
ATOM 5499 O O . GLU B 2 166 ? 131.628 45.319 50.852 1.00 39.47 166 GLU B O 1
ATOM 5505 N N . ASN B 2 167 ? 129.784 44.719 49.705 1.00 35.50 167 ASN B N 1
ATOM 5506 C CA . ASN B 2 167 ? 128.799 45.255 50.635 1.00 35.41 167 ASN B CA 1
ATOM 5507 C C . ASN B 2 167 ? 127.878 44.127 51.077 1.00 38.13 167 ASN B C 1
ATOM 5508 O O . ASN B 2 167 ? 127.889 43.029 50.515 1.00 34.34 167 ASN B O 1
ATOM 5513 N N . TYR B 2 168 ? 127.068 44.403 52.093 1.00 37.14 168 TYR B N 1
ATOM 5514 C CA . TYR B 2 168 ? 126.126 43.398 52.553 1.00 35.34 168 TYR B CA 1
ATOM 5515 C C . TYR B 2 168 ? 125.306 42.891 51.377 1.00 36.48 168 TYR B C 1
ATOM 5516 O O . TYR B 2 168 ? 124.753 43.677 50.604 1.00 36.95 168 TYR B O 1
ATOM 5525 N N . SER B 2 169 ? 125.274 41.570 51.218 1.00 36.86 169 SER B N 1
ATOM 5526 C CA . SER B 2 169 ? 124.635 40.940 50.069 1.00 33.52 169 SER B CA 1
ATOM 5527 C C . SER B 2 169 ? 123.768 39.792 50.537 1.00 30.96 169 SER B C 1
ATOM 5528 O O . SER B 2 169 ? 124.208 38.975 51.356 1.00 28.13 169 SER B O 1
ATOM 5531 N N . PHE B 2 170 ? 122.556 39.719 49.983 1.00 27.29 170 PHE B N 1
ATOM 5532 C CA . PHE B 2 170 ? 121.628 38.662 50.355 1.00 30.04 170 PHE B CA 1
ATOM 5533 C C . PHE B 2 170 ? 122.300 37.307 50.214 1.00 30.16 170 PHE B C 1
ATOM 5534 O O . PHE B 2 170 ? 122.884 36.993 49.176 1.00 34.16 170 PHE B O 1
ATOM 5542 N N . LEU B 2 171 ? 122.249 36.519 51.277 1.00 27.44 171 LEU B N 1
ATOM 5543 C CA . LEU B 2 171 ? 122.836 35.189 51.253 1.00 29.83 171 LEU B CA 1
ATOM 5544 C C . LEU B 2 171 ? 121.799 34.080 51.357 1.00 32.09 171 LEU B C 1
ATOM 5545 O O . LEU B 2 171 ? 121.886 33.092 50.615 1.00 34.00 171 LEU B O 1
ATOM 5550 N N . LEU B 2 172 ? 120.812 34.219 52.251 1.00 29.13 172 LEU B N 1
ATOM 5551 C CA . LEU B 2 172 ? 119.840 33.161 52.505 1.00 28.54 172 LEU B CA 1
ATOM 5552 C C . LEU B 2 172 ? 118.627 33.730 53.230 1.00 27.55 172 LEU B C 1
ATOM 5553 O O . LEU B 2 172 ? 118.702 34.765 53.893 1.00 28.21 172 LEU B O 1
ATOM 5558 N N . ASN B 2 173 ? 117.517 33.013 53.144 1.00 26.01 173 ASN B N 1
ATOM 5559 C CA . ASN B 2 173 ? 116.359 33.333 53.957 1.00 23.59 173 ASN B CA 1
ATOM 5560 C C . ASN B 2 173 ? 115.873 32.077 54.660 1.00 27.94 173 ASN B C 1
ATOM 5561 O O . ASN B 2 173 ? 116.261 30.953 54.321 1.00 26.04 173 ASN B O 1
ATOM 5566 N N . PHE B 2 174 ? 115.037 32.287 55.679 1.00 27.02 174 PHE B N 1
ATOM 5567 C CA . PHE B 2 174 ? 114.273 31.205 56.275 1.00 28.19 174 PHE B CA 1
ATOM 5568 C C . PHE B 2 174 ? 112.949 31.113 55.532 1.00 29.03 174 PHE B C 1
ATOM 5569 O O . PHE B 2 174 ? 112.312 32.140 55.269 1.00 27.54 174 PHE B O 1
ATOM 5577 N N . ALA B 2 175 ? 112.558 29.884 55.172 1.00 26.95 175 ALA B N 1
ATOM 5578 C CA . ALA B 2 175 ? 111.338 29.684 54.391 1.00 31.19 175 ALA B CA 1
ATOM 5579 C C . ALA B 2 175 ? 110.068 29.987 55.185 1.00 31.28 175 ALA B C 1
ATOM 5580 O O . ALA B 2 175 ? 109.074 30.453 54.603 1.00 30.62 175 ALA B O 1
ATOM 5582 N N . TYR B 2 176 ? 110.066 29.736 56.491 1.00 26.89 176 TYR B N 1
ATOM 5583 C CA . TYR B 2 176 ? 108.834 29.838 57.266 1.00 30.30 176 TYR B CA 1
ATOM 5584 C C . TYR B 2 176 ? 108.789 31.102 58.113 1.00 28.91 176 TYR B C 1
ATOM 5585 O O . TYR B 2 176 ? 109.802 31.759 58.359 1.00 29.30 176 TYR B O 1
ATOM 5594 N N . ASN B 2 177 ? 107.590 31.430 58.571 1.00 27.90 177 ASN B N 1
ATOM 5595 C CA . ASN B 2 177 ? 107.392 32.617 59.384 1.00 27.64 177 ASN B CA 1
ATOM 5596 C C . ASN B 2 177 ? 107.309 32.250 60.856 1.00 32.28 177 ASN B C 1
ATOM 5597 O O . ASN B 2 177 ? 106.899 31.145 61.226 1.00 31.94 177 ASN B O 1
ATOM 5602 N N . ILE B 2 178 ? 107.700 33.199 61.693 1.00 31.73 178 ILE B N 1
ATOM 5603 C CA . ILE B 2 178 ? 107.750 33.041 63.140 1.00 27.03 178 ILE B CA 1
ATOM 5604 C C . ILE B 2 178 ? 106.596 33.834 63.735 1.00 30.89 178 ILE B C 1
ATOM 5605 O O . ILE B 2 178 ? 106.540 35.057 63.545 1.00 31.32 178 ILE B O 1
ATOM 5610 N N . PRO B 2 179 ? 105.673 33.198 64.455 1.00 29.75 179 PRO B N 1
ATOM 5611 C CA . PRO B 2 179 ? 104.592 33.942 65.110 1.00 31.10 179 PRO B CA 1
ATOM 5612 C C . PRO B 2 179 ? 105.148 35.046 65.998 1.00 34.12 179 PRO B C 1
ATOM 5613 O O . PRO B 2 179 ? 106.062 34.831 66.788 1.00 32.52 179 PRO B O 1
ATOM 5617 N N . PHE B 2 180 ? 104.598 36.236 65.848 1.00 30.25 180 PHE B N 1
ATOM 5618 C CA . PHE B 2 180 ? 105.027 37.400 66.599 1.00 33.36 180 PHE B CA 1
ATOM 5619 C C . PHE B 2 180 ? 103.846 37.892 67.417 1.00 32.90 180 PHE B C 1
ATOM 5620 O O . PHE B 2 180 ? 102.804 38.241 66.859 1.00 29.97 180 PHE B O 1
ATOM 5628 N N . SER B 2 181 ? 104.012 37.928 68.728 1.00 34.93 181 SER B N 1
ATOM 5629 C CA . SER B 2 181 ? 102.937 38.315 69.619 1.00 33.39 181 SER B CA 1
ATOM 5630 C C . SER B 2 181 ? 103.028 39.795 69.961 1.00 34.03 181 SER B C 1
ATOM 5631 O O . SER B 2 181 ? 104.115 40.374 70.065 1.00 31.40 181 SER B O 1
ATOM 5634 N N . SER B 2 182 ? 101.869 40.408 70.142 1.00 32.90 182 SER B N 1
ATOM 5635 C CA . SER B 2 182 ? 101.823 41.763 70.657 1.00 35.38 182 SER B CA 1
ATOM 5636 C C . SER B 2 182 ? 101.762 41.805 72.183 1.00 34.67 182 SER B C 1
ATOM 5637 O O . SER B 2 182 ? 101.847 42.893 72.762 1.00 36.48 182 SER B O 1
ATOM 5640 N N . ASP B 2 183 ? 101.658 40.653 72.850 1.00 33.56 183 ASP B N 1
ATOM 5641 C CA . ASP B 2 183 ? 101.414 40.623 74.292 1.00 34.93 183 ASP B CA 1
ATOM 5642 C C . ASP B 2 183 ? 102.644 40.325 75.141 1.00 33.99 183 ASP B C 1
ATOM 5643 O O . ASP B 2 183 ? 102.601 40.577 76.349 1.00 33.55 183 ASP B O 1
ATOM 5648 N N . PHE B 2 184 ? 103.731 39.813 74.555 1.00 33.30 184 PHE B N 1
ATOM 5649 C CA . PHE B 2 184 ? 104.973 39.603 75.286 1.00 33.62 184 PHE B CA 1
ATOM 5650 C C . PHE B 2 184 ? 106.150 39.917 74.370 1.00 33.34 184 PHE B C 1
ATOM 5651 O O . PHE B 2 184 ? 105.978 40.240 73.192 1.00 33.26 184 PHE B O 1
ATOM 5659 N N . TYR B 2 185 ? 107.356 39.848 74.927 1.00 31.82 185 TYR B N 1
ATOM 5660 C CA . TYR B 2 185 ? 108.558 40.009 74.125 1.00 28.98 185 TYR B CA 1
ATOM 5661 C C . TYR B 2 185 ? 108.745 38.792 73.236 1.00 31.14 185 TYR B C 1
ATOM 5662 O O . TYR B 2 185 ? 108.399 37.663 73.608 1.00 30.53 185 TYR B O 1
ATOM 5671 N N . ASN B 2 186 ? 109.279 39.031 72.043 1.00 29.07 186 ASN B N 1
ATOM 5672 C CA . ASN B 2 186 ? 109.573 37.968 71.091 1.00 29.73 186 ASN B CA 1
ATOM 5673 C C . ASN B 2 186 ? 111.081 37.830 71.031 1.00 32.65 186 ASN B C 1
ATOM 5674 O O . ASN B 2 186 ? 111.772 38.721 70.526 1.00 31.90 186 ASN B O 1
ATOM 5679 N N . GLU B 2 187 ? 111.582 36.724 71.570 1.00 31.12 187 GLU B N 1
ATOM 5680 C CA . GLU B 2 187 ? 113.001 36.482 71.652 1.00 30.51 187 GLU B CA 1
ATOM 5681 C C . GLU B 2 187 ? 113.469 35.709 70.435 1.00 28.65 187 GLU B C 1
ATOM 5682 O O . GLU B 2 187 ? 112.818 34.763 69.996 1.00 31.51 187 GLU B O 1
ATOM 5688 N N . LEU B 2 188 ? 114.615 36.102 69.913 1.00 29.48 188 LEU B N 1
ATOM 5689 C CA . LEU B 2 188 ? 115.312 35.365 68.879 1.00 29.86 188 LEU B CA 1
ATOM 5690 C C . LEU B 2 188 ? 116.747 35.163 69.336 1.00 31.19 188 LEU B C 1
ATOM 5691 O O . LEU B 2 188 ? 117.330 36.064 69.944 1.00 29.32 188 LEU B O 1
ATOM 5696 N N . PHE B 2 189 ? 117.326 34.000 69.022 1.00 28.76 189 PHE B N 1
ATOM 5697 C CA . PHE B 2 189 ? 118.766 33.815 69.199 1.00 28.98 189 PHE B CA 1
ATOM 5698 C C . PHE B 2 189 ? 119.302 32.858 68.143 1.00 30.32 189 PHE B C 1
ATOM 5699 O O . PHE B 2 189 ? 118.839 31.719 68.033 1.00 34.31 189 PHE B O 1
ATOM 5707 N N . LEU B 2 190 ? 120.297 33.304 67.394 1.00 29.53 190 LEU B N 1
ATOM 5708 C CA . LEU B 2 190 ? 120.869 32.530 66.298 1.00 34.71 190 LEU B CA 1
ATOM 5709 C C . LEU B 2 190 ? 122.226 31.979 66.735 1.00 34.29 190 LEU B C 1
ATOM 5710 O O . LEU B 2 190 ? 123.175 32.742 66.932 1.00 36.31 190 LEU B O 1
ATOM 5715 N N . GLU B 2 191 ? 122.316 30.665 66.891 1.00 30.94 191 GLU B N 1
ATOM 5716 C CA . GLU B 2 191 ? 123.607 30.010 67.044 1.00 34.95 191 GLU B CA 1
ATOM 5717 C C . GLU B 2 191 ? 124.407 30.162 65.771 1.00 33.52 191 GLU B C 1
ATOM 5718 O O . GLU B 2 191 ? 123.970 29.714 64.706 1.00 36.48 191 GLU B O 1
ATOM 5724 N N . HIS B 2 192 ? 125.596 30.735 65.869 1.00 34.29 192 HIS B N 1
ATOM 5725 C CA . HIS B 2 192 ? 126.459 30.749 64.700 1.00 34.89 192 HIS B CA 1
ATOM 5726 C C . HIS B 2 192 ? 127.881 30.986 65.150 1.00 34.19 192 HIS B C 1
ATOM 5727 O O . HIS B 2 192 ? 128.139 31.325 66.303 1.00 34.61 192 HIS B O 1
ATOM 5734 N N . ILE B 2 193 ? 128.792 30.836 64.197 1.00 36.12 193 ILE B N 1
ATOM 5735 C CA . ILE B 2 193 ? 130.212 31.085 64.373 1.00 38.01 193 ILE B CA 1
ATOM 5736 C C . ILE B 2 193 ? 130.760 31.637 63.064 1.00 41.20 193 ILE B C 1
ATOM 5737 O O . ILE B 2 193 ? 130.424 31.141 61.987 1.00 37.87 193 ILE B O 1
ATOM 5742 N N . ILE B 2 194 ? 131.617 32.654 63.169 1.00 42.81 194 ILE B N 1
ATOM 5743 C CA . ILE B 2 194 ? 132.289 33.286 62.041 1.00 42.05 194 ILE B CA 1
ATOM 5744 C C . ILE B 2 194 ? 133.767 32.945 62.095 1.00 43.90 194 ILE B C 1
ATOM 5745 O O . ILE B 2 194 ? 134.362 32.941 63.173 1.00 44.66 194 ILE B O 1
ATOM 5750 N N . GLU B 2 195 ? 134.372 32.704 60.930 1.00 45.24 195 GLU B N 1
ATOM 5751 C CA . GLU B 2 195 ? 135.823 32.692 60.781 1.00 43.13 195 GLU B CA 1
ATOM 5752 C C . GLU B 2 195 ? 136.184 33.503 59.548 1.00 43.56 195 GLU B C 1
ATOM 5753 O O . GLU B 2 195 ? 135.588 33.307 58.482 1.00 43.54 195 GLU B O 1
ATOM 5759 N N . GLY B 2 196 ? 137.150 34.408 59.696 1.00 39.65 196 GLY B N 1
ATOM 5760 C CA . GLY B 2 196 ? 137.582 35.286 58.625 1.00 40.34 196 GLY B CA 1
ATOM 5761 C C . GLY B 2 196 ? 137.027 36.685 58.774 1.00 40.70 196 GLY B C 1
ATOM 5762 O O . GLY B 2 196 ? 136.447 37.062 59.797 1.00 43.25 196 GLY B O 1
ATOM 5763 N N . ASP B 2 197 ? 137.202 37.469 57.711 1.00 43.97 197 ASP B N 1
ATOM 5764 C CA . ASP B 2 197 ? 136.678 38.837 57.661 1.00 47.82 197 ASP B CA 1
ATOM 5765 C C . ASP B 2 197 ? 135.282 38.834 57.033 1.00 46.68 197 ASP B C 1
ATOM 5766 O O . ASP B 2 197 ? 135.059 39.278 55.904 1.00 43.06 197 ASP B O 1
ATOM 5771 N N . ILE B 2 198 ? 134.329 38.304 57.794 1.00 43.75 198 ILE B N 1
ATOM 5772 C CA . ILE B 2 198 ? 132.937 38.235 57.376 1.00 45.50 198 ILE B CA 1
ATOM 5773 C C . ILE B 2 198 ? 132.105 39.063 58.331 1.00 43.24 198 ILE B C 1
ATOM 5774 O O . ILE B 2 198 ? 132.294 39.001 59.547 1.00 40.48 198 ILE B O 1
ATOM 5779 N N . ASP B 2 199 ? 131.168 39.808 57.786 1.00 40.43 199 ASP B N 1
ATOM 5780 C CA . ASP B 2 199 ? 130.126 40.418 58.584 1.00 38.49 199 ASP B CA 1
ATOM 5781 C C . ASP B 2 199 ? 128.800 39.859 58.096 1.00 37.88 199 ASP B C 1
ATOM 5782 O O . ASP B 2 199 ? 128.602 39.678 56.890 1.00 36.62 199 ASP B O 1
ATOM 5787 N N . ILE B 2 200 ? 127.914 39.536 59.023 1.00 35.43 200 ILE B N 1
ATOM 5788 C CA . ILE B 2 200 ? 126.577 39.093 58.660 1.00 34.76 200 ILE B CA 1
ATOM 5789 C C . ILE B 2 200 ? 125.559 40.028 59.295 1.00 40.20 200 ILE B C 1
ATOM 5790 O O . ILE B 2 200 ? 125.766 40.560 60.394 1.00 37.54 200 ILE B O 1
ATOM 5795 N N . ARG B 2 201 ? 124.449 40.225 58.577 1.00 37.18 201 ARG B N 1
ATOM 5796 C CA . ARG B 2 201 ? 123.327 41.040 59.016 1.00 37.03 201 ARG B CA 1
ATOM 5797 C C . ARG B 2 201 ? 122.023 40.261 58.869 1.00 35.47 201 ARG B C 1
ATOM 5798 O O . ARG B 2 201 ? 121.733 39.698 57.807 1.00 33.43 201 ARG B O 1
ATOM 5806 N N . LEU B 2 202 ? 121.229 40.261 59.924 1.00 34.65 202 LEU B N 1
ATOM 5807 C CA . LEU B 2 202 ? 119.913 39.648 59.925 1.00 33.75 202 LEU B CA 1
ATOM 5808 C C . LEU B 2 202 ? 118.863 40.736 59.737 1.00 32.50 202 LEU B C 1
ATOM 5809 O O . LEU B 2 202 ? 118.844 41.712 60.491 1.00 33.98 202 LEU B O 1
ATOM 5814 N N . VAL B 2 203 ? 117.997 40.575 58.738 1.00 30.17 203 VAL B N 1
ATOM 5815 C CA . VAL B 2 203 ? 116.867 41.473 58.521 1.00 29.98 203 VAL B CA 1
ATOM 5816 C C . VAL B 2 203 ? 115.588 40.733 58.890 1.00 30.26 203 VAL B C 1
ATOM 5817 O O . VAL B 2 203 ? 115.358 39.602 58.449 1.00 31.79 203 VAL B O 1
ATOM 5821 N N . ILE B 2 204 ? 114.780 41.355 59.735 1.00 33.25 204 ILE B N 1
ATOM 5822 C CA . ILE B 2 204 ? 113.608 40.735 60.324 1.00 30.34 204 ILE B CA 1
ATOM 5823 C C . ILE B 2 204 ? 112.436 41.646 60.008 1.00 28.77 204 ILE B C 1
ATOM 5824 O O . ILE B 2 204 ? 112.438 42.814 60.415 1.00 29.70 204 ILE B O 1
ATOM 5829 N N . SER B 2 205 ? 111.453 41.118 59.273 1.00 28.14 205 SER B N 1
ATOM 5830 C CA . SER B 2 205 ? 110.301 41.876 58.782 1.00 30.04 205 SER B CA 1
ATOM 5831 C C . SER B 2 205 ? 109.007 41.366 59.422 1.00 27.17 205 SER B C 1
ATOM 5832 O O . SER B 2 205 ? 108.690 40.170 59.338 1.00 26.72 205 SER B O 1
ATOM 5835 N N . LEU B 2 206 ? 108.240 42.277 60.018 1.00 30.12 206 LEU B N 1
ATOM 5836 C CA . LEU B 2 206 ? 106.981 41.929 60.675 1.00 28.51 206 LEU B CA 1
ATOM 5837 C C . LEU B 2 206 ? 105.818 42.080 59.689 1.00 32.37 206 LEU B C 1
ATOM 5838 O O . LEU B 2 206 ? 105.425 43.201 59.340 1.00 31.78 206 LEU B O 1
ATOM 5843 N N . ILE B 2 207 ? 105.261 40.951 59.251 1.00 30.49 207 ILE B N 1
ATOM 5844 C CA . ILE B 2 207 ? 104.094 40.926 58.370 1.00 31.69 207 ILE B CA 1
ATOM 5845 C C . ILE B 2 207 ? 102.838 40.971 59.238 1.00 30.03 207 ILE B C 1
ATOM 5846 O O . ILE B 2 207 ? 102.635 40.092 60.080 1.00 33.10 207 ILE B O 1
ATOM 5851 N N . VAL B 2 208 ? 101.991 41.985 59.025 1.00 31.59 208 VAL B N 1
ATOM 5852 C CA . VAL B 2 208 ? 100.821 42.181 59.885 1.00 34.92 208 VAL B CA 1
ATOM 5853 C C . VAL B 2 208 ?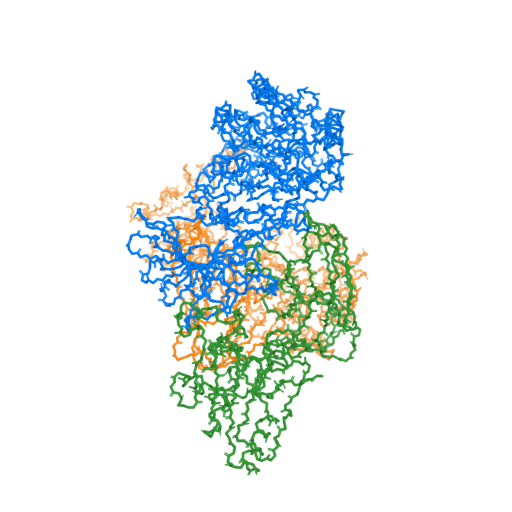 99.886 40.994 59.787 1.00 33.55 208 VAL B C 1
ATOM 5854 O O . VAL B 2 208 ? 99.625 40.466 58.696 1.00 33.83 208 VAL B O 1
ATOM 5858 N N . ASP B 2 209 ? 99.344 40.595 60.928 1.00 32.99 209 ASP B N 1
ATOM 5859 C CA . ASP B 2 209 ? 98.444 39.458 60.975 1.00 36.07 209 ASP B CA 1
ATOM 5860 C C . ASP B 2 209 ? 97.322 39.570 59.949 1.00 36.88 209 ASP B C 1
ATOM 5861 O O . ASP B 2 209 ? 96.687 40.616 59.816 1.00 37.65 209 ASP B O 1
ATOM 5866 N N . GLY B 2 210 ? 97.075 38.475 59.237 1.00 37.14 210 GLY B N 1
ATOM 5867 C CA . GLY B 2 210 ? 96.008 38.433 58.261 1.00 39.48 210 GLY B CA 1
ATOM 5868 C C . GLY B 2 210 ? 96.242 39.223 56.988 1.00 45.08 210 GLY B C 1
ATOM 5869 O O . GLY B 2 210 ? 95.318 39.345 56.181 1.00 44.36 210 GLY B O 1
ATOM 5870 N N . SER B 2 211 ? 97.430 39.784 56.783 1.00 38.87 211 SER B N 1
ATOM 5871 C CA . SER B 2 211 ? 97.729 40.511 55.563 1.00 34.14 211 SER B CA 1
ATOM 5872 C C . SER B 2 211 ? 98.531 39.623 54.612 1.00 37.62 211 SER B C 1
ATOM 5873 O O . SER B 2 211 ? 99.195 38.661 55.019 1.00 35.43 211 SER B O 1
ATOM 5876 N N . VAL B 2 212 ? 98.431 39.938 53.318 1.00 33.08 212 VAL B N 1
ATOM 5877 C CA . VAL B 2 212 ? 99.234 39.229 52.325 1.00 32.06 212 VAL B CA 1
ATOM 5878 C C . VAL B 2 212 ? 100.711 39.602 52.452 1.00 33.39 212 VAL B C 1
ATOM 5879 O O . VAL B 2 212 ? 101.588 38.733 52.384 1.00 33.97 212 VAL B O 1
ATOM 5883 N N . ASP B 2 213 ? 101.011 40.885 52.672 1.00 32.04 213 ASP B N 1
ATOM 5884 C CA . ASP B 2 213 ? 102.395 41.348 52.619 1.00 32.63 213 ASP B CA 1
ATOM 5885 C C . ASP B 2 213 ? 102.555 42.741 53.215 1.00 31.86 213 ASP B C 1
ATOM 5886 O O . ASP B 2 213 ? 103.329 43.546 52.699 1.00 33.33 213 ASP B O 1
ATOM 5891 N N . ASP B 2 214 ? 101.818 43.053 54.275 1.00 33.84 214 ASP B N 1
ATOM 5892 C CA . ASP B 2 214 ? 101.921 44.363 54.914 1.00 34.24 214 ASP B CA 1
ATOM 5893 C C . ASP B 2 214 ? 103.062 44.276 55.931 1.00 33.95 214 ASP B C 1
ATOM 5894 O O . ASP B 2 214 ? 102.899 43.698 57.007 1.00 31.95 214 ASP B O 1
ATOM 5899 N N . ILE B 2 215 ? 104.234 44.800 55.565 1.00 31.51 215 ILE B N 1
ATOM 5900 C CA . ILE B 2 215 ? 105.386 44.869 56.468 1.00 32.85 215 ILE B CA 1
ATOM 5901 C C . ILE B 2 215 ? 105.170 46.077 57.377 1.00 34.94 215 ILE B C 1
ATOM 5902 O O . ILE B 2 215 ? 105.423 47.213 56.965 1.00 35.28 215 ILE B O 1
ATOM 5907 N N . ALA B 2 216 ? 104.725 45.855 58.614 1.00 30.43 216 ALA B N 1
ATOM 5908 C CA . ALA B 2 216 ? 104.525 46.995 59.509 1.00 36.15 216 ALA B CA 1
ATOM 5909 C C . ALA B 2 216 ? 105.817 47.474 60.151 1.00 36.90 216 ALA B C 1
ATOM 5910 O O . ALA B 2 216 ? 105.870 48.615 60.618 1.00 39.41 216 ALA B O 1
ATOM 5912 N N . LYS B 2 217 ? 106.850 46.640 60.196 1.00 32.74 217 LYS B N 1
ATOM 5913 C CA . LYS B 2 217 ? 108.035 46.965 60.978 1.00 30.61 217 LYS B CA 1
ATOM 5914 C C . LYS B 2 217 ? 109.162 46.048 60.543 1.00 32.22 217 LYS B C 1
ATOM 5915 O O . LYS B 2 217 ? 108.939 44.857 60.280 1.00 31.43 217 LYS B O 1
ATOM 5921 N N . GLU B 2 218 ? 110.362 46.617 60.442 1.00 32.12 218 GLU B N 1
ATOM 5922 C CA . GLU B 2 218 ? 111.574 45.866 60.139 1.00 36.49 218 GLU B CA 1
ATOM 5923 C C . GLU B 2 218 ? 112.651 46.253 61.132 1.00 34.69 218 GLU B C 1
ATOM 5924 O O . GLU B 2 218 ? 112.811 47.438 61.436 1.00 34.54 218 GLU B O 1
ATOM 5930 N N . TRP B 2 219 ? 113.410 45.255 61.593 1.00 30.17 219 TRP B N 1
ATOM 5931 C CA . TRP B 2 219 ? 114.635 45.452 62.354 1.00 31.48 219 TRP B CA 1
ATOM 5932 C C . TRP B 2 219 ? 115.815 44.834 61.614 1.00 34.85 219 TRP B C 1
ATOM 5933 O O . TRP B 2 219 ? 115.648 43.965 60.749 1.00 33.16 219 TRP B O 1
ATOM 5944 N N . TYR B 2 220 ? 117.025 45.246 61.996 1.00 36.36 220 TYR B N 1
ATOM 5945 C CA . TYR B 2 220 ? 118.236 44.606 61.497 1.00 37.62 220 TYR B CA 1
ATOM 5946 C C . TYR B 2 220 ? 119.209 44.415 62.652 1.00 36.60 220 TYR B C 1
ATOM 5947 O O . TYR B 2 220 ? 119.206 45.176 63.619 1.00 36.14 220 TYR B O 1
ATOM 5956 N N . PHE B 2 221 ? 120.044 43.389 62.540 1.00 33.29 221 PHE B N 1
ATOM 5957 C CA . PHE B 2 221 ? 121.056 43.115 63.551 1.00 34.96 221 PHE B CA 1
ATOM 5958 C C . PHE B 2 221 ? 122.271 42.527 62.855 1.00 34.82 221 PHE B C 1
ATOM 5959 O O . PHE B 2 221 ? 122.138 41.636 62.005 1.00 38.76 221 PHE B O 1
ATOM 5967 N N . GLU B 2 222 ? 123.448 43.022 63.202 1.00 35.09 222 GLU B N 1
ATOM 5968 C CA . GLU B 2 222 ? 124.668 42.554 62.569 1.00 38.11 222 GLU B CA 1
ATOM 5969 C C . GLU B 2 222 ? 125.717 42.300 63.633 1.00 39.11 222 GLU B C 1
ATOM 5970 O O . GLU B 2 222 ? 125.542 42.661 64.800 1.00 45.85 222 GLU B O 1
ATOM 5976 N N . LYS B 2 223 ? 126.817 41.675 63.193 1.00 38.81 223 LYS B N 1
ATOM 5977 C CA . LYS B 2 223 ? 127.999 41.293 63.977 1.00 48.05 223 LYS B CA 1
ATOM 5978 C C . LYS B 2 223 ? 127.718 40.984 65.443 1.00 40.14 223 LYS B C 1
ATOM 5979 O O . LYS B 2 223 ? 127.202 39.910 65.757 1.00 45.40 223 LYS B O 1
ATOM 5985 N N . GLU B 2 224 ? 128.076 41.902 66.346 1.00 44.33 224 GLU B N 1
ATOM 5986 C CA . GLU B 2 224 ? 128.068 41.579 67.771 1.00 48.05 224 GLU B CA 1
ATOM 5987 C C . GLU B 2 224 ? 126.652 41.388 68.293 1.00 44.81 224 GLU B C 1
ATOM 5988 O O . GLU B 2 224 ? 126.434 40.575 69.199 1.00 40.16 224 GLU B O 1
ATOM 5994 N N . ASP B 2 225 ? 125.681 42.106 67.721 1.00 42.63 225 ASP B N 1
ATOM 5995 C CA . ASP B 2 225 ? 124.288 41.923 68.116 1.00 42.50 225 ASP B CA 1
ATOM 5996 C C . ASP B 2 225 ? 123.822 40.491 67.888 1.00 42.02 225 ASP B C 1
ATOM 5997 O O . ASP B 2 225 ? 123.041 39.961 68.681 1.00 39.05 225 ASP B O 1
ATOM 6002 N N . LEU B 2 226 ? 124.288 39.844 66.813 1.00 40.53 226 LEU B N 1
ATOM 6003 C CA . LEU B 2 226 ? 123.838 38.481 66.537 1.00 41.01 226 LEU B CA 1
ATOM 6004 C C . LEU B 2 226 ? 124.418 37.465 67.501 1.00 38.86 226 LEU B C 1
ATOM 6005 O O . LEU B 2 226 ? 123.948 36.323 67.514 1.00 35.63 226 LEU B O 1
ATOM 6010 N N . ASN B 2 227 ? 125.437 37.850 68.277 1.00 42.18 227 ASN B N 1
ATOM 6011 C CA . ASN B 2 227 ? 125.975 37.046 69.370 1.00 42.17 227 ASN B CA 1
ATOM 6012 C C . ASN B 2 227 ? 125.115 37.111 70.620 1.00 43.14 227 ASN B C 1
ATOM 6013 O O . ASN B 2 227 ? 125.338 36.325 71.552 1.00 42.65 227 ASN B O 1
ATOM 6018 N N . GLN B 2 228 ? 124.164 38.035 70.666 1.00 39.62 228 GLN B N 1
ATOM 6019 C CA . GLN B 2 228 ? 123.350 38.283 71.840 1.00 41.21 228 GLN B CA 1
ATOM 6020 C C . GLN B 2 228 ? 121.906 37.907 71.565 1.00 40.15 228 GLN B C 1
ATOM 6021 O O . GLN B 2 228 ? 121.456 37.837 70.420 1.00 36.29 228 GLN B O 1
ATOM 6027 N N . LEU B 2 229 ? 121.181 37.675 72.649 1.00 40.63 229 LEU B N 1
ATOM 6028 C CA . LEU B 2 229 ? 119.736 37.574 72.572 1.00 37.14 229 LEU B CA 1
ATOM 6029 C C . LEU B 2 229 ? 119.145 38.801 71.873 1.00 34.48 229 LEU B C 1
ATOM 6030 O O . LEU B 2 229 ? 119.586 39.936 72.070 1.00 33.80 229 LEU B O 1
ATOM 6035 N N . ILE B 2 230 ? 118.141 38.572 71.042 1.00 33.27 230 ILE B N 1
ATOM 6036 C CA . ILE B 2 230 ? 117.386 39.643 70.407 1.00 31.74 230 ILE B CA 1
ATOM 6037 C C . ILE B 2 230 ? 115.994 39.640 71.012 1.00 32.01 230 ILE B C 1
ATOM 6038 O O . ILE B 2 230 ? 115.349 38.588 71.087 1.00 32.25 230 ILE B O 1
ATOM 6043 N N . SER B 2 231 ? 115.534 40.804 71.455 1.00 28.11 231 SER B N 1
ATOM 6044 C CA . SER B 2 231 ? 114.266 40.897 72.169 1.00 29.06 231 SER B CA 1
ATOM 6045 C C . SER B 2 231 ? 113.415 41.955 71.488 1.00 30.44 231 SER B C 1
ATOM 6046 O O . SER B 2 231 ? 113.706 43.153 71.590 1.00 31.30 231 SER B O 1
ATOM 6049 N N . LEU B 2 232 ? 112.367 41.506 70.805 1.00 29.92 232 LEU B N 1
ATOM 6050 C CA . LEU B 2 232 ? 111.527 42.348 69.965 1.00 30.00 232 LEU B CA 1
ATOM 6051 C C . LEU B 2 232 ? 110.146 42.494 70.573 1.00 29.69 232 LEU B C 1
ATOM 6052 O O . LEU B 2 232 ? 109.550 41.524 71.044 1.00 30.20 232 LEU B O 1
ATOM 6057 N N . GLU B 2 233 ? 109.602 43.686 70.473 1.00 28.52 233 GLU B N 1
ATOM 6058 C CA . GLU B 2 233 ? 108.332 43.947 71.103 1.00 31.91 233 GLU B CA 1
ATOM 6059 C C . GLU B 2 233 ? 107.622 45.004 70.283 1.00 31.85 233 GLU B C 1
ATOM 6060 O O . GLU B 2 233 ? 108.215 46.029 69.948 1.00 31.12 233 GLU B O 1
ATOM 6066 N N . SER B 2 234 ? 106.365 44.744 69.943 1.00 29.92 234 SER B N 1
ATOM 6067 C CA . SER B 2 234 ? 105.553 45.737 69.262 1.00 29.40 234 SER B CA 1
ATOM 6068 C C . SER B 2 234 ? 104.097 45.447 69.561 1.00 30.02 234 SER B C 1
ATOM 6069 O O . SER B 2 234 ? 103.727 44.312 69.858 1.00 35.00 234 SER B O 1
ATOM 6072 N N . ASP B 2 235 ? 103.261 46.469 69.461 1.00 30.59 235 ASP B N 1
ATOM 6073 C CA . ASP B 2 235 ? 101.851 46.212 69.700 1.00 36.80 235 ASP B CA 1
ATOM 6074 C C . ASP B 2 235 ? 101.117 45.708 68.464 1.00 37.15 235 ASP B C 1
ATOM 6075 O O . ASP B 2 235 ? 99.916 45.433 68.546 1.00 37.41 235 ASP B O 1
ATOM 6080 N N . ILE B 2 236 ? 101.818 45.511 67.359 1.00 35.81 236 ILE B N 1
ATOM 6081 C CA . ILE B 2 236 ? 101.249 44.902 66.166 1.00 37.39 236 ILE B CA 1
ATOM 6082 C C . ILE B 2 236 ? 101.474 43.401 66.224 1.00 35.52 236 ILE B C 1
ATOM 6083 O O . ILE B 2 236 ? 102.585 42.939 66.506 1.00 39.50 236 ILE B O 1
ATOM 6088 N N . SER B 2 237 ? 100.428 42.641 65.959 1.00 32.24 237 SER B N 1
ATOM 6089 C CA . SER B 2 237 ? 100.507 41.192 65.900 1.00 34.19 237 SER B CA 1
ATOM 6090 C C . SER B 2 237 ? 100.695 40.724 64.448 1.00 36.08 237 SER B C 1
ATOM 6091 O O . SER B 2 237 ? 100.106 41.288 63.515 1.00 31.93 237 SER B O 1
ATOM 6094 N N . GLY B 2 238 ? 101.515 39.692 64.258 1.00 34.61 238 GLY B N 1
ATOM 6095 C CA . GLY B 2 238 ? 101.720 39.125 62.934 1.00 33.11 238 GLY B CA 1
ATOM 6096 C C . GLY B 2 238 ? 102.694 37.963 62.896 1.00 34.80 238 GLY B C 1
ATOM 6097 O O . GLY B 2 238 ? 102.679 37.102 63.784 1.00 32.77 238 GLY B O 1
ATOM 6098 N N . SER B 2 239 ? 103.551 37.914 61.874 1.00 33.22 239 SER B N 1
ATOM 6099 C CA . SER B 2 239 ? 104.606 36.914 61.854 1.00 30.14 239 SER B CA 1
ATOM 6100 C C . SER B 2 239 ? 105.841 37.512 61.205 1.00 30.18 239 SER B C 1
ATOM 6101 O O . SER B 2 239 ? 105.777 38.543 60.524 1.00 30.86 239 SER B O 1
ATOM 6104 N N . LEU B 2 240 ? 106.974 36.862 61.445 1.00 29.06 240 LEU B N 1
ATOM 6105 C CA . LEU B 2 240 ? 108.270 37.362 61.023 1.00 27.32 240 LEU B CA 1
ATOM 6106 C C . LEU B 2 240 ? 108.770 36.611 59.797 1.00 28.86 240 LEU B C 1
ATOM 6107 O O . LEU B 2 240 ? 108.665 35.386 59.724 1.00 28.63 240 LEU B O 1
ATOM 6112 N N . ALA B 2 241 ? 109.338 37.352 58.852 1.00 28.73 241 ALA B N 1
ATOM 6113 C CA . ALA B 2 241 ? 110.194 36.794 57.812 1.00 26.83 241 ALA B CA 1
ATOM 6114 C C . ALA B 2 241 ? 111.641 37.166 58.110 1.00 25.90 241 ALA B C 1
ATOM 6115 O O . ALA B 2 241 ? 111.931 38.307 58.487 1.00 28.44 241 ALA B O 1
ATOM 6117 N N . VAL B 2 242 ? 112.551 36.206 57.957 1.00 26.66 242 VAL B N 1
ATOM 6118 C CA . VAL B 2 242 ? 113.939 36.381 58.373 1.00 27.63 242 VAL B CA 1
ATOM 6119 C C . VAL B 2 242 ? 114.830 36.178 57.166 1.00 30.39 242 VAL B C 1
ATOM 6120 O O . VAL B 2 242 ? 114.711 35.154 56.481 1.00 30.61 242 VAL B O 1
ATOM 6124 N N . LYS B 2 243 ? 115.696 37.169 56.894 1.00 28.85 243 LYS B N 1
ATOM 6125 C CA . LYS B 2 243 ? 116.697 37.138 55.832 1.00 28.04 243 LYS B CA 1
ATOM 6126 C C . LYS B 2 243 ? 118.079 37.397 56.427 1.00 29.16 243 LYS B C 1
ATOM 6127 O O . LYS B 2 243 ? 118.223 38.169 57.376 1.00 29.62 243 LYS B O 1
ATOM 6133 N N . LEU B 2 244 ? 119.102 36.767 55.866 1.00 26.45 244 LEU B N 1
ATOM 6134 C CA . LEU B 2 244 ? 120.476 37.003 56.293 1.00 30.92 244 LEU B CA 1
ATOM 6135 C C . LEU B 2 244 ? 121.282 37.561 55.119 1.00 30.15 244 LEU B C 1
ATOM 6136 O O . LEU B 2 244 ? 121.187 37.055 54.000 1.00 32.23 244 LEU B O 1
ATOM 6141 N N . PHE B 2 245 ? 122.027 38.631 55.375 1.00 31.28 245 PHE B N 1
ATOM 6142 C CA . PHE B 2 245 ? 122.966 39.231 54.438 1.00 32.97 245 PHE B CA 1
ATOM 6143 C C . PHE B 2 245 ? 124.384 39.042 54.968 1.00 33.32 245 PHE B C 1
ATOM 6144 O O . PHE B 2 245 ? 124.597 38.888 56.176 1.00 30.04 245 PHE B O 1
ATOM 6152 N N . ALA B 2 246 ? 125.349 39.051 54.052 1.00 30.49 246 ALA B N 1
ATOM 6153 C CA . ALA B 2 246 ? 126.747 38.864 54.397 1.00 32.39 246 ALA B CA 1
ATOM 6154 C C . ALA B 2 246 ? 127.616 39.683 53.455 1.00 33.13 246 ALA B C 1
ATOM 6155 O O . ALA B 2 246 ? 127.190 40.100 52.373 1.00 35.17 246 ALA B O 1
ATOM 6157 N N . LYS B 2 247 ? 128.849 39.903 53.893 1.00 32.70 247 LYS B N 1
ATOM 6158 C CA . LYS B 2 247 ? 129.873 40.536 53.082 1.00 38.28 247 LYS B CA 1
ATOM 6159 C C . LYS B 2 247 ? 131.240 40.070 53.571 1.00 40.68 247 LYS B C 1
ATOM 6160 O O . LYS B 2 247 ? 131.407 39.666 54.729 1.00 35.95 247 LYS B O 1
ATOM 6166 N N . GLY B 2 248 ? 132.218 40.131 52.670 1.00 37.23 248 GLY B N 1
ATOM 6167 C CA . GLY B 2 248 ? 133.563 39.705 52.990 1.00 38.03 248 GLY B CA 1
ATOM 6168 C C . GLY B 2 248 ? 133.842 38.277 52.558 1.00 39.96 248 GLY B C 1
ATOM 6169 O O . GLY B 2 248 ? 133.195 37.717 51.674 1.00 43.29 248 GLY B O 1
ATOM 6170 N N . LYS B 2 249 ? 134.829 37.680 53.208 1.00 39.57 249 LYS B N 1
ATOM 6171 C CA . LYS B 2 249 ? 135.322 36.371 52.824 1.00 43.94 249 LYS B CA 1
ATOM 6172 C C . LYS B 2 249 ? 135.642 35.558 54.069 1.00 43.60 249 LYS B C 1
ATOM 6173 O O . LYS B 2 249 ? 136.204 36.080 55.035 1.00 44.41 249 LYS B O 1
ATOM 6179 N N . GLY B 2 250 ? 135.281 34.293 54.041 1.00 42.52 250 GLY B N 1
ATOM 6180 C CA . GLY B 2 250 ? 135.573 33.386 55.117 1.00 42.10 250 GLY B CA 1
ATOM 6181 C C . GLY B 2 250 ? 134.471 32.340 55.239 1.00 41.66 250 GLY B C 1
ATOM 6182 O O . GLY B 2 250 ? 133.940 31.862 54.234 1.00 39.83 250 GLY B O 1
ATOM 6183 N N . ILE B 2 251 ? 134.143 32.004 56.486 1.00 39.82 251 ILE B N 1
ATOM 6184 C CA . ILE B 2 251 ? 133.263 30.885 56.794 1.00 40.28 251 ILE B CA 1
ATOM 6185 C C . ILE B 2 251 ? 132.192 31.346 57.765 1.00 41.55 251 ILE B C 1
ATOM 6186 O O . ILE B 2 251 ? 132.497 31.999 58.766 1.00 39.00 251 ILE B O 1
ATOM 6191 N N . VAL B 2 252 ? 130.943 31.020 57.459 1.00 42.30 252 VAL B N 1
ATOM 6192 C CA . VAL B 2 252 ? 129.825 31.144 58.388 1.00 41.80 252 VAL B CA 1
ATOM 6193 C C . VAL B 2 252 ? 129.357 29.735 58.704 1.00 39.94 252 VAL B C 1
ATOM 6194 O O . VAL B 2 252 ? 129.185 28.923 57.785 1.00 37.07 252 VAL B O 1
ATOM 6198 N N . LYS B 2 253 ? 129.185 29.434 59.991 1.00 39.04 253 LYS B N 1
ATOM 6199 C CA . LYS B 2 253 ? 128.541 28.207 60.447 1.00 39.81 253 LYS B CA 1
ATOM 6200 C C . LYS B 2 253 ? 127.278 28.615 61.175 1.00 35.83 253 LYS B C 1
ATOM 6201 O O . LYS B 2 253 ? 127.353 29.303 62.191 1.00 39.78 253 LYS B O 1
ATOM 6207 N N . LEU B 2 254 ? 126.129 28.186 60.673 1.00 36.61 254 LEU B N 1
ATOM 6208 C CA . LEU B 2 254 ? 124.840 28.492 61.278 1.00 34.81 254 LEU B CA 1
ATOM 6209 C C . LEU B 2 254 ? 124.300 27.267 61.995 1.00 34.60 254 LEU B C 1
ATOM 6210 O O . LEU B 2 254 ? 124.322 26.161 61.447 1.00 36.66 254 LEU B O 1
ATOM 6215 N N . GLY B 2 255 ? 123.803 27.467 63.205 1.00 32.04 255 GLY B N 1
ATOM 6216 C CA . GLY B 2 255 ? 123.078 26.432 63.898 1.00 34.24 255 GLY B CA 1
ATOM 6217 C C . GLY B 2 255 ? 121.612 26.800 64.003 1.00 34.11 255 GLY B C 1
ATOM 6218 O O . GLY B 2 255 ? 121.112 27.632 63.248 1.00 32.17 255 GLY B O 1
ATOM 6219 N N . PRO B 2 256 ? 120.892 26.195 64.944 1.00 34.28 256 PRO B N 1
ATOM 6220 C CA . PRO B 2 256 ? 119.471 26.512 65.081 1.00 31.03 256 PRO B CA 1
ATOM 6221 C C . PRO B 2 256 ? 119.250 27.994 65.340 1.00 33.52 256 PRO B C 1
ATOM 6222 O O . PRO B 2 256 ? 120.049 28.665 65.998 1.00 32.38 256 PRO B O 1
ATOM 6226 N N . LEU B 2 257 ? 118.133 28.499 64.823 1.00 33.83 257 LEU B N 1
ATOM 6227 C CA . LEU B 2 257 ? 117.609 29.803 65.210 1.00 32.61 257 LEU B CA 1
ATOM 6228 C C . LEU B 2 257 ? 116.505 29.562 66.235 1.00 30.37 257 LEU B C 1
ATOM 6229 O O . LEU B 2 257 ? 115.467 28.975 65.909 1.00 31.85 257 LEU B O 1
ATOM 6234 N N . HIS B 2 258 ? 116.733 30.004 67.473 1.00 33.95 258 HIS B N 1
ATOM 6235 C CA . HIS B 2 258 ? 115.771 29.852 68.557 1.00 29.26 258 HIS B CA 1
ATOM 6236 C C . HIS B 2 258 ? 114.815 31.024 68.568 1.00 29.61 258 HIS B C 1
ATOM 6237 O O . HIS B 2 258 ? 115.233 32.177 68.412 1.00 28.51 258 HIS B O 1
ATOM 6244 N N . ARG B 2 259 ? 113.543 30.736 68.841 1.00 27.63 259 ARG B N 1
ATOM 6245 C CA . ARG B 2 259 ? 112.574 31.787 69.126 1.00 28.03 259 ARG B CA 1
ATOM 6246 C C . ARG B 2 259 ? 111.796 31.428 70.383 1.00 30.24 259 ARG B C 1
ATOM 6247 O O . ARG B 2 259 ? 111.384 30.279 70.555 1.00 33.18 259 ARG B O 1
ATOM 6255 N N . ARG B 2 260 ? 111.603 32.409 71.270 1.00 33.79 260 ARG B N 1
ATOM 6256 C CA . ARG B 2 260 ? 111.079 32.163 72.612 1.00 28.69 260 ARG B CA 1
ATOM 6257 C C . ARG B 2 260 ? 110.083 33.241 73.013 1.00 29.99 260 ARG B C 1
ATOM 6258 O O . ARG B 2 260 ? 110.204 34.408 72.615 1.00 31.02 260 ARG B O 1
ATOM 6266 N N . ASN B 2 261 ? 109.094 32.846 73.819 1.00 30.99 261 ASN B N 1
ATOM 6267 C CA . ASN B 2 261 ? 108.303 33.836 74.547 1.00 30.30 261 ASN B CA 1
ATOM 6268 C C . ASN B 2 261 ? 109.214 34.483 75.589 1.00 32.95 261 ASN B C 1
ATOM 6269 O O . ASN B 2 261 ? 109.737 33.796 76.474 1.00 30.63 261 ASN B O 1
ATOM 6274 N N . GLY B 2 262 ? 109.425 35.793 75.468 1.00 32.75 262 GLY B N 1
ATOM 6275 C CA . GLY B 2 262 ? 110.405 36.489 76.281 1.00 30.00 262 GLY B CA 1
ATOM 6276 C C . GLY B 2 262 ? 109.790 37.421 77.309 1.00 31.52 262 GLY B C 1
ATOM 6277 O O . GLY B 2 262 ? 108.642 37.859 77.181 1.00 29.33 262 GLY B O 1
ATOM 6278 N N . ARG B 2 263 ? 110.564 37.752 78.333 1.00 29.23 263 ARG B N 1
ATOM 6279 C CA . ARG B 2 263 ? 110.074 38.573 79.429 1.00 32.19 263 ARG B CA 1
ATOM 6280 C C . ARG B 2 263 ? 110.832 39.887 79.552 1.00 31.96 263 ARG B C 1
ATOM 6281 O O . ARG B 2 263 ? 110.646 40.610 80.536 1.00 29.38 263 ARG B O 1
ATOM 6289 N N . GLY B 2 264 ? 111.681 40.213 78.577 1.00 32.56 264 GLY B N 1
ATOM 6290 C CA . GLY B 2 264 ? 112.347 41.495 78.575 1.00 29.61 264 GLY B CA 1
ATOM 6291 C C . GLY B 2 264 ? 113.278 41.734 79.735 1.00 31.19 264 GLY B C 1
ATOM 6292 O O . GLY B 2 264 ? 113.569 42.891 80.048 1.00 31.41 264 GLY B O 1
ATOM 6293 N N . GLY B 2 265 ? 113.747 40.678 80.397 1.00 30.74 265 GLY B N 1
ATOM 6294 C CA . GLY B 2 265 ? 114.588 40.829 81.581 1.00 33.98 265 GLY B CA 1
ATOM 6295 C C . GLY B 2 265 ? 114.037 40.207 82.853 1.00 34.80 265 GLY B C 1
ATOM 6296 O O . GLY B 2 265 ? 114.794 40.040 83.813 1.00 36.03 265 GLY B O 1
ATOM 6297 N N . LEU B 2 266 ? 112.761 39.839 82.910 1.00 31.83 266 LEU B N 1
ATOM 6298 C CA . LEU B 2 266 ? 112.154 39.277 84.109 1.00 31.74 266 LEU B CA 1
ATOM 6299 C C . LEU B 2 266 ? 112.321 37.766 84.229 1.00 31.21 266 LEU B C 1
ATOM 6300 O O . LEU B 2 266 ? 111.848 37.185 85.216 1.00 34.49 266 LEU B O 1
ATOM 6305 N N . GLY B 2 267 ? 112.957 37.113 83.258 1.00 28.64 267 GLY B N 1
ATOM 6306 C CA . GLY B 2 267 ? 113.265 35.699 83.365 1.00 26.76 267 GLY B CA 1
ATOM 6307 C C . GLY B 2 267 ? 113.291 34.952 82.039 1.00 31.54 267 GLY B C 1
ATOM 6308 O O . GLY B 2 267 ? 112.474 35.202 81.144 1.00 28.35 267 GLY B O 1
ATOM 6309 N N . THR B 2 268 ? 114.220 34.011 81.914 1.00 30.25 268 THR B N 1
ATOM 6310 C CA . THR B 2 268 ? 114.272 33.146 80.747 1.00 30.67 268 THR B CA 1
ATOM 6311 C C . THR B 2 268 ? 113.278 32.003 80.908 1.00 32.02 268 THR B C 1
ATOM 6312 O O . THR B 2 268 ? 113.332 31.254 81.894 1.00 29.21 268 THR B O 1
ATOM 6316 N N . PHE B 2 269 ? 112.384 31.863 79.924 1.00 28.83 269 PHE B N 1
ATOM 6317 C CA . PHE B 2 269 ? 111.296 30.881 79.936 1.00 31.13 269 PHE B CA 1
ATOM 6318 C C . PHE B 2 269 ? 110.321 31.212 81.056 1.00 31.58 269 PHE B C 1
ATOM 6319 O O . PHE B 2 269 ? 109.241 31.748 80.795 1.00 31.26 269 PHE B O 1
ATOM 6327 N N . LEU B 2 270 ? 110.690 30.920 82.301 1.00 33.33 270 LEU B N 1
ATOM 6328 C CA . LEU B 2 270 ? 109.869 31.260 83.453 1.00 33.78 270 LEU B CA 1
ATOM 6329 C C . LEU B 2 270 ? 110.333 32.575 84.064 1.00 33.11 270 LEU B C 1
ATOM 6330 O O . LEU B 2 270 ? 111.452 33.033 83.824 1.00 32.51 270 LEU B O 1
ATOM 6335 N N . LEU B 2 271 ? 109.444 33.178 84.852 1.00 30.54 271 LEU B N 1
ATOM 6336 C CA . LEU B 2 271 ? 109.800 34.305 85.698 1.00 31.36 271 LEU B CA 1
ATOM 6337 C C . LEU B 2 271 ? 110.929 33.904 86.648 1.00 34.61 271 LEU B C 1
ATOM 6338 O O . LEU B 2 271 ? 110.801 32.942 87.417 1.00 33.33 271 LEU B O 1
ATOM 6343 N N . GLY B 2 272 ? 112.051 34.618 86.579 1.00 34.09 272 GLY B N 1
ATOM 6344 C CA . GLY B 2 272 ? 113.225 34.261 87.354 1.00 28.56 272 GLY B CA 1
ATOM 6345 C C . GLY B 2 272 ? 114.196 33.321 86.664 1.00 31.92 272 GLY B C 1
ATOM 6346 O O . GLY B 2 272 ? 115.297 33.113 87.187 1.00 34.88 272 GLY B O 1
ATOM 6347 N N . GLY B 2 273 ? 113.838 32.754 85.508 1.00 30.89 273 GLY B N 1
ATOM 6348 C CA . GLY B 2 273 ? 114.734 31.826 84.839 1.00 29.90 273 GLY B CA 1
ATOM 6349 C C . GLY B 2 273 ? 116.036 32.482 84.409 1.00 31.54 273 GLY B C 1
ATOM 6350 O O . GLY B 2 273 ? 116.111 33.686 84.166 1.00 31.81 273 GLY B O 1
ATOM 6351 N N . GLU B 2 274 ? 117.083 31.672 84.307 1.00 32.62 274 GLU B N 1
ATOM 6352 C CA . GLU B 2 274 ? 118.422 32.167 84.015 1.00 33.08 274 GLU B CA 1
ATOM 6353 C C . GLU B 2 274 ? 118.983 31.479 82.776 1.00 34.92 274 GLU B C 1
ATOM 6354 O O . GLU B 2 274 ? 118.791 30.272 82.576 1.00 31.16 274 GLU B O 1
ATOM 6360 N N . ARG B 2 275 ? 119.688 32.253 81.957 1.00 33.92 275 ARG B N 1
ATOM 6361 C CA . ARG B 2 275 ? 120.325 31.766 80.743 1.00 33.20 275 ARG B CA 1
ATOM 6362 C C . ARG B 2 275 ? 121.832 31.726 80.955 1.00 34.00 275 ARG B C 1
ATOM 6363 O O . ARG B 2 275 ? 122.410 32.679 81.483 1.00 32.50 275 ARG B O 1
ATOM 6371 N N . HIS B 2 276 ? 122.462 30.630 80.547 1.00 30.31 276 HIS B N 1
ATOM 6372 C CA . HIS B 2 276 ? 123.911 30.519 80.556 1.00 35.17 276 HIS B CA 1
ATOM 6373 C C . HIS B 2 276 ? 124.366 30.085 79.168 1.00 35.22 276 HIS B C 1
ATOM 6374 O O . HIS B 2 276 ? 123.624 29.405 78.451 1.00 36.88 276 HIS B O 1
ATOM 6381 N N . ILE B 2 277 ? 125.581 30.485 78.780 1.00 31.83 277 ILE B N 1
ATOM 6382 C CA . ILE B 2 277 ? 126.046 30.265 77.413 1.00 33.62 277 ILE B CA 1
ATOM 6383 C C . ILE B 2 277 ? 127.567 30.169 77.385 1.00 34.86 277 ILE B C 1
ATOM 6384 O O . ILE B 2 277 ? 128.263 30.759 78.214 1.00 36.38 277 ILE B O 1
ATOM 6389 N N . ASP B 2 278 ? 128.084 29.426 76.415 1.00 37.49 278 ASP B N 1
ATOM 6390 C CA . ASP B 2 278 ? 129.520 29.261 76.239 1.00 38.93 278 ASP B CA 1
ATOM 6391 C C . ASP B 2 278 ? 129.978 29.986 74.977 1.00 41.12 278 ASP B C 1
ATOM 6392 O O . ASP B 2 278 ? 129.184 30.614 74.278 1.00 37.32 278 ASP B O 1
ATOM 6397 N N . ALA B 2 279 ? 131.275 29.857 74.672 1.00 42.46 279 ALA B N 1
ATOM 6398 C CA . ALA B 2 279 ? 131.876 30.661 73.609 1.00 40.72 279 ALA B CA 1
ATOM 6399 C C . ALA B 2 279 ? 131.200 30.456 72.260 1.00 40.53 279 ALA B C 1
ATOM 6400 O O . ALA B 2 279 ? 131.166 31.388 71.450 1.00 39.82 279 ALA B O 1
ATOM 6402 N N . ILE B 2 280 ? 130.669 29.262 71.980 1.00 39.72 280 ILE B N 1
ATOM 6403 C CA . ILE B 2 280 ? 130.130 28.996 70.651 1.00 37.77 280 ILE B CA 1
ATOM 6404 C C . ILE B 2 280 ? 128.614 29.146 70.596 1.00 36.94 280 ILE B C 1
ATOM 6405 O O . ILE B 2 280 ? 128.009 28.801 69.584 1.00 36.49 280 ILE B O 1
ATOM 6410 N N . GLY B 2 281 ? 127.990 29.696 71.638 1.00 38.60 281 GLY B N 1
ATOM 6411 C CA . GLY B 2 281 ? 126.554 29.907 71.611 1.00 35.53 281 GLY B CA 1
ATOM 6412 C C . GLY B 2 281 ? 125.733 28.715 72.041 1.00 38.16 281 GLY B C 1
ATOM 6413 O O . GLY B 2 281 ? 124.539 28.650 71.722 1.00 41.44 281 GLY B O 1
ATOM 6414 N N . HIS B 2 282 ? 126.338 27.759 72.742 1.00 36.31 282 HIS B N 1
ATOM 6415 C CA . HIS B 2 282 ? 125.603 26.658 73.339 1.00 34.23 282 HIS B CA 1
ATOM 6416 C C . HIS B 2 282 ? 125.032 27.112 74.668 1.00 34.31 282 HIS B C 1
ATOM 6417 O O . HIS B 2 282 ? 125.769 27.623 75.515 1.00 36.32 282 HIS B O 1
ATOM 6424 N N . GLU B 2 283 ? 123.723 26.933 74.849 1.00 32.28 283 GLU B N 1
ATOM 6425 C CA . GLU B 2 283 ? 123.025 27.395 76.034 1.00 31.90 283 GLU B CA 1
ATOM 6426 C C . GLU B 2 283 ? 122.585 26.232 76.912 1.00 35.09 283 GLU B C 1
ATOM 6427 O O . GLU B 2 283 ? 122.374 25.111 76.439 1.00 30.99 283 GLU B O 1
ATOM 6433 N N . PHE B 2 284 ? 122.444 26.536 78.204 1.00 31.09 284 PHE B N 1
ATOM 6434 C CA . PHE B 2 284 ? 121.525 25.840 79.087 1.00 32.81 284 PHE B CA 1
ATOM 6435 C C . PHE B 2 284 ? 120.824 26.890 79.929 1.00 32.67 284 PHE B C 1
ATOM 6436 O O . PHE B 2 284 ? 121.290 28.028 80.058 1.00 36.49 284 PHE B O 1
ATOM 6444 N N . MET B 2 285 ? 119.691 26.509 80.497 1.00 30.59 285 MET B N 1
ATOM 6445 C CA . MET B 2 285 ? 118.947 27.414 81.355 1.00 33.56 285 MET B CA 1
ATOM 6446 C C . MET B 2 285 ? 118.729 26.772 82.718 1.00 32.68 285 MET B C 1
ATOM 6447 O O . MET B 2 285 ? 118.698 25.545 82.852 1.00 32.91 285 MET B O 1
ATOM 6452 N N . THR B 2 286 ? 118.563 27.611 83.732 1.00 32.75 286 THR B N 1
ATOM 6453 C CA . THR B 2 286 ? 118.312 27.120 85.074 1.00 33.85 286 THR B CA 1
ATOM 6454 C C . THR B 2 286 ? 117.163 27.898 85.682 1.00 34.28 286 THR B C 1
ATOM 6455 O O . THR B 2 286 ? 116.987 29.087 85.418 1.00 36.83 286 THR B O 1
ATOM 6459 N N . TYR B 2 287 ? 116.372 27.210 86.493 1.00 39.37 287 TYR B N 1
ATOM 6460 C CA . TYR B 2 287 ? 115.356 27.854 87.307 1.00 36.31 287 TYR B CA 1
ATOM 6461 C C . TYR B 2 287 ? 115.567 27.436 88.753 1.00 36.81 287 TYR B C 1
ATOM 6462 O O . TYR B 2 287 ? 115.808 26.259 89.032 1.00 37.10 287 TYR B O 1
ATOM 6471 N N . PHE B 2 288 ? 115.461 28.388 89.677 1.00 36.95 288 PHE B N 1
ATOM 6472 C CA . PHE B 2 288 ? 115.763 28.097 91.076 1.00 37.58 288 PHE B CA 1
ATOM 6473 C C . PHE B 2 288 ? 114.718 28.714 91.997 1.00 35.92 288 PHE B C 1
ATOM 6474 O O . PHE B 2 288 ? 114.429 29.909 91.892 1.00 36.13 288 PHE B O 1
ATOM 6482 N N . ASP B 2 289 ? 114.168 27.898 92.893 1.00 37.43 289 ASP B N 1
ATOM 6483 C CA . ASP B 2 289 ? 113.200 28.336 93.907 1.00 41.18 289 ASP B CA 1
ATOM 6484 C C . ASP B 2 289 ? 113.710 27.864 95.267 1.00 41.70 289 ASP B C 1
ATOM 6485 O O . ASP B 2 289 ? 113.729 26.640 95.520 1.00 40.85 289 ASP B O 1
ATOM 6490 N N . PRO B 2 290 ? 114.131 28.770 96.161 1.00 42.18 290 PRO B N 1
ATOM 6491 C CA . PRO B 2 290 ? 114.661 28.320 97.465 1.00 43.18 290 PRO B CA 1
ATOM 6492 C C . PRO B 2 290 ? 113.593 27.825 98.423 1.00 41.26 290 PRO B C 1
ATOM 6493 O O . PRO B 2 290 ? 113.942 27.181 99.410 1.00 44.54 290 PRO B O 1
ATOM 6497 N N . VAL B 2 291 ? 112.318 28.135 98.187 1.00 40.73 291 VAL B N 1
ATOM 6498 C CA . VAL B 2 291 ? 111.195 27.653 98.994 1.00 44.16 291 VAL B CA 1
ATOM 6499 C C . VAL B 2 291 ? 111.415 27.963 100.478 1.00 44.80 291 VAL B C 1
ATOM 6500 O O . VAL B 2 291 ? 111.466 29.138 100.858 1.00 42.21 291 VAL B O 1
ATOM 6504 N N . ASP B 2 292 ? 111.518 26.943 101.337 1.00 44.46 292 ASP B N 1
ATOM 6505 C CA . ASP B 2 292 ? 111.639 27.185 102.778 1.00 45.53 292 ASP B CA 1
ATOM 6506 C C . ASP B 2 292 ? 113.084 27.253 103.251 1.00 47.26 292 ASP B C 1
ATOM 6507 O O . ASP B 2 292 ? 113.321 27.349 104.457 1.00 50.30 292 ASP B O 1
ATOM 6512 N N . PHE B 2 293 ? 114.048 27.199 102.334 1.00 47.35 293 PHE B N 1
ATOM 6513 C CA . PHE B 2 293 ? 115.466 27.380 102.634 1.00 48.45 293 PHE B CA 1
ATOM 6514 C C . PHE B 2 293 ? 116.004 26.291 103.557 1.00 52.43 293 PHE B C 1
ATOM 6515 O O . PHE B 2 293 ? 117.048 26.468 104.197 1.00 54.36 293 PHE B O 1
ATOM 6523 N N . LYS B 2 294 ? 115.316 25.187 103.606 1.00 50.81 294 LYS B N 1
ATOM 6524 C CA . LYS B 2 294 ? 115.737 24.072 104.392 1.00 57.05 294 LYS B CA 1
ATOM 6525 C C . LYS B 2 294 ? 116.111 22.931 103.472 1.00 54.47 294 LYS B C 1
ATOM 6526 O O . LYS B 2 294 ? 115.563 22.781 102.438 1.00 50.24 294 LYS B O 1
ATOM 6532 N N . PRO B 2 295 ? 117.051 22.109 103.888 1.00 54.63 295 PRO B N 1
ATOM 6533 C CA . PRO B 2 295 ? 117.540 20.982 103.102 1.00 50.10 295 PRO B CA 1
ATOM 6534 C C . PRO B 2 295 ? 116.524 19.939 102.802 1.00 49.46 295 PRO B C 1
ATOM 6535 O O . PRO B 2 295 ? 115.614 19.760 103.533 1.00 50.46 295 PRO B O 1
ATOM 6539 N N . PRO B 2 296 ? 116.691 19.256 101.699 1.00 48.86 296 PRO B N 1
ATOM 6540 C CA . PRO B 2 296 ? 117.824 19.463 100.821 1.00 50.34 296 PRO B CA 1
ATOM 6541 C C . PRO B 2 296 ? 117.470 20.236 99.566 1.00 48.89 296 PRO B C 1
ATOM 6542 O O . PRO B 2 296 ? 116.328 20.533 99.360 1.00 46.12 296 PRO B O 1
ATOM 6546 N N . LEU B 2 297 ? 118.461 20.558 98.750 1.00 49.58 297 LEU B N 1
ATOM 6547 C CA . LEU B 2 297 ? 118.213 21.208 97.473 1.00 46.93 297 LEU B CA 1
ATOM 6548 C C . LEU B 2 297 ? 118.062 20.089 96.436 1.00 48.32 297 LEU B C 1
ATOM 6549 O O . LEU B 2 297 ? 118.925 19.264 96.291 1.00 46.37 297 LEU B O 1
ATOM 6554 N N . THR B 2 298 ? 116.962 20.094 95.718 1.00 41.38 298 THR B N 1
ATOM 6555 C CA . THR B 2 298 ? 116.673 19.032 94.758 1.00 45.13 298 THR B CA 1
ATOM 6556 C C . THR B 2 298 ? 116.760 19.546 93.321 1.00 42.76 298 THR B C 1
ATOM 6557 O O . THR B 2 298 ? 116.011 20.449 92.933 1.00 40.97 298 THR B O 1
ATOM 6561 N N . VAL B 2 299 ? 117.624 18.930 92.519 1.00 42.96 299 VAL B N 1
ATOM 6562 C CA . VAL B 2 299 ? 117.892 19.358 91.147 1.00 40.56 299 VAL B CA 1
ATOM 6563 C C . VAL B 2 299 ? 117.285 18.348 90.181 1.00 42.28 299 VAL B C 1
ATOM 6564 O O . VAL B 2 299 ? 117.560 17.143 90.274 1.00 43.85 299 VAL B O 1
ATOM 6568 N N . TYR B 2 300 ? 116.471 18.834 89.244 1.00 39.70 300 TYR B N 1
ATOM 6569 C CA . TYR B 2 300 ? 115.892 18.000 88.192 1.00 39.13 300 TYR B CA 1
ATOM 6570 C C . TYR B 2 300 ? 116.416 18.454 86.838 1.00 40.69 300 TYR B C 1
ATOM 6571 O O . TYR B 2 300 ? 116.169 19.594 86.433 1.00 39.21 300 TYR B O 1
ATOM 6580 N N . PHE B 2 301 ? 117.144 17.569 86.149 1.00 37.69 301 PHE B N 1
ATOM 6581 C CA . PHE B 2 301 ? 117.539 17.817 84.767 1.00 36.89 301 PHE B CA 1
ATOM 6582 C C . PHE B 2 301 ? 116.398 17.434 83.825 1.00 41.29 301 PHE B C 1
ATOM 6583 O O . PHE B 2 301 ? 115.858 16.324 83.908 1.00 41.09 301 PHE B O 1
ATOM 6591 N N . SER B 2 302 ? 116.042 18.343 82.919 1.00 36.14 302 SER B N 1
ATOM 6592 C CA . SER B 2 302 ? 114.943 18.073 82.005 1.00 38.21 302 SER B CA 1
ATOM 6593 C C . SER B 2 302 ? 115.321 16.967 81.029 1.00 36.47 302 SER B C 1
ATOM 6594 O O . SER B 2 302 ? 116.479 16.843 80.610 1.00 35.31 302 SER B O 1
ATOM 6597 N N . GLY B 2 303 ? 114.325 16.162 80.664 1.00 35.89 303 GLY B N 1
ATOM 6598 C CA . GLY B 2 303 ? 114.502 15.181 79.615 1.00 37.59 303 GLY B CA 1
ATOM 6599 C C . GLY B 2 303 ? 114.570 15.827 78.223 1.00 43.78 303 GLY B C 1
ATOM 6600 O O . GLY B 2 303 ? 114.554 17.047 78.048 1.00 39.61 303 GLY B O 1
ATOM 6601 N N . PHE B 2 304 ? 114.659 14.962 77.215 1.00 42.86 304 PHE B N 1
ATOM 6602 C CA . PHE B 2 304 ? 114.678 15.390 75.824 1.00 39.66 304 PHE B CA 1
ATOM 6603 C C . PHE B 2 304 ? 113.319 15.963 75.430 1.00 44.11 304 PHE B C 1
ATOM 6604 O O . PHE B 2 304 ? 112.284 15.372 75.744 1.00 47.51 304 PHE B O 1
ATOM 6612 N N . ARG B 2 305 ? 113.316 17.105 74.727 1.00 42.56 305 ARG B N 1
ATOM 6613 C CA . ARG B 2 305 ? 112.070 17.742 74.299 1.00 43.51 305 ARG B CA 1
ATOM 6614 C C . ARG B 2 305 ? 112.356 18.770 73.203 1.00 42.20 305 ARG B C 1
ATOM 6615 O O . ARG B 2 305 ? 113.174 19.673 73.396 1.00 40.30 305 ARG B O 1
ATOM 6623 N N . SER B 2 306 ? 111.661 18.644 72.065 1.00 43.12 306 SER B N 1
ATOM 6624 C CA . SER B 2 306 ? 111.813 19.601 70.967 1.00 40.00 306 SER B CA 1
ATOM 6625 C C . SER B 2 306 ? 111.336 20.988 71.372 1.00 39.50 306 SER B C 1
ATOM 6626 O O . SER B 2 306 ? 111.991 21.990 71.075 1.00 38.20 306 SER B O 1
ATOM 6629 N N . ALA B 2 307 ? 110.174 21.068 72.017 1.00 40.43 307 ALA B N 1
ATOM 6630 C CA . ALA B 2 307 ? 109.695 22.345 72.524 1.00 39.63 307 ALA B CA 1
ATOM 6631 C C . ALA B 2 307 ? 110.569 22.769 73.694 1.00 39.84 307 ALA B C 1
ATOM 6632 O O . ALA B 2 307 ? 110.840 21.974 74.597 1.00 42.22 307 ALA B O 1
ATOM 6634 N N . GLU B 2 308 ? 111.027 24.012 73.676 1.00 35.93 308 GLU B N 1
ATOM 6635 C CA . GLU B 2 308 ? 112.001 24.426 74.674 1.00 38.82 308 GLU B CA 1
ATOM 6636 C C . GLU B 2 308 ? 111.334 24.720 76.021 1.00 39.02 308 GLU B C 1
ATOM 6637 O O . GLU B 2 308 ? 110.111 24.857 76.122 1.00 40.80 308 GLU B O 1
ATOM 6643 N N . GLY B 2 309 ? 112.156 24.799 77.065 1.00 37.48 309 GLY B N 1
ATOM 6644 C CA . GLY B 2 309 ? 111.703 25.154 78.397 1.00 35.85 309 GLY B CA 1
ATOM 6645 C C . GLY B 2 309 ? 112.036 24.079 79.419 1.00 36.30 309 GLY B C 1
ATOM 6646 O O . GLY B 2 309 ? 112.615 23.039 79.107 1.00 36.43 309 GLY B O 1
ATOM 6647 N N . PHE B 2 310 ? 111.663 24.361 80.670 1.00 35.53 310 PHE B N 1
ATOM 6648 C CA . PHE B 2 310 ? 111.943 23.446 81.779 1.00 37.23 310 PHE B CA 1
ATOM 6649 C C . PHE B 2 310 ? 110.875 22.370 81.911 1.00 40.32 310 PHE B C 1
ATOM 6650 O O . PHE B 2 310 ? 109.673 22.651 81.847 1.00 39.60 310 PHE B O 1
ATOM 6658 N N . GLU B 2 311 ? 111.326 21.138 82.119 1.00 42.39 311 GLU B N 1
ATOM 6659 C CA . GLU B 2 311 ? 110.472 20.036 82.533 1.00 40.83 311 GLU B CA 1
ATOM 6660 C C . GLU B 2 311 ? 110.387 19.955 84.051 1.00 44.56 311 GLU B C 1
ATOM 6661 O O . GLU B 2 311 ? 111.351 20.256 84.763 1.00 41.53 311 GLU B O 1
ATOM 6667 N N . GLY B 2 312 ? 109.230 19.510 84.543 1.00 46.02 312 GLY B N 1
ATOM 6668 C CA . GLY B 2 312 ? 109.120 19.100 85.931 1.00 42.58 312 GLY B CA 1
ATOM 6669 C C . GLY B 2 312 ? 108.950 20.205 86.942 1.00 40.70 312 GLY B C 1
ATOM 6670 O O . GLY B 2 312 ? 109.271 19.999 88.115 1.00 43.75 312 GLY B O 1
ATOM 6671 N N . PHE B 2 313 ? 108.450 21.372 86.532 1.00 40.06 313 PHE B N 1
ATOM 6672 C CA . PHE B 2 313 ? 108.186 22.451 87.480 1.00 38.97 313 PHE B CA 1
ATOM 6673 C C . PHE B 2 313 ? 107.201 22.015 88.561 1.00 40.62 313 PHE B C 1
ATOM 6674 O O . PHE B 2 313 ? 107.470 22.136 89.760 1.00 40.35 313 PHE B O 1
ATOM 6682 N N . TRP B 2 314 ? 106.034 21.531 88.155 1.00 39.65 314 TRP B N 1
ATOM 6683 C CA . TRP B 2 314 ? 105.014 21.250 89.154 1.00 43.03 314 TRP B CA 1
ATOM 6684 C C . TRP B 2 314 ? 105.398 20.059 90.024 1.00 43.40 314 TRP B C 1
ATOM 6685 O O . TRP B 2 314 ? 105.109 20.046 91.225 1.00 48.58 314 TRP B O 1
ATOM 6696 N N . MET B 2 315 ? 106.072 19.063 89.450 1.00 43.17 315 MET B N 1
ATOM 6697 C CA . MET B 2 315 ? 106.501 17.919 90.245 1.00 43.36 315 MET B CA 1
ATOM 6698 C C . MET B 2 315 ? 107.474 18.339 91.333 1.00 45.79 315 MET B C 1
ATOM 6699 O O . MET B 2 315 ? 107.373 17.881 92.476 1.00 46.07 315 MET B O 1
ATOM 6704 N N . MET B 2 316 ? 108.428 19.213 90.998 1.00 45.41 316 MET B N 1
ATOM 6705 C CA . MET B 2 316 ? 109.411 19.643 91.985 1.00 44.44 316 MET B CA 1
ATOM 6706 C C . MET B 2 316 ? 108.835 20.669 92.946 1.00 44.61 316 MET B C 1
ATOM 6707 O O . MET B 2 316 ? 109.304 20.777 94.085 1.00 44.63 316 MET B O 1
ATOM 6712 N N . LYS B 2 317 ? 107.825 21.426 92.515 1.00 44.35 317 LYS B N 1
ATOM 6713 C CA . LYS B 2 317 ? 107.169 22.340 93.441 1.00 45.06 317 LYS B CA 1
ATOM 6714 C C . LYS B 2 317 ? 106.398 21.580 94.515 1.00 47.13 317 LYS B C 1
ATOM 6715 O O . LYS B 2 317 ? 106.281 22.055 95.652 1.00 47.09 317 LYS B O 1
ATOM 6721 N N . SER B 2 318 ? 105.890 20.392 94.181 1.00 46.13 318 SER B N 1
ATOM 6722 C CA . SER B 2 318 ? 105.067 19.643 95.120 1.00 47.69 318 SER B CA 1
ATOM 6723 C C . SER B 2 318 ? 105.881 19.044 96.260 1.00 49.85 318 SER B C 1
ATOM 6724 O O . SER B 2 318 ? 105.311 18.719 97.308 1.00 56.48 318 SER B O 1
ATOM 6727 N N . MET B 2 319 ? 107.193 18.904 96.089 1.00 47.00 319 MET B N 1
ATOM 6728 C CA . MET B 2 319 ? 108.045 18.369 97.139 1.00 49.54 319 MET B CA 1
ATOM 6729 C C . MET B 2 319 ? 108.305 19.358 98.264 1.00 53.06 319 MET B C 1
ATOM 6730 O O . MET B 2 319 ? 108.976 18.983 99.231 1.00 52.69 319 MET B O 1
ATOM 6735 N N . LYS B 2 320 ? 107.835 20.603 98.139 1.00 48.62 320 LYS B N 1
ATOM 6736 C CA . LYS B 2 320 ? 107.967 21.620 99.184 1.00 49.17 320 LYS B CA 1
ATOM 6737 C C . LYS B 2 320 ? 109.412 21.742 99.670 1.00 49.61 320 LYS B C 1
ATOM 6738 O O . LYS B 2 320 ? 109.684 22.160 100.799 1.00 49.60 320 LYS B O 1
ATOM 6744 N N . THR B 2 321 ? 110.349 21.391 98.810 1.00 46.83 321 THR B N 1
ATOM 6745 C CA . THR B 2 321 ? 111.773 21.501 99.063 1.00 48.32 321 THR B CA 1
ATOM 6746 C C . THR B 2 321 ? 112.388 22.539 98.121 1.00 45.81 321 THR B C 1
ATOM 6747 O O . THR B 2 321 ? 111.814 22.844 97.070 1.00 44.09 321 THR B O 1
ATOM 6751 N N . PRO B 2 322 ? 113.526 23.138 98.478 1.00 46.21 322 PRO B N 1
ATOM 6752 C CA . PRO B 2 322 ? 114.210 24.016 97.516 1.00 42.95 322 PRO B CA 1
ATOM 6753 C C . PRO B 2 322 ? 114.616 23.216 96.296 1.00 43.17 322 PRO B C 1
ATOM 6754 O O . PRO B 2 322 ? 115.045 22.064 96.413 1.00 43.87 322 PRO B O 1
ATOM 6758 N N . PHE B 2 323 ? 114.470 23.823 95.112 1.00 41.05 323 PHE B N 1
ATOM 6759 C CA . PHE B 2 323 ? 114.679 23.048 93.896 1.00 36.68 323 PHE B CA 1
ATOM 6760 C C . PHE B 2 323 ? 115.234 23.886 92.751 1.00 39.82 323 PHE B C 1
ATOM 6761 O O . PHE B 2 323 ? 115.057 25.108 92.674 1.00 34.41 323 PHE B O 1
ATOM 6769 N N . MET B 2 324 ? 115.916 23.187 91.858 1.00 37.67 324 MET B N 1
ATOM 6770 C CA . MET B 2 324 ? 116.529 23.765 90.681 1.00 40.65 324 MET B CA 1
ATOM 6771 C C . MET B 2 324 ? 116.119 22.925 89.484 1.00 39.69 324 MET B C 1
ATOM 6772 O O . MET B 2 324 ? 116.055 21.693 89.579 1.00 38.25 324 MET B O 1
ATOM 6777 N N . LEU B 2 325 ? 115.797 23.594 88.377 1.00 38.99 325 LEU B N 1
ATOM 6778 C CA . LEU B 2 325 ? 115.550 22.931 87.102 1.00 38.17 325 LEU B CA 1
ATOM 6779 C C . LEU B 2 325 ? 116.634 23.316 86.105 1.00 33.95 325 LEU B C 1
ATOM 6780 O O . LEU B 2 325 ? 117.123 24.449 86.110 1.00 34.60 325 LEU B O 1
ATOM 6785 N N . ILE B 2 326 ? 117.016 22.365 85.259 1.00 35.04 326 ILE B N 1
ATOM 6786 C CA . ILE B 2 326 ? 118.042 22.549 84.237 1.00 31.70 326 ILE B CA 1
ATOM 6787 C C . ILE B 2 326 ? 117.513 21.937 82.945 1.00 35.24 326 ILE B C 1
ATOM 6788 O O . ILE B 2 326 ? 117.071 20.782 82.940 1.00 39.18 326 ILE B O 1
ATOM 6793 N N . CYS B 2 327 ? 117.554 22.703 81.858 1.00 31.54 327 CYS B N 1
ATOM 6794 C CA . CYS B 2 327 ? 117.155 22.204 80.548 1.00 34.31 327 CYS B CA 1
ATOM 6795 C C . CYS B 2 327 ? 118.207 22.589 79.513 1.00 34.20 327 CYS B C 1
ATOM 6796 O O . CYS B 2 327 ? 118.975 23.538 79.700 1.00 32.97 327 CYS B O 1
ATOM 6799 N N . ASP B 2 328 ? 118.231 21.829 78.425 1.00 34.06 328 ASP B N 1
ATOM 6800 C CA . ASP B 2 328 ? 119.259 21.943 77.388 1.00 35.71 328 ASP B CA 1
ATOM 6801 C C . ASP B 2 328 ? 118.549 22.121 76.053 1.00 33.60 328 ASP B C 1
ATOM 6802 O O . ASP B 2 328 ? 117.970 21.149 75.525 1.00 35.62 328 ASP B O 1
ATOM 6807 N N . PRO B 2 329 ? 118.533 23.324 75.489 1.00 33.09 329 PRO B N 1
ATOM 6808 C CA . PRO B 2 329 ? 117.734 23.577 74.281 1.00 33.31 329 PRO B CA 1
ATOM 6809 C C . PRO B 2 329 ? 118.453 23.322 72.964 1.00 30.37 329 PRO B C 1
ATOM 6810 O O . PRO B 2 329 ? 117.919 23.712 71.926 1.00 32.51 329 PRO B O 1
ATOM 6814 N N . ARG B 2 330 ? 119.633 22.713 72.965 1.00 30.21 330 ARG B N 1
ATOM 6815 C CA . ARG B 2 330 ? 120.426 22.596 71.748 1.00 32.00 330 ARG B CA 1
ATOM 6816 C C . ARG B 2 330 ? 119.892 21.491 70.836 1.00 33.84 330 ARG B C 1
ATOM 6817 O O . ARG B 2 330 ? 119.112 20.626 71.249 1.00 35.68 330 ARG B O 1
ATOM 6825 N N . LEU B 2 331 ? 120.310 21.550 69.573 1.00 33.45 331 LEU B N 1
ATOM 6826 C CA . LEU B 2 331 ? 120.075 20.498 68.568 1.00 33.02 331 LEU B CA 1
ATOM 6827 C C . LEU B 2 331 ? 118.566 20.330 68.365 1.00 36.04 331 LEU B C 1
ATOM 6828 O O . LEU B 2 331 ? 117.845 21.334 68.266 1.00 33.04 331 LEU B O 1
ATOM 6833 N N . GLN B 2 332 ? 118.061 19.090 68.295 1.00 36.40 332 GLN B N 1
ATOM 6834 C CA . GLN B 2 332 ? 116.621 18.875 68.163 1.00 36.29 332 GLN B CA 1
ATOM 6835 C C . GLN B 2 332 ? 115.891 19.080 69.492 1.00 36.39 332 GLN B C 1
ATOM 6836 O O . GLN B 2 332 ? 114.961 19.888 69.582 1.00 33.75 332 GLN B O 1
ATOM 6842 N N . GLY B 2 333 ? 116.271 18.331 70.524 1.00 37.65 333 GLY B N 1
ATOM 6843 C CA . GLY B 2 333 ? 115.555 18.413 71.783 1.00 35.69 333 GLY B CA 1
ATOM 6844 C C . GLY B 2 333 ? 116.458 18.301 72.999 1.00 37.82 333 GLY B C 1
ATOM 6845 O O . GLY B 2 333 ? 116.013 17.890 74.075 1.00 37.24 333 GLY B O 1
ATOM 6846 N N . GLY B 2 334 ? 117.723 18.660 72.832 1.00 35.31 334 GLY B N 1
ATOM 6847 C CA . GLY B 2 334 ? 118.695 18.583 73.907 1.00 33.57 334 GLY B CA 1
ATOM 6848 C C . GLY B 2 334 ? 119.897 17.786 73.444 1.00 36.39 334 GLY B C 1
ATOM 6849 O O . GLY B 2 334 ? 119.816 16.972 72.521 1.00 39.31 334 GLY B O 1
ATOM 6850 N N . ALA B 2 335 ? 121.044 18.036 74.085 1.00 34.81 335 ALA B N 1
ATOM 6851 C CA . ALA B 2 335 ? 122.273 17.327 73.764 1.00 34.30 335 ALA B CA 1
ATOM 6852 C C . ALA B 2 335 ? 122.944 16.800 75.034 1.00 37.61 335 ALA B C 1
ATOM 6853 O O . ALA B 2 335 ? 124.180 16.770 75.140 1.00 35.49 335 ALA B O 1
ATOM 6855 N N . PHE B 2 336 ? 122.138 16.398 76.020 1.00 38.22 336 PHE B N 1
ATOM 6856 C CA . PHE B 2 336 ? 122.617 15.601 77.147 1.00 38.76 336 PHE B CA 1
ATOM 6857 C C . PHE B 2 336 ? 123.617 16.366 78.025 1.00 41.15 336 PHE B C 1
ATOM 6858 O O . PHE B 2 336 ? 124.509 15.769 78.631 1.00 44.90 336 PHE B O 1
ATOM 6866 N N . TYR B 2 337 ? 123.480 17.691 78.100 1.00 36.75 337 TYR B N 1
ATOM 6867 C CA . TYR B 2 337 ? 124.211 18.546 79.043 1.00 37.78 337 TYR B CA 1
ATOM 6868 C C . TYR B 2 337 ? 125.722 18.437 78.908 1.00 35.97 337 TYR B C 1
ATOM 6869 O O . TYR B 2 337 ? 126.455 18.816 79.825 1.00 39.84 337 TYR B O 1
ATOM 6878 N N . ILE B 2 338 ? 126.222 17.964 77.772 1.00 38.95 338 ILE B N 1
ATOM 6879 C CA . ILE B 2 338 ? 127.661 17.913 77.559 1.00 41.14 338 ILE B CA 1
ATOM 6880 C C . ILE B 2 338 ? 128.032 18.823 76.400 1.00 40.09 338 ILE B C 1
ATOM 6881 O O . ILE B 2 338 ? 127.198 19.206 75.576 1.00 40.91 338 ILE B O 1
ATOM 6886 N N . GLY B 2 339 ? 129.305 19.183 76.359 1.00 40.36 339 GLY B N 1
ATOM 6887 C CA . GLY B 2 339 ? 129.804 20.097 75.356 1.00 41.96 339 GLY B CA 1
ATOM 6888 C C . GLY B 2 339 ? 131.171 20.598 75.756 1.00 43.88 339 GLY B C 1
ATOM 6889 O O . GLY B 2 339 ? 131.978 19.823 76.269 1.00 48.18 339 GLY B O 1
ATOM 6890 N N . SER B 2 340 ? 131.433 21.886 75.551 1.00 44.81 340 SER B N 1
ATOM 6891 C CA . SER B 2 340 ? 132.733 22.438 75.894 1.00 47.51 340 SER B CA 1
ATOM 6892 C C . SER B 2 340 ? 132.972 22.331 77.395 1.00 51.23 340 SER B C 1
ATOM 6893 O O . SER B 2 340 ? 132.047 22.140 78.194 1.00 49.34 340 SER B O 1
ATOM 6896 N N . LYS B 2 341 ? 134.241 22.438 77.771 1.00 55.79 341 LYS B N 1
ATOM 6897 C CA . LYS B 2 341 ? 134.586 22.461 79.183 1.00 53.31 341 LYS B CA 1
ATOM 6898 C C . LYS B 2 341 ? 133.981 23.671 79.851 1.00 46.14 341 LYS B C 1
ATOM 6899 O O . LYS B 2 341 ? 133.571 23.596 81.018 1.00 45.42 341 LYS B O 1
ATOM 6905 N N . GLU B 2 342 ? 133.952 24.799 79.138 1.00 42.02 342 GLU B N 1
ATOM 6906 C CA . GLU B 2 342 ? 133.242 25.966 79.634 1.00 39.91 342 GLU B CA 1
ATOM 6907 C C . GLU B 2 342 ? 131.780 25.636 79.878 1.00 42.58 342 GLU B C 1
ATOM 6908 O O . GLU B 2 342 ? 131.232 25.936 80.946 1.00 39.69 342 GLU B O 1
ATOM 6914 N N . TYR B 2 343 ? 131.141 24.975 78.905 1.00 41.06 343 TYR B N 1
ATOM 6915 C CA . TYR B 2 343 ? 129.726 24.646 79.040 1.00 42.20 343 TYR B CA 1
ATOM 6916 C C . TYR B 2 343 ? 129.494 23.775 80.269 1.00 41.09 343 TYR B C 1
ATOM 6917 O O . TYR B 2 343 ? 128.674 24.104 81.133 1.00 38.64 343 TYR B O 1
ATOM 6926 N N . GLU B 2 344 ? 130.257 22.685 80.390 1.00 39.31 344 GLU B N 1
ATOM 6927 C CA . GLU B 2 344 ? 130.009 21.724 81.459 1.00 40.22 344 GLU B CA 1
ATOM 6928 C C . GLU B 2 344 ? 130.405 22.280 82.822 1.00 40.69 344 GLU B C 1
ATOM 6929 O O . GLU B 2 344 ? 129.683 22.091 83.810 1.00 40.82 344 GLU B O 1
ATOM 6935 N N . GLN B 2 345 ? 131.531 22.989 82.900 1.00 37.96 345 GLN B N 1
ATOM 6936 C CA . GLN B 2 345 ? 131.888 23.603 84.173 1.00 40.73 345 GLN B CA 1
ATOM 6937 C C . GLN B 2 345 ? 130.867 24.661 84.583 1.00 44.39 345 GLN B C 1
ATOM 6938 O O . GLN B 2 345 ? 130.681 24.919 85.782 1.00 43.17 345 GLN B O 1
ATOM 6944 N N . LYS B 2 346 ? 130.188 25.284 83.615 1.00 39.75 346 LYS B N 1
ATOM 6945 C CA . LYS B 2 346 ? 129.173 26.251 84.002 1.00 36.84 346 LYS B CA 1
ATOM 6946 C C . LYS B 2 346 ? 127.969 25.566 84.623 1.00 38.97 346 LYS B C 1
ATOM 6947 O O . LYS B 2 346 ? 127.333 26.134 85.519 1.00 39.70 346 LYS B O 1
ATOM 6953 N N . ILE B 2 347 ? 127.644 24.350 84.176 1.00 36.40 347 ILE B N 1
ATOM 6954 C CA . ILE B 2 347 ? 126.561 23.611 84.817 1.00 37.87 347 ILE B CA 1
ATOM 6955 C C . ILE B 2 347 ? 126.927 23.303 86.264 1.00 40.45 347 ILE B C 1
ATOM 6956 O O . ILE B 2 347 ? 126.114 23.477 87.181 1.00 41.08 347 ILE B O 1
ATOM 6961 N N . VAL B 2 348 ? 128.167 22.874 86.497 1.00 41.68 348 VAL B N 1
ATOM 6962 C CA . VAL B 2 348 ? 128.587 22.531 87.855 1.00 41.57 348 VAL B CA 1
ATOM 6963 C C . VAL B 2 348 ? 128.593 23.774 88.728 1.00 41.35 348 VAL B C 1
ATOM 6964 O O . VAL B 2 348 ? 128.064 23.774 89.846 1.00 43.41 348 VAL B O 1
ATOM 6968 N N . ASP B 2 349 ? 129.166 24.866 88.217 1.00 40.98 349 ASP B N 1
ATOM 6969 C CA . ASP B 2 349 ? 129.170 26.114 88.972 1.00 39.19 349 ASP B CA 1
ATOM 6970 C C . ASP B 2 349 ? 127.753 26.574 89.289 1.00 43.18 349 ASP B C 1
ATOM 6971 O O . ASP B 2 349 ? 127.495 27.076 90.387 1.00 47.14 349 ASP B O 1
ATOM 6976 N N . ALA B 2 350 ? 126.819 26.410 88.343 1.00 40.92 350 ALA B N 1
ATOM 6977 C CA . ALA B 2 350 ? 125.470 26.927 88.552 1.00 39.21 350 ALA B CA 1
ATOM 6978 C C . ALA B 2 350 ? 124.788 26.221 89.709 1.00 38.86 350 ALA B C 1
ATOM 6979 O O . ALA B 2 350 ? 124.089 26.859 90.505 1.00 38.18 350 ALA B O 1
ATOM 6981 N N . ILE B 2 351 ? 124.982 24.903 89.823 1.00 38.92 351 ILE B N 1
ATOM 6982 C CA . ILE B 2 351 ? 124.437 24.182 90.972 1.00 41.26 351 ILE B CA 1
ATOM 6983 C C . ILE B 2 351 ? 125.198 24.543 92.253 1.00 42.61 351 ILE B C 1
ATOM 6984 O O . ILE B 2 351 ? 124.584 24.848 93.285 1.00 43.11 351 ILE B O 1
ATOM 6989 N N . GLN B 2 352 ? 126.538 24.558 92.204 1.00 40.67 352 GLN B N 1
ATOM 6990 C CA . GLN B 2 352 ? 127.308 24.944 93.388 1.00 44.57 352 GLN B CA 1
ATOM 6991 C C . GLN B 2 352 ? 126.939 26.341 93.859 1.00 48.69 352 GLN B C 1
ATOM 6992 O O . GLN B 2 352 ? 126.922 26.610 95.069 1.00 47.80 352 GLN B O 1
ATOM 6998 N N . GLU B 2 353 ? 126.624 27.236 92.922 1.00 43.78 353 GLU B N 1
ATOM 6999 C CA . GLU B 2 353 ? 126.253 28.589 93.305 1.00 46.64 353 GLU B CA 1
ATOM 7000 C C . GLU B 2 353 ? 124.970 28.597 94.129 1.00 46.18 353 GLU B C 1
ATOM 7001 O O . GLU B 2 353 ? 124.854 29.356 95.098 1.00 45.79 353 GLU B O 1
ATOM 7007 N N . LYS B 2 354 ? 124.004 27.740 93.787 1.00 42.84 354 LYS B N 1
ATOM 7008 C CA . LYS B 2 354 ? 122.756 27.740 94.543 1.00 42.97 354 LYS B CA 1
ATOM 7009 C C . LYS B 2 354 ? 122.891 27.008 95.872 1.00 47.12 354 LYS B C 1
ATOM 7010 O O . LYS B 2 354 ? 122.193 27.355 96.834 1.00 43.22 354 LYS B O 1
ATOM 7016 N N . LEU B 2 355 ? 123.754 25.988 95.940 1.00 46.59 355 LEU B N 1
ATOM 7017 C CA . LEU B 2 355 ? 124.116 25.419 97.234 1.00 48.43 355 LEU B CA 1
ATOM 7018 C C . LEU B 2 355 ? 124.722 26.486 98.133 1.00 50.97 355 LEU B C 1
ATOM 7019 O O . LEU B 2 355 ? 124.302 26.658 99.285 1.00 49.35 355 LEU B O 1
ATOM 7024 N N . ALA B 2 356 ? 125.703 27.229 97.605 1.00 47.03 356 ALA B N 1
ATOM 7025 C CA . ALA B 2 356 ? 126.316 28.320 98.357 1.00 47.22 356 ALA B CA 1
ATOM 7026 C C . ALA B 2 356 ? 125.268 29.317 98.838 1.00 46.16 356 ALA B C 1
ATOM 7027 O O . ALA B 2 356 ? 125.214 29.655 100.026 1.00 45.29 356 ALA B O 1
ATOM 7029 N N . PHE B 2 357 ? 124.412 29.789 97.930 1.00 47.30 357 PHE B N 1
ATOM 7030 C CA . PHE B 2 357 ? 123.348 30.714 98.319 1.00 43.45 357 PHE B CA 1
ATOM 7031 C C . PHE B 2 357 ? 122.539 30.180 99.495 1.00 41.67 357 PHE B C 1
ATOM 7032 O O . PHE B 2 357 ? 122.177 30.939 100.398 1.00 42.93 357 PHE B O 1
ATOM 7040 N N . LEU B 2 358 ? 122.211 28.885 99.482 1.00 42.96 358 LEU B N 1
ATOM 7041 C CA . LEU B 2 358 ? 121.468 28.277 100.580 1.00 47.28 358 LEU B CA 1
ATOM 7042 C C . LEU B 2 358 ? 122.351 27.950 101.785 1.00 52.33 358 LEU B C 1
ATOM 7043 O O . LEU B 2 358 ? 121.822 27.553 102.829 1.00 49.13 358 LEU B O 1
ATOM 7048 N N . ASN B 2 359 ? 123.668 28.130 101.660 1.00 50.79 359 ASN B N 1
ATOM 7049 C CA . ASN B 2 359 ? 124.655 27.615 102.609 1.00 56.44 359 ASN B CA 1
ATOM 7050 C C . ASN B 2 359 ? 124.399 26.145 102.932 1.00 57.64 359 ASN B C 1
ATOM 7051 O O . ASN B 2 359 ? 124.446 25.715 104.085 1.00 57.14 359 ASN B O 1
ATOM 7056 N N . PHE B 2 360 ? 124.110 25.371 101.898 1.00 51.54 360 PHE B N 1
ATOM 7057 C CA . PHE B 2 360 ? 124.057 23.928 102.012 1.00 51.57 360 PHE B CA 1
ATOM 7058 C C . PHE B 2 360 ? 125.389 23.345 101.567 1.00 54.51 360 PHE B C 1
ATOM 7059 O O . PHE B 2 360 ? 126.153 23.974 100.830 1.00 56.92 360 PHE B O 1
ATOM 7067 N N . SER B 2 361 ? 125.660 22.131 102.023 1.00 55.38 361 SER B N 1
ATOM 7068 C CA . SER B 2 361 ? 126.832 21.388 101.593 1.00 59.94 361 SER B CA 1
ATOM 7069 C C . SER B 2 361 ? 126.433 20.349 100.551 1.00 56.04 361 SER B C 1
ATOM 7070 O O . SER B 2 361 ? 125.251 20.114 100.296 1.00 55.51 361 SER B O 1
ATOM 7073 N N . SER B 2 362 ? 127.457 19.717 99.962 1.00 61.67 362 SER B N 1
ATOM 7074 C CA . SER B 2 362 ? 127.251 18.650 98.986 1.00 53.94 362 SER B CA 1
ATOM 7075 C C . SER B 2 362 ? 126.300 17.585 99.509 1.00 57.07 362 SER B C 1
ATOM 7076 O O . SER B 2 362 ? 125.450 17.078 98.768 1.00 57.85 362 SER B O 1
ATOM 7079 N N . ASP B 2 363 ? 126.427 17.227 100.782 1.00 60.13 363 ASP B N 1
ATOM 7080 C CA . ASP B 2 363 ? 125.564 16.191 101.327 1.00 59.36 363 ASP B CA 1
ATOM 7081 C C . ASP B 2 363 ? 124.151 16.679 101.578 1.00 58.23 363 ASP B C 1
ATOM 7082 O O . ASP B 2 363 ? 123.337 15.921 102.114 1.00 56.25 363 ASP B O 1
ATOM 7087 N N . GLN B 2 364 ? 123.833 17.915 101.207 1.00 55.25 364 GLN B N 1
ATOM 7088 C CA . GLN B 2 364 ? 122.459 18.391 101.229 1.00 53.53 364 GLN B CA 1
ATOM 7089 C C . GLN B 2 364 ? 121.943 18.662 99.812 1.00 56.54 364 GLN B C 1
ATOM 7090 O O . GLN B 2 364 ? 121.036 19.476 99.611 1.00 54.45 364 GLN B O 1
ATOM 7096 N N . LEU B 2 365 ? 122.493 17.943 98.824 1.00 55.49 365 LEU B N 1
ATOM 7097 C CA . LEU B 2 365 ? 122.174 18.113 97.410 1.00 51.69 365 LEU B CA 1
ATOM 7098 C C . LEU B 2 365 ? 121.699 16.798 96.795 1.00 48.89 365 LEU B C 1
ATOM 7099 O O . LEU B 2 365 ? 122.306 15.747 97.020 1.00 52.06 365 LEU B O 1
ATOM 7104 N N . ILE B 2 366 ? 120.630 16.856 95.996 1.00 50.52 366 ILE B N 1
ATOM 7105 C CA . ILE B 2 366 ? 120.084 15.684 95.299 1.00 51.50 366 ILE B CA 1
ATOM 7106 C C . ILE B 2 366 ? 119.947 15.995 93.813 1.00 44.88 366 ILE B C 1
ATOM 7107 O O . ILE B 2 366 ? 119.222 16.926 93.438 1.00 45.56 366 ILE B O 1
ATOM 7112 N N . LEU B 2 367 ? 120.594 15.190 92.971 1.00 43.75 367 LEU B N 1
ATOM 7113 C CA . LEU B 2 367 ? 120.487 15.302 91.519 1.00 43.71 367 LEU B CA 1
ATOM 7114 C C . LEU B 2 367 ? 119.578 14.204 90.981 1.00 44.91 367 LEU B C 1
ATOM 7115 O O . LEU B 2 367 ? 119.644 13.061 91.435 1.00 44.53 367 LEU B O 1
ATOM 7120 N N . SER B 2 368 ? 118.739 14.550 90.003 1.00 44.55 368 SER B N 1
ATOM 7121 C CA . SER B 2 368 ? 117.708 13.635 89.528 1.00 43.55 368 SER B CA 1
ATOM 7122 C C . SER B 2 368 ? 117.378 13.896 88.063 1.00 43.75 368 SER B C 1
ATOM 7123 O O . SER B 2 368 ? 117.662 14.968 87.520 1.00 42.43 368 SER B O 1
ATOM 7126 N N . GLY B 2 369 ? 116.748 12.905 87.438 1.00 45.30 369 GLY B N 1
ATOM 7127 C CA . GLY B 2 369 ? 116.259 13.050 86.077 1.00 44.04 369 GLY B CA 1
ATOM 7128 C C . GLY B 2 369 ? 115.793 11.723 85.514 1.00 48.79 369 GLY B C 1
ATOM 7129 O O . GLY B 2 369 ? 115.977 10.656 86.108 1.00 50.07 369 GLY B O 1
ATOM 7130 N N . LEU B 2 370 ? 115.177 11.810 84.340 1.00 46.84 370 LEU B N 1
ATOM 7131 C CA . LEU B 2 370 ? 114.724 10.653 83.585 1.00 47.37 370 LEU B CA 1
ATOM 7132 C C . LEU B 2 370 ? 115.294 10.719 82.170 1.00 49.44 370 LEU B C 1
ATOM 7133 O O . LEU B 2 370 ? 115.452 11.803 81.597 1.00 51.23 370 LEU B O 1
ATOM 7138 N N . SER B 2 371 ? 115.624 9.543 81.624 1.00 49.17 371 SER B N 1
ATOM 7139 C CA . SER B 2 371 ? 116.284 9.382 80.328 1.00 47.09 371 SER B CA 1
ATOM 7140 C C . SER B 2 371 ? 117.445 10.357 80.140 1.00 46.35 371 SER B C 1
ATOM 7141 O O . SER B 2 371 ? 118.513 10.146 80.715 1.00 46.00 371 SER B O 1
ATOM 7144 N N . MET B 2 372 ? 117.263 11.414 79.333 1.00 47.33 372 MET B N 1
ATOM 7145 C CA . MET B 2 372 ? 118.367 12.338 79.068 1.00 41.97 372 MET B CA 1
ATOM 7146 C C . MET B 2 372 ? 118.805 13.059 80.331 1.00 42.21 372 MET B C 1
ATOM 7147 O O . MET B 2 372 ? 119.990 13.394 80.481 1.00 41.79 372 MET B O 1
ATOM 7152 N N . GLY B 2 373 ? 117.863 13.319 81.243 1.00 43.24 373 GLY B N 1
ATOM 7153 C CA . GLY B 2 373 ? 118.223 13.902 82.519 1.00 42.34 373 GLY B CA 1
ATOM 7154 C C . GLY B 2 373 ? 119.176 13.036 83.318 1.00 41.93 373 GLY B C 1
ATOM 7155 O O . GLY B 2 373 ? 120.012 13.557 84.064 1.00 41.80 373 GLY B O 1
ATOM 7156 N N . THR B 2 374 ? 119.079 11.710 83.168 1.00 42.08 374 THR B N 1
ATOM 7157 C CA . THR B 2 374 ? 119.950 10.822 83.934 1.00 41.29 374 THR B CA 1
ATOM 7158 C C . THR B 2 374 ? 121.404 11.022 83.554 1.00 41.32 374 THR B C 1
ATOM 7159 O O . THR B 2 374 ? 122.295 10.854 84.395 1.00 45.32 374 THR B O 1
ATOM 7163 N N . TYR B 2 375 ? 121.660 11.396 82.303 1.00 41.47 375 TYR B N 1
ATOM 7164 C CA . TYR B 2 375 ? 123.028 11.646 81.863 1.00 44.29 375 TYR B CA 1
ATOM 7165 C C . TYR B 2 375 ? 123.590 12.900 82.515 1.00 42.94 375 TYR B C 1
ATOM 7166 O O . TYR B 2 375 ? 124.716 12.898 83.028 1.00 42.31 375 TYR B O 1
ATOM 7175 N N . GLY B 2 376 ? 122.826 13.990 82.489 1.00 40.87 376 GLY B N 1
ATOM 7176 C CA . GLY B 2 376 ? 123.290 15.205 83.134 1.00 39.16 376 GLY B CA 1
ATOM 7177 C C . GLY B 2 376 ? 123.443 15.040 84.636 1.00 40.71 376 GLY B C 1
ATOM 7178 O O . GLY B 2 376 ? 124.419 15.516 85.220 1.00 42.71 376 GLY B O 1
ATOM 7179 N N . ALA B 2 377 ? 122.488 14.352 85.278 1.00 39.22 377 ALA B N 1
ATOM 7180 C CA . ALA B 2 377 ? 122.528 14.205 86.732 1.00 43.03 377 ALA B CA 1
ATOM 7181 C C . ALA B 2 377 ? 123.741 13.395 87.173 1.00 42.30 377 ALA B C 1
ATOM 7182 O O . ALA B 2 377 ? 124.440 13.782 88.113 1.00 45.91 377 ALA B O 1
ATOM 7184 N N . THR B 2 378 ? 124.038 12.299 86.477 1.00 44.08 378 THR B N 1
ATOM 7185 C CA . THR B 2 378 ? 125.169 11.456 86.865 1.00 48.46 378 THR B CA 1
ATOM 7186 C C . THR B 2 378 ? 126.507 12.030 86.396 1.00 46.06 378 THR B C 1
ATOM 7187 O O . THR B 2 378 ? 127.475 12.052 87.165 1.00 46.73 378 THR B O 1
ATOM 7191 N N . TYR B 2 379 ? 126.585 12.507 85.148 1.00 46.37 379 TYR B N 1
ATOM 7192 C CA . TYR B 2 379 ? 127.850 13.031 84.630 1.00 46.19 379 TYR B CA 1
ATOM 7193 C C . TYR B 2 379 ? 128.339 14.216 85.451 1.00 44.44 379 TYR B C 1
ATOM 7194 O O . TYR B 2 379 ? 129.535 14.317 85.759 1.00 43.90 379 TYR B O 1
ATOM 7203 N N . HIS B 2 380 ? 127.435 15.133 85.801 1.00 41.63 380 HIS B N 1
ATOM 7204 C CA . HIS B 2 380 ? 127.854 16.290 86.586 1.00 45.46 380 HIS B CA 1
ATOM 7205 C C . HIS B 2 380 ? 127.895 15.966 88.079 1.00 46.85 380 HIS B C 1
ATOM 7206 O O . HIS B 2 380 ? 128.645 16.607 88.826 1.00 45.27 380 HIS B O 1
ATOM 7213 N N . GLY B 2 381 ? 127.107 14.974 88.521 1.00 46.99 381 GLY B N 1
ATOM 7214 C CA . GLY B 2 381 ? 127.196 14.504 89.898 1.00 49.29 381 GLY B CA 1
ATOM 7215 C C . GLY B 2 381 ? 128.610 14.136 90.302 1.00 49.79 381 GLY B C 1
ATOM 7216 O O . GLY B 2 381 ? 129.047 14.437 91.415 1.00 53.31 381 GLY B O 1
ATOM 7217 N N . ALA B 2 382 ? 129.355 13.519 89.381 1.00 50.18 382 ALA B N 1
ATOM 7218 C CA . ALA B 2 382 ? 130.769 13.220 89.596 1.00 51.28 382 ALA B CA 1
ATOM 7219 C C . ALA B 2 382 ? 131.569 14.422 90.093 1.00 49.45 382 ALA B C 1
ATOM 7220 O O . ALA B 2 382 ? 132.551 14.252 90.822 1.00 53.02 382 ALA B O 1
ATOM 7222 N N . LYS B 2 383 ? 131.182 15.634 89.716 1.00 48.62 383 LYS B N 1
ATOM 7223 C CA . LYS B 2 383 ? 131.889 16.820 90.173 1.00 46.13 383 LYS B CA 1
ATOM 7224 C C . LYS B 2 383 ? 131.262 17.439 91.405 1.00 49.17 383 LYS B C 1
ATOM 7225 O O . LYS B 2 383 ? 131.809 18.411 91.943 1.00 44.93 383 LYS B O 1
ATOM 7231 N N . LEU B 2 384 ? 130.131 16.909 91.863 1.00 47.57 384 LEU B N 1
ATOM 7232 C CA . LEU B 2 384 ? 129.381 17.551 92.923 1.00 48.32 384 LEU B CA 1
ATOM 7233 C C . LEU B 2 384 ? 129.275 16.725 94.197 1.00 52.86 384 LEU B C 1
ATOM 7234 O O . LEU B 2 384 ? 128.913 17.289 95.241 1.00 53.69 384 LEU B O 1
ATOM 7239 N N . ASN B 2 385 ? 129.587 15.426 94.150 1.00 51.11 385 ASN B N 1
ATOM 7240 C CA . ASN B 2 385 ? 129.508 14.512 95.288 1.00 53.78 385 ASN B CA 1
ATOM 7241 C C . ASN B 2 385 ? 128.182 14.702 96.043 1.00 50.64 385 ASN B C 1
ATOM 7242 O O . ASN B 2 385 ? 128.192 15.039 97.228 1.00 54.95 385 ASN B O 1
ATOM 7247 N N . PRO B 2 386 ? 127.049 14.525 95.373 1.00 52.78 386 PRO B N 1
ATOM 7248 C CA . PRO B 2 386 ? 125.766 14.805 96.026 1.00 54.36 386 PRO B CA 1
ATOM 7249 C C . PRO B 2 386 ? 125.407 13.732 97.044 1.00 57.53 386 PRO B C 1
ATOM 7250 O O . PRO B 2 386 ? 125.961 12.630 97.079 1.00 57.59 386 PRO B O 1
ATOM 7254 N N . HIS B 2 387 ? 124.427 14.072 97.876 1.00 56.30 387 HIS B N 1
ATOM 7255 C CA . HIS B 2 387 ? 123.879 13.097 98.803 1.00 56.91 387 HIS B CA 1
ATOM 7256 C C . HIS B 2 387 ? 123.214 11.941 98.067 1.00 57.82 387 HIS B C 1
ATOM 7257 O O . HIS B 2 387 ? 123.375 10.775 98.445 1.00 61.96 387 HIS B O 1
ATOM 7264 N N . ALA B 2 388 ? 122.454 12.242 97.021 1.00 57.68 388 ALA B N 1
ATOM 7265 C CA . ALA B 2 388 ? 121.671 11.224 96.345 1.00 52.20 388 ALA B CA 1
ATOM 7266 C C . ALA B 2 388 ? 121.493 11.587 94.875 1.00 51.51 388 ALA B C 1
ATOM 7267 O O . ALA B 2 388 ? 121.451 12.762 94.502 1.00 49.30 388 ALA B O 1
ATOM 7269 N N . ILE B 2 389 ? 121.376 10.551 94.052 1.00 52.68 389 ILE B N 1
ATOM 7270 C CA . ILE B 2 389 ? 121.097 10.665 92.633 1.00 45.09 389 ILE B CA 1
ATOM 7271 C C . ILE B 2 389 ? 119.932 9.731 92.351 1.00 49.29 389 ILE B C 1
ATOM 7272 O O . ILE B 2 389 ? 120.086 8.508 92.426 1.00 54.31 389 ILE B O 1
ATOM 7277 N N . ILE B 2 390 ? 118.764 10.298 92.074 1.00 46.63 390 ILE B N 1
ATOM 7278 C CA . ILE B 2 390 ? 117.562 9.533 91.762 1.00 47.50 390 ILE B CA 1
ATOM 7279 C C . ILE B 2 390 ? 117.383 9.573 90.252 1.00 50.28 390 ILE B C 1
ATOM 7280 O O . ILE B 2 390 ? 117.107 10.631 89.677 1.00 48.60 390 ILE B O 1
ATOM 7285 N N . ILE B 2 391 ? 117.521 8.431 89.590 1.00 51.83 391 ILE B N 1
ATOM 7286 C CA . ILE B 2 391 ? 117.459 8.401 88.138 1.00 49.06 391 ILE B CA 1
ATOM 7287 C C . ILE B 2 391 ? 116.612 7.223 87.681 1.00 54.65 391 ILE B C 1
ATOM 7288 O O . ILE B 2 391 ? 116.549 6.183 88.343 1.00 57.17 391 ILE B O 1
ATOM 7293 N N . GLY B 2 392 ? 115.937 7.408 86.541 1.00 54.38 392 GLY B N 1
ATOM 7294 C CA . GLY B 2 392 ? 115.142 6.370 85.910 1.00 51.83 392 GLY B CA 1
ATOM 7295 C C . GLY B 2 392 ? 115.334 6.295 84.405 1.00 51.85 392 GLY B C 1
ATOM 7296 O O . GLY B 2 392 ? 115.306 7.317 83.715 1.00 53.44 392 GLY B O 1
ATOM 7297 N N . LYS B 2 393 ? 115.501 5.078 83.892 1.00 51.99 393 LYS B N 1
ATOM 7298 C CA . LYS B 2 393 ? 115.786 4.740 82.504 1.00 52.95 393 LYS B CA 1
ATOM 7299 C C . LYS B 2 393 ? 117.106 5.378 82.090 1.00 52.98 393 LYS B C 1
ATOM 7300 O O . LYS B 2 393 ? 117.139 6.217 81.180 1.00 52.04 393 LYS B O 1
ATOM 7306 N N . PRO B 2 394 ? 118.214 4.980 82.719 1.00 50.82 394 PRO B N 1
ATOM 7307 C CA . PRO B 2 394 ? 119.474 5.702 82.520 1.00 50.58 394 PRO B CA 1
ATOM 7308 C C . PRO B 2 394 ? 120.005 5.544 81.108 1.00 51.22 394 PRO B C 1
ATOM 7309 O O . PRO B 2 394 ? 119.845 4.501 80.472 1.00 55.37 394 PRO B O 1
ATOM 7313 N N . ILE B 2 395 ? 120.633 6.609 80.617 1.00 48.33 395 ILE B N 1
ATOM 7314 C CA . ILE B 2 395 ? 121.382 6.593 79.371 1.00 47.16 395 ILE B CA 1
ATOM 7315 C C . ILE B 2 395 ? 122.774 7.120 79.682 1.00 46.18 395 ILE B C 1
ATOM 7316 O O . ILE B 2 395 ? 122.925 8.295 80.042 1.00 45.80 395 ILE B O 1
ATOM 7321 N N . PHE B 2 396 ? 123.787 6.256 79.570 1.00 46.02 396 PHE B N 1
ATOM 7322 C CA . PHE B 2 396 ? 125.169 6.637 79.839 1.00 48.60 396 PHE B CA 1
ATOM 7323 C C . PHE B 2 396 ? 126.097 6.414 78.662 1.00 48.12 396 PHE B C 1
ATOM 7324 O O . PHE B 2 396 ? 127.164 7.038 78.611 1.00 48.44 396 PHE B O 1
ATOM 7332 N N . ASN B 2 397 ? 125.743 5.535 77.737 1.00 48.09 397 ASN B N 1
ATOM 7333 C CA . ASN B 2 397 ? 126.624 5.152 76.644 1.00 52.30 397 ASN B CA 1
ATOM 7334 C C . ASN B 2 397 ? 126.057 5.763 75.366 1.00 53.60 397 ASN B C 1
ATOM 7335 O O . ASN B 2 397 ? 125.321 5.115 74.616 1.00 52.01 397 ASN B O 1
ATOM 7340 N N . LEU B 2 398 ? 126.402 7.032 75.130 1.00 51.08 398 LEU B N 1
ATOM 7341 C CA . LEU B 2 398 ? 125.813 7.749 74.002 1.00 52.53 398 LEU B CA 1
ATOM 7342 C C . LEU B 2 398 ? 126.328 7.206 72.674 1.00 49.30 398 LEU B C 1
ATOM 7343 O O . LEU B 2 398 ? 125.545 7.007 71.736 1.00 49.29 398 LEU B O 1
ATOM 7348 N N . GLY B 2 399 ? 127.640 6.959 72.578 1.00 48.26 399 GLY B N 1
ATOM 7349 C CA . GLY B 2 399 ? 128.188 6.299 71.403 1.00 53.20 399 GLY B CA 1
ATOM 7350 C C . GLY B 2 399 ? 127.517 4.974 71.090 1.00 52.56 399 GLY B C 1
ATOM 7351 O O . GLY B 2 399 ? 127.342 4.623 69.919 1.00 51.79 399 GLY B O 1
ATOM 7352 N N . THR B 2 400 ? 127.106 4.237 72.125 1.00 50.09 400 THR B N 1
ATOM 7353 C CA . THR B 2 400 ? 126.321 3.023 71.917 1.00 52.40 400 THR B CA 1
ATOM 7354 C C . THR B 2 400 ? 124.920 3.347 71.404 1.00 53.45 400 THR B C 1
ATOM 7355 O O . THR B 2 400 ? 124.411 2.665 70.503 1.00 52.22 400 THR B O 1
ATOM 7359 N N . VAL B 2 401 ? 124.274 4.374 71.970 1.00 49.57 401 VAL B N 1
ATOM 7360 C CA . VAL B 2 401 ? 122.977 4.803 71.448 1.00 50.71 401 VAL B CA 1
ATOM 7361 C C . VAL B 2 401 ? 123.103 5.173 69.978 1.00 51.51 401 VAL B C 1
ATOM 7362 O O . VAL B 2 401 ? 122.228 4.857 69.157 1.00 49.78 401 VAL B O 1
ATOM 7366 N N . ALA B 2 402 ? 124.214 5.825 69.626 1.00 51.07 402 ALA B N 1
ATOM 7367 C CA . ALA B 2 402 ? 124.472 6.194 68.243 1.00 50.33 402 ALA B CA 1
ATOM 7368 C C . ALA B 2 402 ? 124.506 4.958 67.352 1.00 56.09 402 ALA B C 1
ATOM 7369 O O . ALA B 2 402 ? 123.748 4.861 66.379 1.00 54.98 402 ALA B O 1
ATOM 7371 N N . GLN B 2 403 ? 125.357 3.985 67.696 1.00 57.28 403 GLN B N 1
ATOM 7372 C CA . GLN B 2 403 ? 125.477 2.770 66.891 1.00 57.62 403 GLN B CA 1
ATOM 7373 C C . GLN B 2 403 ? 124.152 2.037 66.742 1.00 58.83 403 GLN B C 1
ATOM 7374 O O . GLN B 2 403 ? 123.914 1.401 65.716 1.00 63.05 403 GLN B O 1
ATOM 7380 N N . ARG B 2 404 ? 123.267 2.135 67.726 1.00 57.87 404 ARG B N 1
ATOM 7381 C CA . ARG B 2 404 ? 121.943 1.545 67.585 1.00 63.16 404 ARG B CA 1
ATOM 7382 C C . ARG B 2 404 ? 121.208 2.043 66.339 1.00 61.90 404 ARG B C 1
ATOM 7383 O O . ARG B 2 404 ? 120.206 1.437 65.944 1.00 62.58 404 ARG B O 1
ATOM 7391 N N . GLU B 2 405 ? 121.685 3.115 65.701 1.00 59.68 405 GLU B N 1
ATOM 7392 C CA . GLU B 2 405 ? 121.037 3.618 64.497 1.00 59.70 405 GLU B CA 1
ATOM 7393 C C . GLU B 2 405 ? 121.440 2.844 63.248 1.00 62.81 405 GLU B C 1
ATOM 7394 O O . GLU B 2 405 ? 120.729 2.914 62.240 1.00 67.06 405 GLU B O 1
ATOM 7400 N N . ARG B 2 406 ? 122.547 2.097 63.283 1.00 62.64 406 ARG B N 1
ATOM 7401 C CA . ARG B 2 406 ? 122.847 1.232 62.148 1.00 62.44 406 ARG B CA 1
ATOM 7402 C C . ARG B 2 406 ? 121.853 0.086 62.028 1.00 62.16 406 ARG B C 1
ATOM 7403 O O . ARG B 2 406 ? 121.808 -0.562 60.980 1.00 65.44 406 ARG B O 1
ATOM 7411 N N . LEU B 2 407 ? 121.021 -0.142 63.039 1.00 63.94 407 LEU B N 1
ATOM 7412 C CA . LEU B 2 407 ? 120.092 -1.262 63.060 1.00 67.05 407 LEU B CA 1
ATOM 7413 C C . LEU B 2 407 ? 118.759 -0.883 62.431 1.00 73.96 407 LEU B C 1
ATOM 7414 O O . LEU B 2 407 ? 118.360 0.282 62.413 1.00 79.03 407 LEU B O 1
ATOM 7419 N N . GLU B 2 408 ? 118.064 -1.894 61.927 1.00 78.09 408 GLU B N 1
ATOM 7420 C CA . GLU B 2 408 ? 116.750 -1.719 61.308 1.00 85.10 408 GLU B CA 1
ATOM 7421 C C . GLU B 2 408 ? 115.634 -1.964 62.316 1.00 90.64 408 GLU B C 1
ATOM 7422 O O . GLU B 2 408 ? 114.719 -2.750 62.084 1.00 96.03 408 GLU B O 1
ATOM 7428 N N . ARG B 2 409 ? 115.707 -1.303 63.463 1.00 95.04 409 ARG B N 1
ATOM 7429 C CA . ARG B 2 409 ? 114.597 -1.359 64.403 1.00 104.60 409 ARG B CA 1
ATOM 7430 C C . ARG B 2 409 ? 113.590 -0.259 64.074 1.00 105.53 409 ARG B C 1
ATOM 7431 O O . ARG B 2 409 ? 113.941 0.747 63.453 1.00 104.42 409 ARG B O 1
ATOM 7439 N N . PRO B 2 410 ? 112.317 -0.426 64.444 1.00 107.02 410 PRO B N 1
ATOM 7440 C CA . PRO B 2 410 ? 111.255 0.399 63.854 1.00 105.74 410 PRO B CA 1
ATOM 7441 C C . PRO B 2 410 ? 111.081 1.782 64.469 1.00 105.01 410 PRO B C 1
ATOM 7442 O O . PRO B 2 410 ? 110.137 2.482 64.088 1.00 103.14 410 PRO B O 1
ATOM 7446 N N . ASP B 2 411 ? 111.942 2.219 65.395 1.00 104.69 411 ASP B N 1
ATOM 7447 C CA . ASP B 2 411 ? 111.754 3.524 66.032 1.00 102.94 411 ASP B CA 1
ATOM 7448 C C . ASP B 2 411 ? 113.071 3.910 66.721 1.00 96.80 411 ASP B C 1
ATOM 7449 O O . ASP B 2 411 ? 113.288 3.586 67.887 1.00 97.24 411 ASP B O 1
ATOM 7454 N N . GLY B 2 412 ? 113.934 4.609 65.986 1.00 91.51 412 GLY B N 1
ATOM 7455 C CA . GLY B 2 412 ? 115.234 4.980 66.505 1.00 81.51 412 GLY B CA 1
ATOM 7456 C C . GLY B 2 412 ? 115.211 6.287 67.274 1.00 73.65 412 GLY B C 1
ATOM 7457 O O . GLY B 2 412 ? 114.173 6.912 67.488 1.00 73.48 412 GLY B O 1
ATOM 7458 N N . PHE B 2 413 ? 116.396 6.688 67.710 1.00 68.54 413 PHE B N 1
ATOM 7459 C CA . PHE B 2 413 ? 116.632 7.991 68.326 1.00 59.53 413 PHE B CA 1
ATOM 7460 C C . PHE B 2 413 ? 117.707 8.696 67.499 1.00 53.22 413 PHE B C 1
ATOM 7461 O O . PHE B 2 413 ? 118.854 8.851 67.947 1.00 51.40 413 PHE B O 1
ATOM 7469 N N . ALA B 2 414 ? 117.322 9.128 66.291 1.00 48.39 414 ALA B N 1
ATOM 7470 C CA . ALA B 2 414 ? 118.305 9.462 65.264 1.00 47.17 414 ALA B CA 1
ATOM 7471 C C . ALA B 2 414 ? 119.179 10.656 65.654 1.00 46.66 414 ALA B C 1
ATOM 7472 O O . ALA B 2 414 ? 120.364 10.702 65.295 1.00 45.20 414 ALA B O 1
ATOM 7474 N N . THR B 2 415 ? 118.630 11.618 66.411 1.00 43.70 415 THR B N 1
ATOM 7475 C CA . THR B 2 415 ? 119.389 12.793 66.854 1.00 40.96 415 THR B CA 1
ATOM 7476 C C . THR B 2 415 ? 120.668 12.444 67.617 1.00 41.67 415 THR B C 1
ATOM 7477 O O . THR B 2 415 ? 121.520 13.314 67.826 1.00 40.93 415 THR B O 1
ATOM 7481 N N . SER B 2 416 ? 120.814 11.193 68.062 1.00 42.81 416 SER B N 1
ATOM 7482 C CA . SER B 2 416 ? 122.039 10.810 68.758 1.00 41.09 416 SER B CA 1
ATOM 7483 C C . SER B 2 416 ? 123.248 10.933 67.843 1.00 43.22 416 SER B C 1
ATOM 7484 O O . SER B 2 416 ? 124.369 11.171 68.316 1.00 42.88 416 SER B O 1
ATOM 7487 N N . LEU B 2 417 ? 123.042 10.776 66.533 1.00 43.54 417 LEU B N 1
ATOM 7488 C CA . LEU B 2 417 ? 124.135 10.970 65.584 1.00 42.76 417 LEU B CA 1
ATOM 7489 C C . LEU B 2 417 ? 124.627 12.408 65.613 1.00 43.32 417 LEU B C 1
ATOM 7490 O O . LEU B 2 417 ? 125.837 12.664 65.588 1.00 44.76 417 LEU B O 1
ATOM 7495 N N . ASP B 2 418 ? 123.702 13.365 65.683 1.00 44.18 418 ASP B N 1
ATOM 7496 C CA . ASP B 2 418 ? 124.109 14.761 65.814 1.00 42.93 418 ASP B CA 1
ATOM 7497 C C . ASP B 2 418 ? 124.784 15.019 67.150 1.00 41.04 418 ASP B C 1
ATOM 7498 O O . ASP B 2 418 ? 125.728 15.815 67.225 1.00 42.27 418 ASP B O 1
ATOM 7503 N N . ILE B 2 419 ? 124.346 14.332 68.202 1.00 42.70 419 ILE B N 1
ATOM 7504 C CA . ILE B 2 419 ? 124.999 14.482 69.496 1.00 41.90 419 ILE B CA 1
ATOM 7505 C C . ILE B 2 419 ? 126.431 13.956 69.445 1.00 44.78 419 ILE B C 1
ATOM 7506 O O . ILE B 2 419 ? 127.343 14.561 70.020 1.00 45.39 419 ILE B O 1
ATOM 7511 N N . GLN B 2 420 ? 126.663 12.836 68.744 1.00 41.94 420 GLN B N 1
ATOM 7512 C CA . GLN B 2 420 ? 128.038 12.367 68.585 1.00 45.55 420 GLN B CA 1
ATOM 7513 C C . GLN B 2 420 ? 128.853 13.328 67.730 1.00 48.03 420 GLN B C 1
ATOM 7514 O O . GLN B 2 420 ? 130.033 13.580 68.021 1.00 46.87 420 GLN B O 1
ATOM 7520 N N . LEU B 2 421 ? 128.254 13.852 66.656 1.00 43.04 421 LEU B N 1
ATOM 7521 C CA . LEU B 2 421 ? 128.920 14.900 65.889 1.00 48.24 421 LEU B CA 1
ATOM 7522 C C . LEU B 2 421 ? 129.292 16.075 66.777 1.00 45.81 421 LEU B C 1
ATOM 7523 O O . LEU B 2 421 ? 130.433 16.552 66.750 1.00 43.84 421 LEU B O 1
ATOM 7528 N N . LEU B 2 422 ? 128.339 16.560 67.574 1.00 44.41 422 LEU B N 1
ATOM 7529 C CA . LEU B 2 422 ? 128.647 17.681 68.451 1.00 45.44 422 LEU B CA 1
ATOM 7530 C C . LEU B 2 422 ? 129.908 17.401 69.262 1.00 46.96 422 LEU B C 1
ATOM 7531 O O . LEU B 2 422 ? 130.764 18.280 69.406 1.00 49.52 422 LEU B O 1
ATOM 7536 N N . ASN B 2 423 ? 130.060 16.175 69.770 1.00 47.39 423 ASN B N 1
ATOM 7537 C CA . ASN B 2 423 ? 131.099 15.888 70.756 1.00 48.83 423 ASN B CA 1
ATOM 7538 C C . ASN B 2 423 ? 132.343 15.242 70.172 1.00 50.72 423 ASN B C 1
ATOM 7539 O O . ASN B 2 423 ? 133.439 15.454 70.704 1.00 44.78 423 ASN B O 1
ATOM 7544 N N . GLN B 2 424 ? 132.204 14.461 69.101 1.00 47.51 424 GLN B N 1
ATOM 7545 C CA . GLN B 2 424 ? 133.333 13.785 68.481 1.00 51.53 424 GLN B CA 1
ATOM 7546 C C . GLN B 2 424 ? 133.710 14.342 67.120 1.00 53.61 424 GLN B C 1
ATOM 7547 O O . GLN B 2 424 ? 134.872 14.239 66.729 1.00 52.71 424 GLN B O 1
ATOM 7553 N N . GLY B 2 425 ? 132.760 14.915 66.383 1.00 55.15 425 GLY B N 1
ATOM 7554 C CA . GLY B 2 425 ? 133.049 15.441 65.070 1.00 51.87 425 GLY B CA 1
ATOM 7555 C C . GLY B 2 425 ? 132.958 14.444 63.938 1.00 54.54 425 GLY B C 1
ATOM 7556 O O . GLY B 2 425 ? 133.141 14.838 62.780 1.00 58.03 425 GLY B O 1
ATOM 7557 N N . ASP B 2 426 ? 132.679 13.173 64.221 1.00 55.16 426 ASP B N 1
ATOM 7558 C CA . ASP B 2 426 ? 132.450 12.195 63.162 1.00 52.11 426 ASP B CA 1
ATOM 7559 C C . ASP B 2 426 ? 131.735 10.988 63.749 1.00 52.94 426 ASP B C 1
ATOM 7560 O O . ASP B 2 426 ? 131.574 10.861 64.964 1.00 56.77 426 ASP B O 1
ATOM 7565 N N . LEU B 2 427 ? 131.327 10.083 62.868 1.00 51.89 427 LEU B N 1
ATOM 7566 C CA . LEU B 2 427 ? 130.506 8.953 63.267 1.00 54.09 427 LEU B CA 1
ATOM 7567 C C . LEU B 2 427 ? 131.250 7.625 63.208 1.00 59.20 427 LEU B C 1
ATOM 7568 O O . LEU B 2 427 ? 130.607 6.571 63.128 1.00 59.68 427 LEU B O 1
ATOM 7573 N N . THR B 2 428 ? 132.581 7.638 63.247 1.00 54.81 428 THR B N 1
ATOM 7574 C CA . THR B 2 428 ? 133.289 6.366 63.222 1.00 61.00 428 THR B CA 1
ATOM 7575 C C . THR B 2 428 ? 132.978 5.574 64.488 1.00 62.49 428 THR B C 1
ATOM 7576 O O . THR B 2 428 ? 132.655 6.138 65.540 1.00 60.54 428 THR B O 1
ATOM 7580 N N . SER B 2 429 ? 133.041 4.244 64.367 1.00 63.16 429 SER B N 1
ATOM 7581 C CA . SER B 2 429 ? 132.887 3.391 65.543 1.00 62.45 429 SER B CA 1
ATOM 7582 C C . SER B 2 429 ? 133.932 3.717 66.609 1.00 61.05 429 SER B C 1
ATOM 7583 O O . SER B 2 429 ? 133.651 3.618 67.811 1.00 60.01 429 SER B O 1
ATOM 7586 N N . SER B 2 430 ? 135.132 4.125 66.194 1.00 58.73 430 SER B N 1
ATOM 7587 C CA . SER B 2 430 ? 136.125 4.595 67.152 1.00 58.79 430 SER B CA 1
ATOM 7588 C C . SER B 2 430 ? 135.606 5.800 67.934 1.00 62.84 430 SER B C 1
ATOM 7589 O O . SER B 2 430 ? 135.699 5.841 69.165 1.00 62.77 430 SER B O 1
ATOM 7592 N N . SER B 2 431 ? 135.048 6.793 67.233 1.00 64.02 431 SER B N 1
ATOM 7593 C CA . SER B 2 431 ? 134.452 7.938 67.918 1.00 57.87 431 SER B CA 1
ATOM 7594 C C . SER B 2 431 ? 133.325 7.503 68.843 1.00 55.41 431 SER B C 1
ATOM 7595 O O . SER B 2 431 ? 133.142 8.076 69.925 1.00 55.73 431 SER B O 1
ATOM 7598 N N . SER B 2 432 ? 132.556 6.493 68.438 1.00 53.48 432 SER B N 1
ATOM 7599 C CA . SER B 2 432 ? 131.438 6.046 69.264 1.00 56.07 432 SER B CA 1
ATOM 7600 C C . SER B 2 432 ? 131.919 5.554 70.630 1.00 60.04 432 SER B C 1
ATOM 7601 O O . SER B 2 432 ? 131.345 5.910 71.669 1.00 54.85 432 SER B O 1
ATOM 7604 N N . GLU B 2 433 ? 132.993 4.756 70.649 1.00 59.43 433 GLU B N 1
ATOM 7605 C CA . GLU B 2 433 ? 133.528 4.285 71.920 1.00 63.13 433 GLU B CA 1
ATOM 7606 C C . GLU B 2 433 ? 134.149 5.436 72.705 1.00 62.47 433 GLU B C 1
ATOM 7607 O O . GLU B 2 433 ? 134.087 5.464 73.941 1.00 55.67 433 GLU B O 1
ATOM 7613 N N . LYS B 2 434 ? 134.738 6.400 71.995 1.00 60.28 434 LYS B N 1
ATOM 7614 C CA . LYS B 2 434 ? 135.274 7.591 72.648 1.00 58.48 434 LYS B CA 1
ATOM 7615 C C . LYS B 2 434 ? 134.179 8.364 73.374 1.00 57.98 434 LYS B C 1
ATOM 7616 O O . LYS B 2 434 ? 134.393 8.877 74.482 1.00 56.19 434 LYS B O 1
ATOM 7622 N N . LEU B 2 435 ? 133.006 8.477 72.748 1.00 55.66 435 LEU B N 1
ATOM 7623 C CA . LEU B 2 435 ? 131.885 9.151 73.389 1.00 55.05 435 LEU B CA 1
ATOM 7624 C C . LEU B 2 435 ? 131.387 8.356 74.591 1.00 52.87 435 LEU B C 1
ATOM 7625 O O . LEU B 2 435 ? 131.034 8.940 75.622 1.00 49.72 435 LEU B O 1
ATOM 7630 N N . ASN B 2 436 ? 131.340 7.026 74.478 1.00 53.61 436 ASN B N 1
ATOM 7631 C CA . ASN B 2 436 ? 131.047 6.211 75.652 1.00 51.06 436 ASN B CA 1
ATOM 7632 C C . ASN B 2 436 ? 132.052 6.500 76.759 1.00 53.24 436 ASN B C 1
ATOM 7633 O O . ASN B 2 436 ? 131.679 6.739 77.914 1.00 51.42 436 ASN B O 1
ATOM 7638 N N . ASN B 2 437 ? 133.335 6.537 76.411 1.00 50.52 437 ASN B N 1
ATOM 7639 C CA . ASN B 2 437 ? 134.357 6.704 77.432 1.00 56.61 437 ASN B CA 1
ATOM 7640 C C . ASN B 2 437 ? 134.331 8.103 78.027 1.00 57.90 437 ASN B C 1
ATOM 7641 O O . ASN B 2 437 ? 134.706 8.289 79.193 1.00 58.89 437 ASN B O 1
ATOM 7646 N N . TYR B 2 438 ? 133.877 9.087 77.246 1.00 58.15 438 TYR B N 1
ATOM 7647 C CA . TYR B 2 438 ? 133.707 10.448 77.745 1.00 53.26 438 TYR B CA 1
ATOM 7648 C C . TYR B 2 438 ? 132.880 10.478 79.022 1.00 48.63 438 TYR B C 1
ATOM 7649 O O . TYR B 2 438 ? 133.205 11.202 79.972 1.00 49.91 438 TYR B O 1
ATOM 7658 N N . PHE B 2 439 ? 131.802 9.699 79.062 1.00 47.35 439 PHE B N 1
ATOM 7659 C CA . PHE B 2 439 ? 130.984 9.643 80.267 1.00 51.12 439 PHE B CA 1
ATOM 7660 C C . PHE B 2 439 ? 131.758 9.046 81.446 1.00 55.21 439 PHE B C 1
ATOM 7661 O O . PHE B 2 439 ? 131.793 9.632 82.539 1.00 51.78 439 PHE B O 1
ATOM 7669 N N . TRP B 2 440 ? 132.388 7.881 81.248 1.00 53.38 440 TRP B N 1
ATOM 7670 C CA . TRP B 2 440 ? 132.986 7.175 82.384 1.00 56.86 440 TRP B CA 1
ATOM 7671 C C . TRP B 2 440 ? 134.238 7.858 82.916 1.00 57.04 440 TRP B C 1
ATOM 7672 O O . TRP B 2 440 ? 134.562 7.671 84.091 1.00 57.48 440 TRP B O 1
ATOM 7683 N N . LYS B 2 441 ? 134.922 8.665 82.095 1.00 57.06 441 LYS B N 1
ATOM 7684 C CA . LYS B 2 441 ? 136.082 9.386 82.596 1.00 58.00 441 LYS B CA 1
ATOM 7685 C C . LYS B 2 441 ? 135.669 10.395 83.663 1.00 56.90 441 LYS B C 1
ATOM 7686 O O . LYS B 2 441 ? 136.394 10.618 84.636 1.00 55.39 441 LYS B O 1
ATOM 7692 N N . SER B 2 442 ? 134.508 11.017 83.493 1.00 58.91 442 SER B N 1
ATOM 7693 C CA . SER B 2 442 ? 133.979 11.874 84.548 1.00 56.68 442 SER B CA 1
ATOM 7694 C C . SER B 2 442 ? 133.675 11.060 85.800 1.00 50.24 442 SER B C 1
ATOM 7695 O O . SER B 2 442 ? 133.959 11.489 86.922 1.00 48.51 442 SER B O 1
ATOM 7698 N N . ILE B 2 443 ? 133.090 9.879 85.613 1.00 54.06 443 ILE B N 1
ATOM 7699 C CA . ILE B 2 443 ? 132.774 8.994 86.730 1.00 55.71 443 ILE B CA 1
ATOM 7700 C C . ILE B 2 443 ? 134.050 8.575 87.454 1.00 58.48 443 ILE B C 1
ATOM 7701 O O . ILE B 2 443 ? 134.227 8.859 88.643 1.00 56.95 443 ILE B O 1
ATOM 7706 N N . GLU B 2 444 ? 134.952 7.889 86.742 1.00 56.03 444 GLU B N 1
ATOM 7707 C CA . GLU B 2 444 ? 136.270 7.549 87.261 1.00 55.56 444 GLU B CA 1
ATOM 7708 C C . GLU B 2 444 ? 136.890 8.701 88.035 1.00 57.56 444 GLU B C 1
ATOM 7709 O O . GLU B 2 444 ? 137.178 8.580 89.228 1.00 61.44 444 GLU B O 1
ATOM 7715 N N . GLU B 2 445 ? 137.106 9.830 87.365 1.00 56.42 445 GLU B N 1
ATOM 7716 C CA . GLU B 2 445 ? 137.801 10.943 87.998 1.00 57.23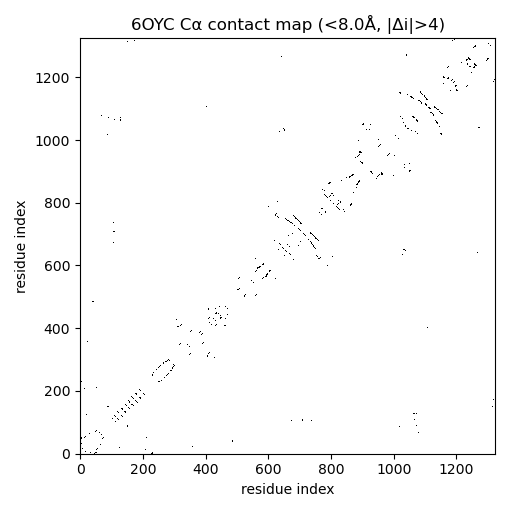 445 GLU B CA 1
ATOM 7717 C C . GLU B 2 445 ? 136.956 11.661 89.038 1.00 59.24 445 GLU B C 1
ATOM 7718 O O . GLU B 2 445 ? 137.449 12.611 89.664 1.00 61.80 445 GLU B O 1
ATOM 7724 N N . GLY B 2 446 ? 135.720 11.236 89.254 1.00 54.38 446 GLY B N 1
ATOM 7725 C CA . GLY B 2 446 ? 134.798 11.943 90.118 1.00 59.68 446 GLY B CA 1
ATOM 7726 C C . GLY B 2 446 ? 134.858 11.499 91.564 1.00 59.50 446 GLY B C 1
ATOM 7727 O O . GLY B 2 446 ? 135.818 10.870 92.016 1.00 60.51 446 GLY B O 1
ATOM 7728 N N . ASP B 2 447 ? 133.800 11.835 92.299 1.00 58.42 447 ASP B N 1
ATOM 7729 C CA . ASP B 2 447 ? 133.731 11.529 93.723 1.00 59.42 447 ASP B CA 1
ATOM 7730 C C . ASP B 2 447 ? 132.273 11.373 94.115 1.00 59.40 447 ASP B C 1
ATOM 7731 O O . ASP B 2 447 ? 131.555 12.371 94.216 1.00 60.35 447 ASP B O 1
ATOM 7736 N N . PHE B 2 448 ? 131.862 10.137 94.390 1.00 59.91 448 PHE B N 1
ATOM 7737 C CA . PHE B 2 448 ? 130.522 9.820 94.865 1.00 58.29 448 PHE B CA 1
ATOM 7738 C C . PHE B 2 448 ? 130.538 9.317 96.307 1.00 61.23 448 PHE B C 1
ATOM 7739 O O . PHE B 2 448 ? 129.741 8.453 96.691 1.00 61.36 448 PHE B O 1
ATOM 7747 N N . SER B 2 449 ? 131.431 9.879 97.130 1.00 60.39 449 SER B N 1
ATOM 7748 C CA . SER B 2 449 ? 131.555 9.414 98.510 1.00 60.13 449 SER B CA 1
ATOM 7749 C C . SER B 2 449 ? 130.270 9.647 99.298 1.00 64.30 449 SER B C 1
ATOM 7750 O O . SER B 2 449 ? 129.840 8.779 100.069 1.00 64.69 449 SER B O 1
ATOM 7753 N N . ASN B 2 450 ? 129.631 10.801 99.105 1.00 63.32 450 ASN B N 1
ATOM 7754 C CA . ASN B 2 450 ? 128.389 11.117 99.797 1.00 59.95 450 ASN B CA 1
ATOM 7755 C C . ASN B 2 450 ? 127.176 10.407 99.217 1.00 59.53 450 ASN B C 1
ATOM 7756 O O . ASN B 2 450 ? 126.094 10.506 99.808 1.00 58.52 450 ASN B O 1
ATOM 7761 N N . THR B 2 451 ? 127.319 9.689 98.099 1.00 58.89 451 THR B N 1
ATOM 7762 C CA . THR B 2 451 ? 126.202 9.443 97.189 1.00 58.01 451 THR B CA 1
ATOM 7763 C C . THR B 2 451 ? 125.578 8.061 97.351 1.00 58.82 451 THR B C 1
ATOM 7764 O O . THR B 2 451 ? 126.282 7.050 97.422 1.00 62.55 451 THR B O 1
ATOM 7768 N N . THR B 2 452 ? 124.244 8.031 97.351 1.00 55.93 452 THR B N 1
ATOM 7769 C CA . THR B 2 452 ? 123.445 6.828 97.142 1.00 60.04 452 THR B CA 1
ATOM 7770 C C . THR B 2 452 ? 122.669 6.955 95.829 1.00 62.34 452 THR B C 1
ATOM 7771 O O . THR B 2 452 ? 122.187 8.040 95.497 1.00 62.14 452 THR B O 1
ATOM 7775 N N . PHE B 2 453 ? 122.524 5.855 95.082 1.00 60.78 453 PHE B N 1
ATOM 7776 C CA . PHE B 2 453 ? 121.817 5.872 93.801 1.00 60.26 453 PHE B CA 1
ATOM 7777 C C . PHE B 2 453 ? 120.479 5.152 93.916 1.00 59.55 453 PHE B C 1
ATOM 7778 O O . PHE B 2 453 ? 120.434 3.970 94.269 1.00 63.54 453 PHE B O 1
ATOM 7786 N N . ALA B 2 454 ? 119.400 5.860 93.603 1.00 52.91 454 ALA B N 1
ATOM 7787 C CA . ALA B 2 454 ? 118.097 5.253 93.389 1.00 54.15 454 ALA B CA 1
ATOM 7788 C C . ALA B 2 454 ? 117.904 5.132 91.888 1.00 58.31 454 ALA B C 1
ATOM 7789 O O . ALA B 2 454 ? 117.851 6.144 91.184 1.00 55.72 454 ALA B O 1
ATOM 7791 N N . LEU B 2 455 ? 117.808 3.907 91.398 1.00 58.56 455 LEU B N 1
ATOM 7792 C CA . LEU B 2 455 ? 117.899 3.659 89.970 1.00 57.86 455 LEU B CA 1
ATOM 7793 C C . LEU B 2 455 ? 116.751 2.764 89.538 1.00 62.15 455 LEU B C 1
ATOM 7794 O O . LEU B 2 455 ? 116.597 1.655 90.056 1.00 65.97 455 LEU B O 1
ATOM 7799 N N . ALA B 2 456 ? 115.945 3.246 88.603 1.00 59.63 456 ALA B N 1
ATOM 7800 C CA . ALA B 2 456 ? 114.985 2.413 87.899 1.00 62.66 456 ALA B CA 1
ATOM 7801 C C . ALA B 2 456 ? 115.458 2.234 86.465 1.00 65.10 456 ALA B C 1
ATOM 7802 O O . ALA B 2 456 ? 115.946 3.183 85.845 1.00 61.90 456 ALA B O 1
ATOM 7804 N N . TYR B 2 457 ? 115.335 1.015 85.943 1.00 67.53 457 TYR B N 1
ATOM 7805 C CA . TYR B 2 457 ? 115.828 0.712 84.610 1.00 64.17 457 TYR B CA 1
ATOM 7806 C C . TYR B 2 457 ? 114.901 -0.288 83.945 1.00 69.69 457 TYR B C 1
ATOM 7807 O O . TYR B 2 457 ? 114.176 -1.033 84.607 1.00 74.10 457 TYR B O 1
ATOM 7816 N N . MET B 2 458 ? 114.928 -0.282 82.617 1.00 73.22 458 MET B N 1
ATOM 7817 C CA . MET B 2 458 ? 114.233 -1.276 81.819 1.00 76.98 458 MET B CA 1
ATOM 7818 C C . MET B 2 458 ? 115.178 -2.441 81.567 1.00 84.74 458 MET B C 1
ATOM 7819 O O . MET B 2 458 ? 116.339 -2.235 81.195 1.00 80.26 458 MET B O 1
ATOM 7824 N N . LYS B 2 459 ? 114.687 -3.664 81.795 1.00 89.72 459 LYS B N 1
ATOM 7825 C CA . LYS B 2 459 ? 115.527 -4.839 81.590 1.00 91.93 459 LYS B CA 1
ATOM 7826 C C . LYS B 2 459 ? 115.741 -5.127 80.109 1.00 95.03 459 LYS B C 1
ATOM 7827 O O . LYS B 2 459 ? 116.793 -5.651 79.724 1.00 92.16 459 LYS B O 1
ATOM 7829 N N . ASN B 2 460 ? 114.765 -4.785 79.269 1.00 100.47 460 ASN B N 1
ATOM 7830 C CA . ASN B 2 460 ? 114.847 -5.034 77.834 1.00 102.62 460 ASN B CA 1
ATOM 7831 C C . ASN B 2 460 ? 115.053 -3.731 77.068 1.00 99.13 460 ASN B C 1
ATOM 7832 O O . ASN B 2 460 ? 114.373 -3.475 76.067 1.00 98.77 460 ASN B O 1
ATOM 7837 N N . ASP B 2 461 ? 116.000 -2.912 77.523 1.00 94.19 461 ASP B N 1
ATOM 7838 C CA . ASP B 2 461 ? 116.170 -1.572 76.974 1.00 91.78 461 ASP B CA 1
ATOM 7839 C C . ASP B 2 461 ? 116.799 -1.638 75.589 1.00 87.47 461 ASP B C 1
ATOM 7840 O O . ASP B 2 461 ? 117.888 -2.194 75.411 1.00 85.86 461 ASP B O 1
ATOM 7845 N N . ASP B 2 462 ? 116.111 -1.050 74.615 1.00 91.91 462 ASP B N 1
ATOM 7846 C CA . ASP B 2 462 ? 116.548 -1.009 73.228 1.00 94.33 462 ASP B CA 1
ATOM 7847 C C . ASP B 2 462 ? 117.645 0.019 72.967 1.00 88.53 462 ASP B C 1
ATOM 7848 O O . ASP B 2 462 ? 118.156 0.078 71.842 1.00 87.49 462 ASP B O 1
ATOM 7853 N N . TYR B 2 463 ? 118.022 0.821 73.963 1.00 84.44 463 TYR B N 1
ATOM 7854 C CA . TYR B 2 463 ? 118.894 1.967 73.739 1.00 76.18 463 TYR B CA 1
ATOM 7855 C C . TYR B 2 463 ? 120.195 1.886 74.519 1.00 67.64 463 TYR B C 1
ATOM 7856 O O . TYR B 2 463 ? 121.274 1.999 73.928 1.00 61.43 463 TYR B O 1
ATOM 7865 N N . ASP B 2 464 ? 120.136 1.707 75.838 1.00 65.34 464 ASP B N 1
ATOM 7866 C CA . ASP B 2 464 ? 121.347 1.547 76.633 1.00 64.58 464 ASP B CA 1
ATOM 7867 C C . ASP B 2 464 ? 121.128 0.394 77.610 1.00 67.96 464 ASP B C 1
ATOM 7868 O O . ASP B 2 464 ? 121.073 0.584 78.817 1.00 63.64 464 ASP B O 1
ATOM 7873 N N . ALA B 2 465 ? 121.013 -0.817 77.060 1.00 73.23 465 ALA B N 1
ATOM 7874 C CA . ALA B 2 465 ? 120.784 -1.997 77.887 1.00 75.77 465 ALA B CA 1
ATOM 7875 C C . ALA B 2 465 ? 121.812 -2.105 79.011 1.00 66.76 465 ALA B C 1
ATOM 7876 O O . ALA B 2 465 ? 121.467 -2.434 80.151 1.00 65.71 465 ALA B O 1
ATOM 7878 N N . THR B 2 466 ? 123.067 -1.782 78.716 1.00 67.01 466 THR B N 1
ATOM 7879 C CA . THR B 2 466 ? 124.220 -1.958 79.593 1.00 63.80 466 THR B CA 1
ATOM 7880 C C . THR B 2 466 ? 124.312 -0.934 80.734 1.00 69.96 466 THR B C 1
ATOM 7881 O O . THR B 2 466 ? 125.252 -1.018 81.536 1.00 69.42 466 THR B O 1
ATOM 7885 N N . ALA B 2 467 ? 123.366 0.004 80.840 1.00 67.85 467 ALA B N 1
ATOM 7886 C CA . ALA B 2 467 ? 123.561 1.177 81.690 1.00 63.82 467 ALA B CA 1
ATOM 7887 C C . ALA B 2 467 ? 123.681 0.796 83.167 1.00 62.07 467 ALA B C 1
ATOM 7888 O O . ALA B 2 467 ? 124.681 1.114 83.824 1.00 59.07 467 ALA B O 1
ATOM 7890 N N . PHE B 2 468 ? 122.657 0.134 83.714 1.00 62.88 468 PHE B N 1
ATOM 7891 C CA . PHE B 2 468 ? 122.688 -0.229 85.129 1.00 63.63 468 PHE B CA 1
ATOM 7892 C C . PHE B 2 468 ? 123.907 -1.084 85.456 1.00 65.00 468 PHE B C 1
ATOM 7893 O O . PHE B 2 468 ? 124.668 -0.767 86.377 1.00 67.45 468 PHE B O 1
ATOM 7901 N N . SER B 2 469 ? 124.109 -2.171 84.705 1.00 67.59 469 SER B N 1
ATOM 7902 C CA . SER B 2 469 ? 125.225 -3.077 84.971 1.00 66.61 469 SER B CA 1
ATOM 7903 C C . SER B 2 469 ? 126.552 -2.333 84.994 1.00 69.95 469 SER B C 1
ATOM 7904 O O . SER B 2 469 ? 127.330 -2.462 85.944 1.00 71.06 469 SER B O 1
ATOM 7907 N N . ASP B 2 470 ? 126.820 -1.537 83.952 1.00 71.14 470 ASP B N 1
ATOM 7908 C CA . ASP B 2 470 ? 128.070 -0.784 83.888 1.00 69.36 470 ASP B CA 1
ATOM 7909 C C . ASP B 2 470 ? 128.304 0.037 85.136 1.00 67.49 470 ASP B C 1
ATOM 7910 O O . ASP B 2 470 ? 129.450 0.202 85.569 1.00 68.15 470 ASP B O 1
ATOM 7915 N N . LEU B 2 471 ? 127.230 0.564 85.721 1.00 63.52 471 LEU B N 1
ATOM 7916 C CA . LEU B 2 471 ? 127.372 1.444 86.871 1.00 70.44 471 LEU B CA 1
ATOM 7917 C C . LEU B 2 471 ? 127.828 0.675 88.111 1.00 72.18 471 LEU B C 1
ATOM 7918 O O . LEU B 2 471 ? 128.685 1.155 88.865 1.00 70.91 471 LEU B O 1
ATOM 7923 N N . LEU B 2 472 ? 127.273 -0.519 88.336 1.00 70.11 472 LEU B N 1
ATOM 7924 C CA . LEU B 2 472 ? 127.711 -1.334 89.463 1.00 74.92 472 LEU B CA 1
ATOM 7925 C C . LEU B 2 472 ? 129.184 -1.691 89.342 1.00 81.03 472 LEU B C 1
ATOM 7926 O O . LEU B 2 472 ? 129.930 -1.624 90.327 1.00 85.31 472 LEU B O 1
ATOM 7931 N N . GLN B 2 473 ? 129.623 -2.054 88.134 1.00 78.47 473 GLN B N 1
ATOM 7932 C CA . GLN B 2 473 ? 131.011 -2.448 87.927 1.00 86.25 473 GLN B CA 1
ATOM 7933 C C . GLN B 2 473 ? 131.985 -1.389 88.427 1.00 92.21 473 GLN B C 1
ATOM 7934 O O . GLN B 2 473 ? 133.100 -1.722 88.847 1.00 98.56 473 GLN B O 1
ATOM 7940 N N . TYR B 2 474 ? 131.579 -0.115 88.415 1.00 88.35 474 TYR B N 1
ATOM 7941 C CA . TYR B 2 474 ? 132.468 0.955 88.853 1.00 87.91 474 TYR B CA 1
ATOM 7942 C C . TYR B 2 474 ? 132.503 1.123 90.359 1.00 91.27 474 TYR B C 1
ATOM 7943 O O . TYR B 2 474 ? 133.295 1.928 90.857 1.00 95.05 474 TYR B O 1
ATOM 7952 N N . PHE B 2 475 ? 131.669 0.390 91.088 1.00 89.42 475 PHE B N 1
ATOM 7953 C CA . PHE B 2 475 ? 131.803 0.281 92.533 1.00 97.47 475 PHE B CA 1
ATOM 7954 C C . PHE B 2 475 ? 132.179 -1.147 92.906 1.00 106.62 475 PHE B C 1
ATOM 7955 O O . PHE B 2 475 ? 133.320 -1.395 93.308 1.00 110.01 475 PHE B O 1
ATOM 7963 N N . ARG B 2 476 ? 131.254 -2.104 92.774 1.00 109.62 476 ARG B N 1
ATOM 7964 C CA . ARG B 2 476 ? 131.518 -3.516 93.064 1.00 117.92 476 ARG B CA 1
ATOM 7965 C C . ARG B 2 476 ? 131.862 -3.731 94.537 1.00 118.98 476 ARG B C 1
ATOM 7966 O O . ARG B 2 476 ? 131.328 -4.643 95.179 1.00 120.39 476 ARG B O 1
ATOM 7974 N N . GLY B 2 477 ? 132.769 -2.913 95.072 1.00 113.09 477 GLY B N 1
ATOM 7975 C CA . GLY B 2 477 ? 132.974 -2.841 96.502 1.00 109.50 477 GLY B CA 1
ATOM 7976 C C . GLY B 2 477 ? 131.716 -2.391 97.216 1.00 113.72 477 GLY B C 1
ATOM 7977 O O . GLY B 2 477 ? 131.034 -3.203 97.847 1.00 116.43 477 GLY B O 1
ATOM 7978 N N . LYS B 2 478 ? 131.384 -1.102 97.109 1.00 113.20 478 LYS B N 1
ATOM 7979 C CA . LYS B 2 478 ? 130.193 -0.561 97.755 1.00 109.76 478 LYS B CA 1
ATOM 7980 C C . LYS B 2 478 ? 128.924 -1.140 97.143 1.00 112.65 478 LYS B C 1
ATOM 7981 O O . LYS B 2 478 ? 128.356 -0.565 96.208 1.00 109.84 478 LYS B O 1
ATOM 7987 N N . LYS B 2 479 ? 128.475 -2.284 97.660 1.00 120.14 479 LYS B N 1
ATOM 7988 C CA . LYS B 2 479 ? 127.263 -2.909 97.143 1.00 116.18 479 LYS B CA 1
ATOM 7989 C C . LYS B 2 479 ? 126.052 -2.018 97.390 1.00 107.76 479 LYS B C 1
ATOM 7990 O O . LYS B 2 479 ? 125.318 -1.662 96.460 1.00 102.82 479 LYS B O 1
ATOM 7996 N N . HIS B 2 480 ? 125.857 -1.618 98.647 1.00 107.44 480 HIS B N 1
ATOM 7997 C CA . HIS B 2 480 ? 124.693 -0.851 99.074 1.00 105.22 480 HIS B CA 1
ATOM 7998 C C . HIS B 2 480 ? 124.504 0.451 98.304 1.00 99.37 480 HIS B C 1
ATOM 7999 O O . HIS B 2 480 ? 123.396 0.996 98.307 1.00 89.84 480 HIS B O 1
ATOM 8006 N N . LYS B 2 481 ? 125.554 0.973 97.661 1.00 99.73 481 LYS B N 1
ATOM 8007 C CA . LYS B 2 481 ? 125.495 2.344 97.162 1.00 90.99 481 LYS B CA 1
ATOM 8008 C C . LYS B 2 481 ? 124.510 2.506 96.005 1.00 83.19 481 LYS B C 1
ATOM 8009 O O . LYS B 2 481 ? 123.963 3.598 95.822 1.00 74.34 481 LYS B O 1
ATOM 8015 N N . ILE B 2 482 ? 124.248 1.450 95.235 1.00 82.83 482 ILE B N 1
ATOM 8016 C CA . ILE B 2 482 ? 123.326 1.517 94.102 1.00 75.11 482 ILE B CA 1
ATOM 8017 C C . ILE B 2 482 ? 122.140 0.619 94.374 1.00 75.75 482 ILE B C 1
ATOM 8018 O O . ILE B 2 482 ? 122.276 -0.609 94.392 1.00 82.39 482 ILE B O 1
ATOM 8023 N N . LEU B 2 483 ? 120.968 1.217 94.488 1.00 70.85 483 LEU B N 1
ATOM 8024 C CA . LEU B 2 483 ? 119.722 0.484 94.664 1.00 69.30 483 LEU B CA 1
ATOM 8025 C C . LEU B 2 483 ? 119.013 0.436 93.316 1.00 70.27 483 LEU B C 1
ATOM 8026 O O . LEU B 2 483 ? 118.398 1.418 92.894 1.00 66.47 483 LEU B O 1
ATOM 8031 N N . GLY B 2 484 ? 119.100 -0.703 92.641 1.00 72.47 484 GLY B N 1
ATOM 8032 C CA . GLY B 2 484 ? 118.340 -0.890 91.428 1.00 68.58 484 GLY B CA 1
ATOM 8033 C C . GLY B 2 484 ? 116.900 -1.267 91.713 1.00 71.52 484 GLY B C 1
ATOM 8034 O O . GLY B 2 484 ? 116.535 -1.642 92.823 1.00 82.04 484 GLY B O 1
ATOM 8035 N N . ARG B 2 485 ? 116.067 -1.121 90.683 1.00 69.95 485 ARG B N 1
ATOM 8036 C CA . ARG B 2 485 ? 114.710 -1.672 90.689 1.00 72.73 485 ARG B CA 1
ATOM 8037 C C . ARG B 2 485 ? 114.324 -1.804 89.213 1.00 76.36 485 ARG B C 1
ATOM 8038 O O . ARG B 2 485 ? 113.822 -0.856 88.610 1.00 78.90 485 ARG B O 1
ATOM 8046 N N . GLY B 2 486 ? 114.597 -2.975 88.644 1.00 74.19 486 GLY B N 1
ATOM 8047 C CA . GLY B 2 486 ? 114.332 -3.190 87.238 1.00 75.08 486 GLY B CA 1
ATOM 8048 C C . GLY B 2 486 ? 112.862 -3.427 86.949 1.00 78.72 486 GLY B C 1
ATOM 8049 O O . GLY B 2 486 ? 112.122 -3.987 87.754 1.00 77.38 486 GLY B O 1
ATOM 8050 N N . TRP B 2 487 ? 112.436 -2.966 85.777 1.00 83.93 487 TRP B N 1
ATOM 8051 C CA . TRP B 2 487 ? 111.112 -3.258 85.253 1.00 85.72 487 TRP B CA 1
ATOM 8052 C C . TRP B 2 487 ? 111.279 -3.909 83.885 1.00 89.96 487 TRP B C 1
ATOM 8053 O O . TRP B 2 487 ? 112.319 -3.780 83.231 1.00 90.74 487 TRP B O 1
ATOM 8064 N N . ASP B 2 488 ? 110.258 -4.640 83.470 1.00 94.23 488 ASP B N 1
ATOM 8065 C CA . ASP B 2 488 ? 110.316 -5.399 82.232 1.00 98.96 488 ASP B CA 1
ATOM 8066 C C . ASP B 2 488 ? 109.583 -4.653 81.124 1.00 103.11 488 ASP B C 1
ATOM 8067 O O . ASP B 2 488 ? 108.572 -3.984 81.369 1.00 102.19 488 ASP B O 1
ATOM 8072 N N . GLY B 2 489 ? 110.103 -4.774 79.911 1.00 103.57 489 GLY B N 1
ATOM 8073 C CA . GLY B 2 489 ? 109.639 -4.009 78.771 1.00 106.06 489 GLY B CA 1
ATOM 8074 C C . GLY B 2 489 ? 110.761 -3.194 78.151 1.00 106.73 489 GLY B C 1
ATOM 8075 O O . GLY B 2 489 ? 111.861 -3.074 78.689 1.00 102.44 489 GLY B O 1
ATOM 8076 N N . ARG B 2 490 ? 110.453 -2.639 76.977 1.00 106.33 490 ARG B N 1
ATOM 8077 C CA . ARG B 2 490 ? 111.394 -1.785 76.268 1.00 100.91 490 ARG B CA 1
ATOM 8078 C C . ARG B 2 490 ? 111.406 -0.394 76.902 1.00 98.44 490 ARG B C 1
ATOM 8079 O O . ARG B 2 490 ? 110.632 -0.094 77.815 1.00 96.86 490 ARG B O 1
ATOM 8087 N N . HIS B 2 491 ? 112.293 0.476 76.402 1.00 96.34 491 HIS B N 1
ATOM 8088 C CA . HIS B 2 491 ? 112.540 1.775 77.030 1.00 90.62 491 HIS B CA 1
ATOM 8089 C C . HIS B 2 491 ? 111.276 2.612 77.208 1.00 89.94 491 HIS B C 1
ATOM 8090 O O . HIS B 2 491 ? 111.258 3.505 78.060 1.00 88.21 491 HIS B O 1
ATOM 8097 N N . GLY B 2 492 ? 110.216 2.340 76.450 1.00 95.53 492 GLY B N 1
ATOM 8098 C CA . GLY B 2 492 ? 109.043 3.195 76.478 1.00 93.97 492 GLY B CA 1
ATOM 8099 C C . GLY B 2 492 ? 107.860 2.719 77.301 1.00 95.67 492 GLY B C 1
ATOM 8100 O O . GLY B 2 492 ? 106.879 3.456 77.440 1.00 95.00 492 GLY B O 1
ATOM 8101 N N . ASP B 2 493 ? 107.924 1.509 77.854 1.00 98.80 493 ASP B N 1
ATOM 8102 C CA . ASP B 2 493 ? 106.801 0.957 78.601 1.00 98.99 493 ASP B CA 1
ATOM 8103 C C . ASP B 2 493 ? 106.919 1.245 80.097 1.00 99.23 493 ASP B C 1
ATOM 8104 O O . ASP B 2 493 ? 107.933 1.748 80.593 1.00 91.95 493 ASP B O 1
ATOM 8109 N N . CYS B 2 494 ? 105.852 0.894 80.821 1.00 100.56 494 CYS B N 1
ATOM 8110 C CA . CYS B 2 494 ? 105.769 1.114 82.264 1.00 97.05 494 CYS B CA 1
ATOM 8111 C C . CYS B 2 494 ? 106.076 2.566 82.616 1.00 93.17 494 CYS B C 1
ATOM 8112 O O . CYS B 2 494 ? 106.579 2.871 83.701 1.00 90.68 494 CYS B O 1
ATOM 8115 N N . SER B 2 495 ? 105.776 3.480 81.690 1.00 92.69 495 SER B N 1
ATOM 8116 C CA . SER B 2 495 ? 106.096 4.885 81.909 1.00 88.97 495 SER B CA 1
ATOM 8117 C C . SER B 2 495 ? 105.086 5.563 82.830 1.00 87.98 495 SER B C 1
ATOM 8118 O O . SER B 2 495 ? 105.428 6.537 83.513 1.00 85.76 495 SER B O 1
ATOM 8121 N N . ALA B 2 496 ? 103.841 5.085 82.873 1.00 87.10 496 ALA B N 1
ATOM 8122 C CA . ALA B 2 496 ? 102.962 5.540 83.945 1.00 84.31 496 ALA B CA 1
ATOM 8123 C C . ALA B 2 496 ? 103.592 5.259 85.307 1.00 82.32 496 ALA B C 1
ATOM 8124 O O . ALA B 2 496 ? 103.467 6.064 86.238 1.00 78.41 496 ALA B O 1
ATOM 8126 N N . GLU B 2 497 ? 104.329 4.158 85.422 1.00 82.12 497 GLU B N 1
ATOM 8127 C CA . GLU B 2 497 ? 104.852 3.741 86.708 1.00 81.06 497 GLU B CA 1
ATOM 8128 C C . GLU B 2 497 ? 106.279 4.202 86.963 1.00 78.21 497 GLU B C 1
ATOM 8129 O O . GLU B 2 497 ? 106.713 4.185 88.119 1.00 73.78 497 GLU B O 1
ATOM 8135 N N . VAL B 2 498 ? 107.028 4.594 85.927 1.00 78.61 498 VAL B N 1
ATOM 8136 C CA . VAL B 2 498 ? 108.302 5.254 86.190 1.00 74.09 498 VAL B CA 1
ATOM 8137 C C . VAL B 2 498 ? 108.065 6.502 87.025 1.00 71.45 498 VAL B C 1
ATOM 8138 O O . VAL B 2 498 ? 108.819 6.797 87.960 1.00 68.67 498 VAL B O 1
ATOM 8142 N N . GLY B 2 499 ? 106.996 7.238 86.712 1.00 72.99 499 GLY B N 1
ATOM 8143 C CA . GLY B 2 499 ? 106.692 8.461 87.436 1.00 67.73 499 GLY B CA 1
ATOM 8144 C C . GLY B 2 499 ? 106.416 8.211 88.905 1.00 66.64 499 GLY B C 1
ATOM 8145 O O . GLY B 2 499 ? 107.033 8.832 89.774 1.00 66.55 499 GLY B O 1
ATOM 8146 N N . ALA B 2 500 ? 105.497 7.282 89.199 1.00 69.02 500 ALA B N 1
ATOM 8147 C CA . ALA B 2 500 ? 105.161 6.960 90.583 1.00 67.47 500 ALA B CA 1
ATOM 8148 C C . ALA B 2 500 ? 106.390 6.530 91.366 1.00 63.55 500 ALA B C 1
ATOM 8149 O O . ALA B 2 500 ? 106.566 6.923 92.520 1.00 64.73 500 ALA B O 1
ATOM 8151 N N . TRP B 2 501 ? 107.259 5.733 90.749 1.00 63.90 501 TRP B N 1
ATOM 8152 C CA . TRP B 2 501 ? 108.484 5.321 91.421 1.00 63.73 501 TRP B CA 1
ATOM 8153 C C . TRP B 2 501 ? 109.369 6.521 91.725 1.00 66.53 501 TRP B C 1
ATOM 8154 O O . TRP B 2 501 ? 109.861 6.678 92.850 1.00 67.55 501 TRP B O 1
ATOM 8165 N N . PHE B 2 502 ? 109.590 7.373 90.718 1.00 66.37 502 PHE B N 1
ATOM 8166 C CA . PHE B 2 502 ? 110.454 8.540 90.875 1.00 64.36 502 PHE B CA 1
ATOM 8167 C C . PHE B 2 502 ? 109.955 9.446 91.992 1.00 60.82 502 PHE B C 1
ATOM 8168 O O . PHE B 2 502 ? 110.726 9.851 92.870 1.00 59.30 502 PHE B O 1
ATOM 8176 N N . THR B 2 503 ? 108.662 9.770 91.979 1.00 59.85 503 THR B N 1
ATOM 8177 C CA . THR B 2 503 ? 108.138 10.639 93.023 1.00 62.52 503 THR B CA 1
ATOM 8178 C C . THR B 2 503 ? 108.101 9.931 94.375 1.00 69.22 503 THR B C 1
ATOM 8179 O O . THR B 2 503 ? 108.302 10.575 95.412 1.00 67.97 503 THR B O 1
ATOM 8183 N N . SER B 2 504 ? 107.858 8.614 94.385 1.00 68.01 504 SER B N 1
ATOM 8184 C CA . SER B 2 504 ? 107.882 7.859 95.635 1.00 69.61 504 SER B CA 1
ATOM 8185 C C . SER B 2 504 ? 109.290 7.804 96.209 1.00 70.79 504 SER B C 1
ATOM 8186 O O . SER B 2 504 ? 109.494 8.015 97.412 1.00 70.96 504 SER B O 1
ATOM 8189 N N . GLN B 2 505 ? 110.277 7.514 95.359 1.00 63.63 505 GLN B N 1
ATOM 8190 C CA . GLN B 2 505 ? 111.658 7.510 95.817 1.00 64.95 505 GLN B CA 1
ATOM 8191 C C . GLN B 2 505 ? 112.057 8.861 96.392 1.00 67.87 505 GLN B C 1
ATOM 8192 O O . GLN B 2 505 ? 112.842 8.926 97.344 1.00 65.86 505 GLN B O 1
ATOM 8198 N N . TYR B 2 506 ? 111.509 9.947 95.843 1.00 66.17 506 TYR B N 1
ATOM 8199 C CA . TYR B 2 506 ? 111.778 11.271 96.391 1.00 65.83 506 TYR B CA 1
ATOM 8200 C C . TYR B 2 506 ? 111.133 11.448 97.765 1.00 66.94 506 TYR B C 1
ATOM 8201 O O . TYR B 2 506 ? 111.793 11.882 98.718 1.00 63.13 506 TYR B O 1
ATOM 8210 N N . ARG B 2 507 ? 109.835 11.138 97.881 1.00 66.03 507 ARG B N 1
ATOM 8211 C CA . ARG B 2 507 ? 109.113 11.442 99.114 1.00 70.75 507 ARG B CA 1
ATOM 8212 C C . ARG B 2 507 ? 109.619 10.594 100.273 1.00 72.53 507 ARG B C 1
ATOM 8213 O O . ARG B 2 507 ? 109.778 11.095 101.395 1.00 69.40 507 ARG B O 1
ATOM 8221 N N . ARG B 2 508 ? 109.897 9.313 100.017 1.00 72.97 508 ARG B N 1
ATOM 8222 C CA . ARG B 2 508 ? 110.435 8.449 101.060 1.00 73.33 508 ARG B CA 1
ATOM 8223 C C . ARG B 2 508 ? 111.842 8.860 101.468 1.00 69.93 508 ARG B C 1
ATOM 8224 O O . ARG B 2 508 ? 112.253 8.596 102.602 1.00 71.72 508 ARG B O 1
ATOM 8232 N N . MET B 2 509 ? 112.583 9.518 100.588 1.00 67.60 509 MET B N 1
ATOM 8233 C CA . MET B 2 509 ? 113.923 9.937 100.967 1.00 67.82 509 MET B CA 1
ATOM 8234 C C . MET B 2 509 ? 113.932 11.280 101.692 1.00 68.69 509 MET B C 1
ATOM 8235 O O . MET B 2 509 ? 114.738 11.480 102.607 1.00 65.79 509 MET B O 1
ATOM 8240 N N . LEU B 2 510 ? 113.065 12.214 101.287 1.00 70.11 510 LEU B N 1
ATOM 8241 C CA . LEU B 2 510 ? 112.912 13.445 102.054 1.00 67.18 510 LEU B CA 1
ATOM 8242 C C . LEU B 2 510 ? 112.533 13.141 103.503 1.00 65.20 510 LEU B C 1
ATOM 8243 O O . LEU B 2 510 ? 112.956 13.854 104.420 1.00 65.24 510 LEU B O 1
ATOM 8248 N N . SER B 2 511 ? 111.770 12.070 103.730 1.00 63.31 511 SER B N 1
ATOM 8249 C CA . SER B 2 511 ? 111.403 11.698 105.092 1.00 67.69 511 SER B CA 1
ATOM 8250 C C . SER B 2 511 ? 112.576 11.075 105.835 1.00 65.44 511 SER B C 1
ATOM 8251 O O . SER B 2 511 ? 112.908 11.490 106.951 1.00 61.76 511 SER B O 1
ATOM 8254 N N . ASN B 2 512 ? 113.224 10.083 105.218 1.00 62.60 512 ASN B N 1
ATOM 8255 C CA . ASN B 2 512 ? 114.258 9.317 105.904 1.00 60.22 512 ASN B CA 1
ATOM 8256 C C . ASN B 2 512 ? 115.462 10.176 106.267 1.00 62.50 512 ASN B C 1
ATOM 8257 O O . ASN B 2 512 ? 116.031 10.027 107.355 1.00 63.09 512 ASN B O 1
ATOM 8262 N N . ASP B 2 513 ? 115.887 11.063 105.364 1.00 58.61 513 ASP B N 1
ATOM 8263 C CA . ASP B 2 513 ? 117.193 11.698 105.488 1.00 57.24 513 ASP B CA 1
ATOM 8264 C C . ASP B 2 513 ? 117.140 13.181 105.818 1.00 54.39 513 ASP B C 1
ATOM 8265 O O . ASP B 2 513 ? 118.190 13.762 106.110 1.00 59.97 513 ASP B O 1
ATOM 8270 N N . PHE B 2 514 ? 115.964 13.815 105.782 1.00 57.34 514 PHE B N 1
ATOM 8271 C CA . PHE B 2 514 ? 115.891 15.250 106.033 1.00 58.14 514 PHE B CA 1
ATOM 8272 C C . PHE B 2 514 ? 114.690 15.628 106.890 1.00 58.71 514 PHE B C 1
ATOM 8273 O O . PHE B 2 514 ? 114.452 16.825 107.111 1.00 57.32 514 PHE B O 1
ATOM 8281 N N . GLY B 2 515 ? 113.944 14.650 107.394 1.00 58.60 515 GLY B N 1
ATOM 8282 C CA . GLY B 2 515 ? 112.885 14.919 108.336 1.00 62.63 515 GLY B CA 1
ATOM 8283 C C . GLY B 2 515 ? 111.612 15.423 107.719 1.00 61.17 515 GLY B C 1
ATOM 8284 O O . GLY B 2 515 ? 110.719 15.874 108.445 1.00 63.18 515 GLY B O 1
ATOM 8285 N N . ARG B 2 516 ? 111.489 15.351 106.408 1.00 61.16 516 ARG B N 1
ATOM 8286 C CA . ARG B 2 516 ? 110.361 15.955 105.721 1.00 67.14 516 ARG B CA 1
ATOM 8287 C C . ARG B 2 516 ? 109.209 14.957 105.726 1.00 70.43 516 ARG B C 1
ATOM 8288 O O . ARG B 2 516 ? 109.244 13.938 105.029 1.00 69.72 516 ARG B O 1
ATOM 8296 N N . LYS B 2 517 ? 108.203 15.245 106.544 1.00 77.10 517 LYS B N 1
ATOM 8297 C CA . LYS B 2 517 ? 107.079 14.339 106.729 1.00 80.41 517 LYS B CA 1
ATOM 8298 C C . LYS B 2 517 ? 106.151 14.395 105.522 1.00 83.08 517 LYS B C 1
ATOM 8299 O O . LYS B 2 517 ? 105.792 15.476 105.048 1.00 86.71 517 LYS B O 1
ATOM 8305 N N . GLU B 2 518 ? 105.779 13.229 105.010 1.00 86.70 518 GLU B N 1
ATOM 8306 C CA . GLU B 2 518 ? 104.785 13.161 103.946 1.00 90.51 518 GLU B CA 1
ATOM 8307 C C . GLU B 2 518 ? 103.380 13.114 104.539 1.00 92.52 518 GLU B C 1
ATOM 8308 O O . GLU B 2 518 ? 103.154 13.547 105.668 1.00 92.01 518 GLU B O 1
ATOM 8314 N N . SER C 3 2 ? 104.785 16.931 26.359 1.00 37.74 2 SER C N 1
ATOM 8315 C CA . SER C 3 2 ? 105.632 15.758 26.563 1.00 41.88 2 SER C CA 1
ATOM 8316 C C . SER C 3 2 ? 106.369 15.849 27.900 1.00 39.66 2 SER C C 1
ATOM 8317 O O . SER C 3 2 ? 106.469 16.932 28.490 1.00 37.60 2 SER C O 1
ATOM 8320 N N . THR C 3 3 ? 106.904 14.726 28.370 1.00 36.69 3 THR C N 1
ATOM 8321 C CA . THR C 3 3 ? 107.499 14.655 29.701 1.00 40.63 3 THR C CA 1
ATOM 8322 C C . THR C 3 3 ? 108.938 14.171 29.626 1.00 35.96 3 THR C C 1
ATOM 8323 O O . THR C 3 3 ? 109.181 12.994 29.349 1.00 36.17 3 THR C O 1
ATOM 8327 N N . ILE C 3 4 ? 109.881 15.077 29.891 1.00 37.99 4 ILE C N 1
ATOM 8328 C CA . ILE C 3 4 ? 111.286 14.753 30.150 1.00 38.47 4 ILE C CA 1
ATOM 8329 C C . ILE C 3 4 ? 111.780 15.693 31.243 1.00 37.24 4 ILE C C 1
ATOM 8330 O O . ILE C 3 4 ? 112.081 16.861 30.981 1.00 42.20 4 ILE C O 1
ATOM 8335 N N . SER C 3 5 ? 111.874 15.210 32.469 1.00 35.78 5 SER C N 1
ATOM 8336 C CA . SER C 3 5 ? 112.252 16.056 33.586 1.00 35.16 5 SER C CA 1
ATOM 8337 C C . SER C 3 5 ? 113.530 15.537 34.229 1.00 38.02 5 SER C C 1
ATOM 8338 O O . SER C 3 5 ? 113.659 14.338 34.504 1.00 35.16 5 SER C O 1
ATOM 8341 N N . TYR C 3 6 ? 114.470 16.442 34.462 1.00 38.75 6 TYR C N 1
ATOM 8342 C CA . TYR C 3 6 ? 115.647 16.134 35.250 1.00 37.05 6 TYR C CA 1
ATOM 8343 C C . TYR C 3 6 ? 115.419 16.716 36.633 1.00 37.76 6 TYR C C 1
ATOM 8344 O O . TYR C 3 6 ? 115.025 17.876 36.771 1.00 39.03 6 TYR C O 1
ATOM 8353 N N . ILE C 3 7 ? 115.647 15.896 37.650 1.00 36.55 7 ILE C N 1
ATOM 8354 C CA . ILE C 3 7 ? 115.158 16.143 38.991 1.00 37.62 7 ILE C CA 1
ATOM 8355 C C . ILE C 3 7 ? 116.343 16.072 39.945 1.00 38.71 7 ILE C C 1
ATOM 8356 O O . ILE C 3 7 ? 117.054 15.059 39.985 1.00 38.06 7 ILE C O 1
ATOM 8361 N N . TYR C 3 8 ? 116.543 17.139 40.718 1.00 34.57 8 TYR C N 1
ATOM 8362 C CA . TYR C 3 8 ? 117.761 17.363 41.479 1.00 38.23 8 TYR C CA 1
ATOM 8363 C C . TYR C 3 8 ? 117.471 17.431 42.974 1.00 39.29 8 TYR C C 1
ATOM 8364 O O . TYR C 3 8 ? 116.384 17.841 43.401 1.00 38.50 8 TYR C O 1
ATOM 8373 N N . TRP C 3 9 ? 118.460 17.030 43.768 1.00 39.03 9 TRP C N 1
ATOM 8374 C CA . TRP C 3 9 ? 118.343 17.064 45.225 1.00 39.43 9 TRP C CA 1
ATOM 8375 C C . TRP C 3 9 ? 118.595 18.486 45.720 1.00 43.35 9 TRP C C 1
ATOM 8376 O O . TRP C 3 9 ? 119.692 19.030 45.545 1.00 44.97 9 TRP C O 1
ATOM 8387 N N . ASP C 3 10 ? 117.576 19.083 46.332 1.00 48.08 10 ASP C N 1
ATOM 8388 C CA . ASP C 3 10 ? 117.668 20.401 46.944 1.00 50.08 10 ASP C CA 1
ATOM 8389 C C . ASP C 3 10 ? 117.890 20.289 48.457 1.00 48.42 10 ASP C C 1
ATOM 8390 O O . ASP C 3 10 ? 117.446 19.335 49.098 1.00 51.38 10 ASP C O 1
ATOM 8395 N N . ASP C 3 11 ? 118.583 21.271 49.037 1.00 48.50 11 ASP C N 1
ATOM 8396 C CA . ASP C 3 11 ? 118.934 21.158 50.454 1.00 48.19 11 ASP C CA 1
ATOM 8397 C C . ASP C 3 11 ? 117.847 21.649 51.398 1.00 51.55 11 ASP C C 1
ATOM 8398 O O . ASP C 3 11 ? 118.007 21.499 52.624 1.00 49.66 11 ASP C O 1
ATOM 8403 N N . PHE C 3 12 ? 116.754 22.198 50.874 1.00 41.19 12 PHE C N 1
ATOM 8404 C CA . PHE C 3 12 ? 115.669 22.707 51.706 1.00 45.97 12 PHE C CA 1
ATOM 8405 C C . PHE C 3 12 ? 114.629 21.636 52.067 1.00 46.72 12 PHE C C 1
ATOM 8406 O O . PHE C 3 12 ? 114.221 20.833 51.221 1.00 49.46 12 PHE C O 1
ATOM 8414 N N . SER C 3 13 ? 114.203 21.642 53.337 1.00 42.22 13 SER C N 1
ATOM 8415 C CA . SER C 3 13 ? 113.092 20.852 53.876 1.00 46.92 13 SER C CA 1
ATOM 8416 C C . SER C 3 13 ? 112.640 21.492 55.185 1.00 52.56 13 SER C C 1
ATOM 8417 O O . SER C 3 13 ? 113.468 22.010 55.940 1.00 49.66 13 SER C O 1
ATOM 8420 N N . ARG C 3 14 ? 111.335 21.428 55.473 1.00 55.98 14 ARG C N 1
ATOM 8421 C CA . ARG C 3 14 ? 110.871 21.865 56.790 1.00 54.69 14 ARG C CA 1
ATOM 8422 C C . ARG C 3 14 ? 111.509 21.023 57.887 1.00 56.70 14 ARG C C 1
ATOM 8423 O O . ARG C 3 14 ? 112.020 21.554 58.881 1.00 57.15 14 ARG C O 1
ATOM 8431 N N . PHE C 3 15 ? 111.503 19.702 57.708 1.00 59.96 15 PHE C N 1
ATOM 8432 C CA . PHE C 3 15 ? 112.115 18.757 58.632 1.00 62.25 15 PHE C CA 1
ATOM 8433 C C . PHE C 3 15 ? 113.116 17.905 57.867 1.00 59.58 15 PHE C C 1
ATOM 8434 O O . PHE C 3 15 ? 112.758 17.251 56.883 1.00 60.00 15 PHE C O 1
ATOM 8442 N N . SER C 3 16 ? 114.360 17.910 58.320 1.00 61.49 16 SER C N 1
ATOM 8443 C CA . SER C 3 16 ? 115.406 17.086 57.732 1.00 65.08 16 SER C CA 1
ATOM 8444 C C . SER C 3 16 ? 115.596 15.817 58.559 1.00 65.40 16 SER C C 1
ATOM 8445 O O . SER C 3 16 ? 115.392 15.809 59.778 1.00 58.32 16 SER C O 1
ATOM 8448 N N . TYR C 3 17 ? 115.994 14.742 57.883 1.00 64.72 17 TYR C N 1
ATOM 8449 C CA . TYR C 3 17 ? 116.308 13.482 58.548 1.00 66.96 17 TYR C CA 1
ATOM 8450 C C . TYR C 3 17 ? 117.767 13.100 58.297 1.00 63.31 17 TYR C C 1
ATOM 8451 O O . TYR C 3 17 ? 118.146 11.928 58.353 1.00 62.74 17 TYR C O 1
ATOM 8460 N N . ASN C 3 18 ? 118.580 14.124 58.048 1.00 57.32 18 ASN C N 1
ATOM 8461 C CA . ASN C 3 18 ? 120.019 14.068 57.849 1.00 58.74 18 ASN C CA 1
ATOM 8462 C C . ASN C 3 18 ? 120.729 14.057 59.213 1.00 55.11 18 ASN C C 1
ATOM 8463 O O . ASN C 3 18 ? 121.649 14.834 59.470 1.00 53.69 18 ASN C O 1
ATOM 8468 N N . PHE C 3 19 ? 120.309 13.175 60.118 1.00 51.82 19 PHE C N 1
ATOM 8469 C CA . PHE C 3 19 ? 120.980 13.090 61.411 1.00 48.61 19 PHE C CA 1
ATOM 8470 C C . PHE C 3 19 ? 122.372 12.494 61.228 1.00 46.57 19 PHE C C 1
ATOM 8471 O O . PHE C 3 19 ? 122.530 11.423 60.632 1.00 45.08 19 PHE C O 1
ATOM 8479 N N . GLY C 3 20 ? 123.380 13.218 61.698 1.00 45.75 20 GLY C N 1
ATOM 8480 C CA . GLY C 3 20 ? 124.754 12.760 61.639 1.00 47.42 20 GLY C CA 1
ATOM 8481 C C . GLY C 3 20 ? 125.445 12.847 60.290 1.00 47.26 20 GLY C C 1
ATOM 8482 O O . GLY C 3 20 ? 126.674 12.881 60.237 1.00 47.05 20 GLY C O 1
ATOM 8483 N N . THR C 3 21 ? 124.692 12.901 59.200 1.00 48.26 21 THR C N 1
ATOM 8484 C CA . THR C 3 21 ? 125.292 12.827 57.872 1.00 49.62 21 THR C CA 1
ATOM 8485 C C . THR C 3 21 ? 125.999 14.129 57.491 1.00 45.75 21 THR C C 1
ATOM 8486 O O . THR C 3 21 ? 125.524 15.230 57.780 1.00 47.97 21 THR C O 1
ATOM 8490 N N . LYS C 3 22 ? 127.154 14.001 56.842 1.00 43.75 22 LYS C N 1
ATOM 8491 C CA . LYS C 3 22 ? 127.818 15.140 56.216 1.00 44.02 22 LYS C CA 1
ATOM 8492 C C . LYS C 3 22 ? 127.384 15.192 54.754 1.00 42.08 22 LYS C C 1
ATOM 8493 O O . LYS C 3 22 ? 127.668 14.278 53.974 1.00 42.08 22 LYS C O 1
ATOM 8499 N N . LEU C 3 23 ? 126.627 16.226 54.408 1.00 41.35 23 LEU C N 1
ATOM 8500 C CA . LEU C 3 23 ? 126.180 16.456 53.043 1.00 44.01 23 LEU C CA 1
ATOM 8501 C C . LEU C 3 23 ? 126.901 17.653 52.464 1.00 41.01 23 LEU C C 1
ATOM 8502 O O . LEU C 3 23 ? 126.985 18.709 53.099 1.00 42.93 23 LEU C O 1
ATOM 8507 N N . GLN C 3 24 ? 127.408 17.497 51.257 1.00 41.54 24 GLN C N 1
ATOM 8508 C CA . GLN C 3 24 ? 128.033 18.597 50.555 1.00 42.45 24 GLN C CA 1
ATOM 8509 C C . GLN C 3 24 ? 127.333 18.777 49.220 1.00 40.56 24 GLN C C 1
ATOM 8510 O O . GLN C 3 24 ? 127.170 17.806 48.470 1.00 33.61 24 GLN C O 1
ATOM 8516 N N . PHE C 3 25 ? 126.918 20.017 48.936 1.00 41.12 25 PHE C N 1
ATOM 8517 C CA . PHE C 3 25 ? 126.219 20.363 47.696 1.00 39.70 25 PHE C CA 1
ATOM 8518 C C . PHE C 3 25 ? 127.240 20.934 46.728 1.00 41.26 25 PHE C C 1
ATOM 8519 O O . PHE C 3 25 ? 127.550 22.127 46.761 1.00 43.47 25 PHE C O 1
ATOM 8527 N N . LEU C 3 26 ? 127.771 20.054 45.884 1.00 43.93 26 LEU C N 1
ATOM 8528 C CA . LEU C 3 26 ? 128.772 20.383 44.877 1.00 43.85 26 LEU C CA 1
ATOM 8529 C C . LEU C 3 26 ? 128.062 20.593 43.546 1.00 44.82 26 LEU C C 1
ATOM 8530 O O . LEU C 3 26 ? 127.719 19.627 42.853 1.00 38.43 26 LEU C O 1
ATOM 8535 N N . GLY C 3 27 ? 127.864 21.856 43.183 1.00 44.61 27 GLY C N 1
ATOM 8536 C CA . GLY C 3 27 ? 127.190 22.189 41.949 1.00 39.94 27 GLY C CA 1
ATOM 8537 C C . GLY C 3 27 ? 125.733 21.801 42.004 1.00 41.55 27 GLY C C 1
ATOM 8538 O O . GLY C 3 27 ? 124.990 22.276 42.864 1.00 46.97 27 GLY C O 1
ATOM 8539 N N . LYS C 3 28 ? 125.313 20.914 41.112 1.00 43.01 28 LYS C N 1
ATOM 8540 C CA . LYS C 3 28 ? 123.972 20.358 41.184 1.00 40.80 28 LYS C CA 1
ATOM 8541 C C . LYS C 3 28 ? 123.931 19.024 41.912 1.00 41.27 28 LYS C C 1
ATOM 8542 O O . LYS C 3 28 ? 122.841 18.540 42.217 1.00 46.42 28 LYS C O 1
ATOM 8548 N N . SER C 3 29 ? 125.079 18.435 42.219 1.00 38.99 29 SER C N 1
ATOM 8549 C CA . SER C 3 29 ? 125.151 17.112 42.813 1.00 36.05 29 SER C CA 1
ATOM 8550 C C . SER C 3 29 ? 125.329 17.199 44.327 1.00 38.46 29 SER C C 1
ATOM 8551 O O . SER C 3 29 ? 125.641 18.254 44.886 1.00 38.82 29 SER C O 1
ATOM 8554 N N . VAL C 3 30 ? 125.115 16.060 44.991 1.00 34.97 30 VAL C N 1
ATOM 8555 C CA . VAL C 3 30 ? 125.166 15.974 46.446 1.00 38.01 30 VAL C CA 1
ATOM 8556 C C . VAL C 3 30 ? 126.096 14.831 46.843 1.00 33.83 30 VAL C C 1
ATOM 8557 O O . VAL C 3 30 ? 125.908 13.687 46.407 1.00 35.69 30 VAL C O 1
ATOM 8561 N N . CYS C 3 31 ? 127.101 15.140 47.658 1.00 37.75 31 CYS C N 1
ATOM 8562 C CA . CYS C 3 31 ? 127.997 14.134 48.225 1.00 41.61 31 CYS C CA 1
ATOM 8563 C C . CYS C 3 31 ? 127.569 13.797 49.657 1.00 39.83 31 CYS C C 1
ATOM 8564 O O . CYS C 3 31 ? 127.444 14.686 50.509 1.00 38.66 31 CYS C O 1
ATOM 8567 N N . PHE C 3 32 ? 127.356 12.513 49.912 1.00 42.53 32 PHE C N 1
ATOM 8568 C CA . PHE C 3 32 ? 126.866 12.004 51.185 1.00 43.25 32 PHE C CA 1
ATOM 8569 C C . PHE C 3 32 ? 127.980 11.233 51.883 1.00 45.66 32 PHE C C 1
ATOM 8570 O O . PHE C 3 32 ? 128.661 10.408 51.267 1.00 42.88 32 PHE C O 1
ATOM 8578 N N . GLU C 3 33 ? 128.146 11.482 53.178 1.00 45.64 33 GLU C N 1
ATOM 8579 C CA . GLU C 3 33 ? 129.126 10.754 53.974 1.00 47.76 33 GLU C CA 1
ATOM 8580 C C . GLU C 3 33 ? 128.531 10.508 55.352 1.00 51.09 33 GLU C C 1
ATOM 8581 O O . GLU C 3 33 ? 128.340 11.447 56.132 1.00 48.93 33 GLU C O 1
ATOM 8587 N N . ASN C 3 34 ? 128.217 9.250 55.645 1.00 56.93 34 ASN C N 1
ATOM 8588 C CA . ASN C 3 34 ? 127.763 8.854 56.975 1.00 56.21 34 ASN C CA 1
ATOM 8589 C C . ASN C 3 34 ? 128.343 7.479 57.261 1.00 59.55 34 ASN C C 1
ATOM 8590 O O . ASN C 3 34 ? 127.774 6.449 56.873 1.00 59.11 34 ASN C O 1
ATOM 8595 N N . PRO C 3 35 ? 129.492 7.427 57.941 1.00 63.12 35 PRO C N 1
ATOM 8596 C CA . PRO C 3 35 ? 130.172 6.138 58.127 1.00 63.85 35 PRO C CA 1
ATOM 8597 C C . PRO C 3 35 ? 129.389 5.192 59.000 1.00 63.53 35 PRO C C 1
ATOM 8598 O O . PRO C 3 35 ? 129.552 3.973 58.884 1.00 70.60 35 PRO C O 1
ATOM 8602 N N . LEU C 3 36 ? 128.543 5.722 59.880 1.00 63.08 36 LEU C N 1
ATOM 8603 C CA . LEU C 3 36 ? 127.656 4.869 60.655 1.00 65.97 36 LEU C CA 1
ATOM 8604 C C . LEU C 3 36 ? 126.651 4.154 59.758 1.00 69.06 36 LEU C C 1
ATOM 8605 O O . LEU C 3 36 ? 126.163 3.075 60.118 1.00 75.45 36 LEU C O 1
ATOM 8610 N N . ALA C 3 37 ? 126.337 4.734 58.591 1.00 66.34 37 ALA C N 1
ATOM 8611 C CA . ALA C 3 37 ? 125.490 4.123 57.570 1.00 68.82 37 ALA C CA 1
ATOM 8612 C C . ALA C 3 37 ? 124.111 3.767 58.118 1.00 70.57 37 ALA C C 1
ATOM 8613 O O . ALA C 3 37 ? 123.784 2.575 58.213 1.00 68.79 37 ALA C O 1
ATOM 8615 N N . PRO C 3 38 ? 123.275 4.753 58.472 1.00 68.85 38 PRO C N 1
ATOM 8616 C CA . PRO C 3 38 ? 121.959 4.445 59.053 1.00 65.07 38 PRO C CA 1
ATOM 8617 C C . PRO C 3 38 ? 121.111 3.575 58.135 1.00 67.45 38 PRO C C 1
ATOM 8618 O O . PRO C 3 38 ? 121.291 3.532 56.917 1.00 70.35 38 PRO C O 1
ATOM 8622 N N . SER C 3 39 ? 120.149 2.891 58.747 1.00 68.59 39 SER C N 1
ATOM 8623 C CA . SER C 3 39 ? 119.623 1.676 58.142 1.00 70.70 39 SER C CA 1
ATOM 8624 C C . SER C 3 39 ? 118.551 1.965 57.101 1.00 66.66 39 SER C C 1
ATOM 8625 O O . SER C 3 39 ? 118.521 1.321 56.046 1.00 68.54 39 SER C O 1
ATOM 8628 N N . SER C 3 40 ? 117.653 2.904 57.380 1.00 64.76 40 SER C N 1
ATOM 8629 C CA . SER C 3 40 ? 116.651 3.299 56.391 1.00 70.71 40 SER C CA 1
ATOM 8630 C C . SER C 3 40 ? 116.285 4.748 56.685 1.00 65.76 40 SER C C 1
ATOM 8631 O O . SER C 3 40 ? 115.545 5.029 57.629 1.00 74.83 40 SER C O 1
ATOM 8634 N N . THR C 3 41 ? 116.822 5.652 55.884 1.00 60.14 41 THR C N 1
ATOM 8635 C CA . THR C 3 41 ? 116.557 7.073 56.009 1.00 56.90 41 THR C CA 1
ATOM 8636 C C . THR C 3 41 ? 115.918 7.567 54.722 1.00 59.09 41 THR C C 1
ATOM 8637 O O . THR C 3 41 ? 116.380 7.237 53.620 1.00 54.63 41 THR C O 1
ATOM 8641 N N . ASN C 3 42 ? 114.848 8.336 54.864 1.00 56.50 42 ASN C N 1
ATOM 8642 C CA . ASN C 3 42 ? 114.289 9.075 53.741 1.00 49.63 42 ASN C CA 1
ATOM 8643 C C . ASN C 3 42 ? 115.167 10.309 53.592 1.00 46.80 42 ASN C C 1
ATOM 8644 O O . ASN C 3 42 ? 115.071 11.244 54.385 1.00 47.53 42 ASN C O 1
ATOM 8649 N N . LEU C 3 43 ? 116.069 10.293 52.601 1.00 45.95 43 LEU C N 1
ATOM 8650 C CA . LEU C 3 43 ? 117.051 11.368 52.471 1.00 39.92 43 LEU C CA 1
ATOM 8651 C C . LEU C 3 43 ? 116.460 12.603 51.824 1.00 41.85 43 LEU C C 1
ATOM 8652 O O . LEU C 3 43 ? 116.914 13.720 52.102 1.00 38.25 43 LEU C O 1
ATOM 8657 N N . TYR C 3 44 ? 115.469 12.418 50.952 1.00 37.52 44 TYR C N 1
ATOM 8658 C CA . TYR C 3 44 ? 114.905 13.531 50.213 1.00 37.91 44 TYR C CA 1
ATOM 8659 C C . TYR C 3 44 ? 113.637 13.066 49.517 1.00 37.07 44 TYR C C 1
ATOM 8660 O O . TYR C 3 44 ? 113.571 11.931 49.035 1.00 34.31 44 TYR C O 1
ATOM 8669 N N . THR C 3 45 ? 112.646 13.952 49.447 1.00 36.69 45 THR C N 1
ATOM 8670 C CA . THR C 3 45 ? 111.385 13.653 48.778 1.00 35.83 45 THR C CA 1
ATOM 8671 C C . THR C 3 45 ? 111.000 14.800 47.853 1.00 34.13 45 THR C C 1
ATOM 8672 O O . THR C 3 45 ? 110.939 15.958 48.281 1.00 33.79 45 THR C O 1
ATOM 8676 N N . TRP C 3 46 ? 110.741 14.462 46.593 1.00 33.46 46 TRP C N 1
ATOM 8677 C CA . TRP C 3 46 ? 110.167 15.342 45.587 1.00 30.52 46 TRP C CA 1
ATOM 8678 C C . TRP C 3 46 ? 108.654 15.145 45.519 1.00 29.91 46 TRP C C 1
ATOM 8679 O O . TRP C 3 46 ? 108.140 14.058 45.793 1.00 31.35 46 TRP C O 1
ATOM 8690 N N . SER C 3 47 ? 107.937 16.187 45.099 1.00 27.87 47 SER C N 1
ATOM 8691 C CA . SER C 3 47 ? 106.481 16.107 45.124 1.00 30.28 47 SER C CA 1
ATOM 8692 C C . SER C 3 47 ? 105.862 16.718 43.869 1.00 28.56 47 SER C C 1
ATOM 8693 O O . SER C 3 47 ? 106.368 17.701 43.318 1.00 30.63 47 SER C O 1
ATOM 8696 N N . SER C 3 48 ? 104.738 16.135 43.443 1.00 25.69 48 SER C N 1
ATOM 8697 C CA . SER C 3 48 ? 103.989 16.594 42.278 1.00 27.71 48 SER C CA 1
ATOM 8698 C C . SER C 3 48 ? 102.970 17.685 42.603 1.00 28.16 48 SER C C 1
ATOM 8699 O O . SER C 3 48 ? 102.323 18.201 41.681 1.00 28.17 48 SER C O 1
ATOM 8702 N N . GLN C 3 49 ? 102.803 18.042 43.874 1.00 29.93 49 GLN C N 1
ATOM 8703 C CA . GLN C 3 49 ? 101.821 19.041 44.276 1.00 28.81 49 GLN C CA 1
ATOM 8704 C C . GLN C 3 49 ? 102.212 19.604 45.632 1.00 27.74 49 GLN C C 1
ATOM 8705 O O . GLN C 3 49 ? 102.669 18.861 46.500 1.00 31.02 49 GLN C O 1
ATOM 8711 N N . THR C 3 50 ? 102.037 20.915 45.803 1.00 27.35 50 THR C N 1
ATOM 8712 C CA . THR C 3 50 ? 102.329 21.598 47.057 1.00 24.32 50 THR C CA 1
ATOM 8713 C C . THR C 3 50 ? 101.293 22.695 47.296 1.00 26.03 50 THR C C 1
ATOM 8714 O O . THR C 3 50 ? 100.629 23.166 46.374 1.00 29.19 50 THR C O 1
ATOM 8718 N N . ASN C 3 51 ? 101.189 23.127 48.547 1.00 26.55 51 ASN C N 1
ATOM 8719 C CA . ASN C 3 51 ? 100.575 24.399 48.905 1.00 30.32 51 ASN C CA 1
ATOM 8720 C C . ASN C 3 51 ? 101.712 25.326 49.324 1.00 27.49 51 ASN C C 1
ATOM 8721 O O . ASN C 3 51 ? 102.583 24.921 50.102 1.00 29.03 51 ASN C O 1
ATOM 8726 N N . TYR C 3 52 ? 101.742 26.543 48.774 1.00 29.50 52 TYR C N 1
ATOM 8727 C CA . TYR C 3 52 ? 102.863 27.435 49.069 1.00 27.10 52 TYR C CA 1
ATOM 8728 C C . TYR C 3 52 ? 103.028 27.619 50.580 1.00 28.67 52 TYR C C 1
ATOM 8729 O O . TYR C 3 52 ? 104.141 27.530 51.118 1.00 29.15 52 TYR C O 1
ATOM 8738 N N . GLN C 3 53 ? 101.920 27.862 51.285 1.00 27.30 53 GLN C N 1
ATOM 8739 C CA . GLN C 3 53 ? 102.032 28.226 52.692 1.00 29.09 53 GLN C CA 1
ATOM 8740 C C . GLN C 3 53 ? 102.668 27.117 53.527 1.00 29.73 53 GLN C C 1
ATOM 8741 O O . GLN C 3 53 ? 103.484 27.394 54.413 1.00 27.24 53 GLN C O 1
ATOM 8747 N N . SER C 3 54 ? 102.311 25.859 53.276 1.00 28.23 54 SER C N 1
ATOM 8748 C CA . SER C 3 54 ? 102.868 24.812 54.119 1.00 28.34 54 SER C CA 1
ATOM 8749 C C . SER C 3 54 ? 104.185 24.238 53.600 1.00 30.70 54 SER C C 1
ATOM 8750 O O . SER C 3 54 ? 104.963 23.719 54.401 1.00 32.62 54 SER C O 1
ATOM 8753 N N . LYS C 3 55 ? 104.472 24.327 52.302 1.00 29.31 55 LYS C N 1
ATOM 8754 C CA . LYS C 3 55 ? 105.709 23.770 51.758 1.00 30.55 55 LYS C CA 1
ATOM 8755 C C . LYS C 3 55 ? 106.746 24.804 51.346 1.00 29.44 55 LYS C C 1
ATOM 8756 O O . LYS C 3 55 ? 107.938 24.488 51.353 1.00 28.61 55 LYS C O 1
ATOM 8762 N N . ARG C 3 56 ? 106.327 26.020 50.979 1.00 28.37 56 ARG C N 1
ATOM 8763 C CA . ARG C 3 56 ? 107.215 27.124 50.602 1.00 27.68 56 ARG C CA 1
ATOM 8764 C C . ARG C 3 56 ? 108.021 26.834 49.334 1.00 28.99 56 ARG C C 1
ATOM 8765 O O . ARG C 3 56 ? 109.073 27.447 49.120 1.00 28.37 56 ARG C O 1
ATOM 8773 N N . ILE C 3 57 ? 107.545 25.907 48.494 1.00 26.71 57 ILE C N 1
ATOM 8774 C CA . ILE C 3 57 ? 108.109 25.646 47.177 1.00 27.18 57 ILE C CA 1
ATOM 8775 C C . ILE C 3 57 ? 106.987 25.198 46.260 1.00 29.06 57 ILE C C 1
ATOM 8776 O O . ILE C 3 57 ? 105.944 24.713 46.708 1.00 29.73 57 ILE C O 1
ATOM 8781 N N . SER C 3 58 ? 107.220 25.367 44.960 1.00 27.01 58 SER C N 1
ATOM 8782 C CA . SER C 3 58 ? 106.402 24.771 43.924 1.00 28.87 58 SER C CA 1
ATOM 8783 C C . SER C 3 58 ? 106.664 23.267 43.846 1.00 31.27 58 SER C C 1
ATOM 8784 O O . SER C 3 58 ? 107.730 22.798 44.247 1.00 32.55 58 SER C O 1
ATOM 8787 N N . PRO C 3 59 ? 105.720 22.486 43.318 1.00 30.01 59 PRO C N 1
ATOM 8788 C CA . PRO C 3 59 ? 106.032 21.079 43.065 1.00 27.16 59 PRO C CA 1
ATOM 8789 C C . PRO C 3 59 ? 107.234 21.009 42.146 1.00 29.79 59 PRO C C 1
ATOM 8790 O O . PRO C 3 59 ? 107.444 21.880 41.302 1.00 30.23 59 PRO C O 1
ATOM 8794 N N . ASN C 3 60 ? 108.038 19.974 42.325 1.00 29.55 60 ASN C N 1
ATOM 8795 C CA . ASN C 3 60 ? 109.214 19.785 41.490 1.00 32.11 60 ASN C CA 1
ATOM 8796 C C . ASN C 3 60 ? 109.102 18.513 40.658 1.00 30.07 60 ASN C C 1
ATOM 8797 O O . ASN C 3 60 ? 110.084 18.102 40.024 1.00 30.81 60 ASN C O 1
ATOM 8802 N N . LEU C 3 61 ? 107.925 17.888 40.637 1.00 28.53 61 LEU C N 1
ATOM 8803 C CA . LEU C 3 61 ? 107.620 16.759 39.772 1.00 29.55 61 LEU C CA 1
ATOM 8804 C C . LEU C 3 61 ? 106.519 17.155 38.796 1.00 29.74 61 LEU C C 1
ATOM 8805 O O . LEU C 3 61 ? 105.586 17.867 39.180 1.00 29.09 61 LEU C O 1
ATOM 8810 N N . PRO C 3 62 ? 106.580 16.699 37.551 1.00 26.59 62 PRO C N 1
ATOM 8811 C CA . PRO C 3 62 ? 105.569 17.095 36.570 1.00 27.59 62 PRO C CA 1
ATOM 8812 C C . PRO C 3 62 ? 104.283 16.304 36.722 1.00 29.94 62 PRO C C 1
ATOM 8813 O O . PRO C 3 62 ? 104.245 15.191 37.259 1.00 29.72 62 PRO C O 1
ATOM 8817 N N . LEU C 3 63 ? 103.234 16.907 36.187 1.00 29.17 63 LEU C N 1
ATOM 8818 C CA . LEU C 3 63 ? 101.923 16.283 36.086 1.00 31.71 63 LEU C CA 1
ATOM 8819 C C . LEU C 3 63 ? 101.983 15.112 35.114 1.00 31.32 63 LEU C C 1
ATOM 8820 O O . LEU C 3 63 ? 102.484 15.254 33.997 1.00 38.48 63 LEU C O 1
ATOM 8825 N N . LEU C 3 64 ? 101.468 13.956 35.526 1.00 29.76 64 LEU C N 1
ATOM 8826 C CA . LEU C 3 64 ? 101.504 12.752 34.707 1.00 31.05 64 LEU C CA 1
ATOM 8827 C C . LEU C 3 64 ? 100.090 12.353 34.296 1.00 31.89 64 LEU C C 1
ATOM 8828 O O . LEU C 3 64 ? 99.098 12.817 34.868 1.00 32.13 64 LEU C O 1
ATOM 8833 N N . ARG C 3 65 ? 99.996 11.493 33.288 1.00 32.08 65 ARG C N 1
ATOM 8834 C CA . ARG C 3 65 ? 98.702 11.064 32.755 1.00 36.12 65 ARG C CA 1
ATOM 8835 C C . ARG C 3 65 ? 98.398 9.625 33.178 1.00 34.95 65 ARG C C 1
ATOM 8836 O O . ARG C 3 65 ? 99.220 8.722 32.973 1.00 31.47 65 ARG C O 1
ATOM 8844 N N . LYS C 3 66 ? 97.205 9.413 33.743 1.00 33.12 66 LYS C N 1
ATOM 8845 C CA . LYS C 3 66 ? 96.812 8.083 34.194 1.00 33.52 66 LYS C CA 1
ATOM 8846 C C . LYS C 3 66 ? 96.816 7.102 33.033 1.00 35.20 66 LYS C C 1
ATOM 8847 O O . LYS C 3 66 ? 96.194 7.344 31.996 1.00 33.48 66 LYS C O 1
ATOM 8853 N N . GLY C 3 67 ? 97.532 5.993 33.202 1.00 36.01 67 GLY C N 1
ATOM 8854 C CA . GLY C 3 67 ? 97.622 4.987 32.166 1.00 34.42 67 GLY C CA 1
ATOM 8855 C C . GLY C 3 67 ? 98.788 5.136 31.210 1.00 35.49 67 GLY C C 1
ATOM 8856 O O . GLY C 3 67 ? 99.006 4.240 30.393 1.00 36.14 67 GLY C O 1
ATOM 8857 N N . THR C 3 68 ? 99.545 6.228 31.282 1.00 36.20 68 THR C N 1
ATOM 8858 C CA . THR C 3 68 ? 100.733 6.391 30.452 1.00 33.68 68 THR C CA 1
ATOM 8859 C C . THR C 3 68 ? 101.927 5.709 31.119 1.00 34.34 68 THR C C 1
ATOM 8860 O O . THR C 3 68 ? 101.981 5.574 32.348 1.00 35.30 68 THR C O 1
ATOM 8864 N N . ARG C 3 69 ? 102.853 5.217 30.294 1.00 34.65 69 ARG C N 1
ATOM 8865 C CA . ARG C 3 69 ? 104.080 4.600 30.785 1.00 33.62 69 ARG C CA 1
ATOM 8866 C C . ARG C 3 69 ? 105.159 5.655 30.965 1.00 31.45 69 ARG C C 1
ATOM 8867 O O . ARG C 3 69 ? 105.330 6.526 30.116 1.00 31.66 69 ARG C O 1
ATOM 8875 N N . TYR C 3 70 ? 105.920 5.546 32.046 1.00 32.41 70 TYR C N 1
ATOM 8876 C CA . TYR C 3 70 ? 107.050 6.428 32.258 1.00 32.83 70 TYR C CA 1
ATOM 8877 C C . TYR C 3 70 ? 108.280 5.636 32.683 1.00 34.80 70 TYR C C 1
ATOM 8878 O O . TYR C 3 70 ? 108.191 4.552 33.269 1.00 34.43 70 TYR C O 1
ATOM 8887 N N . SER C 3 71 ? 109.434 6.216 32.379 1.00 35.25 71 SER C N 1
ATOM 8888 C CA . SER C 3 71 ? 110.732 5.709 32.792 1.00 35.37 71 SER C CA 1
ATOM 8889 C C . SER C 3 71 ? 111.326 6.614 33.869 1.00 34.50 71 SER C C 1
ATOM 8890 O O . SER C 3 71 ? 111.354 7.842 33.717 1.00 32.03 71 SER C O 1
ATOM 8893 N N . LEU C 3 72 ? 111.805 6.009 34.952 1.00 34.07 72 LEU C N 1
ATOM 8894 C CA . LEU C 3 72 ? 112.523 6.723 35.999 1.00 33.92 72 LEU C CA 1
ATOM 8895 C C . LEU C 3 72 ? 113.914 6.134 36.111 1.00 34.72 72 LEU C C 1
ATOM 8896 O O . LEU C 3 72 ? 114.064 4.915 36.258 1.00 32.96 72 LEU C O 1
ATOM 8901 N N . SER C 3 73 ? 114.921 6.998 36.034 1.00 33.75 73 SER C N 1
ATOM 8902 C CA . SER C 3 73 ? 116.318 6.599 36.044 1.00 38.05 73 SER C CA 1
ATOM 8903 C C . SER C 3 73 ? 117.036 7.302 37.182 1.00 38.52 73 SER C C 1
ATOM 8904 O O . SER C 3 73 ? 116.755 8.469 37.477 1.00 35.39 73 SER C O 1
ATOM 8907 N N . LEU C 3 74 ? 117.976 6.592 37.799 1.00 36.81 74 LEU C N 1
ATOM 8908 C CA . LEU C 3 74 ? 118.820 7.139 38.851 1.00 38.12 74 LEU C CA 1
ATOM 8909 C C . LEU C 3 74 ? 120.225 7.340 38.302 1.00 36.47 74 LEU C C 1
ATOM 8910 O O . LEU C 3 74 ? 120.830 6.405 37.775 1.00 38.01 74 LEU C O 1
ATOM 8915 N N . ASN C 3 75 ? 120.728 8.554 38.409 1.00 38.64 75 ASN C N 1
ATOM 8916 C CA . ASN C 3 75 ? 122.115 8.861 38.090 1.00 39.51 75 ASN C CA 1
ATOM 8917 C C . ASN C 3 75 ? 122.812 9.196 39.403 1.00 37.60 75 ASN C C 1
ATOM 8918 O O . ASN C 3 75 ? 122.627 10.291 39.941 1.00 39.19 75 ASN C O 1
ATOM 8923 N N . ALA C 3 76 ? 123.607 8.246 39.906 1.00 38.13 76 ALA C N 1
ATOM 8924 C CA . ALA C 3 76 ? 124.358 8.372 41.148 1.00 39.52 76 ALA C CA 1
ATOM 8925 C C . ALA C 3 76 ? 125.629 7.530 41.050 1.00 43.48 76 ALA C C 1
ATOM 8926 O O . ALA C 3 76 ? 125.764 6.678 40.172 1.00 42.26 76 ALA C O 1
ATOM 8928 N N . GLU C 3 77 ? 126.566 7.771 41.971 1.00 42.17 77 GLU C N 1
ATOM 8929 C CA . GLU C 3 77 ? 127.828 7.041 42.038 1.00 43.24 77 GLU C CA 1
ATOM 8930 C C . GLU C 3 77 ? 127.968 6.453 43.429 1.00 41.81 77 GLU C C 1
ATOM 8931 O O . GLU C 3 77 ? 127.962 7.203 44.410 1.00 42.58 77 GLU C O 1
ATOM 8937 N N . LEU C 3 78 ? 128.146 5.135 43.522 1.00 42.80 78 LEU C N 1
ATOM 8938 C CA . LEU C 3 78 ? 128.242 4.494 44.833 1.00 51.23 78 LEU C CA 1
ATOM 8939 C C . LEU C 3 78 ? 128.928 3.137 44.721 1.00 59.84 78 LEU C C 1
ATOM 8940 O O . LEU C 3 78 ? 129.119 2.602 43.627 1.00 57.22 78 LEU C O 1
ATOM 8945 N N . ASP C 3 79 ? 129.269 2.571 45.889 1.00 63.89 79 ASP C N 1
ATOM 8946 C CA . ASP C 3 79 ? 129.867 1.231 45.964 1.00 64.69 79 ASP C CA 1
ATOM 8947 C C . ASP C 3 79 ? 128.816 0.126 45.888 1.00 71.43 79 ASP C C 1
ATOM 8948 O O . ASP C 3 79 ? 128.690 -0.575 44.876 1.00 73.08 79 ASP C O 1
ATOM 8953 N N . LEU C 3 80 ? 128.073 -0.060 46.969 1.00 67.19 80 LEU C N 1
ATOM 8954 C CA . LEU C 3 80 ? 127.074 -1.121 47.022 1.00 73.46 80 LEU C CA 1
ATOM 8955 C C . LEU C 3 80 ? 125.786 -0.567 46.422 1.00 74.78 80 LEU C C 1
ATOM 8956 O O . LEU C 3 80 ? 125.055 0.192 47.070 1.00 71.81 80 LEU C O 1
ATOM 8961 N N . VAL C 3 81 ? 125.509 -0.976 45.182 1.00 72.53 81 VAL C N 1
ATOM 8962 C CA . VAL C 3 81 ? 124.429 -0.383 44.397 1.00 76.93 81 VAL C CA 1
ATOM 8963 C C . VAL C 3 81 ? 123.075 -0.582 45.074 1.00 78.12 81 VAL C C 1
ATOM 8964 O O . VAL C 3 81 ? 122.233 0.323 45.080 1.00 77.91 81 VAL C O 1
ATOM 8968 N N . SER C 3 82 ? 122.849 -1.756 45.669 1.00 77.28 82 SER C N 1
ATOM 8969 C CA . SER C 3 82 ? 121.549 -2.064 46.262 1.00 77.61 82 SER C CA 1
ATOM 8970 C C . SER C 3 82 ? 121.149 -1.098 47.381 1.00 80.50 82 SER C C 1
ATOM 8971 O O . SER C 3 82 ? 119.954 -0.988 47.690 1.00 75.83 82 SER C O 1
ATOM 8974 N N . SER C 3 83 ? 122.109 -0.385 47.979 1.00 75.68 83 SER C N 1
ATOM 8975 C CA . SER C 3 83 ? 121.886 0.345 49.222 1.00 74.44 83 SER C CA 1
ATOM 8976 C C . SER C 3 83 ? 121.421 1.789 49.031 1.00 66.48 83 SER C C 1
ATOM 8977 O O . SER C 3 83 ? 121.189 2.475 50.033 1.00 66.74 83 SER C O 1
ATOM 8980 N N . LEU C 3 84 ? 121.281 2.274 47.794 1.00 61.73 84 LEU C N 1
ATOM 8981 C CA . LEU C 3 84 ? 120.624 3.557 47.534 1.00 61.05 84 LEU C CA 1
ATOM 8982 C C . LEU C 3 84 ? 119.511 3.340 46.522 1.00 50.31 84 LEU C C 1
ATOM 8983 O O . LEU C 3 84 ? 119.785 3.147 45.335 1.00 52.72 84 LEU C O 1
ATOM 8988 N N . PHE C 3 85 ? 118.258 3.408 46.968 1.00 45.26 85 PHE C N 1
ATOM 8989 C CA . PHE C 3 85 ? 117.149 3.138 46.067 1.00 42.38 85 PHE C CA 1
ATOM 8990 C C . PHE C 3 85 ? 116.128 4.276 46.090 1.00 44.56 85 PHE C C 1
ATOM 8991 O O . PHE C 3 85 ? 116.240 5.247 46.848 1.00 40.98 85 PHE C O 1
ATOM 8999 N N . VAL C 3 86 ? 115.140 4.154 45.203 1.00 38.50 86 VAL C N 1
ATOM 9000 C CA . VAL C 3 86 ? 114.186 5.211 44.924 1.00 36.91 86 VAL C CA 1
ATOM 9001 C C . VAL C 3 86 ? 112.780 4.626 44.999 1.00 37.53 86 VAL C C 1
ATOM 9002 O O . VAL C 3 86 ? 112.488 3.599 44.378 1.00 37.91 86 VAL C O 1
ATOM 9006 N N . ARG C 3 87 ? 111.917 5.282 45.756 1.00 35.56 87 ARG C N 1
ATOM 9007 C CA . ARG C 3 87 ? 110.528 4.896 45.921 1.00 32.75 87 ARG C CA 1
ATOM 9008 C C . ARG C 3 87 ? 109.637 5.984 45.327 1.00 32.18 87 ARG C C 1
ATOM 9009 O O . ARG C 3 87 ? 109.672 7.145 45.771 1.00 29.00 87 ARG C O 1
ATOM 9017 N N . ILE C 3 88 ? 108.848 5.612 44.324 1.00 27.38 88 ILE C N 1
ATOM 9018 C CA . ILE C 3 88 ? 107.775 6.459 43.831 1.00 28.38 88 ILE C CA 1
ATOM 9019 C C . ILE C 3 88 ? 106.475 5.959 44.437 1.00 31.56 88 ILE C C 1
ATOM 9020 O O . ILE C 3 88 ? 106.165 4.762 44.365 1.00 33.79 88 ILE C O 1
ATOM 9025 N N . GLU C 3 89 ? 105.726 6.863 45.062 1.00 27.96 89 GLU C N 1
ATOM 9026 C CA . GLU C 3 89 ? 104.492 6.509 45.748 1.00 31.91 89 GLU C CA 1
ATOM 9027 C C . GLU C 3 89 ? 103.348 7.377 45.243 1.00 31.40 89 GLU C C 1
ATOM 9028 O O . GLU C 3 89 ? 103.525 8.579 45.034 1.00 31.59 89 GLU C O 1
ATOM 9034 N N . PHE C 3 90 ? 102.176 6.768 45.068 1.00 27.69 90 PHE C N 1
ATOM 9035 C CA . PHE C 3 90 ? 101.003 7.435 44.533 1.00 30.31 90 PHE C CA 1
ATOM 9036 C C . PHE C 3 90 ? 99.957 7.636 45.628 1.00 33.78 90 PHE C C 1
ATOM 9037 O O . PHE C 3 90 ? 99.806 6.799 46.531 1.00 32.97 90 PHE C O 1
ATOM 9045 N N . TYR C 3 91 ? 99.249 8.763 45.552 1.00 30.65 91 TYR C N 1
ATOM 9046 C CA . TYR C 3 91 ? 98.313 9.175 46.587 1.00 31.69 91 TYR C CA 1
ATOM 9047 C C . TYR C 3 91 ? 97.024 9.625 45.926 1.00 34.09 91 TYR C C 1
ATOM 9048 O O . TYR C 3 91 ? 97.048 10.310 44.894 1.00 33.72 91 TYR C O 1
ATOM 9057 N N . ASN C 3 92 ? 95.902 9.213 46.501 1.00 30.45 92 ASN C N 1
ATOM 9058 C CA . ASN C 3 92 ? 94.626 9.676 45.993 1.00 33.67 92 ASN C CA 1
ATOM 9059 C C . ASN C 3 92 ? 94.376 11.083 46.524 1.00 34.62 92 ASN C C 1
ATOM 9060 O O . ASN C 3 92 ? 95.212 11.686 47.207 1.00 33.40 92 ASN C O 1
ATOM 9065 N N . ARG C 3 93 ? 93.195 11.604 46.229 1.00 32.87 93 ARG C N 1
ATOM 9066 C CA . ARG C 3 93 ? 92.857 12.975 46.569 1.00 35.81 93 ARG C CA 1
ATOM 9067 C C . ARG C 3 93 ? 92.577 13.143 48.060 1.00 35.92 93 ARG C C 1
ATOM 9068 O O . ARG C 3 93 ? 92.474 14.277 48.532 1.00 37.05 9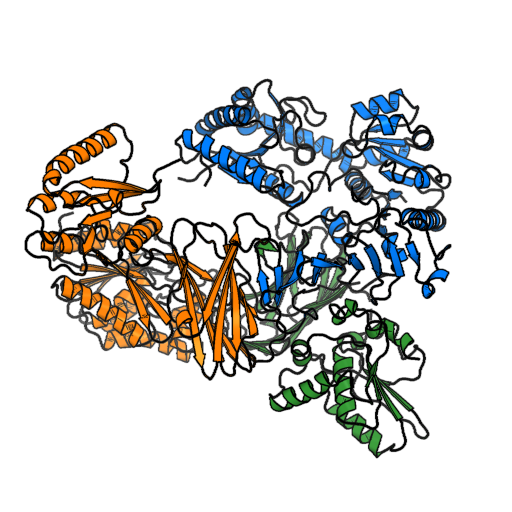3 ARG C O 1
ATOM 9076 N N . PHE C 3 94 ? 92.501 12.052 48.827 1.00 36.26 94 PHE C N 1
ATOM 9077 C CA . PHE C 3 94 ? 92.437 12.140 50.281 1.00 37.71 94 PHE C CA 1
ATOM 9078 C C . PHE C 3 94 ? 93.789 11.915 50.925 1.00 36.38 94 PHE C C 1
ATOM 9079 O O . PHE C 3 94 ? 93.871 11.761 52.142 1.00 39.47 94 PHE C O 1
ATOM 9087 N N . ASN C 3 95 ? 94.841 11.852 50.123 1.00 36.55 95 ASN C N 1
ATOM 9088 C CA . ASN C 3 95 ? 96.194 11.615 50.589 1.00 38.20 95 ASN C CA 1
ATOM 9089 C C . ASN C 3 95 ? 96.397 10.221 51.171 1.00 37.86 95 ASN C C 1
ATOM 9090 O O . ASN C 3 95 ? 97.293 10.027 51.992 1.00 39.08 95 ASN C O 1
ATOM 9095 N N . GLU C 3 96 ? 95.623 9.233 50.717 1.00 35.73 96 GLU C N 1
ATOM 9096 C CA . GLU C 3 96 ? 95.909 7.832 51.021 1.00 35.79 96 GLU C CA 1
ATOM 9097 C C . GLU C 3 96 ? 96.856 7.269 49.964 1.00 35.06 96 GLU C C 1
ATOM 9098 O O . GLU C 3 96 ? 96.670 7.500 48.761 1.00 30.90 96 GLU C O 1
ATOM 9104 N N . SER C 3 97 ? 97.870 6.535 50.412 1.00 34.46 97 SER C N 1
ATOM 9105 C CA . SER C 3 97 ? 98.728 5.837 49.470 1.00 33.60 97 SER C CA 1
ATOM 9106 C C . SER C 3 97 ? 97.882 4.848 48.681 1.00 32.77 97 SER C C 1
ATOM 9107 O O . SER C 3 97 ? 97.080 4.119 49.260 1.00 38.22 97 SER C O 1
ATOM 9110 N N . VAL C 3 98 ? 98.010 4.859 47.352 1.00 32.82 98 VAL C N 1
ATOM 9111 C CA . VAL C 3 98 ? 97.303 3.894 46.520 1.00 33.33 98 VAL C CA 1
ATOM 9112 C C . VAL C 3 98 ? 98.255 3.041 45.694 1.00 31.54 98 VAL C C 1
ATOM 9113 O O . VAL C 3 98 ? 97.810 2.258 44.859 1.00 34.43 98 VAL C O 1
ATOM 9117 N N . GLY C 3 99 ? 99.551 3.153 45.935 1.00 30.97 99 GLY C N 1
ATOM 9118 C CA . GLY C 3 99 ? 100.515 2.245 45.350 1.00 31.96 99 GLY C CA 1
ATOM 9119 C C . GLY C 3 99 ? 101.916 2.795 45.483 1.00 33.80 99 GLY C C 1
ATOM 9120 O O . GLY C 3 99 ? 102.125 3.958 45.840 1.00 29.59 99 GLY C O 1
ATOM 9121 N N . PHE C 3 100 ? 102.890 1.928 45.193 1.00 31.41 100 PHE C N 1
ATOM 9122 C CA . PHE C 3 100 ? 104.262 2.391 45.040 1.00 32.25 100 PHE C CA 1
ATOM 9123 C C . PHE C 3 100 ? 105.052 1.395 44.203 1.00 32.30 100 PHE C C 1
ATOM 9124 O O . PHE C 3 100 ? 104.609 0.274 43.954 1.00 34.14 100 PHE C O 1
ATOM 9132 N N . GLU C 3 101 ? 106.232 1.841 43.765 1.00 32.94 101 GLU C N 1
ATOM 9133 C CA . GLU C 3 101 ? 107.203 1.034 43.031 1.00 35.01 101 GLU C CA 1
ATOM 9134 C C . GLU C 3 101 ? 108.610 1.469 43.434 1.00 34.99 101 GLU C C 1
ATOM 9135 O O . GLU C 3 101 ? 108.821 2.594 43.894 1.00 33.39 101 GLU C O 1
ATOM 9141 N N . LEU C 3 102 ? 109.578 0.566 43.252 1.00 33.36 102 LEU C N 1
ATOM 9142 C CA . LEU C 3 102 ? 110.950 0.777 43.689 1.00 34.29 102 LEU C CA 1
ATOM 9143 C C . LEU C 3 102 ? 111.930 0.689 42.528 1.00 36.96 102 LEU C C 1
ATOM 9144 O O . LEU C 3 102 ? 111.859 -0.218 41.693 1.00 36.00 102 LEU C O 1
ATOM 9149 N N . LEU C 3 103 ? 112.876 1.614 42.518 1.00 38.22 103 LEU C N 1
ATOM 9150 C CA . LEU C 3 103 ? 113.994 1.608 41.592 1.00 35.47 103 LEU C CA 1
ATOM 9151 C C . LEU C 3 103 ? 115.246 1.293 42.398 1.00 36.44 103 LEU C C 1
ATOM 9152 O O . LEU C 3 103 ? 115.600 2.034 43.317 1.00 36.23 103 LEU C O 1
ATOM 9157 N N . LYS C 3 104 ? 115.883 0.173 42.086 1.00 44.57 104 LYS C N 1
ATOM 9158 C CA . LYS C 3 104 ? 117.072 -0.278 42.788 1.00 43.76 104 LYS C CA 1
ATOM 9159 C C . LYS C 3 104 ? 118.332 -0.206 41.947 1.00 51.56 104 LYS C C 1
ATOM 9160 O O . LYS C 3 104 ? 119.382 0.185 42.460 1.00 56.59 104 LYS C O 1
ATOM 9166 N N . LYS C 3 105 ? 118.265 -0.555 40.663 1.00 51.93 105 LYS C N 1
ATOM 9167 C CA . LYS C 3 105 ? 119.491 -0.562 39.877 1.00 57.43 105 LYS C CA 1
ATOM 9168 C C . LYS C 3 105 ? 119.610 0.746 39.109 1.00 58.28 105 LYS C C 1
ATOM 9169 O O . LYS C 3 105 ? 120.147 1.718 39.649 1.00 62.44 105 LYS C O 1
ATOM 9175 N N . ASP C 3 106 ? 119.102 0.801 37.878 1.00 49.60 106 ASP C N 1
ATOM 9176 C CA . ASP C 3 106 ? 119.332 1.941 36.994 1.00 51.91 106 ASP C CA 1
ATOM 9177 C C . ASP C 3 106 ? 118.054 2.672 36.617 1.00 50.11 106 ASP C C 1
ATOM 9178 O O . ASP C 3 106 ? 118.005 3.910 36.676 1.00 37.64 106 ASP C O 1
ATOM 9183 N N . SER C 3 107 ? 117.042 1.932 36.161 1.00 46.75 107 SER C N 1
ATOM 9184 C CA . SER C 3 107 ? 115.818 2.510 35.647 1.00 42.68 107 SER C CA 1
ATOM 9185 C C . SER C 3 107 ? 114.672 1.542 35.897 1.00 42.44 107 SER C C 1
ATOM 9186 O O . SER C 3 107 ? 114.876 0.350 36.134 1.00 45.38 107 SER C O 1
ATOM 9189 N N . ILE C 3 108 ? 113.458 2.085 35.883 1.00 41.15 108 ILE C N 1
ATOM 9190 C CA . ILE C 3 108 ? 112.238 1.293 35.879 1.00 41.07 108 ILE C CA 1
ATOM 9191 C C . ILE C 3 108 ? 111.261 1.964 34.929 1.00 37.20 108 ILE C C 1
ATOM 9192 O O . ILE C 3 108 ? 111.386 3.139 34.580 1.00 33.83 108 ILE C O 1
ATOM 9197 N N . ILE C 3 109 ? 110.286 1.190 34.498 1.00 38.12 109 ILE C N 1
ATOM 9198 C CA . ILE C 3 109 ? 109.166 1.704 33.741 1.00 39.61 109 ILE C CA 1
ATOM 9199 C C . ILE C 3 109 ? 107.912 1.349 34.514 1.00 37.88 109 ILE C C 1
ATOM 9200 O O . ILE C 3 109 ? 107.736 0.196 34.922 1.00 38.95 109 ILE C O 1
ATOM 9205 N N . PHE C 3 110 ? 107.059 2.336 34.736 1.00 32.40 110 PHE C N 1
ATOM 9206 C CA . PHE C 3 110 ? 105.831 2.128 35.478 1.00 32.42 110 PHE C CA 1
ATOM 9207 C C . PHE C 3 110 ? 104.709 2.815 34.723 1.00 34.83 110 PHE C C 1
ATOM 9208 O O . PHE C 3 110 ? 104.948 3.716 33.915 1.00 32.41 110 PHE C O 1
ATOM 9216 N N . ILE C 3 111 ? 103.480 2.393 35.007 1.00 32.50 111 ILE C N 1
ATOM 9217 C CA . ILE C 3 111 ? 102.288 3.087 34.538 1.00 35.78 111 ILE C CA 1
ATOM 9218 C C . ILE C 3 111 ? 101.786 3.993 35.653 1.00 30.77 111 ILE C C 1
ATOM 9219 O O . ILE C 3 111 ? 101.626 3.549 36.791 1.00 33.56 111 ILE C O 1
ATOM 9224 N N . TYR C 3 112 ? 101.575 5.264 35.343 1.00 32.12 112 TYR C N 1
ATOM 9225 C CA . TYR C 3 112 ? 100.958 6.158 36.309 1.00 29.58 112 TYR C CA 1
ATOM 9226 C C . TYR C 3 112 ? 99.538 5.666 36.562 1.00 32.48 112 TYR C C 1
ATOM 9227 O O . TYR C 3 112 ? 98.725 5.658 35.628 1.00 33.83 112 TYR C O 1
ATOM 9236 N N . PRO C 3 113 ? 99.207 5.231 37.775 1.00 33.62 113 PRO C N 1
ATOM 9237 C CA . PRO C 3 113 ? 97.986 4.444 37.977 1.00 35.07 113 PRO C CA 1
ATOM 9238 C C . PRO C 3 113 ? 96.727 5.299 38.030 1.00 36.75 113 PRO C C 1
ATOM 9239 O O . PRO C 3 113 ? 96.773 6.502 38.285 1.00 34.47 113 PRO C O 1
ATOM 9243 N N . LYS C 3 114 ? 95.581 4.620 37.818 1.00 38.57 114 LYS C N 1
ATOM 9244 C CA . LYS C 3 114 ? 94.285 5.288 37.697 1.00 40.18 114 LYS C CA 1
ATOM 9245 C C . LYS C 3 114 ? 93.849 5.970 38.985 1.00 37.02 114 LYS C C 1
ATOM 9246 O O . LYS C 3 114 ? 93.117 6.960 38.932 1.00 37.01 114 LYS C O 1
ATOM 9252 N N . GLU C 3 115 ? 94.247 5.448 40.138 1.00 33.39 115 GLU C N 1
ATOM 9253 C CA . GLU C 3 115 ? 93.858 6.016 41.426 1.00 37.83 115 GLU C CA 1
ATOM 9254 C C . GLU C 3 115 ? 94.786 7.132 41.895 1.00 36.66 115 GLU C C 1
ATOM 9255 O O . GLU C 3 115 ? 94.512 7.765 42.922 1.00 36.00 115 GLU C O 1
ATOM 9261 N N . ALA C 3 116 ? 95.873 7.389 41.171 1.00 32.52 116 ALA C N 1
ATOM 9262 C CA . ALA C 3 116 ? 96.818 8.416 41.574 1.00 32.17 116 ALA C CA 1
ATOM 9263 C C . ALA C 3 116 ? 96.217 9.801 41.340 1.00 32.14 116 ALA C C 1
ATOM 9264 O O . ALA C 3 116 ? 95.796 10.122 40.227 1.00 32.80 116 ALA C O 1
ATOM 9266 N N . TYR C 3 117 ? 96.155 10.604 42.398 1.00 30.74 117 TYR C N 1
ATOM 9267 C CA . TYR C 3 117 ? 95.922 12.037 42.299 1.00 31.08 117 TYR C CA 1
ATOM 9268 C C . TYR C 3 117 ? 97.234 12.816 42.291 1.00 30.96 117 TYR C C 1
ATOM 9269 O O . TYR C 3 117 ? 97.455 13.656 41.415 1.00 29.81 117 TYR C O 1
ATOM 9278 N N . THR C 3 118 ? 98.114 12.552 43.254 1.00 27.41 118 THR C N 1
ATOM 9279 C CA . THR C 3 118 ? 99.463 13.104 43.274 1.00 32.30 118 THR C CA 1
ATOM 9280 C C . THR C 3 118 ? 100.475 11.975 43.447 1.00 31.93 118 THR C C 1
ATOM 9281 O O . THR C 3 118 ? 100.114 10.809 43.641 1.00 30.83 118 THR C O 1
ATOM 9285 N N . TYR C 3 119 ? 101.759 12.324 43.399 1.00 27.13 119 TYR C N 1
ATOM 9286 C CA . TYR C 3 119 ? 102.784 11.325 43.675 1.00 29.02 119 TYR C CA 1
ATOM 9287 C C . TYR C 3 119 ? 104.026 12.005 44.239 1.00 28.04 119 TYR C C 1
ATOM 9288 O O . TYR C 3 119 ? 104.221 13.213 44.106 1.00 27.94 119 TYR C O 1
ATOM 9297 N N . THR C 3 120 ? 104.848 11.217 44.907 1.00 27.44 120 THR C N 1
ATOM 9298 C CA . THR C 3 120 ? 106.120 11.680 45.433 1.00 29.13 120 THR C CA 1
ATOM 9299 C C . THR C 3 120 ? 107.201 10.714 44.988 1.00 29.85 120 THR C C 1
ATOM 9300 O O . THR C 3 120 ? 106.932 9.555 44.682 1.00 31.24 120 THR C O 1
ATOM 9304 N N . ILE C 3 121 ? 108.442 11.183 44.988 1.00 32.64 121 ILE C N 1
ATOM 9305 C CA . ILE C 3 121 ? 109.589 10.313 44.755 1.00 30.76 121 ILE C CA 1
ATOM 9306 C C . ILE C 3 121 ? 110.578 10.561 45.877 1.00 31.93 121 ILE C C 1
ATOM 9307 O O . ILE C 3 121 ? 110.884 11.715 46.184 1.00 31.79 121 ILE C O 1
ATOM 9312 N N . SER C 3 122 ? 111.061 9.485 46.498 1.00 33.74 122 SER C N 1
ATOM 9313 C CA . SER C 3 122 ? 111.936 9.574 47.658 1.00 32.19 122 SER C CA 1
ATOM 9314 C C . SER C 3 122 ? 113.230 8.819 47.411 1.00 36.10 122 SER C C 1
ATOM 9315 O O . SER C 3 122 ? 113.213 7.669 46.959 1.00 33.83 122 SER C O 1
ATOM 9318 N N . LEU C 3 123 ? 114.346 9.479 47.700 1.00 38.72 123 LEU C N 1
ATOM 9319 C CA . LEU C 3 123 ? 115.643 8.827 47.786 1.00 40.08 123 LEU C CA 1
ATOM 9320 C C . LEU C 3 123 ? 115.755 8.173 49.154 1.00 43.28 123 LEU C C 1
ATOM 9321 O O . LEU C 3 123 ? 115.544 8.831 50.180 1.00 42.88 123 LEU C O 1
ATOM 9326 N N . ILE C 3 124 ? 116.065 6.882 49.182 1.00 44.86 124 ILE C N 1
ATOM 9327 C CA . ILE C 3 124 ? 116.117 6.143 50.438 1.00 49.19 124 ILE C CA 1
ATOM 9328 C C . ILE C 3 124 ? 117.485 5.488 50.593 1.00 50.83 124 ILE C C 1
ATOM 9329 O O . ILE C 3 124 ? 117.942 4.763 49.701 1.00 53.31 124 ILE C O 1
ATOM 9334 N N . ASN C 3 125 ? 118.133 5.759 51.728 1.00 58.34 125 ASN C N 1
ATOM 9335 C CA . ASN C 3 125 ? 119.426 5.178 52.073 1.00 63.74 125 ASN C CA 1
ATOM 9336 C C . ASN C 3 125 ? 119.200 3.868 52.816 1.00 64.82 125 ASN C C 1
ATOM 9337 O O . ASN C 3 125 ? 118.497 3.843 53.835 1.00 60.85 125 ASN C O 1
ATOM 9342 N N . ALA C 3 126 ? 119.800 2.789 52.310 1.00 63.30 126 ALA C N 1
ATOM 9343 C CA . ALA C 3 126 ? 119.693 1.477 52.939 1.00 70.11 126 ALA C CA 1
ATOM 9344 C C . ALA C 3 126 ? 121.053 0.983 53.435 1.00 69.77 126 ALA C C 1
ATOM 9345 O O . ALA C 3 126 ? 121.573 -0.022 52.937 1.00 68.83 126 ALA C O 1
ATOM 9347 N N . GLY C 3 127 ? 121.636 1.688 54.406 1.00 65.54 127 GLY C N 1
ATOM 9348 C CA . GLY C 3 127 ? 122.917 1.319 54.980 1.00 65.67 127 GLY C CA 1
ATOM 9349 C C . GLY C 3 127 ? 124.157 1.806 54.252 1.00 67.18 127 GLY C C 1
ATOM 9350 O O . GLY C 3 127 ? 125.259 1.362 54.594 1.00 67.56 127 GLY C O 1
ATOM 9351 N N . CYS C 3 128 ? 124.026 2.710 53.279 1.00 61.30 128 CYS C N 1
ATOM 9352 C CA . CYS C 3 128 ? 125.177 3.160 52.505 1.00 60.43 128 CYS C CA 1
ATOM 9353 C C . CYS C 3 128 ? 125.973 4.233 53.244 1.00 62.03 128 CYS C C 1
ATOM 9354 O O . CYS C 3 128 ? 125.409 5.152 53.844 1.00 61.03 128 CYS C O 1
ATOM 9357 N N . SER C 3 129 ? 127.298 4.125 53.171 1.00 62.89 129 SER C N 1
ATOM 9358 C CA . SER C 3 129 ? 128.189 5.031 53.886 1.00 60.61 129 SER C CA 1
ATOM 9359 C C . SER C 3 129 ? 128.624 6.232 53.058 1.00 55.97 129 SER C C 1
ATOM 9360 O O . SER C 3 129 ? 128.894 7.299 53.626 1.00 54.98 129 SER C O 1
ATOM 9363 N N . ASP C 3 130 ? 128.728 6.077 51.740 1.00 51.63 130 ASP C N 1
ATOM 9364 C CA . ASP C 3 130 ? 129.198 7.142 50.869 1.00 49.09 130 ASP C CA 1
ATOM 9365 C C . ASP C 3 130 ? 128.539 6.995 49.510 1.00 48.59 130 ASP C C 1
ATOM 9366 O O . ASP C 3 130 ? 128.539 5.905 48.934 1.00 47.82 130 ASP C O 1
ATOM 9371 N N . PHE C 3 131 ? 128.011 8.101 48.995 1.00 46.77 131 PHE C N 1
ATOM 9372 C CA . PHE C 3 131 ? 127.575 8.157 47.609 1.00 41.91 131 PHE C CA 1
ATOM 9373 C C . PHE C 3 131 ? 127.540 9.609 47.144 1.00 39.78 131 PHE C C 1
ATOM 9374 O O . PHE C 3 131 ? 127.493 10.541 47.957 1.00 38.20 131 PHE C O 1
ATOM 9382 N N . THR C 3 132 ? 127.547 9.782 45.815 1.00 37.18 132 THR C N 1
ATOM 9383 C CA . THR C 3 132 ? 127.316 11.065 45.159 1.00 38.22 132 THR C CA 1
ATOM 9384 C C . THR C 3 132 ? 126.061 10.945 44.311 1.00 37.15 132 THR C C 1
ATOM 9385 O O . THR C 3 132 ? 126.025 10.159 43.361 1.00 41.40 132 THR C O 1
ATOM 9389 N N . PHE C 3 133 ? 125.041 11.725 44.648 1.00 37.83 133 PHE C N 1
ATOM 9390 C CA . PHE C 3 133 ? 123.798 11.758 43.891 1.00 36.74 133 PHE C CA 1
ATOM 9391 C C . PHE C 3 133 ? 123.849 12.897 42.882 1.00 36.25 133 PHE C C 1
ATOM 9392 O O . PHE C 3 133 ? 124.215 14.026 43.230 1.00 38.23 133 PHE C O 1
ATOM 9400 N N . HIS C 3 134 ? 123.475 12.602 41.641 1.00 36.55 134 HIS C N 1
ATOM 9401 C CA . HIS C 3 134 ? 123.438 13.612 40.584 1.00 37.05 134 HIS C CA 1
ATOM 9402 C C . HIS C 3 134 ? 122.015 14.049 40.277 1.00 35.11 134 HIS C C 1
ATOM 9403 O O . HIS C 3 134 ? 121.696 15.234 40.394 1.00 36.12 134 HIS C O 1
ATOM 9410 N N . TYR C 3 135 ? 121.153 13.116 39.880 1.00 33.87 135 TYR C N 1
ATOM 9411 C CA . TYR C 3 135 ? 119.796 13.484 39.501 1.00 35.91 135 TYR C CA 1
ATOM 9412 C C . TYR C 3 135 ? 118.974 12.229 39.259 1.00 35.94 135 TYR C C 1
ATOM 9413 O O . TYR C 3 135 ? 119.494 11.112 39.167 1.00 35.18 135 TYR C O 1
ATOM 9422 N N . LEU C 3 136 ? 117.674 12.438 39.151 1.00 33.50 136 LEU C N 1
ATOM 9423 C CA . LEU C 3 136 ? 116.773 11.454 38.592 1.00 34.29 136 LEU C CA 1
ATOM 9424 C C . LEU C 3 136 ? 116.260 11.995 37.268 1.00 36.15 136 LEU C C 1
ATOM 9425 O O . LEU C 3 136 ? 116.173 13.215 37.077 1.00 35.53 136 LEU C O 1
ATOM 9430 N N . LYS C 3 137 ? 115.933 11.081 36.351 1.00 32.81 137 LYS C N 1
ATOM 9431 C CA . LYS C 3 137 ? 115.331 11.434 35.070 1.00 33.53 137 LYS C CA 1
ATOM 9432 C C . LYS C 3 137 ? 114.004 10.704 34.918 1.00 35.61 137 LYS C C 1
ATOM 9433 O O . LYS C 3 137 ? 113.949 9.468 34.986 1.00 37.41 137 LYS C O 1
ATOM 9439 N N . LEU C 3 138 ? 112.944 11.474 34.703 1.00 30.28 138 LEU C N 1
ATOM 9440 C CA . LEU C 3 138 ? 111.596 10.961 34.530 1.00 35.42 138 LEU C CA 1
ATOM 9441 C C . LEU C 3 138 ? 111.093 11.374 33.148 1.00 35.51 138 LEU C C 1
ATOM 9442 O O . LEU C 3 138 ? 111.033 12.572 32.840 1.00 35.30 138 LEU C O 1
ATOM 9447 N N . GLU C 3 139 ? 110.730 10.392 32.322 1.00 32.68 139 GLU C N 1
ATOM 9448 C CA . GLU C 3 139 ? 110.287 10.670 30.964 1.00 37.92 139 GLU C CA 1
ATOM 9449 C C . GLU C 3 139 ? 109.229 9.659 30.547 1.00 36.83 139 GLU C C 1
ATOM 9450 O O . GLU C 3 139 ? 109.229 8.508 30.997 1.00 34.81 139 GLU C O 1
ATOM 9456 N N . GLU C 3 140 ? 108.347 10.083 29.654 1.00 38.15 140 GLU C N 1
ATOM 9457 C CA . GLU C 3 140 ? 107.398 9.130 29.106 1.00 42.93 140 GLU C CA 1
ATOM 9458 C C . GLU C 3 140 ? 108.087 8.255 28.072 1.00 42.46 140 GLU C C 1
ATOM 9459 O O . GLU C 3 140 ? 109.090 8.636 27.467 1.00 43.33 140 GLU C O 1
ATOM 9465 N N . VAL C 3 141 ? 107.558 7.054 27.919 1.00 41.67 141 VAL C N 1
ATOM 9466 C CA . VAL C 3 141 ? 108.144 6.041 27.060 1.00 46.54 141 VAL C CA 1
ATOM 9467 C C . VAL C 3 141 ? 107.468 6.129 25.699 1.00 56.60 141 VAL C C 1
ATOM 9468 O O . VAL C 3 141 ? 106.243 5.983 25.594 1.00 57.19 141 VAL C O 1
ATOM 9472 N N . THR C 3 142 ? 108.266 6.388 24.666 1.00 60.44 142 THR C N 1
ATOM 9473 C CA . THR C 3 142 ? 107.785 6.499 23.288 1.00 73.18 142 THR C CA 1
ATOM 9474 C C . THR C 3 142 ? 108.868 6.047 22.308 1.00 79.09 142 THR C C 1
ATOM 9475 O O . THR C 3 142 ? 109.962 6.621 22.271 1.00 88.85 142 THR C O 1
ATOM 9479 N N . ASN C 3 150 ? 125.859 8.049 20.367 1.00 76.09 150 ASN C N 1
ATOM 9480 C CA . ASN C 3 150 ? 126.083 9.142 21.308 1.00 77.55 150 ASN C CA 1
ATOM 9481 C C . ASN C 3 150 ? 126.741 10.354 20.618 1.00 81.03 150 ASN C C 1
ATOM 9482 O O . ASN C 3 150 ? 126.928 10.353 19.391 1.00 79.91 150 ASN C O 1
ATOM 9487 N N . LEU C 3 151 ? 127.086 11.373 21.415 1.00 77.03 151 LEU C N 1
ATOM 9488 C CA . LEU C 3 151 ? 127.574 12.663 20.934 1.00 67.21 151 LEU C CA 1
ATOM 9489 C C . LEU C 3 151 ? 128.736 13.116 21.807 1.00 59.53 151 LEU C C 1
ATOM 9490 O O . LEU C 3 151 ? 128.584 13.208 23.025 1.00 57.43 151 LEU C O 1
ATOM 9495 N N . SER C 3 152 ? 129.884 13.425 21.189 1.00 57.90 152 SER C N 1
ATOM 9496 C CA . SER C 3 152 ? 131.107 13.710 21.938 1.00 51.02 152 SER C CA 1
ATOM 9497 C C . SER C 3 152 ? 131.781 15.018 21.530 1.00 47.75 152 SER C C 1
ATOM 9498 O O . SER C 3 152 ? 131.190 15.824 20.812 1.00 50.43 152 SER C O 1
ATOM 9501 N N . THR C 3 153 ? 133.021 15.236 21.991 1.00 51.63 153 THR C N 1
ATOM 9502 C CA . THR C 3 153 ? 133.779 16.441 21.660 1.00 52.43 153 THR C CA 1
ATOM 9503 C C . THR C 3 153 ? 134.426 16.376 20.280 1.00 55.48 153 THR C C 1
ATOM 9504 O O . THR C 3 153 ? 134.838 17.417 19.755 1.00 56.77 153 THR C O 1
ATOM 9508 N N . GLU C 3 154 ? 134.525 15.187 19.690 1.00 53.96 154 GLU C N 1
ATOM 9509 C CA . GLU C 3 154 ? 135.213 15.029 18.417 1.00 53.90 154 GLU C CA 1
ATOM 9510 C C . GLU C 3 154 ? 134.413 15.650 17.285 1.00 54.28 154 GLU C C 1
ATOM 9511 O O . GLU C 3 154 ? 133.190 15.508 17.215 1.00 53.26 154 GLU C O 1
ATOM 9517 N N . PHE C 3 155 ? 135.121 16.332 16.391 1.00 50.95 155 PHE C N 1
ATOM 9518 C CA . PHE C 3 155 ? 134.569 16.834 15.143 1.00 54.70 155 PHE C CA 1
ATOM 9519 C C . PHE C 3 155 ? 135.618 16.646 14.056 1.00 59.77 155 PHE C C 1
ATOM 9520 O O . PHE C 3 155 ? 136.818 16.555 14.338 1.00 59.04 155 PHE C O 1
ATOM 9528 N N . THR C 3 156 ? 135.172 16.625 12.802 1.00 62.17 156 THR C N 1
ATOM 9529 C CA . THR C 3 156 ? 136.076 16.396 11.682 1.00 63.74 156 THR C CA 1
ATOM 9530 C C . THR C 3 156 ? 136.098 17.578 10.718 1.00 64.28 156 THR C C 1
ATOM 9531 O O . THR C 3 156 ? 135.070 18.217 10.459 1.00 61.72 156 THR C O 1
ATOM 9535 N N . ILE C 3 157 ? 137.296 17.877 10.217 1.00 65.89 157 ILE C N 1
ATOM 9536 C CA . ILE C 3 157 ? 137.520 18.883 9.187 1.00 66.65 157 ILE C CA 1
ATOM 9537 C C . ILE C 3 157 ? 138.069 18.184 7.957 1.00 67.12 157 ILE C C 1
ATOM 9538 O O . ILE C 3 157 ? 139.022 17.406 8.057 1.00 69.18 157 ILE C O 1
ATOM 9543 N N . GLU C 3 158 ? 137.492 18.468 6.805 1.00 68.85 158 GLU C N 1
ATOM 9544 C CA . GLU C 3 158 ? 138.054 17.955 5.570 1.00 76.91 158 GLU C CA 1
ATOM 9545 C C . GLU C 3 158 ? 138.887 19.041 4.898 1.00 79.74 158 GLU C C 1
ATOM 9546 O O . GLU C 3 158 ? 138.699 20.235 5.147 1.00 78.81 158 GLU C O 1
ATOM 9552 N N . GLU C 3 159 ? 139.850 18.617 4.082 1.00 84.21 159 GLU C N 1
ATOM 9553 C CA . GLU C 3 159 ? 140.711 19.578 3.409 1.00 86.66 159 GLU C CA 1
ATOM 9554 C C . GLU C 3 159 ? 139.901 20.404 2.416 1.00 89.63 159 GLU C C 1
ATOM 9555 O O . GLU C 3 159 ? 138.856 19.972 1.916 1.00 87.17 159 GLU C O 1
ATOM 9561 N N . HIS C 3 160 ? 140.393 21.617 2.151 1.00 89.15 160 HIS C N 1
ATOM 9562 C CA . HIS C 3 160 ? 139.734 22.613 1.308 1.00 89.16 160 HIS C CA 1
ATOM 9563 C C . HIS C 3 160 ? 138.436 23.133 1.923 1.00 86.68 160 HIS C C 1
ATOM 9564 O O . HIS C 3 160 ? 137.629 23.761 1.228 1.00 86.91 160 HIS C O 1
ATOM 9571 N N . GLN C 3 161 ? 138.213 22.878 3.214 1.00 84.69 161 GLN C N 1
ATOM 9572 C CA . GLN C 3 161 ? 137.066 23.431 3.921 1.00 75.47 161 GLN C CA 1
ATOM 9573 C C . GLN C 3 161 ? 137.391 24.839 4.401 1.00 70.60 161 GLN C C 1
ATOM 9574 O O . GLN C 3 161 ? 138.421 25.063 5.046 1.00 69.47 161 GLN C O 1
ATOM 9580 N N . ASP C 3 162 ? 136.515 25.791 4.084 1.00 70.64 162 ASP C N 1
ATOM 9581 C CA . ASP C 3 162 ? 136.727 27.181 4.474 1.00 71.19 162 ASP C CA 1
ATOM 9582 C C . ASP C 3 162 ? 136.073 27.533 5.806 1.00 66.01 162 ASP C C 1
ATOM 9583 O O . ASP C 3 162 ? 136.616 28.350 6.560 1.00 62.82 162 ASP C O 1
ATOM 9588 N N . VAL C 3 163 ? 134.924 26.942 6.120 1.00 67.72 163 VAL C N 1
ATOM 9589 C CA . VAL C 3 163 ? 134.186 27.253 7.336 1.00 63.58 163 VAL C CA 1
ATOM 9590 C C . VAL C 3 163 ? 133.971 25.964 8.117 1.00 60.68 163 VAL C C 1
ATOM 9591 O O . VAL C 3 163 ? 133.644 24.918 7.540 1.00 58.13 163 VAL C O 1
ATOM 9595 N N . LEU C 3 164 ? 134.183 26.034 9.425 1.00 50.46 164 LEU C N 1
ATOM 9596 C CA . LEU C 3 164 ? 133.697 25.022 10.350 1.00 55.46 164 LEU C CA 1
ATOM 9597 C C . LEU C 3 164 ? 132.638 25.658 11.244 1.00 51.76 164 LEU C C 1
ATOM 9598 O O . LEU C 3 164 ? 132.915 26.642 11.946 1.00 48.30 164 LEU C O 1
ATOM 9603 N N . ASN C 3 165 ? 131.430 25.112 11.199 1.00 51.89 165 ASN C N 1
ATOM 9604 C CA . ASN C 3 165 ? 130.333 25.561 12.049 1.00 52.51 165 ASN C CA 1
ATOM 9605 C C . ASN C 3 165 ? 130.126 24.509 13.131 1.00 49.38 165 ASN C C 1
ATOM 9606 O O . ASN C 3 165 ? 129.673 23.397 12.851 1.00 50.98 165 ASN C O 1
ATOM 9611 N N . LEU C 3 166 ? 130.502 24.854 14.354 1.00 47.70 166 LEU C N 1
ATOM 9612 C CA . LEU C 3 166 ? 130.436 23.955 15.498 1.00 49.42 166 LEU C CA 1
ATOM 9613 C C . LEU C 3 166 ? 129.171 24.278 16.283 1.00 45.00 166 LEU C C 1
ATOM 9614 O O . LEU C 3 166 ? 129.046 25.372 16.838 1.00 43.33 166 LEU C O 1
ATOM 9619 N N . LEU C 3 167 ? 128.232 23.343 16.322 1.00 45.05 167 LEU C N 1
ATOM 9620 C CA . LEU C 3 167 ? 126.997 23.520 17.081 1.00 46.80 167 LEU C CA 1
ATOM 9621 C C . LEU C 3 167 ? 127.145 22.833 18.435 1.00 42.63 167 LEU C C 1
ATOM 9622 O O . LEU C 3 167 ? 127.199 21.600 18.516 1.00 40.20 167 LEU C O 1
ATOM 9627 N N . LEU C 3 168 ? 127.193 23.636 19.491 1.00 42.33 168 LEU C N 1
ATOM 9628 C CA . LEU C 3 168 ? 127.294 23.126 20.854 1.00 42.14 168 LEU C CA 1
ATOM 9629 C C . LEU C 3 168 ? 125.909 22.649 21.282 1.00 42.59 168 LEU C C 1
ATOM 9630 O O . LEU C 3 168 ? 124.983 23.456 21.414 1.00 41.68 168 LEU C O 1
ATOM 9635 N N . VAL C 3 169 ? 125.755 21.345 21.480 1.00 41.12 169 VAL C N 1
ATOM 9636 C CA . VAL C 3 169 ? 124.462 20.739 21.771 1.00 40.90 169 VAL C CA 1
ATOM 9637 C C . VAL C 3 169 ? 124.378 20.512 23.279 1.00 44.74 169 VAL C C 1
ATOM 9638 O O . VAL C 3 169 ? 125.268 19.883 23.868 1.00 46.28 169 VAL C O 1
ATOM 9642 N N . GLU C 3 170 ? 123.328 21.049 23.913 1.00 42.09 170 GLU C N 1
ATOM 9643 C CA . GLU C 3 170 ? 123.126 20.845 25.342 1.00 44.38 170 GLU C CA 1
ATOM 9644 C C . GLU C 3 170 ? 123.108 19.352 25.640 1.00 48.84 170 GLU C C 1
ATOM 9645 O O . GLU C 3 170 ? 122.547 18.560 24.876 1.00 48.97 170 GLU C O 1
ATOM 9651 N N . LYS C 3 171 ? 123.758 18.975 26.744 1.00 44.87 171 LYS C N 1
ATOM 9652 C CA . LYS C 3 171 ? 123.948 17.565 27.064 1.00 50.16 171 LYS C CA 1
ATOM 9653 C C . LYS C 3 171 ? 122.620 16.826 27.101 1.00 53.72 171 LYS C C 1
ATOM 9654 O O . LYS C 3 171 ? 122.484 15.735 26.537 1.00 55.32 171 LYS C O 1
ATOM 9660 N N . LYS C 3 172 ? 121.619 17.413 27.756 1.00 54.50 172 LYS C N 1
ATOM 9661 C CA . LYS C 3 172 ? 120.322 16.758 27.828 1.00 54.25 172 LYS C CA 1
ATOM 9662 C C . LYS C 3 172 ? 119.648 16.657 26.467 1.00 56.06 172 LYS C C 1
ATOM 9663 O O . LYS C 3 172 ? 118.787 15.790 26.285 1.00 56.70 172 LYS C O 1
ATOM 9669 N N . ASP C 3 173 ? 120.034 17.497 25.505 1.00 50.42 173 ASP C N 1
ATOM 9670 C CA . ASP C 3 173 ? 119.510 17.371 24.154 1.00 51.83 173 ASP C CA 1
ATOM 9671 C C . ASP C 3 173 ? 120.276 16.359 23.322 1.00 57.08 173 ASP C C 1
ATOM 9672 O O . ASP C 3 173 ? 119.715 15.825 22.362 1.00 58.21 173 ASP C O 1
ATOM 9677 N N . SER C 3 174 ? 121.555 16.124 23.637 1.00 57.37 174 SER C N 1
ATOM 9678 C CA . SER C 3 174 ? 122.380 15.277 22.783 1.00 59.32 174 SER C CA 1
ATOM 9679 C C . SER C 3 174 ? 121.851 13.854 22.765 1.00 61.57 174 SER C C 1
ATOM 9680 O O . SER C 3 174 ? 121.866 13.185 21.729 1.00 58.05 174 SER C O 1
ATOM 9683 N N . VAL C 3 175 ? 121.327 13.404 23.894 1.00 65.16 175 VAL C N 1
ATOM 9684 C CA . VAL C 3 175 ? 120.740 12.082 24.060 1.00 65.96 175 VAL C CA 1
ATOM 9685 C C . VAL C 3 175 ? 119.606 11.864 23.059 1.00 68.99 175 VAL C C 1
ATOM 9686 O O . VAL C 3 175 ? 119.157 10.731 22.867 1.00 66.96 175 VAL C O 1
ATOM 9690 N N . TYR C 3 176 ? 119.151 12.943 22.403 1.00 71.30 176 TYR C N 1
ATOM 9691 C CA . TYR C 3 176 ? 117.966 12.902 21.549 1.00 72.04 176 TYR C CA 1
ATOM 9692 C C . TYR C 3 176 ? 118.263 13.290 20.103 1.00 79.17 176 TYR C C 1
ATOM 9693 O O . TYR C 3 176 ? 118.463 12.418 19.250 1.00 88.95 176 TYR C O 1
ATOM 9702 N N . ILE C 3 177 ? 118.315 14.595 19.829 1.00 80.63 177 ILE C N 1
ATOM 9703 C CA . ILE C 3 177 ? 118.458 15.170 18.489 1.00 86.64 177 ILE C CA 1
ATOM 9704 C C . ILE C 3 177 ? 117.201 14.868 17.679 1.00 96.07 177 ILE C C 1
ATOM 9705 O O . ILE C 3 177 ? 117.265 14.298 16.583 1.00 98.61 177 ILE C O 1
ATOM 9710 N N . ASN C 3 178 ? 116.047 15.257 18.222 1.00 100.15 178 ASN C N 1
ATOM 9711 C CA . ASN C 3 178 ? 114.752 15.193 17.544 1.00 105.00 178 ASN C CA 1
ATOM 9712 C C . ASN C 3 178 ? 114.016 16.523 17.687 1.00 101.88 178 ASN C C 1
ATOM 9713 O O . ASN C 3 178 ? 112.847 16.565 18.080 1.00 101.59 178 ASN C O 1
ATOM 9718 N N . LYS C 3 179 ? 114.698 17.648 17.373 1.00 97.83 179 LYS C N 1
ATOM 9719 C CA . LYS C 3 179 ? 114.182 18.974 17.759 1.00 97.26 179 LYS C CA 1
ATOM 9720 C C . LYS C 3 179 ? 114.732 20.058 16.829 1.00 99.32 179 LYS C C 1
ATOM 9721 O O . LYS C 3 179 ? 115.638 20.789 17.217 1.00 103.28 179 LYS C O 1
ATOM 9727 N N . ILE C 3 180 ? 114.163 20.186 15.623 1.00 96.84 180 ILE C N 1
ATOM 9728 C CA . ILE C 3 180 ? 114.473 21.277 14.685 1.00 94.22 180 ILE C CA 1
ATOM 9729 C C . ILE C 3 180 ? 115.973 21.358 14.393 1.00 95.85 180 ILE C C 1
ATOM 9730 O O . ILE C 3 180 ? 116.365 21.576 13.244 1.00 94.65 180 ILE C O 1
ATOM 9735 N N . GLU C 3 181 ? 116.824 21.181 15.410 1.00 97.80 181 GLU C N 1
ATOM 9736 C CA . GLU C 3 181 ? 118.284 21.190 15.293 1.00 94.15 181 GLU C CA 1
ATOM 9737 C C . GLU C 3 181 ? 118.768 19.820 14.836 1.00 99.91 181 GLU C C 1
ATOM 9738 O O . GLU C 3 181 ? 119.769 19.291 15.346 1.00 98.61 181 GLU C O 1
ATOM 9744 N N . SER C 3 182 ? 118.027 19.174 13.931 1.00 100.06 182 SER C N 1
ATOM 9745 C CA . SER C 3 182 ? 118.175 17.747 13.681 1.00 105.82 182 SER C CA 1
ATOM 9746 C C . SER C 3 182 ? 119.164 17.498 12.551 1.00 104.31 182 SER C C 1
ATOM 9747 O O . SER C 3 182 ? 118.950 17.967 11.432 1.00 101.24 182 SER C O 1
ATOM 9750 N N . ILE C 3 183 ? 120.249 16.754 12.857 1.00 105.59 183 ILE C N 1
ATOM 9751 C CA . ILE C 3 183 ? 121.289 16.303 11.923 1.00 100.29 183 ILE C CA 1
ATOM 9752 C C . ILE C 3 183 ? 121.771 17.453 11.040 1.00 99.32 183 ILE C C 1
ATOM 9753 O O . ILE C 3 183 ? 122.216 17.232 9.906 1.00 101.02 183 ILE C O 1
ATOM 9758 N N . SER C 3 184 ? 121.692 18.685 11.559 1.00 95.93 184 SER C N 1
ATOM 9759 C CA . SER C 3 184 ? 122.071 19.950 10.905 1.00 93.64 184 SER C CA 1
ATOM 9760 C C . SER C 3 184 ? 120.991 20.467 9.958 1.00 94.20 184 SER C C 1
ATOM 9761 O O . SER C 3 184 ? 121.190 21.522 9.323 1.00 91.05 184 SER C O 1
ATOM 9764 N N . GLN C 3 185 ? 119.841 19.799 9.851 1.00 93.36 185 GLN C N 1
ATOM 9765 C CA . GLN C 3 185 ? 118.869 20.215 8.851 1.00 85.95 185 GLN C CA 1
ATOM 9766 C C . GLN C 3 185 ? 118.235 21.532 9.299 1.00 90.30 185 GLN C C 1
ATOM 9767 O O . GLN C 3 185 ? 117.059 21.583 9.685 1.00 91.38 185 GLN C O 1
ATOM 9773 N N . LEU C 3 186 ? 119.058 22.598 9.251 1.00 88.04 186 LEU C N 1
ATOM 9774 C CA . LEU C 3 186 ? 118.710 23.946 9.676 1.00 88.07 186 LEU C CA 1
ATOM 9775 C C . LEU C 3 186 ? 118.812 24.839 8.465 1.00 84.60 186 LEU C C 1
ATOM 9776 O O . LEU C 3 186 ? 117.924 24.812 7.600 1.00 80.23 186 LEU C O 1
ATOM 9781 N N . GLN C 3 187 ? 119.872 25.639 8.323 1.00 85.75 187 GLN C N 1
ATOM 9782 C CA . GLN C 3 187 ? 120.115 26.486 7.171 1.00 83.57 187 GLN C CA 1
ATOM 9783 C C . GLN C 3 187 ? 121.603 26.513 6.843 1.00 76.18 187 GLN C C 1
ATOM 9784 O O . GLN C 3 187 ? 122.036 27.380 6.073 1.00 69.72 187 GLN C O 1
ATOM 9790 N N . GLN C 3 188 ? 122.396 25.593 7.404 1.00 75.08 188 GLN C N 1
ATOM 9791 C CA . GLN C 3 188 ? 123.834 25.542 7.171 1.00 74.12 188 GLN C CA 1
ATOM 9792 C C . GLN C 3 188 ? 124.349 24.116 7.317 1.00 67.27 188 GLN C C 1
ATOM 9793 O O . GLN C 3 188 ? 123.629 23.202 7.725 1.00 73.02 188 GLN C O 1
ATOM 9799 N N . LYS C 3 189 ? 125.615 23.951 6.950 1.00 69.48 189 LYS C N 1
ATOM 9800 C CA . LYS C 3 189 ? 126.452 22.829 7.350 1.00 74.53 189 LYS C CA 1
ATOM 9801 C C . LYS C 3 189 ? 126.913 23.028 8.794 1.00 72.78 189 LYS C C 1
ATOM 9802 O O . LYS C 3 189 ? 127.156 24.159 9.228 1.00 72.66 189 LYS C O 1
ATOM 9808 N N . VAL C 3 190 ? 127.040 21.929 9.545 1.00 68.57 190 VAL C N 1
ATOM 9809 C CA . VAL C 3 190 ? 127.406 22.034 10.955 1.00 58.45 190 VAL C CA 1
ATOM 9810 C C . VAL C 3 190 ? 127.966 20.708 11.458 1.00 59.67 190 VAL C C 1
ATOM 9811 O O . VAL C 3 190 ? 127.645 19.637 10.934 1.00 61.06 190 VAL C O 1
ATOM 9815 N N . GLU C 3 191 ? 128.802 20.789 12.495 1.00 55.93 191 GLU C N 1
ATOM 9816 C CA . GLU C 3 191 ? 129.268 19.642 13.266 1.00 54.72 191 GLU C CA 1
ATOM 9817 C C . GLU C 3 191 ? 128.721 19.754 14.689 1.00 53.87 191 GLU C C 1
ATOM 9818 O O . GLU C 3 191 ? 128.946 20.764 15.367 1.00 50.76 191 GLU C O 1
ATOM 9824 N N . LEU C 3 192 ? 128.015 18.719 15.140 1.00 49.48 192 LEU C N 1
ATOM 9825 C CA . LEU C 3 192 ? 127.446 18.697 16.480 1.00 51.43 192 LEU C CA 1
ATOM 9826 C C . LEU C 3 192 ? 128.434 18.122 17.483 1.00 52.32 192 LEU C C 1
ATOM 9827 O O . LEU C 3 192 ? 129.022 17.061 17.249 1.00 52.69 192 LEU C O 1
ATOM 9832 N N . VAL C 3 193 ? 128.586 18.804 18.616 1.00 46.17 193 VAL C N 1
ATOM 9833 C CA . VAL C 3 193 ? 129.372 18.278 19.718 1.00 48.16 193 VAL C CA 1
ATOM 9834 C C . VAL C 3 193 ? 128.585 18.467 21.005 1.00 46.80 193 VAL C C 1
ATOM 9835 O O . VAL C 3 193 ? 127.648 19.266 21.082 1.00 44.28 193 VAL C O 1
ATOM 9839 N N . SER C 3 194 ? 128.961 17.688 22.014 1.00 47.61 194 SER C N 1
ATOM 9840 C CA . SER C 3 194 ? 128.325 17.775 23.318 1.00 45.59 194 SER C CA 1
ATOM 9841 C C . SER C 3 194 ? 129.264 17.165 24.347 1.00 51.66 194 SER C C 1
ATOM 9842 O O . SER C 3 194 ? 130.321 16.628 24.011 1.00 48.97 194 SER C O 1
ATOM 9845 N N . ASN C 3 195 ? 128.871 17.279 25.609 1.00 51.43 195 ASN C N 1
ATOM 9846 C CA . ASN C 3 195 ? 129.590 16.613 26.687 1.00 55.13 195 ASN C CA 1
ATOM 9847 C C . ASN C 3 195 ? 129.298 15.116 26.638 1.00 56.19 195 ASN C C 1
ATOM 9848 O O . ASN C 3 195 ? 128.128 14.718 26.593 1.00 56.93 195 ASN C O 1
ATOM 9853 N N . PRO C 3 196 ? 130.319 14.259 26.632 1.00 55.51 196 PRO C N 1
ATOM 9854 C CA . PRO C 3 196 ? 130.072 12.817 26.535 1.00 56.33 196 PRO C CA 1
ATOM 9855 C C . PRO C 3 196 ? 129.894 12.106 27.868 1.00 56.49 196 PRO C C 1
ATOM 9856 O O . PRO C 3 196 ? 129.464 10.943 27.863 1.00 53.21 196 PRO C O 1
ATOM 9860 N N . SER C 3 197 ? 130.184 12.764 28.993 1.00 52.51 197 SER C N 1
ATOM 9861 C CA . SER C 3 197 ? 130.087 12.122 30.293 1.00 57.26 197 SER C CA 1
ATOM 9862 C C . SER C 3 197 ? 128.626 11.857 30.666 1.00 56.89 197 SER C C 1
ATOM 9863 O O . SER C 3 197 ? 127.681 12.344 30.033 1.00 57.44 197 SER C O 1
ATOM 9866 N N . LEU C 3 198 ? 128.447 11.051 31.706 1.00 56.50 198 LEU C N 1
ATOM 9867 C CA . LEU C 3 198 ? 127.104 10.722 32.164 1.00 65.81 198 LEU C CA 1
ATOM 9868 C C . LEU C 3 198 ? 126.551 11.730 33.155 1.00 59.79 198 LEU C C 1
ATOM 9869 O O . LEU C 3 198 ? 125.330 11.913 33.236 1.00 61.02 198 LEU C O 1
ATOM 9874 N N . ASN C 3 199 ? 127.415 12.406 33.891 1.00 54.86 199 ASN C N 1
ATOM 9875 C CA . ASN C 3 199 ? 127.006 13.293 34.968 1.00 57.49 199 ASN C CA 1
ATOM 9876 C C . ASN C 3 199 ? 126.781 14.738 34.530 1.00 59.29 199 ASN C C 1
ATOM 9877 O O . ASN C 3 199 ? 125.862 15.391 35.035 1.00 57.64 199 ASN C O 1
ATOM 9882 N N . SER C 3 200 ? 127.606 15.236 33.609 1.00 52.33 200 SER C N 1
ATOM 9883 C CA . SER C 3 200 ? 127.897 16.661 33.494 1.00 54.46 200 SER C CA 1
ATOM 9884 C C . SER C 3 200 ? 127.145 17.351 32.352 1.00 51.42 200 SER C C 1
ATOM 9885 O O . SER C 3 200 ? 126.997 16.797 31.258 1.00 50.29 200 SER C O 1
ATOM 9888 N N . ASP C 3 201 ? 126.701 18.583 32.613 1.00 49.24 201 ASP C N 1
ATOM 9889 C CA . ASP C 3 201 ? 126.068 19.441 31.617 1.00 50.50 201 ASP C CA 1
ATOM 9890 C C . ASP C 3 201 ? 127.020 20.475 31.033 1.00 47.39 201 ASP C C 1
ATOM 9891 O O . ASP C 3 201 ? 126.598 21.280 30.196 1.00 43.29 201 ASP C O 1
ATOM 9896 N N . SER C 3 202 ? 128.274 20.504 31.478 1.00 45.15 202 SER C N 1
ATOM 9897 C CA . SER C 3 202 ? 129.176 21.558 31.044 1.00 46.98 202 SER C CA 1
ATOM 9898 C C . SER C 3 202 ? 129.609 21.333 29.607 1.00 46.02 202 SER C C 1
ATOM 9899 O O . SER C 3 202 ? 129.810 20.194 29.170 1.00 44.74 202 SER C O 1
ATOM 9902 N N . LEU C 3 203 ? 129.746 22.432 28.872 1.00 42.21 203 LEU C N 1
ATOM 9903 C CA . LEU C 3 203 ? 130.307 22.398 27.532 1.00 46.42 203 LEU C CA 1
ATOM 9904 C C . LEU C 3 203 ? 131.663 23.089 27.460 1.00 43.32 203 LEU C C 1
ATOM 9905 O O . LEU C 3 203 ? 132.196 23.282 26.367 1.00 41.82 203 LEU C O 1
ATOM 9910 N N . ILE C 3 204 ? 132.226 23.473 28.600 1.00 42.51 204 ILE C N 1
ATOM 9911 C CA . ILE C 3 204 ? 133.600 23.946 28.677 1.00 43.42 204 ILE C CA 1
ATOM 9912 C C . ILE C 3 204 ? 134.440 22.717 28.992 1.00 45.54 204 ILE C C 1
ATOM 9913 O O . ILE C 3 204 ? 134.510 22.279 30.139 1.00 49.90 204 ILE C O 1
ATOM 9918 N N . LEU C 3 205 ? 135.037 22.125 27.959 1.00 45.94 205 LEU C N 1
ATOM 9919 C CA . LEU C 3 205 ? 135.676 20.817 28.081 1.00 46.10 205 LEU C CA 1
ATOM 9920 C C . LEU C 3 205 ? 137.119 20.885 27.596 1.00 52.20 205 LEU C C 1
ATOM 9921 O O . LEU C 3 205 ? 137.372 21.284 26.442 1.00 49.55 205 LEU C O 1
ATOM 9926 N N . PRO C 3 206 ? 138.083 20.486 28.429 1.00 50.78 206 PRO C N 1
ATOM 9927 C CA . PRO C 3 206 ? 139.489 20.477 27.995 1.00 51.73 206 PRO C CA 1
ATOM 9928 C C . PRO C 3 206 ? 139.713 19.719 26.703 1.00 53.35 206 PRO C C 1
ATOM 9929 O O . PRO C 3 206 ? 140.591 20.105 25.915 1.00 52.67 206 PRO C O 1
ATOM 9933 N N . GLU C 3 207 ? 138.921 18.673 26.442 1.00 50.51 207 GLU C N 1
ATOM 9934 C CA . GLU C 3 207 ? 139.085 17.916 25.202 1.00 57.26 207 GLU C CA 1
ATOM 9935 C C . GLU C 3 207 ? 138.548 18.673 23.991 1.00 53.66 207 GLU C C 1
ATOM 9936 O O . GLU C 3 207 ? 138.999 18.435 22.866 1.00 51.86 207 GLU C O 1
ATOM 9942 N N . LEU C 3 208 ? 137.601 19.586 24.193 1.00 52.79 208 LEU C N 1
ATOM 9943 C CA . LEU C 3 208 ? 137.100 20.390 23.082 1.00 51.57 208 LEU C CA 1
ATOM 9944 C C . LEU C 3 208 ? 137.980 21.613 22.848 1.00 47.68 208 LEU C C 1
ATOM 9945 O O . LEU C 3 208 ? 138.222 21.999 21.698 1.00 45.28 208 LEU C O 1
ATOM 9950 N N . GLU C 3 209 ? 138.452 22.231 23.932 1.00 47.48 209 GLU C N 1
ATOM 9951 C CA . GLU C 3 209 ? 139.478 23.263 23.828 1.00 50.62 209 GLU C CA 1
ATOM 9952 C C . GLU C 3 209 ? 140.705 22.732 23.095 1.00 52.71 209 GLU C C 1
ATOM 9953 O O . GLU C 3 209 ? 141.240 23.388 22.192 1.00 51.20 209 GLU C O 1
ATOM 9959 N N . LYS C 3 210 ? 141.157 21.533 23.469 1.00 51.66 210 LYS C N 1
ATOM 9960 C CA . LYS C 3 210 ? 142.278 20.908 22.777 1.00 55.94 210 LYS C CA 1
ATOM 9961 C C . LYS C 3 210 ? 141.938 20.622 21.315 1.00 53.58 210 LYS C C 1
ATOM 9962 O O . LYS C 3 210 ? 142.778 20.813 20.426 1.00 51.68 210 LYS C O 1
ATOM 9968 N N . GLY C 3 211 ? 140.711 20.171 21.043 1.00 50.56 211 GLY C N 1
ATOM 9969 C CA . GLY C 3 211 ? 140.327 19.894 19.667 1.00 49.87 211 GLY C CA 1
ATOM 9970 C C . GLY C 3 211 ? 140.289 21.141 18.798 1.00 51.65 211 GLY C C 1
ATOM 9971 O O . GLY C 3 211 ? 140.688 21.109 17.629 1.00 51.84 211 GLY C O 1
ATOM 9972 N N . LEU C 3 212 ? 139.799 22.252 19.353 1.00 50.88 212 LEU C N 1
ATOM 9973 C CA . LEU C 3 212 ? 139.794 23.523 18.635 1.00 49.43 212 LEU C CA 1
ATOM 9974 C C . LEU C 3 212 ? 141.210 24.033 18.395 1.00 51.53 212 LEU C C 1
ATOM 9975 O O . LEU C 3 212 ? 141.500 24.605 17.336 1.00 46.70 212 LEU C O 1
ATOM 9980 N N . GLU C 3 213 ? 142.085 23.884 19.391 1.00 49.65 213 GLU C N 1
ATOM 9981 C CA . GLU C 3 213 ? 143.468 24.320 19.240 1.00 53.71 213 GLU C CA 1
ATOM 9982 C C . GLU C 3 213 ? 144.153 23.574 18.101 1.00 53.77 213 GLU C C 1
ATOM 9983 O O . GLU C 3 213 ? 144.807 24.189 17.247 1.00 48.46 213 GLU C O 1
ATOM 9989 N N . ASP C 3 214 ? 144.010 22.240 18.081 1.00 49.60 214 ASP C N 1
ATOM 9990 C CA . ASP C 3 214 ? 144.562 21.433 16.999 1.00 45.32 214 ASP C CA 1
ATOM 9991 C C . ASP C 3 214 ? 144.002 21.866 15.650 1.00 51.07 214 ASP C C 1
ATOM 9992 O O . ASP C 3 214 ? 144.749 22.045 14.680 1.00 50.58 214 ASP C O 1
ATOM 9997 N N . ALA C 3 215 ? 142.678 22.019 15.565 1.00 49.55 215 ALA C N 1
ATOM 9998 C CA . ALA C 3 215 ? 142.065 22.452 14.316 1.00 47.59 215 ALA C CA 1
ATOM 9999 C C . ALA C 3 215 ? 142.687 23.752 13.820 1.00 51.81 215 ALA C C 1
ATOM 10000 O O . ALA C 3 215 ? 142.981 23.893 12.626 1.00 50.78 215 ALA C O 1
ATOM 10002 N N . LEU C 3 216 ? 142.934 24.701 14.732 1.00 51.28 216 LEU C N 1
ATOM 10003 C CA . LEU C 3 216 ? 143.396 26.026 14.322 1.00 52.11 216 LEU C CA 1
ATOM 10004 C C . LEU C 3 216 ? 144.862 26.024 13.904 1.00 52.97 216 LEU C C 1
ATOM 10005 O O . LEU C 3 216 ? 145.268 26.861 13.088 1.00 50.99 216 LEU C O 1
ATOM 10010 N N . LYS C 3 217 ? 145.664 25.108 14.455 1.00 49.11 217 LYS C N 1
ATOM 10011 C CA . LYS C 3 217 ? 147.033 24.918 13.989 1.00 49.16 217 LYS C CA 1
ATOM 10012 C C . LYS C 3 217 ? 147.065 24.173 12.653 1.00 50.28 217 LYS C C 1
ATOM 10013 O O . LYS C 3 217 ? 147.698 24.634 11.695 1.00 50.55 217 LYS C O 1
ATOM 10019 N N . VAL C 3 218 ? 146.362 23.039 12.556 1.00 48.04 218 VAL C N 1
ATOM 10020 C CA . VAL C 3 218 ? 146.465 22.202 11.361 1.00 49.67 218 VAL C CA 1
ATOM 10021 C C . VAL C 3 218 ? 145.812 22.873 10.152 1.00 53.91 218 VAL C C 1
ATOM 10022 O O . VAL C 3 218 ? 146.329 22.788 9.030 1.00 53.50 218 VAL C O 1
ATOM 10026 N N . PHE C 3 219 ? 144.664 23.535 10.350 1.00 54.20 219 PHE C N 1
ATOM 10027 C CA . PHE C 3 219 ? 143.935 24.224 9.286 1.00 51.92 219 PHE C CA 1
ATOM 10028 C C . PHE C 3 219 ? 143.957 25.721 9.551 1.00 54.39 219 PHE C C 1
ATOM 10029 O O . PHE C 3 219 ? 142.906 26.324 9.806 1.00 51.58 219 PHE C O 1
ATOM 10037 N N . PRO C 3 220 ? 145.122 26.366 9.476 1.00 57.28 220 PRO C N 1
ATOM 10038 C CA . PRO C 3 220 ? 145.242 27.726 10.012 1.00 55.34 220 PRO C CA 1
ATOM 10039 C C . PRO C 3 220 ? 144.535 28.772 9.172 1.00 57.32 220 PRO C C 1
ATOM 10040 O O . PRO C 3 220 ? 144.555 29.955 9.528 1.00 59.71 220 PRO C O 1
ATOM 10044 N N . ASN C 3 221 ? 143.902 28.391 8.075 1.00 54.01 221 ASN C N 1
ATOM 10045 C CA . ASN C 3 221 ? 143.122 29.356 7.332 1.00 61.70 221 ASN C CA 1
ATOM 10046 C C . ASN C 3 221 ? 141.621 29.206 7.551 1.00 66.24 221 ASN C C 1
ATOM 10047 O O . ASN C 3 221 ? 140.859 30.095 7.145 1.00 62.86 221 ASN C O 1
ATOM 10052 N N . ILE C 3 222 ? 141.178 28.131 8.211 1.00 59.76 222 ILE C N 1
ATOM 10053 C CA . ILE C 3 222 ? 139.747 27.877 8.327 1.00 58.87 222 ILE C CA 1
ATOM 10054 C C . ILE C 3 222 ? 139.112 28.880 9.282 1.00 55.90 222 ILE C C 1
ATOM 10055 O O . ILE C 3 222 ? 139.743 29.364 10.232 1.00 56.24 222 ILE C O 1
ATOM 10060 N N . LYS C 3 223 ? 137.858 29.222 9.001 1.00 54.60 223 LYS C N 1
ATOM 10061 C CA . LYS C 3 223 ? 137.032 29.984 9.926 1.00 56.86 223 LYS C CA 1
ATOM 10062 C C . LYS C 3 223 ? 136.214 29.014 10.769 1.00 55.08 223 LYS C C 1
ATOM 10063 O O . LYS C 3 223 ? 135.553 28.118 10.230 1.00 55.09 223 LYS C O 1
ATOM 10069 N N . ILE C 3 224 ? 136.284 29.176 12.087 1.00 52.20 224 ILE C N 1
ATOM 10070 C CA . ILE C 3 224 ? 135.479 28.397 13.018 1.00 48.35 224 ILE C CA 1
ATOM 10071 C C . ILE C 3 224 ? 134.451 29.323 13.654 1.00 47.97 224 ILE C C 1
ATOM 10072 O O . ILE C 3 224 ? 134.801 30.356 14.240 1.00 49.68 224 ILE C O 1
ATOM 10077 N N . ASN C 3 225 ? 133.184 28.963 13.515 1.00 48.25 225 ASN C N 1
ATOM 10078 C CA . ASN C 3 225 ? 132.096 29.586 14.249 1.00 46.69 225 ASN C CA 1
ATOM 10079 C C . ASN C 3 225 ? 131.574 28.589 15.276 1.00 46.55 225 ASN C C 1
ATOM 10080 O O . ASN C 3 225 ? 131.343 27.416 14.953 1.00 46.38 225 ASN C O 1
ATOM 10085 N N . VAL C 3 226 ? 131.420 29.042 16.512 1.00 44.12 226 VAL C N 1
ATOM 10086 C CA . VAL C 3 226 ? 130.859 28.223 17.579 1.00 41.23 226 VAL C CA 1
ATOM 10087 C C . VAL C 3 226 ? 129.474 28.781 17.887 1.00 40.47 226 VAL C C 1
ATOM 10088 O O . VAL C 3 226 ? 129.344 29.925 18.345 1.00 37.60 226 VAL C O 1
ATOM 10092 N N . ILE C 3 227 ? 128.442 27.985 17.574 1.00 41.07 227 ILE C N 1
ATOM 10093 C CA . ILE C 3 227 ? 127.034 28.351 17.716 1.00 38.46 227 ILE C CA 1
ATOM 10094 C C . ILE C 3 227 ? 126.435 27.622 18.914 1.00 42.85 227 ILE C C 1
ATOM 10095 O O . ILE C 3 227 ? 126.650 26.414 19.092 1.00 41.48 227 ILE C O 1
ATOM 10100 N N . ALA C 3 228 ? 125.648 28.347 19.713 1.00 44.67 228 ALA C N 1
ATOM 10101 C CA . ALA C 3 228 ? 124.909 27.749 20.819 1.00 40.87 228 ALA C CA 1
ATOM 10102 C C . ALA C 3 228 ? 123.517 28.364 20.924 1.00 40.57 228 ALA C C 1
ATOM 10103 O O . ALA C 3 228 ? 123.248 29.441 20.389 1.00 40.17 228 ALA C O 1
ATOM 10105 N N . TYR C 3 229 ? 122.634 27.657 21.641 1.00 41.29 229 TYR C N 1
ATOM 10106 C CA . TYR C 3 229 ? 121.234 28.042 21.807 1.00 37.85 229 TYR C CA 1
ATOM 10107 C C . TYR C 3 229 ? 120.702 27.921 23.236 1.00 40.68 229 TYR C C 1
ATOM 10108 O O . TYR C 3 229 ? 119.570 28.353 23.483 1.00 40.31 229 TYR C O 1
ATOM 10117 N N . GLY C 3 230 ? 121.450 27.308 24.164 1.00 39.85 230 GLY C N 1
ATOM 10118 C CA . GLY C 3 230 ? 121.007 27.134 25.532 1.00 36.81 230 GLY C CA 1
ATOM 10119 C C . GLY C 3 230 ? 122.070 27.628 26.497 1.00 37.35 230 GLY C C 1
ATOM 10120 O O . GLY C 3 230 ? 123.148 28.060 26.088 1.00 36.96 230 GLY C O 1
ATOM 10121 N N . THR C 3 231 ? 121.756 27.514 27.793 1.00 35.22 231 THR C N 1
ATOM 10122 C CA . THR C 3 231 ? 122.512 28.250 28.801 1.00 34.96 231 THR C CA 1
ATOM 10123 C C . THR C 3 231 ? 123.965 27.779 28.876 1.00 36.78 231 THR C C 1
ATOM 10124 O O . THR C 3 231 ? 124.889 28.601 28.915 1.00 34.48 231 THR C O 1
ATOM 10128 N N . GLN C 3 232 ? 124.199 26.464 28.885 1.00 35.29 232 GLN C N 1
ATOM 10129 C CA . GLN C 3 232 ? 125.575 25.991 29.027 1.00 35.05 232 GLN C CA 1
ATOM 10130 C C . GLN C 3 232 ? 126.373 26.161 27.735 1.00 38.82 232 GLN C C 1
ATOM 10131 O O . GLN C 3 232 ? 127.571 26.471 27.783 1.00 35.62 232 GLN C O 1
ATOM 10137 N N . GLY C 3 233 ? 125.730 25.968 26.577 1.00 39.15 233 GLY C N 1
ATOM 10138 C CA . GLY C 3 233 ? 126.413 26.220 25.316 1.00 36.96 233 GLY C CA 1
ATOM 10139 C C . GLY C 3 233 ? 126.760 27.687 25.131 1.00 36.79 233 GLY C C 1
ATOM 10140 O O . GLY C 3 233 ? 127.867 28.026 24.705 1.00 39.43 233 GLY C O 1
ATOM 10141 N N . ASN C 3 234 ? 125.808 28.578 25.424 1.00 37.42 234 ASN C N 1
ATOM 10142 C CA . ASN C 3 234 ? 126.091 30.007 25.328 1.00 37.97 234 ASN C CA 1
ATOM 10143 C C . ASN C 3 234 ? 127.253 30.380 26.235 1.00 36.27 234 ASN C C 1
ATOM 10144 O O . ASN C 3 234 ? 128.113 31.179 25.861 1.00 37.95 234 ASN C O 1
ATOM 10149 N N . PHE C 3 235 ? 127.292 29.803 27.436 1.00 36.18 235 PHE C N 1
ATOM 10150 C CA . PHE C 3 235 ? 128.382 30.085 28.363 1.00 37.66 235 PHE C CA 1
ATOM 10151 C C . PHE C 3 235 ? 129.704 29.552 27.826 1.00 39.82 235 PHE C C 1
ATOM 10152 O O . PHE C 3 235 ? 130.706 30.273 27.789 1.00 40.18 235 PHE C O 1
ATOM 10160 N N . ALA C 3 236 ? 129.722 28.284 27.406 1.00 36.80 236 ALA C N 1
ATOM 10161 C CA . ALA C 3 236 ? 130.919 27.719 26.797 1.00 38.92 236 ALA C CA 1
ATOM 10162 C C . ALA C 3 236 ? 131.367 28.524 25.579 1.00 41.55 236 ALA C C 1
ATOM 10163 O O . ALA C 3 236 ? 132.561 28.818 25.430 1.00 41.41 236 ALA C O 1
ATOM 10165 N N . ALA C 3 237 ? 130.426 28.892 24.701 1.00 39.08 237 ALA C N 1
ATOM 10166 C CA . ALA C 3 237 ? 130.784 29.666 23.513 1.00 37.77 237 ALA C CA 1
ATOM 10167 C C . ALA C 3 237 ? 131.485 30.967 23.885 1.00 41.20 237 ALA C C 1
ATOM 10168 O O . ALA C 3 237 ? 132.446 31.369 23.222 1.00 41.42 237 ALA C O 1
ATOM 10170 N N . LEU C 3 238 ? 131.025 31.642 24.941 1.00 39.86 238 LEU C N 1
ATOM 10171 C CA . LEU C 3 238 ? 131.710 32.852 25.383 1.00 41.16 238 LEU C CA 1
ATOM 10172 C C . LEU C 3 238 ? 133.137 32.538 25.802 1.00 44.10 238 LEU C C 1
ATOM 10173 O O . LEU C 3 238 ? 134.058 33.323 25.546 1.00 43.52 238 LEU C O 1
ATOM 10178 N N . TYR C 3 239 ? 133.333 31.389 26.454 1.00 42.45 239 TYR C N 1
ATOM 10179 C CA . TYR C 3 239 ? 134.647 31.019 26.962 1.00 43.21 239 TYR C CA 1
ATOM 10180 C C . TYR C 3 239 ? 135.600 30.689 25.819 1.00 43.63 239 TYR C C 1
ATOM 10181 O O . TYR C 3 239 ? 136.753 31.139 25.800 1.00 41.92 239 TYR C O 1
ATOM 10190 N N . TYR C 3 240 ? 135.138 29.883 24.866 1.00 40.46 240 TYR C N 1
ATOM 10191 C CA . TYR C 3 240 ? 135.967 29.574 23.711 1.00 44.15 240 TYR C CA 1
ATOM 10192 C C . TYR C 3 240 ? 136.359 30.849 22.958 1.00 46.51 240 TYR C C 1
ATOM 10193 O O . TYR C 3 240 ? 137.515 30.995 22.539 1.00 45.47 240 TYR C O 1
ATOM 10202 N N . ALA C 3 241 ? 135.426 31.804 22.821 1.00 40.39 241 ALA C N 1
ATOM 10203 C CA . ALA C 3 241 ? 135.733 33.032 22.096 1.00 43.43 241 ALA C CA 1
ATOM 10204 C C . ALA C 3 241 ? 136.782 33.866 22.819 1.00 46.45 241 ALA C C 1
ATOM 10205 O O . ALA C 3 241 ? 137.565 34.566 22.170 1.00 47.27 241 ALA C O 1
ATOM 10207 N N . LYS C 3 242 ? 136.831 33.804 24.147 1.00 40.43 242 LYS C N 1
ATOM 10208 C CA . LYS C 3 242 ? 137.863 34.564 24.826 1.00 45.23 242 LYS C CA 1
ATOM 10209 C C . LYS C 3 242 ? 139.224 33.891 24.686 1.00 48.31 242 LYS C C 1
ATOM 10210 O O . LYS C 3 242 ? 140.248 34.576 24.582 1.00 47.12 242 LYS C O 1
ATOM 10216 N N . LYS C 3 243 ? 139.250 32.562 24.642 1.00 46.91 243 LYS C N 1
ATOM 10217 C CA . LYS C 3 243 ? 140.502 31.845 24.453 1.00 46.76 243 LYS C CA 1
ATOM 10218 C C . LYS C 3 243 ? 140.995 31.878 23.009 1.00 47.01 243 LYS C C 1
ATOM 10219 O O . LYS C 3 243 ? 142.202 31.743 22.797 1.00 45.90 243 LYS C O 1
ATOM 10225 N N . PHE C 3 244 ? 140.108 32.052 22.021 1.00 44.19 244 PHE C N 1
ATOM 10226 C CA . PHE C 3 244 ? 140.466 31.975 20.600 1.00 41.48 244 PHE C CA 1
ATOM 10227 C C . PHE C 3 244 ? 139.888 33.151 19.825 1.00 42.84 244 PHE C C 1
ATOM 10228 O O . PHE C 3 244 ? 138.826 33.035 19.204 1.00 45.59 244 PHE C O 1
ATOM 10236 N N . PRO C 3 245 ? 140.586 34.289 19.803 1.00 44.10 245 PRO C N 1
ATOM 10237 C CA . PRO C 3 245 ? 140.113 35.438 19.009 1.00 44.36 245 PRO C CA 1
ATOM 10238 C C . PRO C 3 245 ? 139.839 35.129 17.544 1.00 46.70 245 PRO C C 1
ATOM 10239 O O . PRO C 3 245 ? 139.139 35.908 16.888 1.00 48.56 245 PRO C O 1
ATOM 10243 N N . ARG C 3 246 ? 140.371 34.030 17.002 1.00 48.84 246 ARG C N 1
ATOM 10244 C CA . ARG C 3 246 ? 140.136 33.715 15.597 1.00 46.20 246 ARG C CA 1
ATOM 10245 C C . ARG C 3 246 ? 138.729 33.188 15.340 1.00 50.49 246 ARG C C 1
ATOM 10246 O O . ARG C 3 246 ? 138.243 33.281 14.209 1.00 52.08 246 ARG C O 1
ATOM 10254 N N . ILE C 3 247 ? 138.058 32.638 16.348 1.00 48.24 247 ILE C N 1
ATOM 10255 C CA . ILE C 3 247 ? 136.724 32.093 16.127 1.00 49.29 247 ILE C CA 1
ATOM 10256 C C . ILE C 3 247 ? 135.670 33.159 16.428 1.00 47.43 247 ILE C C 1
ATOM 10257 O O . ILE C 3 247 ? 135.920 34.158 17.110 1.00 48.09 247 ILE C O 1
ATOM 10262 N N . THR C 3 248 ? 134.476 32.959 15.884 1.00 46.54 248 THR C N 1
ATOM 10263 C CA . THR C 3 248 ? 133.325 33.792 16.197 1.00 47.89 248 THR C CA 1
ATOM 10264 C C . THR C 3 248 ? 132.309 32.950 16.955 1.00 47.10 248 THR C C 1
ATOM 10265 O O . THR C 3 248 ? 132.009 31.814 16.561 1.00 43.59 248 THR C O 1
ATOM 10269 N N . ALA C 3 249 ? 131.810 33.496 18.052 1.00 43.58 249 ALA C N 1
ATOM 10270 C CA . ALA C 3 249 ? 130.762 32.862 18.830 1.00 43.24 249 ALA C CA 1
ATOM 10271 C C . ALA C 3 249 ? 129.418 33.428 18.405 1.00 41.73 249 ALA C C 1
ATOM 10272 O O . ALA C 3 249 ? 129.273 34.642 18.232 1.00 41.85 249 ALA C O 1
ATOM 10274 N N . TYR C 3 250 ? 128.436 32.548 18.240 1.00 41.52 250 TYR C N 1
ATOM 10275 C CA . TYR C 3 250 ? 127.050 32.953 18.016 1.00 37.59 250 TYR C CA 1
ATOM 10276 C C . TYR C 3 250 ? 126.209 32.392 19.155 1.00 40.98 250 TYR C C 1
ATOM 10277 O O . TYR C 3 250 ? 126.104 31.169 19.312 1.00 40.60 250 TYR C O 1
ATOM 10286 N N . ILE C 3 251 ? 125.645 33.289 19.966 1.00 38.62 251 ILE C N 1
ATOM 10287 C CA . ILE C 3 251 ? 124.810 32.928 21.105 1.00 39.63 251 ILE C CA 1
ATOM 10288 C C . ILE C 3 251 ? 123.474 33.649 20.991 1.00 39.32 251 ILE C C 1
ATOM 10289 O O . ILE C 3 251 ? 123.388 34.742 20.424 1.00 39.82 251 ILE C O 1
ATOM 10294 N N . ASN C 3 252 ? 122.425 33.033 21.541 1.00 37.90 252 ASN C N 1
ATOM 10295 C CA . ASN C 3 252 ? 121.095 33.631 21.534 1.00 36.65 252 ASN C CA 1
ATOM 10296 C C . ASN C 3 252 ? 120.695 34.246 22.878 1.00 35.81 252 ASN C C 1
ATOM 10297 O O . ASN C 3 252 ? 119.508 34.519 23.088 1.00 32.04 252 ASN C O 1
ATOM 10302 N N . ASP C 3 253 ? 121.649 34.440 23.798 1.00 35.51 253 ASP C N 1
ATOM 10303 C CA . ASP C 3 253 ? 121.424 35.190 25.032 1.00 35.09 253 ASP C CA 1
ATOM 10304 C C . ASP C 3 253 ? 120.457 34.486 25.994 1.00 36.51 253 ASP C C 1
ATOM 10305 O O . ASP C 3 253 ? 119.797 35.135 26.804 1.00 33.82 253 ASP C O 1
ATOM 10310 N N . CYS C 3 254 ? 120.348 33.166 25.928 1.00 34.62 254 CYS C N 1
ATOM 10311 C CA . CYS C 3 254 ? 119.589 32.409 26.915 1.00 35.13 254 CYS C CA 1
ATOM 10312 C C . CYS C 3 254 ? 120.546 31.940 28.004 1.00 38.08 254 CYS C C 1
ATOM 10313 O O . CYS C 3 254 ? 121.447 31.129 27.741 1.00 36.56 254 CYS C O 1
ATOM 10316 N N . PHE C 3 255 ? 120.347 32.445 29.220 1.00 35.01 255 PHE C N 1
ATOM 10317 C CA . PHE C 3 255 ? 121.301 32.267 30.299 1.00 36.02 255 PHE C CA 1
ATOM 10318 C C . PHE C 3 255 ? 120.586 31.984 31.615 1.00 33.79 255 PHE C C 1
ATOM 10319 O O . PHE C 3 255 ? 119.475 32.460 31.857 1.00 34.61 255 PHE C O 1
ATOM 10327 N N . ALA C 3 256 ? 121.239 31.206 32.460 1.00 33.76 256 ALA C N 1
ATOM 10328 C CA . ALA C 3 256 ? 120.954 31.193 33.886 1.00 35.73 256 ALA C CA 1
ATOM 10329 C C . ALA C 3 256 ? 121.829 32.226 34.570 1.00 35.80 256 ALA C C 1
ATOM 10330 O O . ALA C 3 256 ? 122.751 32.762 33.958 1.00 35.48 256 ALA C O 1
ATOM 10332 N N . PRO C 3 257 ? 121.570 32.553 35.838 1.00 35.60 257 PRO C N 1
ATOM 10333 C CA . PRO C 3 257 ? 122.460 33.493 36.526 1.00 35.00 257 PRO C CA 1
ATOM 10334 C C . PRO C 3 257 ? 123.878 32.942 36.575 1.00 37.22 257 PRO C C 1
ATOM 10335 O O . PRO C 3 257 ? 124.095 31.730 36.481 1.00 34.36 257 PRO C O 1
ATOM 10339 N N . PHE C 3 258 ? 124.851 33.857 36.679 1.00 36.88 258 PHE C N 1
ATOM 10340 C CA . PHE C 3 258 ? 126.256 33.463 36.584 1.00 36.38 258 PHE C CA 1
ATOM 10341 C C . PHE C 3 258 ? 126.588 32.371 37.597 1.00 37.33 258 PHE C C 1
ATOM 10342 O O . PHE C 3 258 ? 127.133 31.319 37.240 1.00 36.62 258 PHE C O 1
ATOM 10350 N N . GLY C 3 259 ? 126.227 32.590 38.865 1.00 36.28 259 GLY C N 1
ATOM 10351 C CA . GLY C 3 259 ? 126.473 31.585 39.882 1.00 36.23 259 GLY C CA 1
ATOM 10352 C C . GLY C 3 259 ? 125.826 30.248 39.579 1.00 33.68 259 GLY C C 1
ATOM 10353 O O . GLY C 3 259 ? 126.353 29.200 39.960 1.00 35.35 259 GLY C O 1
ATOM 10354 N N . ILE C 3 260 ? 124.680 30.255 38.902 1.00 31.15 260 ILE C N 1
ATOM 10355 C CA . ILE C 3 260 ? 124.054 28.982 38.567 1.00 32.82 260 ILE C CA 1
ATOM 10356 C C . ILE C 3 260 ? 124.795 28.310 37.415 1.00 36.05 260 ILE C C 1
ATOM 10357 O O . ILE C 3 260 ? 124.968 27.087 37.407 1.00 39.38 260 ILE C O 1
ATOM 10362 N N . LEU C 3 261 ? 125.270 29.091 36.439 1.00 35.94 261 LEU C N 1
ATOM 10363 C CA . LEU C 3 261 ? 126.040 28.505 35.342 1.00 35.28 261 LEU C CA 1
ATOM 10364 C C . LEU C 3 261 ? 127.259 27.751 35.858 1.00 38.08 261 LEU C C 1
ATOM 10365 O O . LEU C 3 261 ? 127.589 26.675 35.354 1.00 45.31 261 LEU C O 1
ATOM 10370 N N . LEU C 3 262 ? 127.927 28.291 36.881 1.00 39.43 262 LEU C N 1
ATOM 10371 C CA . LEU C 3 262 ? 129.136 27.660 37.395 1.00 42.24 262 LEU C CA 1
ATOM 10372 C C . LEU C 3 262 ? 128.865 26.284 37.989 1.00 45.22 262 LEU C C 1
ATOM 10373 O O . LEU C 3 262 ? 129.771 25.448 38.034 1.00 48.74 262 LEU C O 1
ATOM 10378 N N . LYS C 3 263 ? 127.639 26.020 38.450 1.00 46.03 263 LYS C N 1
ATOM 10379 C CA . LYS C 3 263 ? 127.373 24.737 39.095 1.00 46.06 263 LYS C CA 1
ATOM 10380 C C . LYS C 3 263 ? 127.582 23.550 38.160 1.00 48.20 263 LYS C C 1
ATOM 10381 O O . LYS C 3 263 ? 127.674 22.418 38.642 1.00 45.97 263 LYS C O 1
ATOM 10387 N N . SER C 3 264 ? 127.679 23.773 36.848 1.00 44.87 264 SER C N 1
ATOM 10388 C CA . SER C 3 264 ? 128.066 22.687 35.957 1.00 49.22 264 SER C CA 1
ATOM 10389 C C . SER C 3 264 ? 129.577 22.446 35.919 1.00 53.48 264 SER C C 1
ATOM 10390 O O . SER C 3 264 ? 130.008 21.469 35.297 1.00 62.16 264 SER C O 1
ATOM 10393 N N . LEU C 3 265 ? 130.390 23.290 36.556 1.00 50.54 265 LEU C N 1
ATOM 10394 C CA . LEU C 3 265 ? 131.822 23.032 36.745 1.00 57.28 265 LEU C CA 1
ATOM 10395 C C . LEU C 3 265 ? 132.174 23.108 38.231 1.00 61.27 265 LEU C C 1
ATOM 10396 O O . LEU C 3 265 ? 132.893 24.018 38.665 1.00 60.27 265 LEU C O 1
ATOM 10401 N N . PRO C 3 266 ? 131.726 22.134 39.032 1.00 64.82 266 PRO C N 1
ATOM 10402 C CA . PRO C 3 266 ? 131.831 22.289 40.500 1.00 68.74 266 PRO C CA 1
ATOM 10403 C C . PRO C 3 266 ? 133.256 22.311 41.052 1.00 72.41 266 PRO C C 1
ATOM 10404 O O . PRO C 3 266 ? 133.478 22.884 42.127 1.00 69.80 266 PRO C O 1
ATOM 10408 N N . HIS C 3 267 ? 134.228 21.699 40.376 1.00 74.16 267 HIS C N 1
ATOM 10409 C CA . HIS C 3 267 ? 135.574 21.591 40.922 1.00 75.62 267 HIS C CA 1
ATOM 10410 C C . HIS C 3 267 ? 136.430 22.795 40.583 1.00 74.10 267 HIS C C 1
ATOM 10411 O O . HIS C 3 267 ? 137.663 22.719 40.653 1.00 79.40 267 HIS C O 1
ATOM 10418 N N . LEU C 3 268 ? 135.797 23.898 40.212 1.00 72.68 268 LEU C N 1
ATOM 10419 C CA . LEU C 3 268 ? 136.516 25.070 39.762 1.00 70.00 268 LEU C CA 1
ATOM 10420 C C . LEU C 3 268 ? 137.212 25.720 40.933 1.00 71.10 268 LEU C C 1
ATOM 10421 O O . LEU C 3 268 ? 136.650 25.832 42.028 1.00 67.73 268 LEU C O 1
ATOM 10426 N N . THR C 3 269 ? 138.447 26.138 40.698 1.00 73.53 269 THR C N 1
ATOM 10427 C CA . THR C 3 269 ? 139.111 26.969 41.673 1.00 76.60 269 THR C CA 1
ATOM 10428 C C . THR C 3 269 ? 138.467 28.346 41.724 1.00 78.36 269 THR C C 1
ATOM 10429 O O . THR C 3 269 ? 137.645 28.733 40.877 1.00 75.48 269 THR C O 1
ATOM 10433 N N . ALA C 3 270 ? 138.932 29.124 42.700 1.00 81.86 270 ALA C N 1
ATOM 10434 C CA . ALA C 3 270 ? 138.588 30.539 42.723 1.00 75.87 270 ALA C CA 1
ATOM 10435 C C . ALA C 3 270 ? 139.281 31.311 41.595 1.00 79.57 270 ALA C C 1
ATOM 10436 O O . ALA C 3 270 ? 138.699 32.243 41.040 1.00 77.10 270 ALA C O 1
ATOM 10438 N N . LYS C 3 271 ? 140.515 30.956 41.241 1.00 83.38 271 LYS C N 1
ATOM 10439 C CA . LYS C 3 271 ? 141.207 31.696 40.199 1.00 79.76 271 LYS C CA 1
ATOM 10440 C C . LYS C 3 271 ? 140.484 31.536 38.858 1.00 77.94 271 LYS C C 1
ATOM 10441 O O . LYS C 3 271 ? 140.107 32.523 38.204 1.00 72.62 271 LYS C O 1
ATOM 10447 N N . GLN C 3 272 ? 140.194 30.289 38.477 1.00 77.23 272 GLN C N 1
ATOM 10448 C CA . GLN C 3 272 ? 139.359 30.056 37.299 1.00 74.05 272 GLN C CA 1
ATOM 10449 C C . GLN C 3 272 ? 138.059 30.851 37.380 1.00 69.46 272 GLN C C 1
ATOM 10450 O O . GLN C 3 272 ? 137.610 31.397 36.367 1.00 63.80 272 GLN C O 1
ATOM 10456 N N . GLN C 3 273 ? 137.460 30.962 38.583 1.00 71.97 273 GLN C N 1
ATOM 10457 C CA . GLN C 3 273 ? 136.148 31.593 38.719 1.00 65.69 273 GLN C CA 1
ATOM 10458 C C . GLN C 3 273 ? 136.200 33.064 38.342 1.00 62.64 273 GLN C C 1
ATOM 10459 O O . GLN C 3 273 ? 135.273 33.581 37.708 1.00 58.13 273 GLN C O 1
ATOM 10465 N N . ILE C 3 274 ? 137.272 33.759 38.722 1.00 68.17 274 ILE C N 1
ATOM 10466 C CA . ILE C 3 274 ? 137.376 35.163 38.340 1.00 67.11 274 ILE C CA 1
ATOM 10467 C C . ILE C 3 274 ? 137.630 35.281 36.842 1.00 61.30 274 ILE C C 1
ATOM 10468 O O . ILE C 3 274 ? 137.234 36.270 36.213 1.00 62.95 274 ILE C O 1
ATOM 10473 N N . PHE C 3 275 ? 138.271 34.277 36.238 1.00 59.27 275 PHE C N 1
ATOM 10474 C CA . PHE C 3 275 ? 138.456 34.315 34.791 1.00 57.98 275 PHE C CA 1
ATOM 10475 C C . PHE C 3 275 ? 137.117 34.222 34.074 1.00 54.53 275 PHE C C 1
ATOM 10476 O O . PHE C 3 275 ? 136.863 34.951 33.107 1.00 53.56 275 PHE C O 1
ATOM 10484 N N . LEU C 3 276 ? 136.243 33.329 34.537 1.00 51.88 276 LEU C N 1
ATOM 10485 C CA . LEU C 3 276 ? 134.953 33.174 33.875 1.00 52.88 276 LEU C CA 1
ATOM 10486 C C . LEU C 3 276 ? 134.046 34.377 34.117 1.00 47.83 276 LEU C C 1
ATOM 10487 O O . LEU C 3 276 ? 133.242 34.721 33.246 1.00 46.13 276 LEU C O 1
ATOM 10492 N N . ARG C 3 277 ? 134.169 35.038 35.276 1.00 48.91 277 ARG C N 1
ATOM 10493 C CA . ARG C 3 277 ? 133.397 36.252 35.523 1.00 46.85 277 ARG C CA 1
ATOM 10494 C C . ARG C 3 277 ? 133.776 37.347 34.539 1.00 48.95 277 ARG C C 1
ATOM 10495 O O . ARG C 3 277 ? 132.917 38.142 34.130 1.00 47.54 277 ARG C O 1
ATOM 10503 N N . GLU C 3 278 ? 135.046 37.385 34.124 1.00 48.07 278 GLU C N 1
ATOM 10504 C CA . GLU C 3 278 ? 135.473 38.350 33.116 1.00 48.21 278 GLU C CA 1
ATOM 10505 C C . GLU C 3 278 ? 134.816 38.053 31.772 1.00 45.80 278 GLU C C 1
ATOM 10506 O O . GLU C 3 278 ? 134.239 38.945 31.140 1.00 48.29 278 GLU C O 1
ATOM 10512 N N . VAL C 3 279 ? 134.920 36.806 31.314 1.00 46.06 279 VAL C N 1
ATOM 10513 C CA . VAL C 3 279 ? 134.159 36.291 30.183 1.00 47.04 279 VAL C CA 1
ATOM 10514 C C . VAL C 3 279 ? 132.705 36.753 30.284 1.00 46.68 279 VAL C C 1
ATOM 10515 O O . VAL C 3 279 ? 132.137 37.277 29.317 1.00 45.04 279 VAL C O 1
ATOM 10519 N N . TRP C 3 280 ? 132.112 36.596 31.470 1.00 44.21 280 TRP C N 1
ATOM 10520 C CA . TRP C 3 280 ? 130.696 36.905 31.663 1.00 42.27 280 TRP C CA 1
ATOM 10521 C C . TRP C 3 280 ? 130.412 38.400 31.518 1.00 41.28 280 TRP C C 1
ATOM 10522 O O . TRP C 3 280 ? 129.477 38.795 30.815 1.00 40.71 280 TRP C O 1
ATOM 10533 N N . ASP C 3 281 ? 131.204 39.251 32.175 1.00 44.38 281 ASP C N 1
ATOM 10534 C CA . ASP C 3 281 ? 130.942 40.691 32.159 1.00 44.55 281 ASP C CA 1
ATOM 10535 C C . ASP C 3 281 ? 131.221 41.353 30.816 1.00 42.93 281 ASP C C 1
ATOM 10536 O O . ASP C 3 281 ? 130.841 42.516 30.644 1.00 45.23 281 ASP C O 1
ATOM 10541 N N . THR C 3 282 ? 131.889 40.678 29.878 1.00 40.78 282 THR C N 1
ATOM 10542 C CA . THR C 3 282 ? 132.147 41.247 28.553 1.00 43.72 282 THR C CA 1
ATOM 10543 C C . THR C 3 282 ? 131.281 40.613 27.467 1.00 45.90 282 THR C C 1
ATOM 10544 O O . THR C 3 282 ? 131.513 40.851 26.271 1.00 46.43 282 THR C O 1
ATOM 10548 N N . ARG C 3 283 ? 130.274 39.824 27.858 1.00 46.25 283 ARG C N 1
ATOM 10549 C CA . ARG C 3 283 ? 129.471 39.097 26.879 1.00 41.64 283 ARG C CA 1
ATOM 10550 C C . ARG C 3 283 ? 128.751 40.032 25.916 1.00 41.95 283 ARG C C 1
ATOM 10551 O O . ARG C 3 283 ? 128.391 39.613 24.813 1.00 45.13 283 ARG C O 1
ATOM 10559 N N . GLU C 3 284 ? 128.497 41.276 26.308 1.00 41.62 284 GLU C N 1
ATOM 10560 C CA . GLU C 3 284 ? 127.816 42.203 25.417 1.00 47.28 284 GLU C CA 1
ATOM 10561 C C . GLU C 3 284 ? 128.790 43.114 24.687 1.00 47.96 284 GLU C C 1
ATOM 10562 O O . GLU C 3 284 ? 128.365 43.869 23.808 1.00 45.21 284 GLU C O 1
ATOM 10568 N N . THR C 3 285 ? 130.089 43.041 25.012 1.00 47.91 285 THR C N 1
ATOM 10569 C CA . THR C 3 285 ? 131.089 43.924 24.424 1.00 46.48 285 THR C CA 1
ATOM 10570 C C . THR C 3 285 ? 132.206 43.214 23.664 1.00 48.12 285 THR C C 1
ATOM 10571 O O . THR C 3 285 ? 132.827 43.849 22.806 1.00 53.50 285 THR C O 1
ATOM 10575 N N . SER C 3 286 ? 132.475 41.936 23.939 1.00 43.69 286 SER C N 1
ATOM 10576 C CA . SER C 3 286 ? 133.521 41.212 23.222 1.00 46.45 286 SER C CA 1
ATOM 10577 C C . SER C 3 286 ? 133.238 41.199 21.722 1.00 48.88 286 SER C C 1
ATOM 10578 O O . SER C 3 286 ? 132.156 40.764 21.302 1.00 46.97 286 SER C O 1
ATOM 10581 N N . PRO C 3 287 ? 134.190 41.625 20.886 1.00 50.81 287 PRO C N 1
ATOM 10582 C CA . PRO C 3 287 ? 133.907 41.780 19.445 1.00 46.16 287 PRO C CA 1
ATOM 10583 C C . PRO C 3 287 ? 133.733 40.481 18.675 1.00 45.69 287 PRO C C 1
ATOM 10584 O O . PRO C 3 287 ? 133.120 40.519 17.599 1.00 46.65 287 PRO C O 1
ATOM 10588 N N . ASN C 3 288 ? 134.250 39.345 19.147 1.00 45.30 288 ASN C N 1
ATOM 10589 C CA . ASN C 3 288 ? 134.008 38.081 18.453 1.00 46.26 288 ASN C CA 1
ATOM 10590 C C . ASN C 3 288 ? 132.847 37.282 19.044 1.00 48.36 288 ASN C C 1
ATOM 10591 O O . ASN C 3 288 ? 132.708 36.091 18.737 1.00 46.04 288 ASN C O 1
ATOM 10596 N N . VAL C 3 289 ? 132.006 37.900 19.872 1.00 43.21 289 VAL C N 1
ATOM 10597 C CA . VAL C 3 289 ? 130.750 37.293 20.293 1.00 42.97 289 VAL C CA 1
ATOM 10598 C C . VAL C 3 289 ? 129.619 38.036 19.602 1.00 41.82 289 VAL C C 1
ATOM 10599 O O . VAL C 3 289 ? 129.416 39.232 19.840 1.00 43.56 289 VAL C O 1
ATOM 10603 N N . LYS C 3 290 ? 128.888 37.327 18.751 1.00 39.19 290 LYS C N 1
ATOM 10604 C CA . LYS C 3 290 ? 127.703 37.847 18.091 1.00 39.47 290 LYS C CA 1
ATOM 10605 C C . LYS C 3 290 ? 126.447 37.278 18.750 1.00 41.20 290 LYS C C 1
ATOM 10606 O O . LYS C 3 290 ? 126.446 36.157 19.267 1.00 44.67 290 LYS C O 1
ATOM 10612 N N . HIS C 3 291 ? 125.365 38.047 18.704 1.00 37.70 291 HIS C N 1
ATOM 10613 C CA . HIS C 3 291 ? 124.113 37.704 19.370 1.00 38.91 291 HIS C CA 1
ATOM 10614 C C . HIS C 3 291 ? 122.989 37.589 18.352 1.00 39.43 291 HIS C C 1
ATOM 10615 O O . HIS C 3 291 ? 122.789 38.494 17.542 1.00 42.39 291 HIS C O 1
ATOM 10622 N N . TYR C 3 292 ? 122.243 36.496 18.405 1.00 39.44 292 TYR C N 1
ATOM 10623 C CA . TYR C 3 292 ? 121.109 36.307 17.513 1.00 40.90 292 TYR C CA 1
ATOM 10624 C C . TYR C 3 292 ? 119.874 35.934 18.327 1.00 40.27 292 TYR C C 1
ATOM 10625 O O . TYR C 3 292 ? 119.963 35.596 19.509 1.00 39.72 292 TYR C O 1
ATOM 10634 N N . GLY C 3 293 ? 118.711 35.996 17.688 1.00 40.28 293 GLY C N 1
ATOM 10635 C CA . GLY C 3 293 ? 117.487 35.472 18.273 1.00 38.85 293 GLY C CA 1
ATOM 10636 C C . GLY C 3 293 ? 116.609 36.543 18.886 1.00 38.93 293 GLY C C 1
ATOM 10637 O O . GLY C 3 293 ? 116.849 37.743 18.775 1.00 41.13 293 GLY C O 1
ATOM 10638 N N . LEU C 3 294 ? 115.587 36.071 19.599 1.00 46.02 294 LEU C N 1
ATOM 10639 C CA . LEU C 3 294 ? 114.522 36.938 20.095 1.00 46.27 294 LEU C CA 1
ATOM 10640 C C . LEU C 3 294 ? 114.902 37.730 21.341 1.00 43.44 294 LEU C C 1
ATOM 10641 O O . LEU C 3 294 ? 114.365 38.826 21.542 1.00 47.60 294 LEU C O 1
ATOM 10646 N N . VAL C 3 295 ? 115.792 37.194 22.187 1.00 38.70 295 VAL C N 1
ATOM 10647 C CA . VAL C 3 295 ? 116.001 37.761 23.519 1.00 38.00 295 VAL C CA 1
ATOM 10648 C C . VAL C 3 295 ? 116.467 39.206 23.422 1.00 41.51 295 VAL C C 1
ATOM 10649 O O . VAL C 3 295 ? 115.994 40.076 24.162 1.00 42.98 295 VAL C O 1
ATOM 10653 N N . SER C 3 296 ? 117.397 39.489 22.508 1.00 44.74 296 SER C N 1
ATOM 10654 C CA . SER C 3 296 ? 117.880 40.857 22.341 1.00 43.38 296 SER C CA 1
ATOM 10655 C C . SER C 3 296 ? 116.790 41.804 21.839 1.00 46.30 296 SER C C 1
ATOM 10656 O O . SER C 3 296 ? 116.944 43.020 21.960 1.00 47.29 296 SER C O 1
ATOM 10659 N N . GLU C 3 297 ? 115.694 41.281 21.292 1.00 47.26 297 GLU C N 1
ATOM 10660 C CA . GLU C 3 297 ? 114.601 42.116 20.808 1.00 46.27 297 GLU C CA 1
ATOM 10661 C C . GLU C 3 297 ? 113.510 42.357 21.846 1.00 48.68 297 GLU C C 1
ATOM 10662 O O . GLU C 3 297 ? 112.648 43.216 21.626 1.00 47.98 297 GLU C O 1
ATOM 10668 N N . ASN C 3 298 ? 113.521 41.631 22.969 1.00 44.67 298 ASN C N 1
ATOM 10669 C CA . ASN C 3 298 ? 112.491 41.764 24.008 1.00 43.51 298 ASN C CA 1
ATOM 10670 C C . ASN C 3 298 ? 113.187 41.610 25.362 1.00 43.58 298 ASN C C 1
ATOM 10671 O O . ASN C 3 298 ? 113.345 40.494 25.866 1.00 40.19 298 ASN C O 1
ATOM 10676 N N . SER C 3 299 ? 113.617 42.738 25.940 1.00 41.10 299 SER C N 1
ATOM 10677 C CA . SER C 3 299 ? 114.370 42.684 27.187 1.00 39.87 299 SER C CA 1
ATOM 10678 C C . SER C 3 299 ? 113.551 42.094 28.328 1.00 38.65 299 SER C C 1
ATOM 10679 O O . SER C 3 299 ? 114.138 41.591 29.288 1.00 37.80 299 SER C O 1
ATOM 10682 N N . SER C 3 300 ? 112.216 42.125 28.238 1.00 36.77 300 SER C N 1
ATOM 10683 C CA . SER C 3 300 ? 111.393 41.448 29.233 1.00 37.22 300 SER C CA 1
ATOM 10684 C C . SER C 3 300 ? 111.659 39.953 29.254 1.00 36.84 300 SER C C 1
ATOM 10685 O O . SER C 3 300 ? 111.343 39.298 30.250 1.00 32.27 300 SER C O 1
ATOM 10688 N N . LEU C 3 301 ? 112.216 39.392 28.178 1.00 35.16 301 LEU C N 1
ATOM 10689 C CA . LEU C 3 301 ? 112.476 37.960 28.155 1.00 34.25 301 LEU C CA 1
ATOM 10690 C C . LEU C 3 301 ? 113.695 37.551 28.982 1.00 34.01 301 LEU C C 1
ATOM 10691 O O . LEU C 3 301 ? 113.833 36.357 29.277 1.00 34.20 301 LEU C O 1
ATOM 10696 N N . ASN C 3 302 ? 114.571 38.492 29.365 1.00 34.28 302 ASN C N 1
ATOM 10697 C CA . ASN C 3 302 ? 115.770 38.127 30.119 1.00 33.85 302 ASN C CA 1
ATOM 10698 C C . ASN C 3 302 ? 115.423 37.362 31.388 1.00 32.43 302 ASN C C 1
ATOM 10699 O O . ASN C 3 302 ? 116.086 36.371 31.722 1.00 31.84 302 ASN C O 1
ATOM 10704 N N . LEU C 3 303 ? 114.400 37.827 32.118 1.00 31.51 303 LEU C N 1
ATOM 10705 C CA . LEU C 3 303 ? 113.998 37.176 33.364 1.00 34.06 303 LEU C CA 1
ATOM 10706 C C . LEU C 3 303 ? 113.883 35.669 33.184 1.00 30.01 303 LEU C C 1
ATOM 10707 O O . LEU C 3 303 ? 114.312 34.903 34.043 1.00 28.16 303 LEU C O 1
ATOM 10712 N N . VAL C 3 304 ? 113.358 35.229 32.038 1.00 29.86 304 VAL C N 1
ATOM 10713 C CA . VAL C 3 304 ? 112.953 33.849 31.821 1.00 30.37 304 VAL C CA 1
ATOM 10714 C C . VAL C 3 304 ? 113.802 33.136 30.770 1.00 30.82 304 VAL C C 1
ATOM 10715 O O . VAL C 3 304 ? 113.434 32.042 30.335 1.00 31.53 304 VAL C O 1
ATOM 10719 N N . SER C 3 305 ? 114.936 33.707 30.351 1.00 30.31 305 SER C N 1
ATOM 10720 C CA . SER C 3 305 ? 115.547 33.201 29.108 1.00 34.09 305 SER C CA 1
ATOM 10721 C C . SER C 3 305 ? 116.057 31.766 29.226 1.00 34.19 305 SER C C 1
ATOM 10722 O O . SER C 3 305 ? 116.263 31.122 28.187 1.00 33.37 305 SER C O 1
ATOM 10725 N N . MET C 3 306 ? 116.254 31.245 30.454 1.00 30.31 306 MET C N 1
ATOM 10726 C CA . MET C 3 306 ? 116.673 29.854 30.642 1.00 27.75 306 MET C CA 1
ATOM 10727 C C . MET C 3 306 ? 115.542 28.842 30.470 1.00 30.59 306 MET C C 1
ATOM 10728 O O . MET C 3 306 ? 115.814 27.637 30.446 1.00 29.85 306 MET C O 1
ATOM 10733 N N . ILE C 3 307 ? 114.283 29.271 30.369 1.00 32.70 307 ILE C N 1
ATOM 10734 C CA . ILE C 3 307 ? 113.189 28.339 30.102 1.00 35.54 307 ILE C CA 1
ATOM 10735 C C . ILE C 3 307 ? 112.632 28.486 28.695 1.00 36.02 307 ILE C C 1
ATOM 10736 O O . ILE C 3 307 ? 111.775 27.685 28.293 1.00 36.59 307 ILE C O 1
ATOM 10741 N N . LEU C 3 308 ? 113.097 29.469 27.928 1.00 30.45 308 LEU C N 1
ATOM 10742 C CA . LEU C 3 308 ? 112.717 29.561 26.525 1.00 33.04 308 LEU C CA 1
ATOM 10743 C C . LEU C 3 308 ? 113.168 28.322 25.756 1.00 35.54 308 LEU C C 1
ATOM 10744 O O . LEU C 3 308 ? 114.204 27.722 26.052 1.00 34.87 308 LEU C O 1
ATOM 10749 N N . SER C 3 309 ? 112.395 27.952 24.731 1.00 36.06 309 SER C N 1
ATOM 10750 C CA . SER C 3 309 ? 112.848 26.950 23.760 1.00 38.62 309 SER C CA 1
ATOM 10751 C C . SER C 3 309 ? 113.806 27.632 22.783 1.00 39.60 309 SER C C 1
ATOM 10752 O O . SER C 3 309 ? 113.496 27.881 21.614 1.00 36.40 309 SER C O 1
ATOM 10755 N N . GLY C 3 310 ? 114.996 27.946 23.303 1.00 36.32 310 GLY C N 1
ATOM 10756 C CA . GLY C 3 310 ? 115.975 28.701 22.549 1.00 38.40 310 GLY C CA 1
ATOM 10757 C C . GLY C 3 310 ? 116.463 28.015 21.290 1.00 40.67 310 GLY C C 1
ATOM 10758 O O . GLY C 3 310 ? 116.882 28.700 20.351 1.00 40.08 310 GLY C O 1
ATOM 10759 N N . ASN C 3 311 ? 116.411 26.684 21.245 1.00 42.65 311 ASN C N 1
ATOM 10760 C CA . ASN C 3 311 ? 116.788 25.963 20.032 1.00 44.97 311 ASN C CA 1
ATOM 10761 C C . ASN C 3 311 ? 115.962 26.425 18.839 1.00 49.51 311 ASN C C 1
ATOM 10762 O O . ASN C 3 311 ? 116.473 26.513 17.715 1.00 48.75 311 ASN C O 1
ATOM 10767 N N . GLU C 3 312 ? 114.691 26.760 19.068 1.00 48.59 312 GLU C N 1
ATOM 10768 C CA . GLU C 3 312 ? 113.847 27.257 17.987 1.00 49.38 312 GLU C CA 1
ATOM 10769 C C . GLU C 3 312 ? 114.278 28.619 17.475 1.00 46.02 312 GLU C C 1
ATOM 10770 O O . GLU C 3 312 ? 113.616 29.151 16.580 1.00 49.50 312 GLU C O 1
ATOM 10776 N N . HIS C 3 313 ? 115.346 29.200 18.019 1.00 45.12 313 HIS C N 1
ATOM 10777 C CA . HIS C 3 313 ? 115.896 30.450 17.506 1.00 50.33 313 HIS C CA 1
ATOM 10778 C C . HIS C 3 313 ? 116.972 30.241 16.452 1.00 52.36 313 HIS C C 1
ATOM 10779 O O . HIS C 3 313 ? 117.412 31.222 15.840 1.00 51.87 313 HIS C O 1
ATOM 10786 N N . LEU C 3 314 ? 117.437 29.010 16.261 1.00 44.95 314 LEU C N 1
ATOM 10787 C CA . LEU C 3 314 ? 118.561 28.792 15.358 1.00 55.87 314 LEU C CA 1
ATOM 10788 C C . LEU C 3 314 ? 118.344 29.324 13.937 1.00 60.32 314 LEU C C 1
ATOM 10789 O O . LEU C 3 314 ? 119.335 29.764 13.328 1.00 62.46 314 LEU C O 1
ATOM 10794 N N . PRO C 3 315 ? 117.134 29.331 13.363 1.00 60.63 315 PRO C N 1
ATOM 10795 C CA . PRO C 3 315 ? 116.966 29.985 12.046 1.00 64.03 315 PRO C CA 1
ATOM 10796 C C . PRO C 3 315 ? 117.183 31.503 12.037 1.00 64.39 315 PRO C C 1
ATOM 10797 O O . PRO C 3 315 ? 117.596 32.036 11.000 1.00 72.03 315 PRO C O 1
ATOM 10801 N N . TYR C 3 316 ? 116.941 32.227 13.140 1.00 65.08 316 TYR C N 1
ATOM 10802 C CA . TYR C 3 316 ? 117.260 33.661 13.175 1.00 64.10 316 TYR C CA 1
ATOM 10803 C C . TYR C 3 316 ? 118.754 33.948 12.979 1.00 68.04 316 TYR C C 1
ATOM 10804 O O . TYR C 3 316 ? 119.156 35.119 13.039 1.00 66.24 316 TYR C O 1
ATOM 10813 N N . LEU C 3 317 ? 119.570 32.910 12.764 1.00 69.05 317 LEU C N 1
ATOM 10814 C CA . LEU C 3 317 ? 121.023 33.032 12.658 1.00 66.74 317 LEU C CA 1
ATOM 10815 C C . LEU C 3 317 ? 121.454 33.641 11.327 1.00 74.42 317 LEU C C 1
ATOM 10816 O O . LEU C 3 317 ? 122.217 34.615 11.299 1.00 79.65 317 LEU C O 1
ATOM 10821 N N . THR C 3 318 ? 121.004 33.049 10.221 1.00 70.88 318 THR C N 1
ATOM 10822 C CA . THR C 3 318 ? 121.298 33.530 8.869 1.00 82.73 318 THR C CA 1
ATOM 10823 C C . THR C 3 318 ? 121.164 35.048 8.712 1.00 81.83 318 THR C C 1
ATOM 10824 O O . THR C 3 318 ? 122.148 35.784 8.822 1.00 82.75 318 THR C O 1
#

Organism: Streptococcus agalactiae serotype V (strain ATCC BAA-611 / 2603 V/R) (NCBI:txid208435)